Protein 1FTZ (pdb70)

Nearest PDB structures (foldseek):
  1ftz-assembly1_A  TM=7.707E-01  e=7.424E-08  Drosophila melanogaster
  1hom-assembly1_A  TM=7.430E-01  e=4.915E-06  Drosophila melanogaster
  2r5z-assembly1_A  TM=7.622E-01  e=9.369E-06  Drosophila melanogaster
  4qtr-assembly1_A  TM=8.493E-01  e=1.857E-03  Drosophila melanogaster
  2l7m-assembly1_P  TM=6.833E-01  e=9.937E-03  Homo sapiens

Structure (mmCIF, N/CA/C/O backbone):
data_1FTZ
#
_entry.id   1FTZ
#
_cell.length_a   1.000
_cell.length_b   1.000
_cell.length_c   1.000
_cell.angle_alpha   90.00
_cell.angle_beta   90.00
_cell.angle_gamma   90.00
#
_symmetry.space_group_name_H-M   'P 1'
#
loop_
_atom_site.group_PDB
_atom_site.id
_atom_site.type_symbol
_atom_site.label_atom_id
_atom_site.label_alt_id
_atom_site.label_comp_id
_atom_site.label_asym_id
_atom_site.label_entity_id
_atom_site.label_seq_id
_atom_site.pdbx_PDB_ins_code
_atom_site.Cartn_x
_atom_site.Cartn_y
_atom_site.Cartn_z
_atom_site.occupancy
_atom_site.B_iso_or_equiv
_atom_site.auth_seq_id
_atom_site.auth_comp_id
_atom_site.auth_asym_id
_atom_site.auth_atom_id
_atom_site.pdbx_PDB_model_num
ATOM 1 N N . MET A 1 1 ? -1.533 24.709 -7.191 1.00 27.82 -1 MET A N 1
ATOM 2 C CA . MET A 1 1 ? -1.218 24.446 -8.603 1.00 27.16 -1 MET A CA 1
ATOM 3 C C . MET A 1 1 ? -1.801 23.083 -8.949 1.00 26.09 -1 MET A C 1
ATOM 4 O O . MET A 1 1 ? -2.573 22.570 -8.139 1.00 26.16 -1 MET A O 1
ATOM 18 N N . ASP A 1 2 ? -1.442 22.512 -10.100 1.00 25.25 0 ASP A N 1
ATOM 19 C CA . ASP A 1 2 ? -1.794 21.138 -10.428 1.00 24.22 0 ASP A CA 1
ATOM 20 C C . ASP A 1 2 ? -1.105 20.179 -9.445 1.00 23.23 0 ASP A C 1
ATOM 21 O O . ASP A 1 2 ? -0.151 20.558 -8.764 1.00 23.36 0 ASP A O 1
ATOM 30 N N . SER A 1 3 ? -1.589 18.942 -9.363 1.00 22.44 1 SER A N 1
ATOM 31 C CA . SER A 1 3 ? -0.996 17.861 -8.592 1.00 21.55 1 SER A CA 1
ATOM 32 C C . SER A 1 3 ? -1.560 16.544 -9.119 1.00 20.78 1 SER A C 1
ATOM 33 O O . SER A 1 3 ? -2.345 16.552 -10.065 1.00 20.85 1 SER A O 1
ATOM 41 N N . LYS A 1 4 ? -1.128 15.423 -8.538 1.00 20.25 2 LYS A N 1
ATOM 42 C CA . LYS A 1 4 ? -1.491 14.051 -8.906 1.00 19.64 2 LYS A CA 1
ATOM 43 C C . LYS A 1 4 ? -0.559 13.015 -8.262 1.00 18.45 2 LYS A C 1
ATOM 44 O O . LYS A 1 4 ? -0.942 11.854 -8.180 1.00 18.22 2 LYS A O 1
ATOM 63 N N . ARG A 1 5 ? 0.645 13.426 -7.834 1.00 17.95 3 ARG A N 1
ATOM 64 C CA . ARG A 1 5 ? 1.619 12.644 -7.090 1.00 17.15 3 ARG A CA 1
ATOM 65 C C . ARG A 1 5 ? 1.663 11.149 -7.450 1.00 15.13 3 ARG A C 1
ATOM 66 O O . ARG A 1 5 ? 1.021 10.335 -6.797 1.00 15.12 3 ARG A O 1
ATOM 87 N N . THR A 1 6 ? 2.492 10.788 -8.431 1.00 13.66 4 THR A N 1
ATOM 88 C CA . THR A 1 6 ? 3.008 9.449 -8.650 1.00 11.75 4 THR A CA 1
ATOM 89 C C . THR A 1 6 ? 1.928 8.369 -8.665 1.00 11.01 4 THR A C 1
ATOM 90 O O . THR A 1 6 ? 1.631 7.728 -7.663 1.00 11.42 4 THR A O 1
ATOM 101 N N . ARG A 1 7 ? 1.443 8.057 -9.864 1.00 10.28 5 ARG A N 1
ATOM 102 C CA . ARG A 1 7 ? 0.501 6.984 -10.088 1.00 10.01 5 ARG A CA 1
ATOM 103 C C . ARG A 1 7 ? 1.214 5.626 -10.017 1.00 8.24 5 ARG A C 1
ATOM 104 O O . ARG A 1 7 ? 0.655 4.636 -9.541 1.00 8.65 5 ARG A O 1
ATOM 125 N N . GLN A 1 8 ? 2.460 5.617 -10.502 1.00 6.78 6 GLN A N 1
ATOM 126 C CA . GLN A 1 8 ? 3.440 4.547 -10.477 1.00 5.17 6 GLN A CA 1
ATOM 127 C C . GLN A 1 8 ? 4.649 5.082 -9.695 1.00 4.26 6 GLN A C 1
ATOM 128 O O . GLN A 1 8 ? 4.648 6.243 -9.286 1.00 5.25 6 GLN A O 1
ATOM 142 N N . THR A 1 9 ? 5.702 4.270 -9.561 1.00 2.92 7 THR A N 1
ATOM 143 C CA . THR A 1 9 ? 6.967 4.589 -8.958 1.00 1.90 7 THR A CA 1
ATOM 144 C C . THR A 1 9 ? 6.932 4.738 -7.431 1.00 1.73 7 THR A C 1
ATOM 145 O O . THR A 1 9 ? 5.892 5.017 -6.835 1.00 2.83 7 THR A O 1
ATOM 156 N N . TYR A 1 10 ? 8.064 4.429 -6.791 1.00 0.93 8 TYR A N 1
ATOM 157 C CA . TYR A 1 10 ? 8.171 4.230 -5.356 1.00 0.79 8 TYR A CA 1
ATOM 158 C C . TYR A 1 10 ? 9.513 4.779 -4.886 1.00 0.80 8 TYR A C 1
ATOM 159 O O . TYR A 1 10 ? 10.421 4.982 -5.690 1.00 1.09 8 TYR A O 1
ATOM 177 N N . THR A 1 11 ? 9.622 5.005 -3.579 1.00 1.03 9 THR A N 1
ATOM 178 C CA . THR A 1 11 ? 10.793 5.520 -2.891 1.00 1.10 9 THR A CA 1
ATOM 179 C C . THR A 1 11 ? 11.016 4.684 -1.635 1.00 0.93 9 THR A C 1
ATOM 180 O O . THR A 1 11 ? 10.142 3.899 -1.262 1.00 0.80 9 THR A O 1
ATOM 191 N N . ARG A 1 12 ? 12.159 4.856 -0.962 1.00 0.97 10 ARG A N 1
ATOM 192 C CA . ARG A 1 12 ? 12.385 4.247 0.342 1.00 0.84 10 ARG A CA 1
ATOM 193 C C . ARG A 1 12 ? 11.252 4.645 1.288 1.00 0.65 10 ARG A C 1
ATOM 194 O O . ARG A 1 12 ? 10.663 3.768 1.923 1.00 0.58 10 ARG A O 1
ATOM 215 N N . TYR A 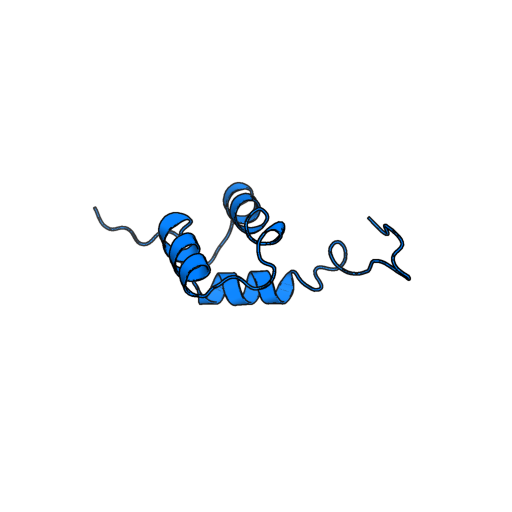1 13 ? 10.952 5.944 1.373 1.00 0.67 11 TYR A N 1
ATOM 216 C CA . TYR A 1 13 ? 9.854 6.466 2.176 1.00 0.62 11 TYR A CA 1
ATOM 217 C C . TYR A 1 13 ? 8.549 5.776 1.779 1.00 0.56 11 TYR A C 1
ATOM 218 O O . TYR A 1 13 ? 7.898 5.158 2.622 1.00 0.53 11 TYR A O 1
ATOM 236 N N . GLN A 1 14 ? 8.188 5.857 0.495 1.00 0.59 12 GLN A N 1
ATOM 237 C CA . GLN A 1 14 ? 6.924 5.327 0.007 1.00 0.59 12 GLN A CA 1
ATOM 238 C C . GLN A 1 14 ? 6.791 3.857 0.412 1.00 0.49 12 GLN A C 1
ATOM 239 O O . GLN A 1 14 ? 5.819 3.449 1.045 1.00 0.55 12 GLN A O 1
ATOM 253 N N . THR A 1 15 ? 7.813 3.071 0.076 1.00 0.45 13 THR A N 1
ATOM 254 C CA . THR A 1 15 ? 7.890 1.665 0.416 1.00 0.46 13 THR A CA 1
ATOM 255 C C . THR A 1 15 ? 7.806 1.471 1.928 1.00 0.48 13 THR A C 1
ATOM 256 O O . THR A 1 15 ? 7.173 0.516 2.351 1.00 0.50 13 THR A O 1
ATOM 267 N N . LEU A 1 16 ? 8.423 2.323 2.759 1.00 0.49 14 LEU A N 1
ATOM 268 C CA . LEU A 1 16 ? 8.294 2.223 4.204 1.00 0.57 14 LEU A CA 1
ATOM 269 C C . LEU A 1 16 ? 6.822 2.383 4.595 1.00 0.63 14 LEU A C 1
ATOM 270 O O . LEU A 1 16 ? 6.293 1.537 5.317 1.00 0.71 14 LEU A O 1
ATOM 286 N N . GLU A 1 17 ? 6.148 3.427 4.097 1.00 0.62 15 GLU A N 1
ATOM 287 C CA . GLU A 1 17 ? 4.752 3.655 4.440 1.00 0.69 15 GLU A CA 1
ATOM 288 C C . GLU A 1 17 ? 3.908 2.438 4.038 1.00 0.71 15 GLU A C 1
ATOM 289 O O . GLU A 1 17 ? 3.112 1.922 4.822 1.00 0.80 15 GLU A O 1
ATOM 301 N N . LEU A 1 18 ? 4.148 1.930 2.829 1.00 0.66 16 LEU A N 1
ATOM 302 C CA . LEU A 1 18 ? 3.532 0.710 2.333 1.00 0.63 16 LEU A CA 1
ATOM 303 C C . LEU A 1 18 ? 3.811 -0.478 3.267 1.00 0.74 16 LEU A C 1
ATOM 304 O O . LEU A 1 18 ? 2.889 -1.201 3.637 1.00 0.90 16 LEU A O 1
ATOM 320 N N . GLU A 1 19 ? 5.063 -0.683 3.679 1.00 0.69 17 GLU A N 1
ATOM 321 C CA . GLU A 1 19 ? 5.472 -1.756 4.576 1.00 0.76 17 GLU A CA 1
ATOM 322 C C . GLU A 1 19 ? 4.718 -1.688 5.912 1.00 0.80 17 GLU A C 1
ATOM 323 O O . GLU A 1 19 ? 4.143 -2.688 6.348 1.00 0.85 17 GLU A O 1
ATOM 335 N N . LYS A 1 20 ? 4.669 -0.506 6.541 1.00 0.80 18 LYS A N 1
ATOM 336 C CA . LYS A 1 20 ? 3.962 -0.364 7.812 1.00 0.81 18 LYS A CA 1
ATOM 337 C C . LYS A 1 20 ? 2.434 -0.428 7.671 1.00 1.06 18 LYS A C 1
ATOM 338 O O . LYS A 1 20 ? 1.741 -0.478 8.682 1.00 1.70 18 LYS A O 1
ATOM 357 N N . GLU A 1 21 ? 1.895 -0.445 6.449 1.00 0.75 19 GLU A N 1
ATOM 358 C CA . GLU A 1 21 ? 0.516 -0.863 6.227 1.00 0.79 19 GLU A CA 1
ATOM 359 C C . GLU A 1 21 ? 0.472 -2.371 6.040 1.00 0.66 19 GLU A C 1
ATOM 360 O O . GLU A 1 21 ? -0.400 -3.066 6.546 1.00 0.64 19 GLU A O 1
ATOM 372 N N . PHE A 1 22 ? 1.453 -2.896 5.325 1.00 0.69 20 PHE A N 1
ATOM 373 C CA . PHE A 1 22 ? 1.461 -4.298 4.932 1.00 0.72 20 PHE A CA 1
ATOM 374 C C . PHE A 1 22 ? 1.524 -5.195 6.164 1.00 0.59 20 PHE A C 1
ATOM 375 O O . PHE A 1 22 ? 0.768 -6.161 6.256 1.00 0.76 20 PHE A O 1
ATOM 392 N N . HIS A 1 23 ? 2.381 -4.870 7.138 1.00 0.55 21 HIS A N 1
ATOM 393 C CA . HIS A 1 23 ? 2.394 -5.635 8.383 1.00 0.85 21 HIS A CA 1
ATOM 394 C C . HIS A 1 23 ? 1.090 -5.461 9.184 1.00 0.88 21 HIS A C 1
ATOM 395 O O . HIS A 1 23 ? 0.814 -6.264 10.071 1.00 1.14 21 HIS A O 1
ATOM 409 N N . PHE A 1 24 ? 0.297 -4.424 8.882 1.00 0.77 22 PHE A N 1
ATOM 410 C CA . PHE A 1 24 ? -0.996 -4.172 9.498 1.00 0.98 22 PHE A CA 1
ATOM 411 C C . PHE A 1 24 ? -2.015 -5.107 8.841 1.00 0.86 22 PHE A C 1
ATOM 412 O O . PHE A 1 24 ? -2.725 -5.849 9.514 1.00 1.23 22 PHE A O 1
ATOM 429 N N . ASN A 1 25 ? -2.094 -5.040 7.509 1.00 0.57 23 ASN A N 1
ATOM 430 C CA . ASN A 1 25 ? -3.133 -5.642 6.693 1.00 0.82 23 ASN A CA 1
ATOM 431 C C . ASN A 1 25 ? -2.520 -6.139 5.381 1.00 0.78 23 ASN A C 1
ATOM 432 O O . ASN A 1 25 ? -2.534 -5.434 4.374 1.00 1.22 23 ASN A O 1
ATOM 443 N N . ARG A 1 26 ? -2.021 -7.379 5.361 1.00 0.85 24 ARG A N 1
ATOM 444 C CA . ARG A 1 26 ? -1.400 -7.982 4.172 1.00 0.97 24 ARG A CA 1
ATOM 445 C C . ARG A 1 26 ? -2.356 -7.958 2.966 1.00 0.76 24 ARG A C 1
ATOM 446 O O . ARG A 1 26 ? -1.919 -8.018 1.811 1.00 0.98 24 ARG A O 1
ATOM 467 N N . TYR A 1 27 ? -3.662 -7.899 3.237 1.00 0.74 25 TYR A N 1
ATOM 468 C CA . TYR A 1 27 ? -4.714 -7.483 2.327 1.00 0.86 25 TYR A CA 1
ATOM 469 C C . TYR A 1 27 ? -5.388 -6.276 2.984 1.00 0.81 25 TYR A C 1
ATOM 470 O O . TYR A 1 27 ? -6.047 -6.448 4.005 1.00 0.91 25 TYR A O 1
ATOM 488 N N . ILE A 1 28 ? -5.207 -5.070 2.435 1.00 0.82 26 ILE A N 1
ATOM 489 C CA . ILE A 1 28 ? -5.812 -3.867 3.005 1.00 0.79 26 ILE A CA 1
ATOM 490 C C . ILE A 1 28 ? -7.306 -3.862 2.708 1.00 0.77 26 ILE A C 1
ATOM 491 O O . ILE A 1 28 ? -7.769 -4.456 1.735 1.00 0.94 26 ILE A O 1
ATOM 507 N N . THR A 1 29 ? -8.045 -3.134 3.540 1.00 0.76 27 THR A N 1
ATOM 508 C CA . THR A 1 29 ? -9.433 -2.811 3.255 1.00 0.76 27 THR A CA 1
ATOM 509 C C . THR A 1 29 ? -9.437 -1.881 2.049 1.00 0.68 27 THR A C 1
ATOM 510 O O . THR A 1 29 ? -8.498 -1.101 1.891 1.00 0.66 27 THR A O 1
ATOM 521 N N . ARG A 1 30 ? -10.452 -1.932 1.179 1.00 0.71 28 ARG A N 1
ATOM 522 C CA . ARG A 1 30 ? -10.432 -1.026 0.039 1.00 0.72 28 ARG A CA 1
ATOM 523 C C . ARG A 1 30 ? -10.442 0.427 0.518 1.00 0.67 28 ARG A C 1
ATOM 524 O O . ARG A 1 30 ? -9.736 1.252 -0.051 1.00 0.64 28 ARG A O 1
ATOM 545 N N . ARG A 1 31 ? -11.199 0.733 1.577 1.00 0.72 29 ARG A N 1
ATOM 546 C CA . ARG A 1 31 ? -11.176 2.051 2.197 1.00 0.79 29 ARG A CA 1
ATOM 547 C C . ARG A 1 31 ? -9.739 2.455 2.534 1.00 0.75 29 ARG A C 1
ATOM 548 O O . ARG A 1 31 ? -9.287 3.511 2.098 1.00 0.77 29 ARG A O 1
ATOM 569 N N . ARG A 1 32 ? -9.017 1.631 3.299 1.00 0.76 30 ARG A N 1
ATOM 570 C CA . ARG A 1 32 ? -7.666 1.996 3.705 1.00 0.75 30 ARG A CA 1
ATOM 571 C C . ARG A 1 32 ? -6.758 2.085 2.481 1.00 0.65 30 ARG A C 1
ATOM 572 O O . ARG A 1 32 ? -5.931 2.985 2.382 1.00 0.62 30 ARG A O 1
ATOM 593 N N . ARG A 1 33 ? -6.889 1.148 1.544 1.00 0.66 31 ARG A N 1
ATOM 594 C CA . ARG A 1 33 ? -6.047 1.141 0.364 1.00 0.57 31 ARG A CA 1
ATOM 595 C C . ARG A 1 33 ? -6.286 2.418 -0.453 1.00 0.47 31 ARG A C 1
ATOM 596 O O . ARG A 1 33 ? -5.332 2.997 -0.952 1.00 0.43 31 ARG A O 1
ATOM 617 N N . ILE A 1 34 ? -7.541 2.863 -0.592 1.00 0.50 32 ILE A N 1
ATOM 618 C CA . ILE A 1 34 ? -7.873 4.141 -1.225 1.00 0.50 32 ILE A CA 1
ATOM 619 C C . ILE A 1 34 ? -7.251 5.289 -0.430 1.00 0.46 32 ILE A C 1
ATOM 620 O O . ILE A 1 34 ? -6.604 6.155 -1.011 1.00 0.43 32 ILE A O 1
ATOM 636 N N . ASP A 1 35 ? -7.442 5.297 0.889 1.00 0.51 33 ASP A N 1
ATOM 637 C CA . ASP A 1 35 ? -6.927 6.329 1.780 1.00 0.55 33 ASP A CA 1
ATOM 638 C C . ASP A 1 35 ? -5.422 6.475 1.559 1.00 0.47 33 ASP A C 1
ATOM 639 O O . ASP A 1 35 ? -4.950 7.512 1.100 1.00 0.45 33 ASP A O 1
ATOM 648 N N . ILE A 1 36 ? -4.667 5.417 1.851 1.00 0.48 34 ILE A N 1
ATOM 649 C CA . ILE A 1 36 ? -3.247 5.349 1.587 1.00 0.52 34 ILE A CA 1
ATOM 650 C C . ILE A 1 36 ? -2.963 5.774 0.142 1.00 0.43 34 ILE A C 1
ATOM 651 O O . ILE A 1 36 ? -2.194 6.699 -0.095 1.00 0.53 34 ILE A O 1
ATOM 667 N N . ALA A 1 37 ? -3.625 5.163 -0.841 1.00 0.34 35 ALA A N 1
ATOM 668 C CA . ALA A 1 37 ? -3.402 5.493 -2.238 1.00 0.44 35 ALA A CA 1
ATOM 669 C C . ALA A 1 37 ? -3.612 6.977 -2.521 1.00 0.57 35 ALA A C 1
ATOM 670 O O . ALA A 1 37 ? -2.999 7.499 -3.447 1.00 0.98 35 ALA A O 1
ATOM 677 N N . ASN A 1 38 ? -4.453 7.649 -1.733 1.00 0.39 36 ASN A N 1
ATOM 678 C CA . ASN A 1 38 ? -4.700 9.077 -1.848 1.00 0.49 36 ASN A CA 1
ATOM 679 C C . ASN A 1 38 ? -3.582 9.860 -1.151 1.00 0.50 36 ASN A C 1
ATOM 680 O O . ASN A 1 38 ? -2.850 10.607 -1.797 1.00 0.62 36 ASN A O 1
ATOM 691 N N . ALA A 1 39 ? -3.428 9.680 0.164 1.00 0.46 37 ALA A N 1
ATOM 692 C CA . ALA A 1 39 ? -2.539 10.484 1.000 1.00 0.53 37 ALA A CA 1
ATOM 693 C C . ALA A 1 39 ? -1.064 10.160 0.744 1.00 0.51 37 ALA A C 1
ATOM 694 O O . ALA A 1 39 ? -0.226 11.050 0.585 1.00 0.61 37 ALA A O 1
ATOM 701 N N . LEU A 1 40 ? -0.746 8.868 0.684 1.00 0.52 38 LEU A N 1
ATOM 702 C CA . LEU A 1 40 ? 0.586 8.372 0.367 1.00 0.49 38 LEU A CA 1
ATOM 703 C C . LEU A 1 40 ? 0.891 8.808 -1.067 1.00 0.65 38 LEU A C 1
ATOM 704 O O . LEU A 1 40 ? 1.981 9.301 -1.357 1.00 1.18 38 LEU A O 1
ATOM 720 N N . SER A 1 41 ? -0.121 8.648 -1.929 1.00 0.63 39 SER A N 1
ATOM 721 C CA . SER A 1 41 ? -0.132 8.946 -3.351 1.00 0.84 39 SER A CA 1
ATOM 722 C C . SER A 1 41 ? 0.654 7.905 -4.149 1.00 0.61 39 SER A C 1
ATOM 723 O O . SER A 1 41 ? 1.744 8.172 -4.653 1.00 0.76 39 SER A O 1
ATOM 731 N N . LEU A 1 42 ? 0.058 6.718 -4.268 1.00 0.57 40 LEU A N 1
ATOM 732 C CA . LEU A 1 42 ? 0.453 5.669 -5.195 1.00 0.58 40 LEU A CA 1
ATOM 733 C C . LEU A 1 42 ? -0.804 4.868 -5.481 1.00 0.84 40 LEU A C 1
ATOM 734 O O . LEU A 1 42 ? -1.627 4.679 -4.594 1.00 1.89 40 LEU A O 1
ATOM 750 N N . SER A 1 43 ? -1.001 4.470 -6.732 1.00 0.83 41 SER A N 1
ATOM 751 C CA . SER A 1 43 ? -2.351 4.114 -7.169 1.00 0.81 41 SER A CA 1
ATOM 752 C C . SER A 1 43 ? -2.875 2.821 -6.538 1.00 0.68 41 SER A C 1
ATOM 753 O O . SER A 1 43 ? -2.112 1.915 -6.201 1.00 0.59 41 SER A O 1
ATOM 761 N N . GLU A 1 44 ? -4.207 2.716 -6.458 1.00 0.78 42 GLU A N 1
ATOM 762 C CA . GLU A 1 44 ? -4.921 1.512 -6.037 1.00 0.84 42 GLU A CA 1
ATOM 763 C C . GLU A 1 44 ? -4.395 0.278 -6.783 1.00 0.80 42 GLU A C 1
ATOM 764 O O . GLU A 1 44 ? -4.236 -0.797 -6.191 1.00 0.82 42 GLU A O 1
ATOM 776 N N . ARG A 1 45 ? -4.196 0.431 -8.096 1.00 0.84 43 ARG A N 1
ATOM 777 C CA . ARG A 1 45 ? -3.627 -0.582 -8.975 1.00 0.87 43 ARG A CA 1
ATOM 778 C C . ARG A 1 45 ? -2.255 -0.977 -8.441 1.00 0.65 43 ARG A C 1
ATOM 779 O O . ARG A 1 45 ? -1.914 -2.157 -8.345 1.00 0.66 43 ARG A O 1
ATOM 800 N N . GLN A 1 46 ? -1.422 0.026 -8.163 1.00 0.56 44 GLN A N 1
ATOM 801 C CA . GLN A 1 46 ? -0.048 -0.191 -7.793 1.00 0.50 44 GLN A CA 1
ATOM 802 C C . GLN A 1 46 ? -0.035 -0.986 -6.496 1.00 0.40 44 GLN A C 1
ATOM 803 O O . GLN A 1 46 ? 0.558 -2.057 -6.433 1.00 0.49 44 GLN A O 1
ATOM 817 N N . ILE A 1 47 ? -0.735 -0.477 -5.481 1.00 0.41 45 ILE A N 1
ATOM 818 C CA . ILE A 1 47 ? -0.739 -1.081 -4.163 1.00 0.41 45 ILE A CA 1
ATOM 819 C C . ILE A 1 47 ? -1.303 -2.493 -4.227 1.00 0.47 45 ILE A C 1
ATOM 820 O O . ILE A 1 47 ? -0.750 -3.377 -3.577 1.00 0.55 45 ILE A O 1
ATOM 836 N N . LYS A 1 48 ? -2.351 -2.744 -5.027 1.00 0.51 46 LYS A N 1
ATOM 837 C CA . LYS A 1 48 ? -2.759 -4.126 -5.238 1.00 0.56 46 LYS A CA 1
ATOM 838 C C . LYS A 1 48 ? -1.544 -4.957 -5.661 1.00 0.49 46 LYS A C 1
ATOM 839 O O . LYS A 1 48 ? -1.207 -5.913 -4.974 1.00 0.53 46 LYS A O 1
ATOM 858 N N . ILE A 1 49 ? -0.882 -4.600 -6.763 1.00 0.44 47 ILE A N 1
ATOM 859 C CA . ILE A 1 49 ? 0.240 -5.377 -7.286 1.00 0.44 47 ILE A CA 1
ATOM 860 C C . ILE A 1 49 ? 1.391 -5.494 -6.270 1.00 0.44 47 ILE A C 1
ATOM 861 O O . ILE A 1 49 ? 1.955 -6.581 -6.129 1.00 0.55 47 ILE A O 1
ATOM 877 N N . TRP A 1 50 ? 1.745 -4.409 -5.569 1.00 0.39 48 TRP A N 1
ATOM 878 C CA . TRP A 1 50 ? 2.792 -4.389 -4.547 1.00 0.40 48 TRP A CA 1
ATOM 879 C C . TRP A 1 50 ? 2.430 -5.401 -3.451 1.00 0.47 48 TRP A C 1
ATOM 880 O O . TRP A 1 50 ? 3.230 -6.277 -3.133 1.00 0.57 48 TRP A O 1
ATOM 901 N N . PHE A 1 51 ? 1.215 -5.323 -2.894 1.00 0.47 49 PHE A N 1
ATOM 902 C CA . PHE A 1 51 ? 0.769 -6.214 -1.820 1.00 0.57 49 PHE A CA 1
ATOM 903 C C . PHE A 1 51 ? 0.663 -7.653 -2.323 1.00 0.75 49 PHE A C 1
ATOM 904 O O . PHE A 1 51 ? 1.007 -8.583 -1.597 1.00 0.95 49 PHE A O 1
ATOM 921 N N . GLN A 1 52 ? 0.178 -7.837 -3.553 1.00 0.72 50 GLN A N 1
ATOM 922 C CA . GLN A 1 52 ? 0.064 -9.136 -4.201 1.00 0.92 50 GLN A CA 1
ATOM 923 C C . GLN A 1 52 ? 1.449 -9.774 -4.343 1.00 0.99 50 GLN A C 1
ATOM 924 O O . GLN A 1 52 ? 1.613 -10.962 -4.082 1.00 1.19 50 GLN A O 1
ATOM 938 N N . ASN A 1 53 ? 2.441 -8.978 -4.754 1.00 0.88 51 ASN A N 1
ATOM 939 C CA . ASN A 1 53 ? 3.823 -9.386 -4.890 1.00 1.00 51 ASN A CA 1
ATOM 940 C C . ASN A 1 53 ? 4.352 -9.794 -3.520 1.00 1.07 51 ASN A C 1
ATOM 941 O O . ASN A 1 53 ? 4.950 -10.856 -3.357 1.00 1.23 51 ASN A O 1
ATOM 952 N N . ARG A 1 54 ? 4.179 -8.879 -2.562 1.00 0.94 52 ARG A N 1
ATOM 953 C CA . ARG A 1 54 ? 4.846 -8.884 -1.273 1.00 0.88 52 ARG A CA 1
ATOM 954 C C . ARG A 1 54 ? 4.789 -10.251 -0.603 1.00 0.81 52 ARG A C 1
ATOM 955 O O . ARG A 1 54 ? 5.806 -10.727 -0.101 1.00 0.92 52 ARG A O 1
ATOM 976 N N . ARG A 1 55 ? 3.595 -10.854 -0.638 1.00 0.82 53 ARG A N 1
ATOM 977 C CA . ARG A 1 55 ? 3.319 -12.226 -0.213 1.00 0.95 53 ARG A CA 1
ATOM 978 C C . ARG A 1 55 ? 4.522 -13.155 -0.399 1.00 1.13 53 ARG A C 1
ATOM 979 O O . ARG A 1 55 ? 4.863 -13.903 0.511 1.00 1.36 53 ARG A O 1
ATOM 1000 N N . MET A 1 56 ? 5.111 -13.129 -1.598 1.00 1.63 54 MET A N 1
ATOM 1001 C CA . MET A 1 56 ? 6.149 -14.042 -2.025 1.00 2.18 54 MET A CA 1
ATOM 1002 C C . MET A 1 56 ? 7.390 -13.244 -2.419 1.00 2.05 54 MET A C 1
ATOM 1003 O O . MET A 1 56 ? 8.107 -13.620 -3.348 1.00 2.59 54 MET A O 1
ATOM 1017 N N . LYS A 1 57 ? 7.723 -12.153 -1.709 1.00 1.66 55 LYS A N 1
ATOM 1018 C CA . LYS A 1 57 ? 8.920 -11.397 -2.067 1.00 1.86 55 LYS A CA 1
ATOM 1019 C C . LYS A 1 57 ? 10.197 -12.000 -1.477 1.00 2.34 55 LYS A C 1
ATOM 1020 O O . LYS A 1 57 ? 11.046 -11.293 -0.940 1.00 2.97 55 LYS A O 1
ATOM 1039 N N . SER A 1 58 ? 10.295 -13.317 -1.626 1.00 2.96 56 SER A N 1
ATOM 1040 C CA . SER A 1 58 ? 11.456 -14.189 -1.560 1.00 3.67 56 SER A CA 1
ATOM 1041 C C . SER A 1 58 ? 12.502 -13.737 -0.555 1.00 3.46 56 SER A C 1
ATOM 1042 O O . SER A 1 58 ? 13.698 -13.727 -0.834 1.00 4.22 56 SER A O 1
ATOM 1050 N N . LYS A 1 59 ? 11.985 -13.407 0.624 1.00 2.90 57 LYS A N 1
ATOM 1051 C CA . LYS A 1 59 ? 12.687 -13.089 1.845 1.00 3.22 57 LYS A CA 1
ATOM 1052 C C . LYS A 1 59 ? 11.601 -12.909 2.899 1.00 3.26 57 LYS A C 1
ATOM 1053 O O . LYS A 1 59 ? 11.594 -13.607 3.907 1.00 3.77 57 LYS A O 1
ATOM 1072 N N . LYS A 1 60 ? 10.589 -12.078 2.604 1.00 3.18 58 LYS A N 1
ATOM 1073 C CA . LYS A 1 60 ? 9.392 -12.010 3.444 1.00 3.86 58 LYS A CA 1
ATOM 1074 C C . LYS A 1 60 ? 8.406 -13.100 3.005 1.00 4.15 58 LYS A C 1
ATOM 1075 O O . LYS A 1 60 ? 7.226 -12.821 2.814 1.00 4.73 58 LYS A O 1
ATOM 1094 N N . ASP A 1 61 ? 8.920 -14.318 2.796 1.00 4.27 59 ASP A N 1
ATOM 1095 C CA . ASP A 1 61 ? 8.258 -15.377 2.051 1.00 5.14 59 ASP A CA 1
ATOM 1096 C C . ASP A 1 61 ? 8.601 -16.736 2.677 1.00 5.92 59 ASP A C 1
ATOM 1097 O O . ASP A 1 61 ? 7.799 -17.341 3.390 1.00 7.00 59 ASP A O 1
ATOM 1106 N N . ARG A 1 62 ? 9.824 -17.211 2.435 1.00 5.62 60 ARG A N 1
ATOM 1107 C CA . ARG A 1 62 ? 10.168 -18.620 2.577 1.00 6.54 60 ARG A CA 1
ATOM 1108 C C . ARG A 1 62 ? 10.594 -18.942 4.002 1.00 6.99 60 ARG A C 1
ATOM 1109 O O . ARG A 1 62 ? 11.736 -19.309 4.259 1.00 7.10 60 ARG A O 1
ATOM 1130 N N . THR A 1 63 ? 9.653 -18.853 4.942 1.00 7.90 61 THR A N 1
ATOM 1131 C CA . THR A 1 63 ? 9.879 -19.356 6.290 1.00 8.90 61 THR A CA 1
ATOM 1132 C C . THR A 1 63 ? 9.876 -20.896 6.257 1.00 9.81 61 THR A C 1
ATOM 1133 O O . THR A 1 63 ? 8.904 -21.557 6.622 1.00 10.73 61 THR A O 1
ATOM 1144 N N . LEU A 1 64 ? 10.977 -21.460 5.750 1.00 9.99 62 LEU A N 1
ATOM 1145 C CA . LEU A 1 64 ? 11.200 -22.884 5.536 1.00 11.21 62 LEU A CA 1
ATOM 1146 C C . LEU A 1 64 ? 10.882 -23.662 6.815 1.00 12.56 62 LEU A C 1
ATOM 1147 O O . LEU A 1 64 ? 11.618 -23.550 7.792 1.00 12.88 62 LEU A O 1
ATOM 1163 N N . ASP A 1 65 ? 9.774 -24.410 6.820 1.00 13.62 63 ASP A N 1
ATOM 1164 C CA . ASP A 1 65 ? 9.263 -25.153 7.965 1.00 15.19 63 ASP A CA 1
ATOM 1165 C C . ASP A 1 65 ? 9.239 -24.240 9.195 1.00 15.65 63 ASP A C 1
ATOM 1166 O O . ASP A 1 65 ? 9.716 -24.552 10.284 1.00 16.43 63 ASP A O 1
ATOM 1175 N N . SER A 1 66 ? 8.724 -23.035 8.953 1.00 15.45 64 SER A N 1
ATOM 1176 C CA . SER A 1 66 ? 8.585 -21.945 9.877 1.00 16.06 64 SER A CA 1
ATOM 1177 C C . SER A 1 66 ? 9.896 -21.469 10.517 1.00 16.51 64 SER A C 1
ATOM 1178 O O . SER A 1 66 ? 9.853 -20.759 11.521 1.00 17.20 64 SER A O 1
ATOM 1186 N N . SER A 1 67 ? 11.060 -21.805 9.948 1.00 16.42 65 SER A N 1
ATOM 1187 C CA . SER A 1 67 ? 12.327 -21.282 10.439 1.00 17.06 65 SER A CA 1
ATOM 1188 C C . SER A 1 67 ? 12.509 -19.835 9.956 1.00 17.04 65 SER A C 1
ATOM 1189 O O . SER A 1 67 ? 11.995 -19.462 8.895 1.00 17.06 65 SER A O 1
ATOM 1197 N N . PRO A 1 68 ? 13.222 -18.989 10.713 1.00 17.33 66 PRO A N 1
ATOM 1198 C CA . PRO A 1 68 ? 13.523 -17.637 10.288 1.00 17.65 66 PRO A CA 1
ATOM 1199 C C . PRO A 1 68 ? 14.646 -17.671 9.246 1.00 17.68 66 PRO A C 1
ATOM 1200 O O . PRO A 1 68 ? 15.798 -17.399 9.571 1.00 18.09 66 PRO A O 1
ATOM 1211 N N . GLU A 1 69 ? 14.311 -17.975 7.985 1.00 17.59 67 GLU A N 1
ATOM 1212 C CA . GLU A 1 69 ? 15.270 -17.936 6.877 1.00 17.99 67 GLU A CA 1
ATOM 1213 C C . GLU A 1 69 ? 15.940 -16.552 6.760 1.00 18.59 67 GLU A C 1
ATOM 1214 O O . GLU A 1 69 ? 17.081 -16.451 6.310 1.00 18.97 67 GLU A O 1
ATOM 1226 N N . HIS A 1 70 ? 15.238 -15.512 7.229 1.00 18.94 68 HIS A N 1
ATOM 1227 C CA . HIS A 1 70 ? 15.688 -14.135 7.357 1.00 19.68 68 HIS A CA 1
ATOM 1228 C C . HIS A 1 70 ? 16.415 -13.646 6.098 1.00 19.64 68 HIS A C 1
ATOM 1229 O O . HIS A 1 70 ? 15.777 -13.595 5.048 1.00 19.85 68 HIS A O 1
ATOM 1243 N N . MET A 1 1 ? 22.039 -7.464 -16.559 1.00 28.11 -1 MET A N 2
ATOM 1244 C CA . MET A 1 1 ? 21.439 -8.465 -15.661 1.00 28.00 -1 MET A CA 2
ATOM 1245 C C . MET A 1 1 ? 20.595 -7.718 -14.633 1.00 26.37 -1 MET A C 2
ATOM 1246 O O . MET A 1 1 ? 19.373 -7.713 -14.729 1.00 25.73 -1 MET A O 2
ATOM 1260 N N . ASP A 1 2 ? 21.261 -6.997 -13.730 1.00 25.85 0 ASP A N 2
ATOM 1261 C CA . ASP A 1 2 ? 20.613 -5.994 -12.904 1.00 24.37 0 ASP A CA 2
ATOM 1262 C C . ASP A 1 2 ? 20.128 -4.837 -13.789 1.00 22.70 0 ASP A C 2
ATOM 1263 O O . ASP A 1 2 ? 20.572 -4.660 -14.929 1.00 22.61 0 ASP A O 2
ATOM 1272 N N . SER A 1 3 ? 19.219 -4.058 -13.216 1.00 21.58 1 SER A N 2
ATOM 1273 C CA . SER A 1 3 ? 18.766 -2.742 -13.618 1.00 20.07 1 SER A CA 2
ATOM 1274 C C . SER A 1 3 ? 19.944 -1.759 -13.661 1.00 20.14 1 SER A C 2
ATOM 1275 O O . SER A 1 3 ? 20.075 -0.867 -12.821 1.00 20.00 1 SER A O 2
ATOM 1283 N N . LYS A 1 4 ? 20.807 -1.932 -14.666 1.00 20.62 2 LYS A N 2
ATOM 1284 C CA . LYS A 1 4 ? 21.917 -1.048 -14.999 1.00 21.01 2 LYS A CA 2
ATOM 1285 C C . LYS A 1 4 ? 21.404 0.335 -15.431 1.00 19.84 2 LYS A C 2
ATOM 1286 O O . LYS A 1 4 ? 21.453 0.668 -16.614 1.00 19.79 2 LYS A O 2
ATOM 1305 N N . ARG A 1 5 ? 20.925 1.121 -14.459 1.00 19.18 3 ARG A N 2
ATOM 1306 C CA . ARG A 1 5 ? 20.117 2.327 -14.592 1.00 18.04 3 ARG A CA 2
ATOM 1307 C C . ARG A 1 5 ? 18.640 1.903 -14.630 1.00 16.17 3 ARG A C 2
ATOM 1308 O O . ARG A 1 5 ? 18.338 0.718 -14.766 1.00 16.19 3 ARG A O 2
ATOM 1329 N N . THR A 1 6 ? 17.728 2.867 -14.471 1.00 14.78 4 THR A N 2
ATOM 1330 C CA . THR A 1 6 ? 16.291 2.704 -14.418 1.00 12.96 4 THR A CA 2
ATOM 1331 C C . THR A 1 6 ? 15.866 1.658 -13.383 1.00 12.08 4 THR A C 2
ATOM 1332 O O . THR A 1 6 ? 15.758 0.472 -13.682 1.00 12.01 4 THR A O 2
ATOM 1343 N N . ARG A 1 7 ? 15.568 2.131 -12.171 1.00 11.67 5 ARG A N 2
ATOM 1344 C CA . ARG A 1 7 ? 14.927 1.350 -11.128 1.00 10.97 5 ARG A CA 2
ATOM 1345 C C . ARG A 1 7 ? 13.416 1.560 -11.245 1.00 9.00 5 ARG A C 2
ATOM 1346 O O . ARG A 1 7 ? 12.969 2.487 -11.922 1.00 8.25 5 ARG A O 2
ATOM 1367 N N . GLN A 1 8 ? 12.630 0.699 -10.593 1.00 8.50 6 GLN A N 2
ATOM 1368 C CA . GLN A 1 8 ? 11.186 0.875 -10.524 1.00 6.85 6 GLN A CA 2
ATOM 1369 C C . GLN A 1 8 ? 10.867 2.135 -9.708 1.00 5.15 6 GLN A C 2
ATOM 1370 O O . GLN A 1 8 ? 11.718 2.665 -8.994 1.00 5.65 6 GLN A O 2
ATOM 1384 N N . THR A 1 9 ? 9.629 2.604 -9.827 1.00 3.57 7 THR A N 2
ATOM 1385 C CA . THR A 1 9 ? 9.118 3.776 -9.145 1.00 1.93 7 THR A CA 2
ATOM 1386 C C . THR A 1 9 ? 8.878 3.482 -7.651 1.00 1.88 7 THR A C 2
ATOM 1387 O O . THR A 1 9 ? 9.105 2.367 -7.184 1.00 3.43 7 THR A O 2
ATOM 1398 N N . TYR A 1 10 ? 8.422 4.511 -6.925 1.00 0.93 8 TYR A N 2
ATOM 1399 C CA . TYR A 1 10 ? 8.112 4.612 -5.521 1.00 0.86 8 TYR A CA 2
ATOM 1400 C C . TYR A 1 10 ? 9.330 4.950 -4.669 1.00 0.79 8 TYR A C 2
ATOM 1401 O O . TYR A 1 10 ? 10.456 4.574 -4.987 1.00 1.19 8 TYR A O 2
ATOM 1419 N N . THR A 1 11 ? 9.096 5.716 -3.603 1.00 0.89 9 THR A N 2
ATOM 1420 C CA . THR A 1 11 ? 10.159 6.253 -2.766 1.00 0.90 9 THR A CA 2
ATOM 1421 C C . THR A 1 11 ? 10.516 5.265 -1.648 1.00 0.77 9 THR A C 2
ATOM 1422 O O . THR A 1 11 ? 9.762 4.331 -1.357 1.00 0.68 9 THR A O 2
ATOM 1433 N N . ARG A 1 12 ? 11.670 5.470 -1.002 1.00 0.77 10 ARG A N 2
ATOM 1434 C CA . ARG A 1 12 ? 12.068 4.664 0.146 1.00 0.67 10 ARG A CA 2
ATOM 1435 C C . ARG A 1 12 ? 11.046 4.878 1.268 1.00 0.57 10 ARG A C 2
ATOM 1436 O O . ARG A 1 12 ? 10.530 3.911 1.823 1.00 0.52 10 ARG A O 2
ATOM 1457 N N . TYR A 1 13 ? 10.724 6.145 1.564 1.00 0.62 11 TYR A N 2
ATOM 1458 C CA . TYR A 1 13 ? 9.635 6.517 2.464 1.00 0.60 11 TYR A CA 2
ATOM 1459 C C . TYR A 1 13 ? 8.373 5.734 2.106 1.00 0.57 11 TYR A C 2
ATOM 1460 O O . TYR A 1 13 ? 7.824 5.030 2.952 1.00 0.56 11 TYR A O 2
ATOM 1478 N N . GLN A 1 14 ? 7.958 5.812 0.839 1.00 0.58 12 GLN A N 2
ATOM 1479 C CA . GLN A 1 14 ? 6.757 5.173 0.358 1.00 0.58 12 GLN A CA 2
ATOM 1480 C C . GLN A 1 14 ? 6.772 3.689 0.702 1.00 0.52 12 GLN A C 2
ATOM 1481 O O . GLN A 1 14 ? 5.843 3.165 1.313 1.00 0.49 12 GLN A O 2
ATOM 1495 N N . THR A 1 15 ? 7.855 3.024 0.309 1.00 0.54 13 THR A N 2
ATOM 1496 C CA . THR A 1 15 ? 8.045 1.609 0.546 1.00 0.48 13 THR A CA 2
ATOM 1497 C C . THR A 1 15 ? 7.982 1.316 2.043 1.00 0.45 13 THR A C 2
ATOM 1498 O O . THR A 1 15 ? 7.302 0.372 2.417 1.00 0.45 13 THR A O 2
ATOM 1509 N N . LEU A 1 16 ? 8.645 2.102 2.903 1.00 0.46 14 LEU A N 2
ATOM 1510 C CA . LEU A 1 16 ? 8.589 1.926 4.346 1.00 0.47 14 LEU A CA 2
ATOM 1511 C C . LEU A 1 16 ? 7.135 1.972 4.819 1.00 0.47 14 LEU A C 2
ATOM 1512 O O . LEU A 1 16 ? 6.675 1.072 5.527 1.00 0.48 14 LEU A O 2
ATOM 1528 N N . GLU A 1 17 ? 6.410 3.010 4.399 1.00 0.48 15 GLU A N 2
ATOM 1529 C CA . GLU A 1 17 ? 5.020 3.220 4.762 1.00 0.51 15 GLU A CA 2
ATOM 1530 C C . GLU A 1 17 ? 4.205 1.980 4.391 1.00 0.51 15 GLU A C 2
ATOM 1531 O O . GLU A 1 17 ? 3.542 1.370 5.229 1.00 0.59 15 GLU A O 2
ATOM 1543 N N . LEU A 1 18 ? 4.338 1.567 3.134 1.00 0.48 16 LEU A N 2
ATOM 1544 C CA . LEU A 1 18 ? 3.720 0.382 2.562 1.00 0.46 16 LEU A CA 2
ATOM 1545 C C . LEU A 1 18 ? 4.122 -0.907 3.292 1.00 0.41 16 LEU A C 2
ATOM 1546 O O . LEU A 1 18 ? 3.295 -1.799 3.477 1.00 0.41 16 LEU A O 2
ATOM 1562 N N . GLU A 1 19 ? 5.381 -1.019 3.717 1.00 0.43 17 GLU A N 2
ATOM 1563 C CA . GLU A 1 19 ? 5.949 -2.213 4.302 1.00 0.44 17 GLU A CA 2
ATOM 1564 C C . GLU A 1 19 ? 5.258 -2.378 5.664 1.00 0.50 17 GLU A C 2
ATOM 1565 O O . GLU A 1 19 ? 4.701 -3.432 5.977 1.00 0.58 17 GLU A O 2
ATOM 1577 N N . LYS A 1 20 ? 5.241 -1.292 6.444 1.00 0.56 18 LYS A N 2
ATOM 1578 C CA . LYS A 1 20 ? 4.505 -1.211 7.697 1.00 0.65 18 LYS A CA 2
ATOM 1579 C C . LYS A 1 20 ? 3.029 -1.561 7.461 1.00 0.70 18 LYS A C 2
ATOM 1580 O O . LYS A 1 20 ? 2.453 -2.378 8.178 1.00 1.06 18 LYS A O 2
ATOM 1599 N N . GLU A 1 21 ? 2.413 -0.953 6.445 1.00 0.57 19 GLU A N 2
ATOM 1600 C CA . GLU A 1 21 ? 1.020 -1.199 6.104 1.00 0.58 19 GLU A CA 2
ATOM 1601 C C . GLU A 1 21 ? 0.811 -2.706 5.855 1.00 0.44 19 GLU A C 2
ATOM 1602 O O . GLU A 1 21 ? -0.164 -3.287 6.312 1.00 0.49 19 GLU A O 2
ATOM 1614 N N . PHE A 1 22 ? 1.758 -3.393 5.203 1.00 0.39 20 PHE A N 2
ATOM 1615 C CA . PHE A 1 22 ? 1.615 -4.833 4.993 1.00 0.41 20 PHE A CA 2
ATOM 1616 C C . PHE A 1 22 ? 1.609 -5.575 6.329 1.00 0.47 20 PHE A C 2
ATOM 1617 O O . PHE A 1 22 ? 0.836 -6.513 6.518 1.00 0.59 20 PHE A O 2
ATOM 1634 N N . HIS A 1 23 ? 2.456 -5.153 7.273 1.00 0.57 21 HIS A N 2
ATOM 1635 C CA . HIS A 1 23 ? 2.398 -5.685 8.629 1.00 0.78 21 HIS A CA 2
ATOM 1636 C C . HIS A 1 23 ? 1.018 -5.418 9.253 1.00 0.82 21 HIS A C 2
ATOM 1637 O O . HIS A 1 23 ? 0.534 -6.233 10.036 1.00 1.03 21 HIS A O 2
ATOM 1651 N N . PHE A 1 24 ? 0.386 -4.294 8.904 1.00 0.72 22 PHE A N 2
ATOM 1652 C CA . PHE A 1 24 ? -0.985 -3.983 9.298 1.00 0.83 22 PHE A CA 2
ATOM 1653 C C . PHE A 1 24 ? -1.964 -4.993 8.684 1.00 0.83 22 PHE A C 2
ATOM 1654 O O . PHE A 1 24 ? -2.822 -5.533 9.379 1.00 1.04 22 PHE A O 2
ATOM 1671 N N . ASN A 1 25 ? -1.883 -5.180 7.363 1.00 0.69 23 ASN A N 2
ATOM 1672 C CA . ASN A 1 25 ? -2.918 -5.795 6.544 1.00 0.85 23 ASN A CA 2
ATOM 1673 C C . ASN A 1 25 ? -2.270 -6.637 5.445 1.00 0.72 23 ASN A C 2
ATOM 1674 O O . ASN A 1 25 ? -1.572 -6.097 4.596 1.00 1.09 23 ASN A O 2
ATOM 1685 N N . ARG A 1 26 ? -2.553 -7.942 5.372 1.00 0.62 24 ARG A N 2
ATOM 1686 C CA . ARG A 1 26 ? -2.078 -8.752 4.248 1.00 0.78 24 ARG A CA 2
ATOM 1687 C C . ARG A 1 26 ? -2.692 -8.282 2.920 1.00 0.68 24 ARG A C 2
ATOM 1688 O O . ARG A 1 26 ? -2.085 -8.433 1.859 1.00 0.95 24 ARG A O 2
ATOM 1709 N N . TYR A 1 27 ? -3.900 -7.718 2.984 1.00 0.63 25 TYR A N 2
ATOM 1710 C CA . TYR A 1 27 ? -4.546 -6.980 1.913 1.00 0.88 25 TYR A CA 2
ATOM 1711 C C . TYR A 1 27 ? -5.307 -5.838 2.575 1.00 0.85 25 TYR A C 2
ATOM 1712 O O . TYR A 1 27 ? -6.121 -6.095 3.459 1.00 0.87 25 TYR A O 2
ATOM 1730 N N . ILE A 1 28 ? -5.041 -4.591 2.182 1.00 0.90 26 ILE A N 2
ATOM 1731 C CA . ILE A 1 28 ? -5.717 -3.452 2.794 1.00 0.86 26 ILE A CA 2
ATOM 1732 C C . ILE A 1 28 ? -7.190 -3.442 2.413 1.00 0.76 26 ILE A C 2
ATOM 1733 O O . ILE A 1 28 ? -7.571 -3.888 1.326 1.00 0.79 26 ILE A O 2
ATOM 1749 N N . THR A 1 29 ? -7.998 -2.869 3.300 1.00 0.76 27 THR A N 2
ATOM 1750 C CA . THR A 1 29 ? -9.412 -2.625 3.039 1.00 0.72 27 THR A CA 2
ATOM 1751 C C . THR A 1 29 ? -9.497 -1.659 1.870 1.00 0.59 27 THR A C 2
ATOM 1752 O O . THR A 1 29 ? -8.640 -0.791 1.767 1.00 0.51 27 THR A O 2
ATOM 1763 N N . ARG A 1 30 ? -10.485 -1.778 0.978 1.00 0.64 28 ARG A N 2
ATOM 1764 C CA . ARG A 1 30 ? -10.549 -0.856 -0.150 1.00 0.61 28 ARG A CA 2
ATOM 1765 C C . ARG A 1 30 ? -10.554 0.596 0.338 1.00 0.57 28 ARG A C 2
ATOM 1766 O O . ARG A 1 30 ? -9.858 1.424 -0.239 1.00 0.55 28 ARG A O 2
ATOM 1787 N N . ARG A 1 31 ? -11.294 0.915 1.405 1.00 0.62 29 ARG A N 2
ATOM 1788 C CA . ARG A 1 31 ? -11.331 2.291 1.886 1.00 0.66 29 ARG A CA 2
ATOM 1789 C C . ARG A 1 31 ? -9.946 2.745 2.358 1.00 0.58 29 ARG A C 2
ATOM 1790 O O . ARG A 1 31 ? -9.467 3.793 1.927 1.00 0.63 29 ARG A O 2
ATOM 1811 N N . ARG A 1 32 ? -9.287 1.959 3.219 1.00 0.54 30 ARG A N 2
ATOM 1812 C CA . ARG A 1 32 ? -7.938 2.297 3.658 1.00 0.55 30 ARG A CA 2
ATOM 1813 C C . ARG A 1 32 ? -7.015 2.419 2.443 1.00 0.45 30 ARG A C 2
ATOM 1814 O O . ARG A 1 32 ? -6.173 3.304 2.369 1.00 0.49 30 ARG A O 2
ATOM 1835 N N . ARG A 1 33 ? -7.148 1.504 1.489 1.00 0.40 31 ARG A N 2
ATOM 1836 C CA . ARG A 1 33 ? -6.290 1.455 0.325 1.00 0.36 31 ARG A CA 2
ATOM 1837 C C . ARG A 1 33 ? -6.501 2.705 -0.536 1.00 0.32 31 ARG A C 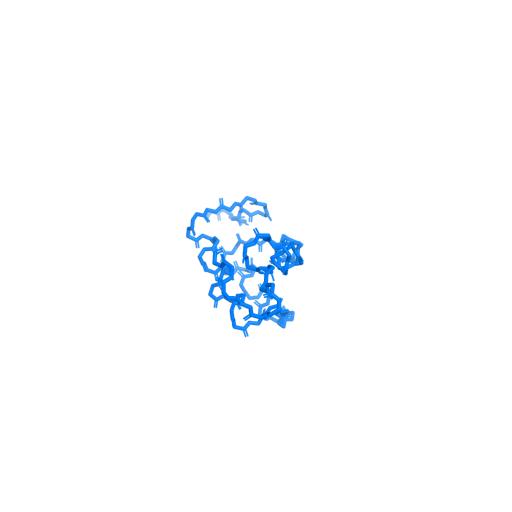2
ATOM 1838 O O . ARG A 1 33 ? -5.531 3.258 -1.037 1.00 0.34 31 ARG A O 2
ATOM 1859 N N . ILE A 1 34 ? -7.747 3.170 -0.693 1.00 0.34 32 ILE A N 2
ATOM 1860 C CA . ILE A 1 34 ? -8.053 4.450 -1.341 1.00 0.38 32 ILE A CA 2
ATOM 1861 C C . ILE A 1 34 ? -7.375 5.593 -0.580 1.00 0.37 32 ILE A C 2
ATOM 1862 O O . ILE A 1 34 ? -6.691 6.413 -1.187 1.00 0.40 32 ILE A O 2
ATOM 1878 N N . ASP A 1 35 ? -7.549 5.629 0.744 1.00 0.41 33 ASP A N 2
ATOM 1879 C CA . ASP A 1 35 ? -6.989 6.657 1.618 1.00 0.49 33 ASP A CA 2
ATOM 1880 C C . ASP A 1 35 ? -5.485 6.735 1.361 1.00 0.48 33 ASP A C 2
ATOM 1881 O O . ASP A 1 35 ? -4.951 7.747 0.910 1.00 0.51 33 ASP A O 2
ATOM 1890 N N . ILE A 1 36 ? -4.807 5.636 1.652 1.00 0.47 34 ILE A N 2
ATOM 1891 C CA . ILE A 1 36 ? -3.383 5.501 1.517 1.00 0.50 34 ILE A CA 2
ATOM 1892 C C . ILE A 1 36 ? -2.954 5.808 0.085 1.00 0.46 34 ILE A C 2
ATOM 1893 O O . ILE A 1 36 ? -2.081 6.639 -0.116 1.00 0.57 34 ILE A O 2
ATOM 1909 N N . ALA A 1 37 ? -3.579 5.210 -0.930 1.00 0.40 35 ALA A N 2
ATOM 1910 C CA . ALA A 1 37 ? -3.278 5.537 -2.316 1.00 0.46 35 ALA A CA 2
ATOM 1911 C C . ALA A 1 37 ? -3.285 7.054 -2.497 1.00 0.45 35 ALA A C 2
ATOM 1912 O O . ALA A 1 37 ? -2.332 7.623 -3.029 1.00 0.49 35 ALA A O 2
ATOM 1919 N N . ASN A 1 38 ? -4.329 7.704 -1.979 1.00 0.46 36 ASN A N 2
ATOM 1920 C CA . ASN A 1 38 ? -4.515 9.138 -2.150 1.00 0.53 36 ASN A CA 2
ATOM 1921 C C . ASN A 1 38 ? -3.380 9.917 -1.475 1.00 0.58 36 ASN A C 2
ATOM 1922 O O . ASN A 1 38 ? -2.662 10.670 -2.126 1.00 0.72 36 ASN A O 2
ATOM 1933 N N . ALA A 1 39 ? -3.200 9.723 -0.166 1.00 0.55 37 ALA A N 2
ATOM 1934 C CA . ALA A 1 39 ? -2.243 10.486 0.630 1.00 0.62 37 ALA A CA 2
ATOM 1935 C C . ALA A 1 39 ? -0.793 10.073 0.341 1.00 0.56 37 ALA A C 2
ATOM 1936 O O . ALA A 1 39 ? 0.064 10.895 0.018 1.00 0.83 37 ALA A O 2
ATOM 1943 N N . LEU A 1 40 ? -0.528 8.773 0.455 1.00 0.43 38 LEU A N 2
ATOM 1944 C CA . LEU A 1 40 ? 0.782 8.139 0.324 1.00 0.41 38 LEU A CA 2
ATOM 1945 C C . LEU A 1 40 ? 1.286 8.330 -1.111 1.00 0.49 38 LEU A C 2
ATOM 1946 O O . LEU A 1 40 ? 2.486 8.285 -1.371 1.00 0.69 38 LEU A O 2
ATOM 1962 N N . SER A 1 41 ? 0.347 8.557 -2.038 1.00 0.55 39 SER A N 2
ATOM 1963 C CA . SER A 1 41 ? 0.569 8.997 -3.401 1.00 0.61 39 SER A CA 2
ATOM 1964 C C . SER A 1 41 ? 0.966 7.821 -4.292 1.00 0.60 39 SER A C 2
ATOM 1965 O O . SER A 1 41 ? 2.015 7.824 -4.934 1.00 0.74 39 SER A O 2
ATOM 1973 N N . LEU A 1 42 ? 0.090 6.817 -4.332 1.00 0.54 40 LEU A N 2
ATOM 1974 C CA . LEU A 1 42 ? 0.176 5.633 -5.181 1.00 0.55 40 LEU A CA 2
ATOM 1975 C C . LEU A 1 42 ? -1.243 5.330 -5.698 1.00 0.56 40 LEU A C 2
ATOM 1976 O O . LEU A 1 42 ? -2.148 6.101 -5.395 1.00 0.92 40 LEU A O 2
ATOM 1992 N N . SER A 1 43 ? -1.487 4.260 -6.473 1.00 0.63 41 SER A N 2
ATOM 1993 C CA . SER A 1 43 ? -2.854 3.919 -6.887 1.00 0.63 41 SER A CA 2
ATOM 1994 C C . SER A 1 43 ? -3.337 2.638 -6.220 1.00 0.58 41 SER A C 2
ATOM 1995 O O . SER A 1 43 ? -2.536 1.797 -5.824 1.00 0.59 41 SER A O 2
ATOM 2003 N N . GLU A 1 44 ? -4.662 2.481 -6.160 1.00 0.67 42 GLU A N 2
ATOM 2004 C CA . GLU A 1 44 ? -5.326 1.280 -5.656 1.00 0.76 42 GLU A CA 2
ATOM 2005 C C . GLU A 1 44 ? -4.772 0.071 -6.423 1.00 0.73 42 GLU A C 2
ATOM 2006 O O . GLU A 1 44 ? -4.247 -0.872 -5.837 1.00 0.71 42 GLU A O 2
ATOM 2018 N N . ARG A 1 45 ? -4.806 0.169 -7.757 1.00 0.77 43 ARG A N 2
ATOM 2019 C CA . ARG A 1 45 ? -4.229 -0.796 -8.683 1.00 0.79 43 ARG A CA 2
ATOM 2020 C C . ARG A 1 45 ? -2.788 -1.146 -8.303 1.00 0.69 43 ARG A C 2
ATOM 2021 O O . ARG A 1 45 ? -2.488 -2.312 -8.038 1.00 0.75 43 ARG A O 2
ATOM 2042 N N . GLN A 1 46 ? -1.887 -0.156 -8.312 1.00 0.59 44 GLN A N 2
ATOM 2043 C CA . GLN A 1 46 ? -0.478 -0.411 -8.071 1.00 0.59 44 GLN A CA 2
ATOM 2044 C C . GLN A 1 46 ? -0.305 -1.070 -6.703 1.00 0.54 44 GLN A C 2
ATOM 2045 O O . GLN A 1 46 ? 0.360 -2.097 -6.594 1.00 0.64 44 GLN A O 2
ATOM 2059 N N . ILE A 1 47 ? -0.951 -0.516 -5.674 1.00 0.49 45 ILE A N 2
ATOM 2060 C CA . ILE A 1 47 ? -0.929 -1.089 -4.341 1.00 0.49 45 ILE A CA 2
ATOM 2061 C C . ILE A 1 47 ? -1.379 -2.549 -4.395 1.00 0.52 45 ILE A C 2
ATOM 2062 O O . ILE A 1 47 ? -0.715 -3.400 -3.818 1.00 0.54 45 ILE A O 2
ATOM 2078 N N . LYS A 1 48 ? -2.470 -2.877 -5.091 1.00 0.56 46 LYS A N 2
ATOM 2079 C CA . LYS A 1 48 ? -2.918 -4.259 -5.203 1.00 0.60 46 LYS A CA 2
ATOM 2080 C C . LYS A 1 48 ? -1.749 -5.140 -5.677 1.00 0.55 46 LYS A C 2
ATOM 2081 O O . LYS A 1 48 ? -1.414 -6.136 -5.033 1.00 0.56 46 LYS A O 2
ATOM 2100 N N . ILE A 1 49 ? -1.114 -4.764 -6.794 1.00 0.54 47 ILE A N 2
ATOM 2101 C CA . ILE A 1 49 ? 0.047 -5.484 -7.325 1.00 0.54 47 ILE A CA 2
ATOM 2102 C C . ILE A 1 49 ? 1.181 -5.551 -6.285 1.00 0.55 47 ILE A C 2
ATOM 2103 O O . ILE A 1 49 ? 1.826 -6.593 -6.135 1.00 0.59 47 ILE A O 2
ATOM 2119 N N . TRP A 1 50 ? 1.439 -4.453 -5.571 1.00 0.56 48 TRP A N 2
ATOM 2120 C CA . TRP A 1 50 ? 2.471 -4.399 -4.545 1.00 0.59 48 TRP A CA 2
ATOM 2121 C C . TRP A 1 50 ? 2.163 -5.412 -3.430 1.00 0.65 48 TRP A C 2
ATOM 2122 O O . TRP A 1 50 ? 3.033 -6.194 -3.064 1.00 0.70 48 TRP A O 2
ATOM 2143 N N . PHE A 1 51 ? 0.933 -5.445 -2.904 1.00 0.67 49 PHE A N 2
ATOM 2144 C CA . PHE A 1 51 ? 0.528 -6.370 -1.838 1.00 0.72 49 PHE A CA 2
ATOM 2145 C C . PHE A 1 51 ? 0.512 -7.814 -2.349 1.00 0.85 49 PHE A C 2
ATOM 2146 O O . PHE A 1 51 ? 0.711 -8.761 -1.580 1.00 1.19 49 PHE A O 2
ATOM 2163 N N . GLN A 1 52 ? 0.267 -8.001 -3.647 1.00 0.63 50 GLN A N 2
ATOM 2164 C CA . GLN A 1 52 ? 0.475 -9.287 -4.292 1.00 0.63 50 GLN A CA 2
ATOM 2165 C C . GLN A 1 52 ? 1.951 -9.686 -4.221 1.00 0.68 50 GLN A C 2
ATOM 2166 O O . GLN A 1 52 ? 2.269 -10.834 -3.925 1.00 0.77 50 GLN A O 2
ATOM 2180 N N . ASN A 1 53 ? 2.847 -8.738 -4.498 1.00 0.69 51 ASN A N 2
ATOM 2181 C CA . ASN A 1 53 ? 4.267 -8.980 -4.661 1.00 0.73 51 ASN A CA 2
ATOM 2182 C C . ASN A 1 53 ? 4.917 -9.233 -3.296 1.00 0.72 51 ASN A C 2
ATOM 2183 O O . ASN A 1 53 ? 5.731 -10.141 -3.148 1.00 0.82 51 ASN A O 2
ATOM 2194 N N . ARG A 1 54 ? 4.573 -8.392 -2.317 1.00 0.69 52 ARG A N 2
ATOM 2195 C CA . ARG A 1 54 ? 5.138 -8.330 -0.974 1.00 0.75 52 ARG A CA 2
ATOM 2196 C C . ARG A 1 54 ? 5.190 -9.716 -0.338 1.00 0.68 52 ARG A C 2
ATOM 2197 O O . ARG A 1 54 ? 6.273 -10.155 0.036 1.00 0.88 52 ARG A O 2
ATOM 2218 N N . ARG A 1 55 ? 4.028 -10.367 -0.187 1.00 0.77 53 ARG A N 2
ATOM 2219 C CA . ARG A 1 55 ? 3.854 -11.749 0.258 1.00 0.85 53 ARG A CA 2
ATOM 2220 C C . ARG A 1 55 ? 4.904 -12.275 1.246 1.00 2.07 53 ARG A C 2
ATOM 2221 O O . ARG A 1 55 ? 5.324 -13.425 1.150 1.00 1.71 53 ARG A O 2
ATOM 2242 N N . MET A 1 56 ? 5.269 -11.446 2.231 1.00 4.16 54 MET A N 2
ATOM 2243 C CA . MET A 1 56 ? 6.377 -11.692 3.158 1.00 5.74 54 MET A CA 2
ATOM 2244 C C . MET A 1 56 ? 7.544 -12.406 2.479 1.00 5.36 54 MET A C 2
ATOM 2245 O O . MET A 1 56 ? 8.012 -13.455 2.918 1.00 6.76 54 MET A O 2
ATOM 2259 N N . LYS A 1 57 ? 8.054 -11.776 1.418 1.00 3.73 55 LYS A N 2
ATOM 2260 C CA . LYS A 1 57 ? 9.026 -12.338 0.495 1.00 3.44 55 LYS A CA 2
ATOM 2261 C C . LYS A 1 57 ? 10.443 -12.449 1.097 1.00 3.91 55 LYS A C 2
ATOM 2262 O O . LYS A 1 57 ? 11.420 -12.438 0.355 1.00 3.54 55 LYS A O 2
ATOM 2281 N N . SER A 1 58 ? 10.558 -12.568 2.431 1.00 5.11 56 SER A N 2
ATOM 2282 C CA . SER A 1 58 ? 11.782 -12.755 3.206 1.00 5.96 56 SER A CA 2
ATOM 2283 C C . SER A 1 58 ? 12.989 -12.042 2.606 1.00 5.00 56 SER A C 2
ATOM 2284 O O . SER A 1 58 ? 14.072 -12.601 2.461 1.00 5.23 56 SER A O 2
ATOM 2292 N N . LYS A 1 59 ? 12.762 -10.762 2.324 1.00 4.78 57 LYS A N 2
ATOM 2293 C CA . LYS A 1 59 ? 13.734 -9.824 1.772 1.00 5.31 57 LYS A CA 2
ATOM 2294 C C . LYS A 1 59 ? 13.144 -8.424 1.892 1.00 6.50 57 LYS A C 2
ATOM 2295 O O . LYS A 1 59 ? 13.857 -7.460 2.146 1.00 8.12 57 LYS A O 2
ATOM 2314 N N . LYS A 1 60 ? 11.823 -8.341 1.716 1.00 5.98 58 LYS A N 2
ATOM 2315 C CA . LYS A 1 60 ? 11.008 -7.246 2.205 1.00 7.28 58 LYS A CA 2
ATOM 2316 C C . LYS A 1 60 ? 10.114 -7.862 3.286 1.00 7.51 58 LYS A C 2
ATOM 2317 O O . LYS A 1 60 ? 8.899 -7.923 3.122 1.00 7.60 58 LYS A O 2
ATOM 2336 N N . ASP A 1 61 ? 10.741 -8.407 4.337 1.00 7.96 59 ASP A N 2
ATOM 2337 C CA . ASP A 1 61 ? 10.122 -8.992 5.525 1.00 8.97 59 ASP A CA 2
ATOM 2338 C C . ASP A 1 61 ? 11.268 -9.371 6.465 1.00 9.91 59 ASP A C 2
ATOM 2339 O O . ASP A 1 61 ? 11.295 -9.009 7.638 1.00 11.26 59 ASP A O 2
ATOM 2348 N N . ARG A 1 62 ? 12.226 -10.123 5.912 1.00 9.26 60 ARG A N 2
ATOM 2349 C CA . ARG A 1 62 ? 13.578 -10.201 6.451 1.00 10.31 60 ARG A CA 2
ATOM 2350 C C . ARG A 1 62 ? 14.270 -8.957 5.864 1.00 10.99 60 ARG A C 2
ATOM 2351 O O . ARG A 1 62 ? 13.696 -8.292 5.000 1.00 10.88 60 ARG A O 2
ATOM 2372 N N . THR A 1 63 ? 15.508 -8.686 6.283 1.00 12.08 61 THR A N 2
ATOM 2373 C CA . THR A 1 63 ? 16.362 -7.634 5.751 1.00 13.21 61 THR A CA 2
ATOM 2374 C C . THR A 1 63 ? 15.673 -6.263 5.773 1.00 14.43 61 THR A C 2
ATOM 2375 O O . THR A 1 63 ? 15.430 -5.656 4.732 1.00 14.73 61 THR A O 2
ATOM 2386 N N . LEU A 1 64 ? 15.402 -5.749 6.975 1.00 15.52 62 LEU A N 2
ATOM 2387 C CA . LEU A 1 64 ? 15.137 -4.327 7.139 1.00 17.17 62 LEU A CA 2
ATOM 2388 C C . LEU A 1 64 ? 16.453 -3.574 6.911 1.00 18.18 62 LEU A C 2
ATOM 2389 O O . LEU A 1 64 ? 17.519 -4.111 7.215 1.00 18.19 62 LEU A O 2
ATOM 2405 N N . ASP A 1 65 ? 16.390 -2.361 6.360 1.00 19.19 63 ASP A N 2
ATOM 2406 C CA . ASP A 1 65 ? 17.491 -1.436 6.246 1.00 20.48 63 ASP A CA 2
ATOM 2407 C C . ASP A 1 65 ? 17.537 -0.618 7.542 1.00 21.61 63 ASP A C 2
ATOM 2408 O O . ASP A 1 65 ? 17.424 -1.187 8.626 1.00 21.60 63 ASP A O 2
ATOM 2417 N N . SER A 1 66 ? 17.689 0.703 7.445 1.00 22.76 64 SER A N 2
ATOM 2418 C CA . SER A 1 66 ? 17.444 1.629 8.544 1.00 23.97 64 SER A CA 2
ATOM 2419 C C . SER A 1 66 ? 16.432 2.629 8.002 1.00 24.87 64 SER A C 2
ATOM 2420 O O . SER A 1 66 ? 16.704 3.271 6.981 1.00 25.23 64 SER A O 2
ATOM 2428 N N . SER A 1 67 ? 15.230 2.684 8.583 1.00 25.33 65 SER A N 2
ATOM 2429 C CA . SER A 1 67 ? 14.069 3.238 7.905 1.00 26.07 65 SER A CA 2
ATOM 2430 C C . SER A 1 67 ? 12.931 3.713 8.826 1.00 26.97 65 SER A C 2
ATOM 2431 O O . SER A 1 67 ? 12.673 4.919 8.875 1.00 28.40 65 SER A O 2
ATOM 2439 N N . PRO A 1 68 ? 12.200 2.820 9.508 1.00 26.34 66 PRO A N 2
ATOM 2440 C CA . PRO A 1 68 ? 11.065 3.149 10.359 1.00 27.25 66 PRO A CA 2
ATOM 2441 C C . PRO A 1 68 ? 11.527 3.851 11.642 1.00 28.41 66 PRO A C 2
ATOM 2442 O O . PRO A 1 68 ? 11.381 3.301 12.729 1.00 28.41 66 PRO A O 2
ATOM 2453 N N . GLU A 1 69 ? 12.006 5.091 11.497 1.00 29.58 67 GLU A N 2
ATOM 2454 C CA . GLU A 1 69 ? 12.775 5.849 12.462 1.00 30.79 67 GLU A CA 2
ATOM 2455 C C . GLU A 1 69 ? 13.892 4.983 13.062 1.00 30.39 67 GLU A C 2
ATOM 2456 O O . GLU A 1 69 ? 13.695 4.246 14.028 1.00 30.34 67 GLU A O 2
ATOM 2468 N N . HIS A 1 70 ? 15.072 5.092 12.444 1.00 30.29 68 HIS A N 2
ATOM 2469 C CA . HIS A 1 70 ? 16.165 4.162 12.490 1.00 29.83 68 HIS A CA 2
ATOM 2470 C C . HIS A 1 70 ? 15.776 2.802 11.894 1.00 28.59 68 HIS A C 2
ATOM 2471 O O . HIS A 1 70 ? 16.697 2.017 11.682 1.00 28.16 68 HIS A O 2
ATOM 2485 N N . MET A 1 1 ? 2.592 -11.890 -23.060 1.00 26.46 -1 MET A N 3
ATOM 2486 C CA . MET A 1 1 ? 2.034 -10.817 -23.901 1.00 25.76 -1 MET A CA 3
ATOM 2487 C C . MET A 1 1 ? 0.745 -10.365 -23.225 1.00 24.70 -1 MET A C 3
ATOM 2488 O O . MET A 1 1 ? -0.305 -10.964 -23.433 1.00 25.38 -1 MET A O 3
ATOM 2502 N N . ASP A 1 2 ? 0.872 -9.372 -22.345 1.00 23.24 0 ASP A N 3
ATOM 2503 C CA . ASP A 1 2 ? -0.099 -9.109 -21.293 1.00 22.37 0 ASP A CA 3
ATOM 2504 C C . ASP A 1 2 ? 0.184 -7.740 -20.666 1.00 20.69 0 ASP A C 3
ATOM 2505 O O . ASP A 1 2 ? 0.026 -7.552 -19.461 1.00 20.13 0 ASP A O 3
ATOM 2514 N N . SER A 1 3 ? 0.640 -6.794 -21.488 1.00 20.08 1 SER A N 3
ATOM 2515 C CA . SER A 1 3 ? 1.226 -5.528 -21.093 1.00 18.66 1 SER A CA 3
ATOM 2516 C C . SER A 1 3 ? 0.394 -4.747 -20.067 1.00 17.73 1 SER A C 3
ATOM 2517 O O . SER A 1 3 ? -0.635 -4.162 -20.408 1.00 17.84 1 SER A O 3
ATOM 2525 N N . LYS A 1 4 ? 0.883 -4.668 -18.824 1.00 17.09 2 LYS A N 3
ATOM 2526 C CA . LYS A 1 4 ? 0.388 -3.726 -17.827 1.00 16.38 2 LYS A CA 3
ATOM 2527 C C . LYS A 1 4 ? 0.776 -2.311 -18.275 1.00 15.19 2 LYS A C 3
ATOM 2528 O O . LYS A 1 4 ? 1.735 -1.725 -17.776 1.00 14.52 2 LYS A O 3
ATOM 2547 N N . ARG A 1 5 ? 0.037 -1.774 -19.249 1.00 15.23 3 ARG A N 3
ATOM 2548 C CA . ARG A 1 5 ? 0.266 -0.465 -19.849 1.00 14.53 3 ARG A CA 3
ATOM 2549 C C . ARG A 1 5 ? -0.131 0.676 -18.899 1.00 13.34 3 ARG A C 3
ATOM 2550 O O . ARG A 1 5 ? -0.987 1.499 -19.223 1.00 13.74 3 ARG A O 3
ATOM 2571 N N . THR A 1 6 ? 0.510 0.733 -17.732 1.00 12.12 4 THR A N 3
ATOM 2572 C CA . THR A 1 6 ? 0.248 1.683 -16.666 1.00 11.08 4 THR A CA 3
ATOM 2573 C C . THR A 1 6 ? 1.547 1.829 -15.875 1.00 9.60 4 THR A C 3
ATOM 2574 O O . THR A 1 6 ? 1.815 1.027 -14.981 1.00 9.33 4 THR A O 3
ATOM 2585 N N . ARG A 1 7 ? 2.356 2.831 -16.221 1.00 9.05 5 ARG A N 3
ATOM 2586 C CA . ARG A 1 7 ? 3.630 3.099 -15.572 1.00 7.97 5 ARG A CA 3
ATOM 2587 C C . ARG A 1 7 ? 3.402 4.130 -14.468 1.00 6.84 5 ARG A C 3
ATOM 2588 O O . ARG A 1 7 ? 2.828 5.185 -14.728 1.00 7.29 5 ARG A O 3
ATOM 2609 N N . GLN A 1 8 ? 3.848 3.829 -13.248 1.00 5.89 6 GLN A N 3
ATOM 2610 C CA . GLN A 1 8 ? 3.796 4.713 -12.099 1.00 5.08 6 GLN A CA 3
ATOM 2611 C C . GLN A 1 8 ? 5.015 4.342 -11.240 1.00 4.00 6 GLN A C 3
ATOM 2612 O O . GLN A 1 8 ? 5.551 3.243 -11.391 1.00 4.43 6 GLN A O 3
ATOM 2626 N N . THR A 1 9 ? 5.498 5.261 -10.405 1.00 3.25 7 THR A N 3
ATOM 2627 C CA . THR A 1 9 ? 6.728 5.118 -9.639 1.00 2.23 7 THR A CA 3
ATOM 2628 C C . THR A 1 9 ? 6.422 4.738 -8.184 1.00 2.13 7 THR A C 3
ATOM 2629 O O . THR A 1 9 ? 5.266 4.538 -7.811 1.00 3.16 7 THR A O 3
ATOM 2640 N N . TYR A 1 10 ? 7.473 4.622 -7.367 1.00 1.36 8 TYR A N 3
ATOM 2641 C CA . TYR A 1 10 ? 7.427 4.403 -5.933 1.00 1.18 8 TYR A CA 3
ATOM 2642 C C . TYR A 1 10 ? 8.493 5.317 -5.330 1.00 1.33 8 TYR A C 3
ATOM 2643 O O . TYR A 1 10 ? 9.260 5.933 -6.071 1.00 1.94 8 TYR A O 3
ATOM 2661 N N . THR A 1 11 ? 8.575 5.364 -4.001 1.00 1.12 9 THR A N 3
ATOM 2662 C CA . THR A 1 11 ? 9.625 6.047 -3.261 1.00 1.15 9 THR A CA 3
ATOM 2663 C C . THR A 1 11 ? 10.084 5.154 -2.114 1.00 0.99 9 THR A C 3
ATOM 2664 O O . THR A 1 11 ? 9.385 4.201 -1.756 1.00 0.87 9 THR A O 3
ATOM 2675 N N . ARG A 1 12 ? 11.255 5.458 -1.545 1.00 1.03 10 ARG A N 3
ATOM 2676 C CA . ARG A 1 12 ? 11.761 4.768 -0.370 1.00 0.91 10 ARG A CA 3
ATOM 2677 C C . ARG A 1 12 ? 10.729 4.882 0.748 1.00 0.73 10 ARG A C 3
ATOM 2678 O O . ARG A 1 12 ? 10.291 3.867 1.282 1.00 0.67 10 ARG A O 3
ATOM 2699 N N . TYR A 1 13 ? 10.332 6.116 1.081 1.00 0.71 11 TYR A N 3
ATOM 2700 C CA . TYR A 1 13 ? 9.289 6.379 2.063 1.00 0.60 11 TYR A CA 3
ATOM 2701 C C . TYR A 1 13 ? 8.055 5.538 1.755 1.00 0.53 11 TYR A C 3
ATOM 2702 O O . TYR A 1 13 ? 7.591 4.795 2.617 1.00 0.48 11 TYR A O 3
ATOM 2720 N N . GLN A 1 14 ? 7.524 5.660 0.536 1.00 0.62 12 GLN A N 3
ATOM 2721 C CA . GLN A 1 14 ? 6.286 5.017 0.171 1.00 0.65 12 GLN A CA 3
ATOM 2722 C C . GLN A 1 14 ? 6.393 3.509 0.394 1.00 0.54 12 GLN A C 3
ATOM 2723 O O . GLN A 1 14 ? 5.574 2.937 1.109 1.00 0.49 12 GLN A O 3
ATOM 2737 N N . THR A 1 15 ? 7.432 2.882 -0.160 1.00 0.59 13 THR A N 3
ATOM 2738 C CA . THR A 1 15 ? 7.745 1.480 0.083 1.00 0.52 13 THR A CA 3
ATOM 2739 C C . THR A 1 15 ? 7.792 1.163 1.583 1.00 0.46 13 THR A C 3
ATOM 2740 O O . THR A 1 15 ? 7.165 0.199 2.014 1.00 0.45 13 THR A O 3
ATOM 2751 N N . LEU A 1 16 ? 8.527 1.944 2.385 1.00 0.46 14 LEU A N 3
ATOM 2752 C CA . LEU A 1 16 ? 8.672 1.695 3.811 1.00 0.53 14 LEU A CA 3
ATOM 2753 C C . LEU A 1 16 ? 7.290 1.701 4.467 1.00 0.52 14 LEU A C 3
ATOM 2754 O O . LEU A 1 16 ? 6.926 0.769 5.188 1.00 0.61 14 LEU A O 3
ATOM 2770 N N . GLU A 1 17 ? 6.492 2.734 4.196 1.00 0.49 15 GLU A N 3
ATOM 2771 C CA . GLU A 1 17 ? 5.209 2.867 4.843 1.00 0.69 15 GLU A CA 3
ATOM 2772 C C . GLU A 1 17 ? 4.268 1.758 4.373 1.00 0.54 15 GLU A C 3
ATOM 2773 O O . GLU A 1 17 ? 3.473 1.241 5.157 1.00 0.54 15 GLU A O 3
ATOM 2785 N N . LEU A 1 18 ? 4.370 1.368 3.104 1.00 0.46 16 LEU A N 3
ATOM 2786 C CA . LEU A 1 18 ? 3.656 0.224 2.562 1.00 0.45 16 LEU A CA 3
ATOM 2787 C C . LEU A 1 18 ? 4.076 -1.078 3.240 1.00 0.39 16 LEU A C 3
ATOM 2788 O O . LEU A 1 18 ? 3.227 -1.924 3.507 1.00 0.42 16 LEU A O 3
ATOM 2804 N N . GLU A 1 19 ? 5.355 -1.224 3.581 1.00 0.39 17 GLU A N 3
ATOM 2805 C CA . GLU A 1 19 ? 5.838 -2.326 4.392 1.00 0.43 17 GLU A CA 3
ATOM 2806 C C . GLU A 1 19 ? 5.137 -2.325 5.755 1.00 0.45 17 GLU A C 3
ATOM 2807 O O . GLU A 1 19 ? 4.546 -3.326 6.163 1.00 0.50 17 GLU A O 3
ATOM 2819 N N . LYS A 1 20 ? 5.127 -1.169 6.428 1.00 0.47 18 LYS A N 3
ATOM 2820 C CA . LYS A 1 20 ? 4.371 -1.013 7.667 1.00 0.52 18 LYS A CA 3
ATOM 2821 C C . LYS A 1 20 ? 2.912 -1.416 7.438 1.00 0.58 18 LYS A C 3
ATOM 2822 O O . LYS A 1 20 ? 2.324 -2.124 8.253 1.00 0.91 18 LYS A O 3
ATOM 2841 N N . GLU A 1 21 ? 2.320 -0.962 6.330 1.00 0.51 19 GLU A N 3
ATOM 2842 C CA . GLU A 1 21 ? 0.946 -1.298 6.004 1.00 0.52 19 GLU A CA 3
ATOM 2843 C C . GLU A 1 21 ? 0.779 -2.810 5.833 1.00 0.44 19 GLU A C 3
ATOM 2844 O O . GLU A 1 21 ? -0.177 -3.383 6.335 1.00 0.51 19 GLU A O 3
ATOM 2856 N N . PHE A 1 22 ? 1.738 -3.489 5.207 1.00 0.40 20 PHE A N 3
ATOM 2857 C CA . PHE A 1 22 ? 1.606 -4.918 4.953 1.00 0.43 20 PHE A CA 3
ATOM 2858 C C . PHE A 1 22 ? 1.541 -5.673 6.278 1.00 0.52 20 PHE A C 3
ATOM 2859 O O . PHE A 1 22 ? 0.749 -6.600 6.438 1.00 0.65 20 PHE A O 3
ATOM 2876 N N . HIS A 1 23 ? 2.337 -5.229 7.252 1.00 0.59 21 HIS A N 3
ATOM 2877 C CA . HIS A 1 23 ? 2.272 -5.757 8.605 1.00 0.80 21 HIS A CA 3
ATOM 2878 C C . HIS A 1 23 ? 0.951 -5.400 9.313 1.00 0.78 21 HIS A C 3
ATOM 2879 O O . HIS A 1 23 ? 0.608 -6.053 10.296 1.00 0.92 21 HIS A O 3
ATOM 2893 N N . PHE A 1 24 ? 0.194 -4.407 8.829 1.00 0.74 22 PHE A N 3
ATOM 2894 C CA . PHE A 1 24 ? -1.149 -4.106 9.300 1.00 0.88 22 PHE A CA 3
ATOM 2895 C C . PHE A 1 24 ? -2.130 -5.080 8.632 1.00 0.85 22 PHE A C 3
ATOM 2896 O O . PHE A 1 24 ? -2.934 -5.722 9.302 1.00 1.15 22 PHE A O 3
ATOM 2913 N N . ASN A 1 25 ? -2.101 -5.134 7.295 1.00 0.66 23 ASN A N 3
ATOM 2914 C CA . ASN A 1 25 ? -3.125 -5.734 6.457 1.00 0.91 23 ASN A CA 3
ATOM 2915 C C . ASN A 1 25 ? -2.479 -6.516 5.313 1.00 0.74 23 ASN A C 3
ATOM 2916 O O . ASN A 1 25 ? -1.832 -5.941 4.442 1.00 1.03 23 ASN A O 3
ATOM 2927 N N . ARG A 1 26 ? -2.731 -7.827 5.247 1.00 0.65 24 ARG A N 3
ATOM 2928 C CA . ARG A 1 26 ? -2.332 -8.646 4.105 1.00 0.81 24 ARG A CA 3
ATOM 2929 C C . ARG A 1 26 ? -2.995 -8.139 2.812 1.00 0.67 24 ARG A C 3
ATOM 2930 O O . ARG A 1 26 ? -2.400 -8.211 1.732 1.00 0.89 24 ARG A O 3
ATOM 2951 N N . TYR A 1 27 ? -4.228 -7.633 2.935 1.00 0.66 25 TYR A N 3
ATOM 2952 C CA . TYR A 1 27 ? -4.971 -6.872 1.939 1.00 0.82 25 TYR A CA 3
ATOM 2953 C C . TYR A 1 27 ? -5.748 -5.801 2.713 1.00 0.70 25 TYR A C 3
ATOM 2954 O O . TYR A 1 27 ? -6.549 -6.151 3.575 1.00 0.72 25 TYR A O 3
ATOM 2972 N N . ILE A 1 28 ? -5.504 -4.515 2.439 1.00 0.72 26 ILE A N 3
ATOM 2973 C CA . ILE A 1 28 ? -6.221 -3.425 3.107 1.00 0.66 26 ILE A CA 3
ATOM 2974 C C . ILE A 1 28 ? -7.709 -3.421 2.756 1.00 0.63 26 ILE A C 3
ATOM 2975 O O . ILE A 1 28 ? -8.126 -3.968 1.730 1.00 0.75 26 ILE A O 3
ATOM 2991 N N . THR A 1 29 ? -8.494 -2.711 3.569 1.00 0.64 27 THR A N 3
ATOM 2992 C CA . THR A 1 29 ? -9.863 -2.370 3.212 1.00 0.65 27 THR A CA 3
ATOM 2993 C C . THR A 1 29 ? -9.805 -1.476 1.980 1.00 0.50 27 THR A C 3
ATOM 2994 O O . THR A 1 29 ? -8.855 -0.713 1.830 1.00 0.43 27 THR A O 3
ATOM 3005 N N . ARG A 1 30 ? -10.784 -1.552 1.080 1.00 0.55 28 ARG A N 3
ATOM 3006 C CA . ARG A 1 30 ? -10.759 -0.704 -0.103 1.00 0.53 28 ARG A CA 3
ATOM 3007 C C . ARG A 1 30 ? -10.735 0.775 0.294 1.00 0.52 28 ARG A C 3
ATOM 3008 O O . ARG A 1 30 ? -9.973 1.547 -0.278 1.00 0.52 28 ARG A O 3
ATOM 3029 N N . ARG A 1 31 ? -11.556 1.171 1.273 1.00 0.59 29 ARG A N 3
ATOM 3030 C CA . ARG A 1 31 ? -11.586 2.553 1.737 1.00 0.70 29 ARG A CA 3
ATOM 3031 C C . ARG A 1 31 ? -10.195 2.972 2.210 1.00 0.62 29 ARG A C 3
ATOM 3032 O O . ARG A 1 31 ? -9.691 4.014 1.776 1.00 0.67 29 ARG A O 3
ATOM 3053 N N . ARG A 1 32 ? -9.579 2.180 3.094 1.00 0.59 30 ARG A N 3
ATOM 3054 C CA . ARG A 1 32 ? -8.258 2.523 3.598 1.00 0.59 30 ARG A CA 3
ATOM 3055 C C . ARG A 1 32 ? -7.274 2.551 2.434 1.00 0.47 30 ARG A C 3
ATOM 3056 O O . ARG A 1 32 ? -6.428 3.429 2.362 1.00 0.54 30 ARG A O 3
ATOM 3077 N N . ARG A 1 33 ? -7.370 1.595 1.514 1.00 0.37 31 ARG A N 3
ATOM 3078 C CA . ARG A 1 33 ? -6.429 1.506 0.419 1.00 0.33 31 ARG A CA 3
ATOM 3079 C C . ARG A 1 33 ? -6.526 2.726 -0.493 1.00 0.31 31 ARG A C 3
ATOM 3080 O O . ARG A 1 33 ? -5.501 3.275 -0.875 1.00 0.31 31 ARG A O 3
ATOM 3101 N N . ILE A 1 34 ? -7.737 3.166 -0.839 1.00 0.38 32 ILE A N 3
ATOM 3102 C CA . ILE A 1 34 ? -7.904 4.392 -1.617 1.00 0.48 32 ILE A CA 3
ATOM 3103 C C . ILE A 1 34 ? -7.342 5.582 -0.837 1.00 0.48 32 ILE A C 3
ATOM 3104 O O . ILE A 1 34 ? -6.622 6.403 -1.397 1.00 0.50 32 ILE A O 3
ATOM 3120 N N . ASP A 1 35 ? -7.672 5.678 0.454 1.00 0.53 33 ASP A N 3
ATOM 3121 C CA . ASP A 1 35 ? -7.187 6.742 1.329 1.00 0.63 33 ASP A CA 3
ATOM 3122 C C . ASP A 1 35 ? -5.656 6.799 1.261 1.00 0.53 33 ASP A C 3
ATOM 3123 O O . ASP A 1 35 ? -5.065 7.781 0.817 1.00 0.56 33 ASP A O 3
ATOM 3132 N N . ILE A 1 36 ? -5.021 5.719 1.698 1.00 0.46 34 ILE A N 3
ATOM 3133 C CA . ILE A 1 36 ? -3.588 5.554 1.728 1.00 0.42 34 ILE A CA 3
ATOM 3134 C C . ILE A 1 36 ? -2.999 5.825 0.345 1.00 0.35 34 ILE A C 3
ATOM 3135 O O . ILE A 1 36 ? -2.130 6.671 0.213 1.00 0.42 34 ILE A O 3
ATOM 3151 N N . ALA A 1 37 ? -3.497 5.173 -0.705 1.00 0.32 35 ALA A N 3
ATOM 3152 C CA . ALA A 1 37 ? -3.093 5.452 -2.076 1.00 0.39 35 ALA A CA 3
ATOM 3153 C C . ALA A 1 37 ? -3.070 6.959 -2.313 1.00 0.44 35 ALA A C 3
ATOM 3154 O O . ALA A 1 37 ? -2.066 7.497 -2.779 1.00 0.59 35 ALA A O 3
ATOM 3161 N N . ASN A 1 38 ? -4.156 7.635 -1.930 1.00 0.45 36 ASN A N 3
ATOM 3162 C CA . ASN A 1 38 ? -4.322 9.056 -2.196 1.00 0.58 36 ASN A CA 3
ATOM 3163 C C . ASN A 1 38 ? -3.268 9.884 -1.457 1.00 0.58 36 ASN A C 3
ATOM 3164 O O . ASN A 1 38 ? -2.534 10.652 -2.074 1.00 0.69 36 ASN A O 3
ATOM 3175 N N . ALA A 1 39 ? -3.192 9.724 -0.134 1.00 0.53 37 ALA A N 3
ATOM 3176 C CA . ALA A 1 39 ? -2.333 10.534 0.724 1.00 0.58 37 ALA A CA 3
ATOM 3177 C C . ALA A 1 39 ? -0.857 10.141 0.587 1.00 0.46 37 ALA A C 3
ATOM 3178 O O . ALA A 1 39 ? 0.018 10.986 0.418 1.00 0.58 37 ALA A O 3
ATOM 3185 N N . LEU A 1 40 ? -0.592 8.840 0.686 1.00 0.49 38 LEU A N 3
ATOM 3186 C CA . LEU A 1 40 ? 0.726 8.216 0.644 1.00 0.57 38 LEU A CA 3
ATOM 3187 C C . LEU A 1 40 ? 1.304 8.373 -0.771 1.00 0.63 38 LEU A C 3
ATOM 3188 O O . LEU A 1 40 ? 2.514 8.498 -0.940 1.00 0.88 38 LEU A O 3
ATOM 3204 N N . SER A 1 41 ? 0.427 8.419 -1.783 1.00 0.69 39 SER A N 3
ATOM 3205 C CA . SER A 1 41 ? 0.695 8.890 -3.138 1.00 0.75 39 SER A CA 3
ATOM 3206 C C . SER A 1 41 ? 1.156 7.751 -4.058 1.00 0.73 39 SER A C 3
ATOM 3207 O O . SER A 1 41 ? 2.133 7.870 -4.797 1.00 0.79 39 SER A O 3
ATOM 3215 N N . LEU A 1 42 ? 0.426 6.634 -4.028 1.00 0.74 40 LEU A N 3
ATOM 3216 C CA . LEU A 1 42 ? 0.571 5.518 -4.965 1.00 0.71 40 LEU A CA 3
ATOM 3217 C C . LEU A 1 42 ? -0.828 5.218 -5.528 1.00 0.66 40 LEU A C 3
ATOM 3218 O O . LEU A 1 42 ? -1.759 5.925 -5.153 1.00 0.98 40 LEU A O 3
ATOM 3234 N N . SER A 1 43 ? -1.037 4.207 -6.392 1.00 0.70 41 SER A N 3
ATOM 3235 C CA . SER A 1 43 ? -2.409 3.883 -6.802 1.00 0.67 41 SER A CA 3
ATOM 3236 C C . SER A 1 43 ? -2.932 2.681 -6.030 1.00 0.60 41 SER A C 3
ATOM 3237 O O . SER A 1 43 ? -2.160 1.847 -5.568 1.00 0.65 41 SER A O 3
ATOM 3245 N N . GLU A 1 44 ? -4.258 2.578 -5.939 1.00 0.70 42 GLU A N 3
ATOM 3246 C CA . GLU A 1 44 ? -4.952 1.451 -5.320 1.00 0.81 42 GLU A CA 3
ATOM 3247 C C . GLU A 1 44 ? -4.458 0.146 -5.962 1.00 0.83 42 GLU A C 3
ATOM 3248 O O . GLU A 1 44 ? -4.044 -0.798 -5.283 1.00 0.93 42 GLU A O 3
ATOM 3260 N N . ARG A 1 45 ? -4.432 0.138 -7.296 1.00 0.80 43 ARG A N 3
ATOM 3261 C CA . ARG A 1 45 ? -3.937 -0.934 -8.108 1.00 0.86 43 ARG A CA 3
ATOM 3262 C C . ARG A 1 45 ? -2.464 -1.212 -7.803 1.00 0.73 43 ARG A C 3
ATOM 3263 O O . ARG A 1 45 ? -2.093 -2.347 -7.505 1.00 0.82 43 ARG A O 3
ATOM 3284 N N . GLN A 1 46 ? -1.608 -0.189 -7.880 1.00 0.58 44 GLN A N 3
ATOM 3285 C CA . GLN A 1 46 ? -0.188 -0.398 -7.698 1.00 0.50 44 GLN A CA 3
ATOM 3286 C C . GLN A 1 46 ? 0.100 -0.940 -6.296 1.00 0.49 44 GLN A C 3
ATOM 3287 O O . GLN A 1 46 ? 0.929 -1.831 -6.147 1.00 0.55 44 GLN A O 3
ATOM 3301 N N . ILE A 1 47 ? -0.610 -0.450 -5.277 1.00 0.50 45 ILE A N 3
ATOM 3302 C CA . ILE A 1 47 ? -0.543 -0.983 -3.924 1.00 0.53 45 ILE A CA 3
ATOM 3303 C C . ILE A 1 47 ? -0.907 -2.471 -3.934 1.00 0.56 45 ILE A C 3
ATOM 3304 O O . ILE A 1 47 ? -0.172 -3.292 -3.385 1.00 0.57 45 ILE A O 3
ATOM 3320 N N . LYS A 1 48 ? -2.037 -2.833 -4.550 1.00 0.62 46 LYS A N 3
ATOM 3321 C CA . LYS A 1 48 ? -2.448 -4.227 -4.657 1.00 0.67 46 LYS A CA 3
ATOM 3322 C C . LYS A 1 48 ? -1.315 -5.093 -5.228 1.00 0.58 46 LYS A C 3
ATOM 3323 O O . LYS A 1 48 ? -0.991 -6.129 -4.642 1.00 0.58 46 LYS A O 3
ATOM 3342 N N . ILE A 1 49 ? -0.698 -4.672 -6.338 1.00 0.54 47 ILE A N 3
ATOM 3343 C CA . ILE A 1 49 ? 0.438 -5.388 -6.923 1.00 0.52 47 ILE A CA 3
ATOM 3344 C C . ILE A 1 49 ? 1.644 -5.393 -5.968 1.00 0.51 47 ILE A C 3
ATOM 3345 O O . ILE A 1 49 ? 2.294 -6.427 -5.816 1.00 0.60 47 ILE A O 3
ATOM 3361 N N . TRP A 1 50 ? 1.967 -4.259 -5.338 1.00 0.46 48 TRP A N 3
ATOM 3362 C CA . TRP A 1 50 ? 3.099 -4.138 -4.424 1.00 0.47 48 TRP A CA 3
ATOM 3363 C C . TRP A 1 50 ? 2.967 -5.177 -3.307 1.00 0.56 48 TRP A C 3
ATOM 3364 O O . TRP A 1 50 ? 3.896 -5.939 -3.033 1.00 0.62 48 TRP A O 3
ATOM 3385 N N . PHE A 1 51 ? 1.790 -5.238 -2.677 1.00 0.60 49 PHE A N 3
ATOM 3386 C CA . PHE A 1 51 ? 1.531 -6.253 -1.673 1.00 0.68 49 PHE A CA 3
ATOM 3387 C C . PHE A 1 51 ? 1.627 -7.631 -2.300 1.00 0.72 49 PHE A C 3
ATOM 3388 O O . PHE A 1 51 ? 2.241 -8.522 -1.725 1.00 0.90 49 PHE A O 3
ATOM 3405 N N . GLN A 1 52 ? 0.987 -7.830 -3.454 1.00 0.62 50 GLN A N 3
ATOM 3406 C CA . GLN A 1 52 ? 1.000 -9.122 -4.115 1.00 0.65 50 GLN A CA 3
ATOM 3407 C C . GLN A 1 52 ? 2.429 -9.629 -4.324 1.00 0.65 50 GLN A C 3
ATOM 3408 O O . GLN A 1 52 ? 2.696 -10.809 -4.115 1.00 0.75 50 GLN A O 3
ATOM 3422 N N . ASN A 1 53 ? 3.347 -8.723 -4.665 1.00 0.65 51 ASN A N 3
ATOM 3423 C CA . ASN A 1 53 ? 4.769 -8.980 -4.669 1.00 0.73 51 ASN A CA 3
ATOM 3424 C C . ASN A 1 53 ? 5.211 -9.384 -3.260 1.00 0.69 51 ASN A C 3
ATOM 3425 O O . ASN A 1 53 ? 5.626 -10.516 -3.042 1.00 0.84 51 ASN A O 3
ATOM 3436 N N . ARG A 1 54 ? 5.128 -8.461 -2.296 1.00 0.69 52 ARG A N 3
ATOM 3437 C CA . ARG A 1 54 ? 5.656 -8.640 -0.943 1.00 0.70 52 ARG A CA 3
ATOM 3438 C C . ARG A 1 54 ? 5.193 -9.948 -0.275 1.00 0.68 52 ARG A C 3
ATOM 3439 O O . ARG A 1 54 ? 5.955 -10.582 0.467 1.00 0.93 52 ARG A O 3
ATOM 3460 N N . ARG A 1 55 ? 3.951 -10.367 -0.533 1.00 0.60 53 ARG A N 3
ATOM 3461 C CA . ARG A 1 55 ? 3.423 -11.646 -0.090 1.00 0.75 53 ARG A CA 3
ATOM 3462 C C . ARG A 1 55 ? 4.368 -12.790 -0.462 1.00 1.07 53 ARG A C 3
ATOM 3463 O O . ARG A 1 55 ? 4.671 -13.597 0.418 1.00 1.30 53 ARG A O 3
ATOM 3484 N N . MET A 1 56 ? 4.858 -12.837 -1.707 1.00 1.61 54 MET A N 3
ATOM 3485 C CA . MET A 1 56 ? 5.740 -13.875 -2.237 1.00 2.19 54 MET A CA 3
ATOM 3486 C C . MET A 1 56 ? 6.693 -13.265 -3.270 1.00 2.30 54 MET A C 3
ATOM 3487 O O . MET A 1 56 ? 6.403 -13.331 -4.461 1.00 3.04 54 MET A O 3
ATOM 3501 N N . LYS A 1 57 ? 7.794 -12.632 -2.818 1.00 2.00 55 LYS A N 3
ATOM 3502 C CA . LYS A 1 57 ? 8.608 -11.812 -3.714 1.00 2.33 55 LYS A CA 3
ATOM 3503 C C . LYS A 1 57 ? 9.762 -12.550 -4.395 1.00 3.32 55 LYS A C 3
ATOM 3504 O O . LYS A 1 57 ? 9.518 -13.327 -5.307 1.00 4.33 55 LYS A O 3
ATOM 3523 N N . SER A 1 58 ? 11.011 -12.316 -3.978 1.00 3.97 56 SER A N 3
ATOM 3524 C CA . SER A 1 58 ? 12.134 -13.149 -4.387 1.00 4.93 56 SER A CA 3
ATOM 3525 C C . SER A 1 58 ? 12.939 -13.491 -3.149 1.00 4.57 56 SER A C 3
ATOM 3526 O O . SER A 1 58 ? 14.095 -13.120 -2.968 1.00 5.16 56 SER A O 3
ATOM 3534 N N . LYS A 1 59 ? 12.231 -14.193 -2.272 1.00 3.97 57 LYS A N 3
ATOM 3535 C CA . LYS A 1 59 ? 12.779 -14.970 -1.184 1.00 4.26 57 LYS A CA 3
ATOM 3536 C C . LYS A 1 59 ? 11.793 -16.095 -0.889 1.00 4.86 57 LYS A C 3
ATOM 3537 O O . LYS A 1 59 ? 12.215 -17.209 -0.592 1.00 5.84 57 LYS A O 3
ATOM 3556 N N . LYS A 1 60 ? 10.482 -15.828 -1.007 1.00 4.64 58 LYS A N 3
ATOM 3557 C CA . LYS A 1 60 ? 9.464 -16.842 -0.876 1.00 5.76 58 LYS A CA 3
ATOM 3558 C C . LYS A 1 60 ? 9.073 -17.294 -2.289 1.00 6.67 58 LYS A C 3
ATOM 3559 O O . LYS A 1 60 ? 7.927 -17.156 -2.706 1.00 7.14 58 LYS A O 3
ATOM 3578 N N . ASP A 1 61 ? 10.085 -17.749 -3.034 1.00 7.20 59 ASP A N 3
ATOM 3579 C CA . ASP A 1 61 ? 10.075 -17.814 -4.487 1.00 8.27 59 ASP A CA 3
ATOM 3580 C C . ASP A 1 61 ? 11.065 -18.885 -4.956 1.00 9.24 59 ASP A C 3
ATOM 3581 O O . ASP A 1 61 ? 10.640 -19.963 -5.358 1.00 10.55 59 ASP A O 3
ATOM 3590 N N . ARG A 1 62 ? 12.371 -18.620 -4.828 1.00 8.74 60 ARG A N 3
ATOM 3591 C CA . ARG A 1 62 ? 13.442 -19.445 -5.383 1.00 9.71 60 ARG A CA 3
ATOM 3592 C C . ARG A 1 62 ? 13.375 -19.386 -6.915 1.00 11.28 60 ARG A C 3
ATOM 3593 O O . ARG A 1 62 ? 13.360 -20.413 -7.590 1.00 12.31 60 ARG A O 3
ATOM 3614 N N . THR A 1 63 ? 13.387 -18.158 -7.437 1.00 11.91 61 THR A N 3
ATOM 3615 C CA . THR A 1 63 ? 13.130 -17.796 -8.822 1.00 13.69 61 THR A CA 3
ATOM 3616 C C . THR A 1 63 ? 11.818 -18.371 -9.374 1.00 14.69 61 THR A C 3
ATOM 3617 O O . THR A 1 63 ? 11.025 -18.995 -8.670 1.00 14.58 61 THR A O 3
ATOM 3628 N N . LEU A 1 64 ? 11.582 -18.111 -10.659 1.00 16.00 62 LEU A N 3
ATOM 3629 C CA . LEU A 1 64 ? 10.327 -18.420 -11.320 1.00 17.39 62 LEU A CA 3
ATOM 3630 C C . LEU A 1 64 ? 10.138 -19.935 -11.431 1.00 18.27 62 LEU A C 3
ATOM 3631 O O . LEU A 1 64 ? 11.065 -20.653 -11.804 1.00 18.77 62 LEU A O 3
ATOM 3647 N N . ASP A 1 65 ? 8.930 -20.401 -11.112 1.00 18.70 63 ASP A N 3
ATOM 3648 C CA . ASP A 1 65 ? 8.450 -21.749 -11.294 1.00 19.94 63 ASP A CA 3
ATOM 3649 C C . ASP A 1 65 ? 7.910 -21.864 -12.724 1.00 21.54 63 ASP A C 3
ATOM 3650 O O . ASP A 1 65 ? 8.556 -21.438 -13.682 1.00 22.18 63 ASP A O 3
ATOM 3659 N N . SER A 1 66 ? 6.731 -22.451 -12.906 1.00 22.39 64 SER A N 3
ATOM 3660 C CA . SER A 1 66 ? 5.937 -22.267 -14.105 1.00 23.86 64 SER A CA 3
ATOM 3661 C C . SER A 1 66 ? 4.469 -22.171 -13.693 1.00 24.57 64 SER A C 3
ATOM 3662 O O . SER A 1 66 ? 3.606 -22.790 -14.313 1.00 25.68 64 SER A O 3
ATOM 3670 N N . SER A 1 67 ? 4.204 -21.382 -12.647 1.00 24.12 65 SER A N 3
ATOM 3671 C CA . SER A 1 67 ? 3.015 -21.435 -11.800 1.00 24.68 65 SER A CA 3
ATOM 3672 C C . SER A 1 67 ? 3.183 -22.576 -10.787 1.00 24.54 65 SER A C 3
ATOM 3673 O O . SER A 1 67 ? 3.801 -23.591 -11.122 1.00 24.97 65 SER A O 3
ATOM 3681 N N . PRO A 1 68 ? 2.624 -22.452 -9.574 1.00 24.17 66 PRO A N 3
ATOM 3682 C CA . PRO A 1 68 ? 2.589 -23.546 -8.622 1.00 24.42 66 PRO A CA 3
ATOM 3683 C C . PRO A 1 68 ? 1.541 -24.573 -9.065 1.00 25.74 66 PRO A C 3
ATOM 3684 O O . PRO A 1 68 ? 0.807 -24.352 -10.028 1.00 26.65 66 PRO A O 3
ATOM 3695 N N . GLU A 1 69 ? 1.473 -25.702 -8.354 1.00 25.99 67 GLU A N 3
ATOM 3696 C CA . GLU A 1 69 ? 0.530 -26.774 -8.656 1.00 27.36 67 GLU A CA 3
ATOM 3697 C C . GLU A 1 69 ? -0.910 -26.362 -8.319 1.00 28.30 67 GLU A C 3
ATOM 3698 O O . GLU A 1 69 ? -1.858 -26.807 -8.966 1.00 29.15 67 GLU A O 3
ATOM 3710 N N . HIS A 1 70 ? -1.054 -25.439 -7.371 1.00 28.25 68 HIS A N 3
ATOM 3711 C CA . HIS A 1 70 ? -2.298 -24.846 -6.926 1.00 29.14 68 HIS A CA 3
ATOM 3712 C C . HIS A 1 70 ? -1.904 -23.567 -6.180 1.00 28.47 68 HIS A C 3
ATOM 3713 O O . HIS A 1 70 ? -2.721 -22.649 -6.104 1.00 28.99 68 HIS A O 3
ATOM 3727 N N . MET A 1 1 ? -3.938 0.282 -23.939 1.00 22.21 -1 MET A N 4
ATOM 3728 C CA . MET A 1 1 ? -4.458 1.354 -23.071 1.00 21.56 -1 MET A CA 4
ATOM 3729 C C . MET A 1 1 ? -3.259 2.027 -22.410 1.00 20.04 -1 MET A C 4
ATOM 3730 O O . MET A 1 1 ? -2.170 1.459 -22.471 1.00 19.73 -1 MET A O 4
ATOM 3744 N N . ASP A 1 2 ? -3.441 3.213 -21.827 1.00 19.35 0 ASP A N 4
ATOM 3745 C CA . ASP A 1 2 ? -2.349 3.957 -21.215 1.00 18.09 0 ASP A CA 4
ATOM 3746 C C . ASP A 1 2 ? -1.871 3.252 -19.939 1.00 16.98 0 ASP A C 4
ATOM 3747 O O . ASP A 1 2 ? -2.631 2.528 -19.295 1.00 17.13 0 ASP A O 4
ATOM 3756 N N . SER A 1 3 ? -0.627 3.505 -19.538 1.00 16.12 1 SER A N 4
ATOM 3757 C CA . SER A 1 3 ? -0.071 3.019 -18.287 1.00 15.24 1 SER A CA 4
ATOM 3758 C C . SER A 1 3 ? -0.477 4.005 -17.191 1.00 14.85 1 SER A C 4
ATOM 3759 O O . SER A 1 3 ? 0.384 4.629 -16.580 1.00 14.35 1 SER A O 4
ATOM 3767 N N . LYS A 1 4 ? -1.789 4.158 -16.980 1.00 15.50 2 LYS A N 4
ATOM 3768 C CA . LYS A 1 4 ? -2.438 5.086 -16.051 1.00 15.81 2 LYS A CA 4
ATOM 3769 C C . LYS A 1 4 ? -1.863 6.515 -16.056 1.00 15.18 2 LYS A C 4
ATOM 3770 O O . LYS A 1 4 ? -1.895 7.182 -15.026 1.00 15.51 2 LYS A O 4
ATOM 3789 N N . ARG A 1 5 ? -1.333 7.001 -17.181 1.00 14.63 3 ARG A N 4
ATOM 3790 C CA . ARG A 1 5 ? -0.546 8.225 -17.223 1.00 14.20 3 ARG A CA 4
ATOM 3791 C C . ARG A 1 5 ? 0.625 8.147 -16.235 1.00 12.55 3 ARG A C 4
ATOM 3792 O O . ARG A 1 5 ? 0.824 9.026 -15.400 1.00 12.59 3 ARG A O 4
ATOM 3813 N N . THR A 1 6 ? 1.414 7.083 -16.390 1.00 11.36 4 THR A N 4
ATOM 3814 C CA . THR A 1 6 ? 2.570 6.669 -15.645 1.00 9.79 4 THR A CA 4
ATOM 3815 C C . THR A 1 6 ? 2.210 5.932 -14.349 1.00 8.99 4 THR A C 4
ATOM 3816 O O . THR A 1 6 ? 1.801 6.529 -13.355 1.00 9.35 4 THR A O 4
ATOM 3827 N N . ARG A 1 7 ? 2.374 4.604 -14.349 1.00 8.46 5 ARG A N 4
ATOM 3828 C CA . ARG A 1 7 ? 2.496 3.818 -13.138 1.00 7.87 5 ARG A CA 4
ATOM 3829 C C . ARG A 1 7 ? 3.634 4.373 -12.275 1.00 6.24 5 ARG A C 4
ATOM 3830 O O . ARG A 1 7 ? 4.669 4.775 -12.810 1.00 5.76 5 ARG A O 4
ATOM 3851 N N . GLN A 1 8 ? 3.469 4.392 -10.953 1.00 5.87 6 GLN A N 4
ATOM 3852 C CA . GLN A 1 8 ? 4.437 4.975 -10.053 1.00 4.75 6 GLN A CA 4
ATOM 3853 C C . GLN A 1 8 ? 5.608 4.010 -9.880 1.00 3.53 6 GLN A C 4
ATOM 3854 O O . GLN A 1 8 ? 5.402 2.797 -9.842 1.00 4.40 6 GLN A O 4
ATOM 3868 N N . THR A 1 9 ? 6.817 4.549 -9.737 1.00 2.37 7 THR A N 4
ATOM 3869 C CA . THR A 1 9 ? 7.932 3.843 -9.137 1.00 1.63 7 THR A CA 4
ATOM 3870 C C . THR A 1 9 ? 7.895 4.172 -7.649 1.00 1.34 7 THR A C 4
ATOM 3871 O O . THR A 1 9 ? 7.793 5.346 -7.297 1.00 2.44 7 THR A O 4
ATOM 3882 N N . TYR A 1 10 ? 8.009 3.163 -6.790 1.00 1.49 8 TYR A N 4
ATOM 3883 C CA . TYR A 1 10 ? 7.942 3.367 -5.352 1.00 1.23 8 TYR A CA 4
ATOM 3884 C C . TYR A 1 10 ? 9.234 4.021 -4.871 1.00 1.21 8 TYR A C 4
ATOM 3885 O O . TYR A 1 10 ? 10.314 3.702 -5.365 1.00 1.66 8 TYR A O 4
ATOM 3903 N N . THR A 1 11 ? 9.120 4.905 -3.883 1.00 1.02 9 THR A N 4
ATOM 3904 C CA . THR A 1 11 ? 10.268 5.468 -3.186 1.00 1.04 9 THR A CA 4
ATOM 3905 C C . THR A 1 11 ? 10.672 4.557 -2.023 1.00 0.94 9 THR A C 4
ATOM 3906 O O . THR A 1 11 ? 9.931 3.643 -1.651 1.00 0.88 9 THR A O 4
ATOM 3917 N N . ARG A 1 12 ? 11.843 4.808 -1.430 1.00 0.96 10 ARG A N 4
ATOM 3918 C CA . ARG A 1 12 ? 12.265 4.141 -0.205 1.00 0.88 10 ARG A CA 4
ATOM 3919 C C . ARG A 1 12 ? 11.243 4.416 0.898 1.00 0.75 10 ARG A C 4
ATOM 3920 O O . ARG A 1 12 ? 10.777 3.472 1.543 1.00 0.69 10 ARG A O 4
ATOM 3941 N N . TYR A 1 13 ? 10.911 5.694 1.109 1.00 0.78 11 TYR A N 4
ATOM 3942 C CA . TYR A 1 13 ? 9.870 6.113 2.038 1.00 0.72 11 TYR A CA 4
ATOM 3943 C C . TYR A 1 13 ? 8.600 5.317 1.746 1.00 0.65 11 TYR A C 4
ATOM 3944 O O . TYR A 1 13 ? 8.093 4.612 2.619 1.00 0.69 11 TYR A O 4
ATOM 3962 N N . GLN A 1 14 ? 8.119 5.401 0.504 1.00 0.62 12 GLN A N 4
ATOM 3963 C CA . GLN A 1 14 ? 6.878 4.784 0.102 1.00 0.58 12 GLN A CA 4
ATOM 3964 C C . GLN A 1 14 ? 6.890 3.303 0.452 1.00 0.52 12 GLN A C 4
ATOM 3965 O O . GLN A 1 14 ? 6.024 2.834 1.174 1.00 0.51 12 GLN A O 4
ATOM 3979 N N . THR A 1 15 ? 7.898 2.573 -0.019 1.00 0.54 13 THR A N 4
ATOM 3980 C CA . THR A 1 15 ? 8.057 1.156 0.264 1.00 0.53 13 THR A CA 4
ATOM 3981 C C . THR A 1 15 ? 8.056 0.896 1.774 1.00 0.51 13 THR A C 4
ATOM 3982 O O . THR A 1 15 ? 7.463 -0.085 2.214 1.00 0.54 13 THR A O 4
ATOM 3993 N N . LEU A 1 16 ? 8.714 1.741 2.582 1.00 0.51 14 LEU A N 4
ATOM 3994 C CA . LEU A 1 16 ? 8.665 1.609 4.028 1.00 0.50 14 LEU A CA 4
ATOM 3995 C C . LEU A 1 16 ? 7.207 1.711 4.494 1.00 0.48 14 LEU A C 4
ATOM 3996 O O . LEU A 1 16 ? 6.728 0.823 5.204 1.00 0.50 14 LEU A O 4
ATOM 4012 N N . GLU A 1 17 ? 6.481 2.749 4.061 1.00 0.47 15 GLU A N 4
ATOM 4013 C CA . GLU A 1 17 ? 5.097 2.903 4.476 1.00 0.51 15 GLU A CA 4
ATOM 4014 C C . GLU A 1 17 ? 4.256 1.708 4.018 1.00 0.47 15 GLU A C 4
ATOM 4015 O O . GLU A 1 17 ? 3.457 1.189 4.786 1.00 0.49 15 GLU A O 4
ATOM 4027 N N . LEU A 1 18 ? 4.478 1.220 2.799 1.00 0.46 16 LEU A N 4
ATOM 4028 C CA . LEU A 1 18 ? 3.807 0.047 2.263 1.00 0.42 16 LEU A CA 4
ATOM 4029 C C . LEU A 1 18 ? 4.122 -1.217 3.076 1.00 0.43 16 LEU A C 4
ATOM 4030 O O . LEU A 1 18 ? 3.251 -2.057 3.299 1.00 0.46 16 LEU A O 4
ATOM 4046 N N . GLU A 1 19 ? 5.351 -1.367 3.564 1.00 0.45 17 GLU A N 4
ATOM 4047 C CA . GLU A 1 19 ? 5.690 -2.436 4.489 1.00 0.51 17 GLU A CA 4
ATOM 4048 C C . GLU A 1 19 ? 4.849 -2.294 5.773 1.00 0.51 17 GLU A C 4
ATOM 4049 O O . GLU A 1 19 ? 4.120 -3.211 6.164 1.00 0.64 17 GLU A O 4
ATOM 4061 N N . LYS A 1 20 ? 4.848 -1.102 6.383 1.00 0.47 18 LYS A N 4
ATOM 4062 C CA . LYS A 1 20 ? 3.960 -0.814 7.513 1.00 0.56 18 LYS A CA 4
ATOM 4063 C C . LYS A 1 20 ? 2.494 -1.102 7.146 1.00 0.61 18 LYS A C 4
ATOM 4064 O O . LYS A 1 20 ? 1.721 -1.545 7.997 1.00 0.94 18 LYS A O 4
ATOM 4083 N N . GLU A 1 21 ? 2.098 -0.846 5.904 1.00 0.58 19 GLU A N 4
ATOM 4084 C CA . GLU A 1 21 ? 0.770 -1.104 5.377 1.00 0.66 19 GLU A CA 4
ATOM 4085 C C . GLU A 1 21 ? 0.477 -2.602 5.371 1.00 0.57 19 GLU A C 4
ATOM 4086 O O . GLU A 1 21 ? -0.611 -3.017 5.756 1.00 0.69 19 GLU A O 4
ATOM 4098 N N . PHE A 1 22 ? 1.478 -3.414 5.022 1.00 0.48 20 PHE A N 4
ATOM 4099 C CA . PHE A 1 22 ? 1.358 -4.872 5.012 1.00 0.51 20 PHE A CA 4
ATOM 4100 C C . PHE A 1 22 ? 1.100 -5.299 6.457 1.00 0.66 20 PHE A C 4
ATOM 4101 O O . PHE A 1 22 ? 0.164 -6.045 6.738 1.00 0.97 20 PHE A O 4
ATOM 4118 N N . HIS A 1 23 ? 1.901 -4.773 7.386 1.00 0.59 21 HIS A N 4
ATOM 4119 C CA . HIS A 1 23 ? 1.679 -4.963 8.813 1.00 0.83 21 HIS A CA 4
ATOM 4120 C C . HIS A 1 23 ? 0.289 -4.447 9.235 1.00 0.94 21 HIS A C 4
ATOM 4121 O O . HIS A 1 23 ? -0.314 -5.010 10.144 1.00 1.16 21 HIS A O 4
ATOM 4135 N N . PHE A 1 24 ? -0.219 -3.377 8.612 1.00 0.88 22 PHE A N 4
ATOM 4136 C CA . PHE A 1 24 ? -1.547 -2.832 8.899 1.00 1.07 22 PHE A CA 4
ATOM 4137 C C . PHE A 1 24 ? -2.614 -3.868 8.529 1.00 1.12 22 PHE A C 4
ATOM 4138 O O . PHE A 1 24 ? -3.433 -4.242 9.363 1.00 1.28 22 PHE A O 4
ATOM 4155 N N . ASN A 1 25 ? -2.611 -4.318 7.271 1.00 1.05 23 ASN A N 4
ATOM 4156 C CA . ASN A 1 25 ? -3.450 -5.396 6.769 1.00 1.00 23 ASN A CA 4
ATOM 4157 C C . ASN A 1 25 ? -2.713 -6.031 5.599 1.00 0.81 23 ASN A C 4
ATOM 4158 O O . ASN A 1 25 ? -2.216 -5.317 4.731 1.00 1.02 23 ASN A O 4
ATOM 4169 N N . ARG A 1 26 ? -2.693 -7.365 5.528 1.00 0.68 24 ARG A N 4
ATOM 4170 C CA . ARG A 1 26 ? -2.037 -8.070 4.435 1.00 0.70 24 ARG A CA 4
ATOM 4171 C C . ARG A 1 26 ? -2.576 -7.621 3.069 1.00 0.74 24 ARG A C 4
ATOM 4172 O O . ARG A 1 26 ? -1.835 -7.630 2.089 1.00 1.13 24 ARG A O 4
ATOM 4193 N N . TYR A 1 27 ? -3.844 -7.227 2.977 1.00 0.75 25 TYR A N 4
ATOM 4194 C CA . TYR A 1 27 ? -4.355 -6.463 1.849 1.00 1.18 25 TYR A CA 4
ATOM 4195 C C . TYR A 1 27 ? -5.396 -5.498 2.415 1.00 1.00 25 TYR A C 4
ATOM 4196 O O . TYR A 1 27 ? -6.381 -5.961 2.985 1.00 1.08 25 TYR A O 4
ATOM 4214 N N . ILE A 1 28 ? -5.190 -4.179 2.306 1.00 0.96 26 ILE A N 4
ATOM 4215 C CA . ILE A 1 28 ? -6.154 -3.245 2.875 1.00 0.76 26 ILE A CA 4
ATOM 4216 C C . ILE A 1 28 ? -7.540 -3.291 2.236 1.00 0.74 26 ILE A C 4
ATOM 4217 O O . ILE A 1 28 ? -7.701 -3.527 1.032 1.00 0.94 26 ILE A O 4
ATOM 4233 N N . THR A 1 29 ? -8.525 -2.971 3.079 1.00 0.71 27 THR A N 4
ATOM 4234 C CA . THR A 1 29 ? -9.892 -2.692 2.676 1.00 0.74 27 THR A CA 4
ATOM 4235 C C . THR A 1 29 ? -9.895 -1.565 1.665 1.00 0.58 27 THR A C 4
ATOM 4236 O O . THR A 1 29 ? -9.096 -0.635 1.771 1.00 0.51 27 THR A O 4
ATOM 4247 N N . ARG A 1 30 ? -10.791 -1.634 0.683 1.00 0.66 28 ARG A N 4
ATOM 4248 C CA . ARG A 1 30 ? -10.717 -0.708 -0.425 1.00 0.65 28 ARG A CA 4
ATOM 4249 C C . ARG A 1 30 ? -10.833 0.736 0.056 1.00 0.64 28 ARG A C 4
ATOM 4250 O O . ARG A 1 30 ? -10.116 1.594 -0.447 1.00 0.61 28 ARG A O 4
ATOM 4271 N N . ARG A 1 31 ? -11.687 1.007 1.050 1.00 0.71 29 ARG A N 4
ATOM 4272 C CA . ARG A 1 31 ? -11.826 2.376 1.536 1.00 0.84 29 ARG A CA 4
ATOM 4273 C C . ARG A 1 31 ? -10.486 2.866 2.079 1.00 0.75 29 ARG A C 4
ATOM 4274 O O . ARG A 1 31 ? -10.039 3.967 1.753 1.00 0.76 29 ARG A O 4
ATOM 4295 N N . ARG A 1 32 ? -9.839 2.048 2.916 1.00 0.72 30 ARG A N 4
ATOM 4296 C CA . ARG A 1 32 ? -8.593 2.467 3.534 1.00 0.73 30 ARG A CA 4
ATOM 4297 C C . ARG A 1 32 ? -7.496 2.548 2.477 1.00 0.55 30 ARG A C 4
ATOM 4298 O O . ARG A 1 32 ? -6.553 3.323 2.590 1.00 0.52 30 ARG A O 4
ATOM 4319 N N . ARG A 1 33 ? -7.585 1.694 1.465 1.00 0.50 31 ARG A N 4
ATOM 4320 C CA . ARG A 1 33 ? -6.551 1.607 0.463 1.00 0.39 31 ARG A CA 4
ATOM 4321 C C . ARG A 1 33 ? -6.644 2.769 -0.523 1.00 0.34 31 ARG A C 4
ATOM 4322 O O . ARG A 1 33 ? -5.616 3.310 -0.911 1.00 0.33 31 ARG A O 4
ATOM 4343 N N . ILE A 1 34 ? -7.857 3.207 -0.875 1.00 0.40 32 ILE A N 4
ATOM 4344 C CA . ILE A 1 34 ? -8.063 4.494 -1.546 1.00 0.44 32 ILE A CA 4
ATOM 4345 C C . ILE A 1 34 ? -7.445 5.609 -0.695 1.00 0.42 32 ILE A C 4
ATOM 4346 O O . ILE A 1 34 ? -6.663 6.415 -1.188 1.00 0.39 32 ILE A O 4
ATOM 4362 N N . ASP A 1 35 ? -7.809 5.646 0.587 1.00 0.49 33 ASP A N 4
ATOM 4363 C CA . ASP A 1 35 ? -7.403 6.660 1.555 1.00 0.56 33 ASP A CA 4
ATOM 4364 C C . ASP A 1 35 ? -5.875 6.778 1.575 1.00 0.49 33 ASP A C 4
ATOM 4365 O O . ASP A 1 35 ? -5.311 7.812 1.218 1.00 0.50 33 ASP A O 4
ATOM 4374 N N . ILE A 1 36 ? -5.195 5.705 1.967 1.00 0.49 34 ILE A N 4
ATOM 4375 C CA . ILE A 1 36 ? -3.758 5.627 1.975 1.00 0.55 34 ILE A CA 4
ATOM 4376 C C . ILE A 1 36 ? -3.203 5.922 0.588 1.00 0.45 34 ILE A C 4
ATOM 4377 O O . ILE A 1 36 ? -2.314 6.751 0.471 1.00 0.47 34 ILE A O 4
ATOM 4393 N N . ALA A 1 37 ? -3.723 5.310 -0.479 1.00 0.40 35 ALA A N 4
ATOM 4394 C CA . ALA A 1 37 ? -3.253 5.621 -1.820 1.00 0.43 35 ALA A CA 4
ATOM 4395 C C . ALA A 1 37 ? -3.293 7.126 -2.069 1.00 0.43 35 ALA A C 4
ATOM 4396 O O . ALA A 1 37 ? -2.383 7.664 -2.696 1.00 0.50 35 ALA A O 4
ATOM 4403 N N . ASN A 1 38 ? -4.326 7.802 -1.559 1.00 0.41 36 ASN A N 4
ATOM 4404 C CA . ASN A 1 38 ? -4.479 9.235 -1.756 1.00 0.47 36 ASN A CA 4
ATOM 4405 C C . ASN A 1 38 ? -3.337 9.991 -1.074 1.00 0.48 36 ASN A C 4
ATOM 4406 O O . ASN A 1 38 ? -2.671 10.811 -1.697 1.00 0.62 36 ASN A O 4
ATOM 4417 N N . ALA A 1 39 ? -3.102 9.697 0.208 1.00 0.44 37 ALA A N 4
ATOM 4418 C CA . ALA A 1 39 ? -2.107 10.387 1.027 1.00 0.49 37 ALA A CA 4
ATOM 4419 C C . ALA A 1 39 ? -0.673 9.974 0.661 1.00 0.46 37 ALA A C 4
ATOM 4420 O O . ALA A 1 39 ? 0.177 10.790 0.311 1.00 0.64 37 ALA A O 4
ATOM 4427 N N . LEU A 1 40 ? -0.430 8.669 0.736 1.00 0.53 38 LEU A N 4
ATOM 4428 C CA . LEU A 1 40 ? 0.830 7.963 0.521 1.00 0.54 38 LEU A CA 4
ATOM 4429 C C . LEU A 1 40 ? 1.264 8.141 -0.937 1.00 0.62 38 LEU A C 4
ATOM 4430 O O . LEU A 1 40 ? 2.436 7.995 -1.277 1.00 0.81 38 LEU A O 4
ATOM 4446 N N . SER A 1 41 ? 0.298 8.481 -1.796 1.00 0.63 39 SER A N 4
ATOM 4447 C CA . SER A 1 41 ? 0.485 8.963 -3.146 1.00 0.67 39 SER A CA 4
ATOM 4448 C C . SER A 1 41 ? 0.817 7.805 -4.085 1.00 0.63 39 SER A C 4
ATOM 4449 O O . SER A 1 41 ? 1.879 7.757 -4.705 1.00 0.80 39 SER A O 4
ATOM 4457 N N . LEU A 1 42 ? -0.121 6.862 -4.181 1.00 0.57 40 LEU A N 4
ATOM 4458 C CA . LEU A 1 42 ? -0.039 5.681 -5.026 1.00 0.62 40 LEU A CA 4
ATOM 4459 C C . LEU A 1 42 ? -1.438 5.398 -5.590 1.00 0.64 40 LEU A C 4
ATOM 4460 O O . LEU A 1 42 ? -2.198 6.337 -5.812 1.00 1.07 40 LEU A O 4
ATOM 4476 N N . SER A 1 43 ? -1.816 4.137 -5.836 1.00 0.92 41 SER A N 4
ATOM 4477 C CA . SER A 1 43 ? -3.164 3.802 -6.272 1.00 0.96 41 SER A CA 4
ATOM 4478 C C . SER A 1 43 ? -3.587 2.453 -5.694 1.00 0.95 41 SER A C 4
ATOM 4479 O O . SER A 1 43 ? -2.754 1.575 -5.491 1.00 0.89 41 SER A O 4
ATOM 4487 N N . GLU A 1 44 ? -4.887 2.316 -5.430 1.00 1.10 42 GLU A N 4
ATOM 4488 C CA . GLU A 1 44 ? -5.527 1.192 -4.753 1.00 1.28 42 GLU A CA 4
ATOM 4489 C C . GLU A 1 44 ? -5.094 -0.163 -5.329 1.00 1.47 42 GLU A C 4
ATOM 4490 O O . GLU A 1 44 ? -4.751 -1.094 -4.593 1.00 1.61 42 GLU A O 4
ATOM 4502 N N . ARG A 1 45 ? -5.108 -0.261 -6.659 1.00 1.53 43 ARG A N 4
ATOM 4503 C CA . ARG A 1 45 ? -4.678 -1.444 -7.387 1.00 1.75 43 ARG A CA 4
ATOM 4504 C C . ARG A 1 45 ? -3.156 -1.588 -7.312 1.00 1.41 43 ARG A C 4
ATOM 4505 O O . ARG A 1 45 ? -2.648 -2.677 -7.053 1.00 1.39 43 ARG A O 4
ATOM 4526 N N . GLN A 1 46 ? -2.412 -0.499 -7.523 1.00 1.22 44 GLN A N 4
ATOM 4527 C CA . GLN A 1 46 ? -0.958 -0.546 -7.491 1.00 1.02 44 GLN A CA 4
ATOM 4528 C C . GLN A 1 46 ? -0.458 -1.050 -6.133 1.00 0.74 44 GLN A C 4
ATOM 4529 O O . GLN A 1 46 ? 0.466 -1.856 -6.083 1.00 0.64 44 GLN A O 4
ATOM 4543 N N . ILE A 1 47 ? -1.090 -0.618 -5.041 1.00 0.75 45 ILE A N 4
ATOM 4544 C CA . ILE A 1 47 ? -0.826 -1.143 -3.709 1.00 0.65 45 ILE A CA 4
ATOM 4545 C C . ILE A 1 47 ? -1.019 -2.664 -3.699 1.00 0.70 45 ILE A C 4
ATOM 4546 O O . ILE A 1 47 ? -0.153 -3.387 -3.207 1.00 0.68 45 ILE A O 4
ATOM 4562 N N . LYS A 1 48 ? -2.124 -3.171 -4.267 1.00 0.86 46 LYS A N 4
ATOM 4563 C CA . LYS A 1 48 ? -2.309 -4.614 -4.387 1.00 0.96 46 LYS A CA 4
ATOM 4564 C C . LYS A 1 48 ? -1.104 -5.239 -5.095 1.00 0.75 46 LYS A C 4
ATOM 4565 O O . LYS A 1 48 ? -0.570 -6.234 -4.609 1.00 0.80 46 LYS A O 4
ATOM 4584 N N . ILE A 1 49 ? -0.674 -4.681 -6.231 1.00 0.62 47 ILE A N 4
ATOM 4585 C CA . ILE A 1 49 ? 0.469 -5.233 -6.951 1.00 0.54 47 ILE A CA 4
ATOM 4586 C C . ILE A 1 49 ? 1.731 -5.192 -6.079 1.00 0.58 47 ILE A C 4
ATOM 4587 O O . ILE A 1 49 ? 2.428 -6.199 -6.006 1.00 0.73 47 ILE A O 4
ATOM 4603 N N . TRP A 1 50 ? 2.042 -4.072 -5.416 1.00 0.54 48 TRP A N 4
ATOM 4604 C CA . TRP A 1 50 ? 3.214 -3.985 -4.541 1.00 0.59 48 TRP A CA 4
ATOM 4605 C C . TRP A 1 50 ? 3.168 -5.109 -3.505 1.00 0.70 48 TRP A C 4
ATOM 4606 O O . TRP A 1 50 ? 4.133 -5.846 -3.309 1.00 0.82 48 TRP A O 4
ATOM 4627 N N . PHE A 1 51 ? 2.021 -5.234 -2.837 1.00 0.73 49 PHE A N 4
ATOM 4628 C CA . PHE A 1 51 ? 1.782 -6.264 -1.845 1.00 0.85 49 PHE A CA 4
ATOM 4629 C C . PHE A 1 51 ? 2.050 -7.646 -2.434 1.00 1.05 49 PHE A C 4
ATOM 4630 O O . PHE A 1 51 ? 2.741 -8.465 -1.820 1.00 1.31 49 PHE A O 4
ATOM 4647 N N . GLN A 1 52 ? 1.458 -7.902 -3.601 1.00 0.94 50 GLN A N 4
ATOM 4648 C CA . GLN A 1 52 ? 1.603 -9.137 -4.352 1.00 1.05 50 GLN A CA 4
ATOM 4649 C C . GLN A 1 52 ? 3.086 -9.423 -4.616 1.00 1.17 50 GLN A C 4
ATOM 4650 O O . GLN A 1 52 ? 3.553 -10.533 -4.384 1.00 1.38 50 GLN A O 4
ATOM 4664 N N . ASN A 1 53 ? 3.826 -8.396 -5.038 1.00 1.09 51 ASN A N 4
ATOM 4665 C CA . ASN A 1 53 ? 5.274 -8.413 -5.187 1.00 1.24 51 ASN A CA 4
ATOM 4666 C C . ASN A 1 53 ? 5.929 -8.897 -3.895 1.00 1.23 51 ASN A C 4
ATOM 4667 O O . ASN A 1 53 ? 6.618 -9.912 -3.872 1.00 1.34 51 ASN A O 4
ATOM 4678 N N . ARG A 1 54 ? 5.705 -8.154 -2.808 1.00 1.15 52 ARG A N 4
ATOM 4679 C CA . ARG A 1 54 ? 6.372 -8.356 -1.532 1.00 1.20 52 ARG A CA 4
ATOM 4680 C C . ARG A 1 54 ? 6.163 -9.788 -1.029 1.00 1.29 52 ARG A C 4
ATOM 4681 O O . ARG A 1 54 ? 7.124 -10.451 -0.637 1.00 1.54 52 ARG A O 4
ATOM 4702 N N . ARG A 1 55 ? 4.921 -10.285 -1.067 1.00 1.22 53 ARG A N 4
ATOM 4703 C CA . ARG A 1 55 ? 4.632 -11.649 -0.619 1.00 1.38 53 ARG A CA 4
ATOM 4704 C C . ARG A 1 55 ? 5.032 -12.725 -1.635 1.00 1.77 53 ARG A C 4
ATOM 4705 O O . ARG A 1 55 ? 4.672 -13.880 -1.433 1.00 2.22 53 ARG A O 4
ATOM 4726 N N . MET A 1 56 ? 5.752 -12.376 -2.708 1.00 2.25 54 MET A N 4
ATOM 4727 C CA . MET A 1 56 ? 6.243 -13.310 -3.701 1.00 2.99 54 MET A CA 4
ATOM 4728 C C . MET A 1 56 ? 7.624 -12.840 -4.183 1.00 2.88 54 MET A C 4
ATOM 4729 O O . MET A 1 56 ? 7.997 -13.055 -5.332 1.00 3.42 54 MET A O 4
ATOM 4743 N N . LYS A 1 57 ? 8.410 -12.180 -3.321 1.00 2.40 55 LYS A N 4
ATOM 4744 C CA . LYS A 1 57 ? 9.555 -11.397 -3.794 1.00 2.52 55 LYS A CA 4
ATOM 4745 C C . LYS A 1 57 ? 10.818 -12.235 -4.008 1.00 3.17 55 LYS A C 4
ATOM 4746 O O . LYS A 1 57 ? 11.906 -11.866 -3.553 1.00 3.12 55 LYS A O 4
ATOM 4765 N N . SER A 1 58 ? 10.668 -13.377 -4.666 1.00 4.36 56 SER A N 4
ATOM 4766 C CA . SER A 1 58 ? 11.722 -14.365 -4.858 1.00 5.23 56 SER A CA 4
ATOM 4767 C C . SER A 1 58 ? 12.323 -14.761 -3.507 1.00 4.84 56 SER A C 4
ATOM 4768 O O . SER A 1 58 ? 13.532 -14.956 -3.399 1.00 5.44 56 SER A O 4
ATOM 4776 N N . LYS A 1 59 ? 11.468 -14.853 -2.485 1.00 4.17 57 LYS A N 4
ATOM 4777 C CA . LYS A 1 59 ? 11.853 -15.134 -1.107 1.00 4.12 57 LYS A CA 4
ATOM 4778 C C . LYS A 1 59 ? 10.709 -15.837 -0.388 1.00 4.37 57 LYS A C 4
ATOM 4779 O O . LYS A 1 59 ? 10.921 -16.725 0.438 1.00 4.96 57 LYS A O 4
ATOM 4798 N N . LYS A 1 60 ? 9.468 -15.430 -0.660 1.00 4.24 58 LYS A N 4
ATOM 4799 C CA . LYS A 1 60 ? 8.295 -16.209 -0.389 1.00 5.24 58 LYS A CA 4
ATOM 4800 C C . LYS A 1 60 ? 7.795 -16.805 -1.704 1.00 6.19 58 LYS A C 4
ATOM 4801 O O . LYS A 1 60 ? 6.632 -16.676 -2.070 1.00 6.72 58 LYS A O 4
ATOM 4820 N N . ASP A 1 61 ? 8.739 -17.426 -2.412 1.00 6.70 59 ASP A N 4
ATOM 4821 C CA . ASP A 1 61 ? 8.627 -17.852 -3.791 1.00 7.85 59 ASP A CA 4
ATOM 4822 C C . ASP A 1 61 ? 9.852 -18.728 -4.080 1.00 8.57 59 ASP A C 4
ATOM 4823 O O . ASP A 1 61 ? 9.832 -19.927 -3.808 1.00 9.48 59 ASP A O 4
ATOM 4832 N N . ARG A 1 62 ? 10.950 -18.122 -4.533 1.00 8.30 60 ARG A N 4
ATOM 4833 C CA . ARG A 1 62 ? 12.226 -18.790 -4.734 1.00 8.96 60 ARG A CA 4
ATOM 4834 C C . ARG A 1 62 ? 13.062 -18.747 -3.459 1.00 8.47 60 ARG A C 4
ATOM 4835 O O . ARG A 1 62 ? 12.734 -18.067 -2.488 1.00 7.83 60 ARG A O 4
ATOM 4856 N N . THR A 1 63 ? 14.155 -19.511 -3.483 1.00 9.22 61 THR A N 4
ATOM 4857 C CA . THR A 1 63 ? 15.089 -19.679 -2.396 1.00 9.36 61 THR A CA 4
ATOM 4858 C C . THR A 1 63 ? 16.352 -20.345 -2.949 1.00 10.65 61 THR A C 4
ATOM 4859 O O . THR A 1 63 ? 16.286 -20.997 -3.998 1.00 11.76 61 THR A O 4
ATOM 4870 N N . LEU A 1 64 ? 17.472 -20.183 -2.240 1.00 10.91 62 LEU A N 4
ATOM 4871 C CA . LEU A 1 64 ? 18.646 -21.045 -2.318 1.00 12.30 62 LEU A CA 4
ATOM 4872 C C . LEU A 1 64 ? 19.163 -21.414 -0.909 1.00 12.53 62 LEU A C 4
ATOM 4873 O O . LEU A 1 64 ? 20.109 -22.184 -0.790 1.00 13.18 62 LEU A O 4
ATOM 4889 N N . ASP A 1 65 ? 18.467 -20.974 0.147 1.00 12.33 63 ASP A N 4
ATOM 4890 C CA . ASP A 1 65 ? 18.694 -21.275 1.556 1.00 12.88 63 ASP A CA 4
ATOM 4891 C C . ASP A 1 65 ? 17.583 -20.629 2.393 1.00 12.79 63 ASP A C 4
ATOM 4892 O O . ASP A 1 65 ? 17.759 -19.569 2.991 1.00 13.05 63 ASP A O 4
ATOM 4901 N N . SER A 1 66 ? 16.388 -21.229 2.368 1.00 12.83 64 SER A N 4
ATOM 4902 C CA . SER A 1 66 ? 15.187 -20.703 3.019 1.00 13.15 64 SER A CA 4
ATOM 4903 C C . SER A 1 66 ? 14.930 -19.213 2.703 1.00 13.52 64 SER A C 4
ATOM 4904 O O . SER A 1 66 ? 14.313 -18.514 3.508 1.00 13.67 64 SER A O 4
ATOM 4912 N N . SER A 1 67 ? 15.391 -18.745 1.539 1.00 14.09 65 SER A N 4
ATOM 4913 C CA . SER A 1 67 ? 15.600 -17.366 1.107 1.00 14.90 65 SER A CA 4
ATOM 4914 C C . SER A 1 67 ? 16.653 -17.425 -0.007 1.00 15.82 65 SER A C 4
ATOM 4915 O O . SER A 1 67 ? 17.373 -18.420 -0.085 1.00 16.46 65 SER A O 4
ATOM 4923 N N . PRO A 1 68 ? 16.749 -16.409 -0.877 1.00 16.20 66 PRO A N 4
ATOM 4924 C CA . PRO A 1 68 ? 17.920 -16.170 -1.704 1.00 17.36 66 PRO A CA 4
ATOM 4925 C C . PRO A 1 68 ? 18.952 -15.448 -0.817 1.00 17.93 66 PRO A C 4
ATOM 4926 O O . PRO A 1 68 ? 18.914 -15.598 0.404 1.00 17.86 66 PRO A O 4
ATOM 4937 N N . GLU A 1 69 ? 19.823 -14.622 -1.406 1.00 18.78 67 GLU A N 4
ATOM 4938 C CA . GLU A 1 69 ? 20.519 -13.582 -0.680 1.00 19.66 67 GLU A CA 4
ATOM 4939 C C . GLU A 1 69 ? 19.544 -12.403 -0.642 1.00 20.13 67 GLU A C 4
ATOM 4940 O O . GLU A 1 69 ? 18.870 -12.128 -1.636 1.00 20.43 67 GLU A O 4
ATOM 4952 N N . HIS A 1 70 ? 19.478 -11.763 0.519 1.00 20.36 68 HIS A N 4
ATOM 4953 C CA . HIS A 1 70 ? 18.418 -10.906 1.040 1.00 20.76 68 HIS A CA 4
ATOM 4954 C C . HIS A 1 70 ? 17.331 -11.785 1.659 1.00 20.23 68 HIS A C 4
ATOM 4955 O O . HIS A 1 70 ? 16.938 -11.519 2.799 1.00 20.45 68 HIS A O 4
ATOM 4969 N N . MET A 1 1 ? 28.335 14.342 -6.193 1.00 32.03 -1 MET A N 5
ATOM 4970 C CA . MET A 1 1 ? 27.603 13.139 -6.621 1.00 31.00 -1 MET A CA 5
ATOM 4971 C C . MET A 1 1 ? 27.179 13.395 -8.061 1.00 29.96 -1 MET A C 5
ATOM 4972 O O . MET A 1 1 ? 27.037 14.566 -8.408 1.00 30.29 -1 MET A O 5
ATOM 4986 N N . ASP A 1 2 ? 27.019 12.346 -8.866 1.00 28.92 0 ASP A N 5
ATOM 4987 C CA . ASP A 1 2 ? 26.597 12.415 -10.254 1.00 27.94 0 ASP A CA 5
ATOM 4988 C C . ASP A 1 2 ? 25.771 11.161 -10.544 1.00 26.26 0 ASP A C 5
ATOM 4989 O O . ASP A 1 2 ? 25.846 10.191 -9.786 1.00 26.04 0 ASP A O 5
ATOM 4998 N N . SER A 1 3 ? 25.029 11.167 -11.655 1.00 25.25 1 SER A N 5
ATOM 4999 C CA . SER A 1 3 ? 24.397 9.989 -12.218 1.00 23.83 1 SER A CA 5
ATOM 5000 C C . SER A 1 3 ? 23.381 9.391 -11.235 1.00 22.86 1 SER A C 5
ATOM 5001 O O . SER A 1 3 ? 22.895 10.066 -10.329 1.00 22.84 1 SER A O 5
ATOM 5009 N N . LYS A 1 4 ? 23.043 8.115 -11.445 1.00 22.22 2 LYS A N 5
ATOM 5010 C CA . LYS A 1 4 ? 22.182 7.322 -10.575 1.00 21.54 2 LYS A CA 5
ATOM 5011 C C . LYS A 1 4 ? 20.828 8.012 -10.348 1.00 20.20 2 LYS A C 5
ATOM 5012 O O . LYS A 1 4 ? 20.224 7.902 -9.281 1.00 19.98 2 LYS A O 5
ATOM 5031 N N . ARG A 1 5 ? 20.340 8.719 -11.373 1.00 19.52 3 ARG A N 5
ATOM 5032 C CA . ARG A 1 5 ? 19.141 9.532 -11.279 1.00 18.52 3 ARG A CA 5
ATOM 5033 C C . ARG A 1 5 ? 17.905 8.634 -11.321 1.00 16.50 3 ARG A C 5
ATOM 5034 O O . ARG A 1 5 ? 17.235 8.550 -12.347 1.00 15.77 3 ARG A O 5
ATOM 5055 N N . THR A 1 6 ? 17.601 7.995 -10.188 1.00 15.79 4 THR A N 5
ATOM 5056 C CA . THR A 1 6 ? 16.336 7.361 -9.878 1.00 13.96 4 THR A CA 5
ATOM 5057 C C . THR A 1 6 ? 15.869 6.381 -10.960 1.00 12.44 4 THR A C 5
ATOM 5058 O O . THR A 1 6 ? 15.171 6.774 -11.891 1.00 11.71 4 THR A O 5
ATOM 5069 N N . ARG A 1 7 ? 16.195 5.094 -10.783 1.00 12.31 5 ARG A N 5
ATOM 5070 C CA . ARG A 1 7 ? 15.784 4.001 -11.665 1.00 11.37 5 ARG A CA 5
ATOM 5071 C C . ARG A 1 7 ? 14.296 4.084 -12.029 1.00 9.41 5 ARG A C 5
ATOM 5072 O O . ARG A 1 7 ? 13.899 3.700 -13.127 1.00 8.94 5 ARG A O 5
ATOM 5093 N N . GLN A 1 8 ? 13.463 4.504 -11.074 1.00 8.60 6 GLN A N 5
ATOM 5094 C CA . GLN A 1 8 ? 12.022 4.511 -11.202 1.00 6.83 6 GLN A CA 5
ATOM 5095 C C . GLN A 1 8 ? 11.454 5.444 -10.136 1.00 5.39 6 GLN A C 5
ATOM 5096 O O . GLN A 1 8 ? 12.203 6.106 -9.417 1.00 6.17 6 GLN A O 5
ATOM 5110 N N . THR A 1 9 ? 10.128 5.452 -10.037 1.00 3.70 7 THR A N 5
ATOM 5111 C CA . THR A 1 9 ? 9.339 6.133 -9.039 1.00 2.54 7 THR A CA 5
ATOM 5112 C C . THR A 1 9 ? 9.451 5.395 -7.696 1.00 2.31 7 THR A C 5
ATOM 5113 O O . THR A 1 9 ? 10.237 4.458 -7.550 1.00 3.61 7 THR A O 5
ATOM 5124 N N . TYR A 1 10 ? 8.663 5.855 -6.720 1.00 1.88 8 TYR A N 5
ATOM 5125 C CA . TYR A 1 10 ? 8.610 5.514 -5.329 1.00 1.58 8 TYR A CA 5
ATOM 5126 C C . TYR A 1 10 ? 9.688 6.278 -4.556 1.00 1.65 8 TYR A C 5
ATOM 5127 O O . TYR A 1 10 ? 10.490 7.008 -5.134 1.00 2.36 8 TYR A O 5
ATOM 5145 N N . THR A 1 11 ? 9.682 6.119 -3.234 1.00 1.27 9 THR A N 5
ATOM 5146 C CA . THR A 1 11 ? 10.586 6.762 -2.298 1.00 1.34 9 THR A CA 5
ATOM 5147 C C . THR A 1 11 ? 10.813 5.814 -1.125 1.00 1.25 9 THR A C 5
ATOM 5148 O O . THR A 1 11 ? 10.054 4.855 -0.949 1.00 1.11 9 THR A O 5
ATOM 5159 N N . ARG A 1 12 ? 11.834 6.098 -0.309 1.00 1.38 10 ARG A N 5
ATOM 5160 C CA . ARG A 1 12 ? 12.048 5.379 0.936 1.00 1.36 10 ARG A CA 5
ATOM 5161 C C . ARG A 1 12 ? 10.785 5.478 1.792 1.00 1.16 10 ARG A C 5
ATOM 5162 O O . ARG A 1 12 ? 10.269 4.453 2.225 1.00 1.03 10 ARG A O 5
ATOM 5183 N N . TYR A 1 13 ? 10.275 6.700 1.998 1.00 1.17 11 TYR A N 5
ATOM 5184 C CA . TYR A 1 13 ? 9.023 6.934 2.711 1.00 1.06 11 TYR A CA 5
ATOM 5185 C C . TYR A 1 13 ? 7.915 6.059 2.135 1.00 0.83 11 TYR A C 5
ATOM 5186 O O . TYR A 1 13 ? 7.257 5.332 2.878 1.00 0.79 11 TYR A O 5
ATOM 5204 N N . GLN A 1 14 ? 7.693 6.145 0.821 1.00 0.75 12 GLN A N 5
ATOM 5205 C CA . GLN A 1 14 ? 6.578 5.475 0.203 1.00 0.67 12 GLN A CA 5
ATOM 5206 C C . GLN A 1 14 ? 6.659 3.977 0.489 1.00 0.59 12 GLN A C 5
ATOM 5207 O O . GLN A 1 14 ? 5.706 3.373 0.985 1.00 0.52 12 GLN A O 5
ATOM 5221 N N . THR A 1 15 ? 7.824 3.396 0.193 1.00 0.69 13 THR A N 5
ATOM 5222 C CA . THR A 1 15 ? 8.108 2.007 0.504 1.00 0.70 13 THR A CA 5
ATOM 5223 C C . THR A 1 15 ? 7.818 1.725 1.980 1.00 0.67 13 THR A C 5
ATOM 5224 O O . THR A 1 15 ? 7.135 0.752 2.281 1.00 0.66 13 THR A O 5
ATOM 5235 N N . LEU A 1 16 ? 8.305 2.568 2.900 1.00 0.75 14 LEU A N 5
ATOM 5236 C CA . LEU A 1 16 ? 8.084 2.397 4.322 1.00 0.83 14 LEU A CA 5
ATOM 5237 C C . LEU A 1 16 ? 6.593 2.347 4.632 1.00 0.75 14 LEU A C 5
ATOM 5238 O O . LEU A 1 16 ? 6.174 1.442 5.351 1.00 0.74 14 LEU A O 5
ATOM 5254 N N . GLU A 1 17 ? 5.774 3.265 4.103 1.00 0.76 15 GLU A N 5
ATOM 5255 C CA . GLU A 1 17 ? 4.359 3.216 4.408 1.00 0.75 15 GLU A CA 5
ATOM 5256 C C . GLU A 1 17 ? 3.755 1.926 3.858 1.00 0.62 15 GLU A C 5
ATOM 5257 O O . GLU A 1 17 ? 3.029 1.239 4.567 1.00 0.69 15 GLU A O 5
ATOM 5269 N N . LEU A 1 18 ? 4.095 1.558 2.623 1.00 0.54 16 LEU A N 5
ATOM 5270 C CA . LEU A 1 18 ? 3.639 0.302 2.041 1.00 0.48 16 LEU A CA 5
ATOM 5271 C C . LEU A 1 18 ? 3.994 -0.902 2.927 1.00 0.45 16 LEU A C 5
ATOM 5272 O O . LEU A 1 18 ? 3.153 -1.762 3.193 1.00 0.47 16 LEU A O 5
ATOM 5288 N N . GLU A 1 19 ? 5.233 -0.956 3.412 1.00 0.46 17 GLU A N 5
ATOM 5289 C CA . GLU A 1 19 ? 5.711 -2.008 4.292 1.00 0.50 17 GLU A CA 5
ATOM 5290 C C . GLU A 1 19 ? 4.953 -1.986 5.633 1.00 0.51 17 GLU A C 5
ATOM 5291 O O . GLU A 1 19 ? 4.465 -3.013 6.098 1.00 0.53 17 GLU A O 5
ATOM 5303 N N . LYS A 1 20 ? 4.785 -0.806 6.237 1.00 0.57 18 LYS A N 5
ATOM 5304 C CA . LYS A 1 20 ? 3.996 -0.633 7.454 1.00 0.62 18 LYS A CA 5
ATOM 5305 C C . LYS A 1 20 ? 2.595 -1.211 7.235 1.00 0.55 18 LYS A C 5
ATOM 5306 O O . LYS A 1 20 ? 2.100 -1.991 8.041 1.00 0.83 18 LYS A O 5
ATOM 5325 N N . GLU A 1 21 ? 1.960 -0.825 6.135 1.00 0.54 19 GLU A N 5
ATOM 5326 C CA . GLU A 1 21 ? 0.645 -1.284 5.739 1.00 0.53 19 GLU A CA 5
ATOM 5327 C C . GLU A 1 21 ? 0.626 -2.808 5.583 1.00 0.43 19 GLU A C 5
ATOM 5328 O O . GLU A 1 21 ? -0.309 -3.480 6.011 1.00 0.49 19 GLU A O 5
ATOM 5340 N N . PHE A 1 22 ? 1.701 -3.370 5.038 1.00 0.42 20 PHE A N 5
ATOM 5341 C CA . PHE A 1 22 ? 1.839 -4.819 4.951 1.00 0.46 20 PHE A CA 5
ATOM 5342 C C . PHE A 1 22 ? 1.899 -5.447 6.348 1.00 0.55 20 PHE A C 5
ATOM 5343 O O . PHE A 1 22 ? 1.262 -6.464 6.610 1.00 0.70 20 PHE A O 5
ATOM 5360 N N . HIS A 1 23 ? 2.656 -4.834 7.262 1.00 0.62 21 HIS A N 5
ATOM 5361 C CA . HIS A 1 23 ? 2.676 -5.249 8.659 1.00 0.81 21 HIS A CA 5
ATOM 5362 C C . HIS A 1 23 ? 1.286 -5.080 9.290 1.00 0.81 21 HIS A C 5
ATOM 5363 O O . HIS A 1 23 ? 0.913 -5.857 10.168 1.00 1.00 21 HIS A O 5
ATOM 5377 N N . PHE A 1 24 ? 0.520 -4.080 8.844 1.00 0.69 22 PHE A N 5
ATOM 5378 C CA . PHE A 1 24 ? -0.843 -3.839 9.299 1.00 0.80 22 PHE A CA 5
ATOM 5379 C C . PHE A 1 24 ? -1.713 -5.032 8.896 1.00 0.93 22 PHE A C 5
ATOM 5380 O O . PHE A 1 24 ? -2.491 -5.537 9.702 1.00 1.12 22 PHE A O 5
ATOM 5397 N N . ASN A 1 25 ? -1.613 -5.466 7.636 1.00 0.92 23 ASN A N 5
ATOM 5398 C CA . ASN A 1 25 ? -2.496 -6.481 7.080 1.00 1.02 23 ASN A CA 5
ATOM 5399 C C . ASN A 1 25 ? -1.934 -7.023 5.766 1.00 0.99 23 ASN A C 5
ATOM 5400 O O . ASN A 1 25 ? -1.208 -6.334 5.062 1.00 1.33 23 ASN A O 5
ATOM 5411 N N . ARG A 1 26 ? -2.293 -8.263 5.414 1.00 0.83 24 ARG A N 5
ATOM 5412 C CA . ARG A 1 26 ? -1.894 -8.875 4.148 1.00 0.87 24 ARG A CA 5
ATOM 5413 C C . ARG A 1 26 ? -2.817 -8.439 2.997 1.00 0.74 24 ARG A C 5
ATOM 5414 O O . ARG A 1 26 ? -2.443 -8.565 1.827 1.00 0.96 24 ARG A O 5
ATOM 5435 N N . TYR A 1 27 ? -4.016 -7.943 3.320 1.00 0.67 25 TYR A N 5
ATOM 5436 C CA . TYR A 1 27 ? -4.969 -7.332 2.403 1.00 0.79 25 TYR A CA 5
ATOM 5437 C C . TYR A 1 27 ? -5.536 -6.102 3.118 1.00 0.74 25 TYR A C 5
ATOM 5438 O O . TYR A 1 27 ? -6.059 -6.249 4.221 1.00 0.98 25 TYR A O 5
ATOM 5456 N N . ILE A 1 28 ? -5.458 -4.915 2.509 1.00 0.71 26 ILE A N 5
ATOM 5457 C CA . ILE A 1 28 ? -6.005 -3.700 3.116 1.00 0.67 26 ILE A CA 5
ATOM 5458 C C . ILE A 1 28 ? -7.506 -3.632 2.873 1.00 0.67 26 ILE A C 5
ATOM 5459 O O . ILE A 1 28 ? -8.013 -4.149 1.871 1.00 0.83 26 ILE A O 5
ATOM 5475 N N . THR A 1 29 ? -8.192 -2.914 3.760 1.00 0.72 27 THR A N 5
ATOM 5476 C CA . THR A 1 29 ? -9.592 -2.559 3.565 1.00 0.79 27 THR A CA 5
ATOM 5477 C C . THR A 1 29 ? -9.640 -1.596 2.390 1.00 0.68 27 THR A C 5
ATOM 5478 O O . THR A 1 29 ? -8.689 -0.841 2.217 1.00 0.58 27 THR A O 5
ATOM 5489 N N . ARG A 1 30 ? -10.687 -1.593 1.560 1.00 0.75 28 ARG A N 5
ATOM 5490 C CA . ARG A 1 30 ? -10.669 -0.659 0.439 1.00 0.73 28 ARG A CA 5
ATOM 5491 C C . ARG A 1 30 ? -10.658 0.790 0.937 1.00 0.70 28 ARG A C 5
ATOM 5492 O O . ARG A 1 30 ? -9.985 1.632 0.348 1.00 0.64 28 ARG A O 5
ATOM 5513 N N . ARG A 1 31 ? -11.363 1.061 2.041 1.00 0.80 29 ARG A N 5
ATOM 5514 C CA . ARG A 1 31 ? -11.358 2.360 2.697 1.00 0.89 29 ARG A CA 5
ATOM 5515 C C . ARG A 1 31 ? -9.908 2.795 2.934 1.00 0.74 29 ARG A C 5
ATOM 5516 O O . ARG A 1 31 ? -9.500 3.864 2.482 1.00 0.69 29 ARG A O 5
ATOM 5537 N N . ARG A 1 32 ? -9.122 1.957 3.624 1.00 0.72 30 ARG A N 5
ATOM 5538 C CA . ARG A 1 32 ? -7.722 2.278 3.856 1.00 0.67 30 ARG A CA 5
ATOM 5539 C C . ARG A 1 32 ? -6.951 2.292 2.537 1.00 0.46 30 ARG A C 5
ATOM 5540 O O . ARG A 1 32 ? -6.076 3.115 2.356 1.00 0.52 30 ARG A O 5
ATOM 5561 N N . ARG A 1 33 ? -7.217 1.377 1.612 1.00 0.38 31 ARG A N 5
ATOM 5562 C CA . ARG A 1 33 ? -6.400 1.240 0.416 1.00 0.36 31 ARG A CA 5
ATOM 5563 C C . ARG A 1 33 ? -6.496 2.502 -0.448 1.00 0.34 31 ARG A C 5
ATOM 5564 O O . ARG A 1 33 ? -5.482 3.006 -0.922 1.00 0.36 31 ARG A O 5
ATOM 5585 N N . ILE A 1 34 ? -7.706 3.035 -0.638 1.00 0.36 32 ILE A N 5
ATOM 5586 C CA . ILE A 1 34 ? -7.883 4.305 -1.339 1.00 0.41 32 ILE A CA 5
ATOM 5587 C C . ILE A 1 34 ? -7.184 5.426 -0.564 1.00 0.42 32 ILE A C 5
ATOM 5588 O O . ILE A 1 34 ? -6.440 6.213 -1.140 1.00 0.46 32 ILE A O 5
ATOM 5604 N N . ASP A 1 35 ? -7.408 5.475 0.749 1.00 0.45 33 ASP A N 5
ATOM 5605 C CA . ASP A 1 35 ? -6.866 6.468 1.670 1.00 0.53 33 ASP A CA 5
ATOM 5606 C C . ASP A 1 35 ? -5.344 6.519 1.521 1.00 0.49 33 ASP A C 5
ATOM 5607 O O . ASP A 1 35 ? -4.786 7.548 1.143 1.00 0.51 33 ASP A O 5
ATOM 5616 N N . ILE A 1 36 ? -4.688 5.405 1.829 1.00 0.47 34 ILE A N 5
ATOM 5617 C CA . ILE A 1 36 ? -3.278 5.163 1.664 1.00 0.53 34 ILE A CA 5
ATOM 5618 C C . ILE A 1 36 ? -2.898 5.590 0.262 1.00 0.45 34 ILE A C 5
ATOM 5619 O O . ILE A 1 36 ? -2.200 6.581 0.145 1.00 0.43 34 ILE A O 5
ATOM 5635 N N . ALA A 1 37 ? -3.406 4.941 -0.791 1.00 0.46 35 ALA A N 5
ATOM 5636 C CA . ALA A 1 37 ? -3.024 5.235 -2.167 1.00 0.53 35 ALA A CA 5
ATOM 5637 C C . ALA A 1 37 ? -3.012 6.743 -2.422 1.00 0.57 35 ALA A C 5
ATOM 5638 O O . ALA A 1 37 ? -2.056 7.299 -2.973 1.00 0.66 35 ALA A O 5
ATOM 5645 N N . ASN A 1 38 ? -4.079 7.396 -1.953 1.00 0.57 36 ASN A N 5
ATOM 5646 C CA . ASN A 1 38 ? -4.285 8.822 -2.153 1.00 0.64 36 ASN A CA 5
ATOM 5647 C C . ASN A 1 38 ? -3.197 9.617 -1.432 1.00 0.64 36 ASN A C 5
ATOM 5648 O O . ASN A 1 38 ? -2.510 10.435 -2.037 1.00 0.70 36 ASN A O 5
ATOM 5659 N N . ALA A 1 39 ? -3.005 9.346 -0.140 1.00 0.65 37 ALA A N 5
ATOM 5660 C CA . ALA A 1 39 ? -2.009 10.031 0.670 1.00 0.73 37 ALA A CA 5
ATOM 5661 C C . ALA A 1 39 ? -0.581 9.712 0.215 1.00 0.77 37 ALA A C 5
ATOM 5662 O O . ALA A 1 39 ? 0.313 10.546 0.339 1.00 0.75 37 ALA A O 5
ATOM 5669 N N . LEU A 1 40 ? -0.354 8.489 -0.270 1.00 0.95 38 LEU A N 5
ATOM 5670 C CA . LEU A 1 40 ? 0.977 7.919 -0.407 1.00 0.87 38 LEU A CA 5
ATOM 5671 C C . LEU A 1 40 ? 1.563 8.473 -1.712 1.00 0.82 38 LEU A C 5
ATOM 5672 O O . LEU A 1 40 ? 2.778 8.555 -1.879 1.00 0.91 38 LEU A O 5
ATOM 5688 N N . SER A 1 41 ? 0.670 8.805 -2.654 1.00 0.91 39 SER A N 5
ATOM 5689 C CA . SER A 1 41 ? 0.955 9.257 -4.003 1.00 0.99 39 SER A CA 5
ATOM 5690 C C . SER A 1 41 ? 1.279 8.047 -4.875 1.00 0.93 39 SER A C 5
ATOM 5691 O O . SER A 1 41 ? 2.254 8.044 -5.626 1.00 1.03 39 SER A O 5
ATOM 5699 N N . LEU A 1 42 ? 0.479 6.983 -4.751 1.00 0.83 40 LEU A N 5
ATOM 5700 C CA . LEU A 1 42 ? 0.737 5.741 -5.461 1.00 0.80 40 LEU A CA 5
ATOM 5701 C C . LEU A 1 42 ? -0.574 4.987 -5.583 1.00 0.89 40 LEU A C 5
ATOM 5702 O O . LEU A 1 42 ? -1.414 5.051 -4.696 1.00 1.65 40 LEU A O 5
ATOM 5718 N N . SER A 1 43 ? -0.788 4.347 -6.725 1.00 0.94 41 SER A N 5
ATOM 5719 C CA . SER A 1 43 ? -2.141 3.983 -7.133 1.00 0.90 41 SER A CA 5
ATOM 5720 C C . SER A 1 43 ? -2.680 2.763 -6.396 1.00 0.71 41 SER A C 5
ATOM 5721 O O . SER A 1 43 ? -1.931 1.881 -5.982 1.00 0.61 41 SER A O 5
ATOM 5729 N N . GLU A 1 44 ? -4.011 2.675 -6.315 1.00 0.80 42 GLU A N 5
ATOM 5730 C CA . GLU A 1 44 ? -4.665 1.483 -5.792 1.00 0.80 42 GLU A CA 5
ATOM 5731 C C . GLU A 1 44 ? -4.263 0.275 -6.647 1.00 0.77 42 GLU A C 5
ATOM 5732 O O . GLU A 1 44 ? -3.989 -0.797 -6.119 1.00 0.78 42 GLU A O 5
ATOM 5744 N N . ARG A 1 45 ? -4.186 0.465 -7.969 1.00 0.81 43 ARG A N 5
ATOM 5745 C CA . ARG A 1 45 ? -3.656 -0.518 -8.907 1.00 0.86 43 ARG A CA 5
ATOM 5746 C C . ARG A 1 45 ? -2.270 -0.992 -8.448 1.00 0.64 43 ARG A C 5
ATOM 5747 O O . ARG A 1 45 ? -2.058 -2.185 -8.222 1.00 0.60 43 ARG A O 5
ATOM 5768 N N . GLN A 1 46 ? -1.325 -0.057 -8.311 1.00 0.60 44 GLN A N 5
ATOM 5769 C CA . GLN A 1 46 ? 0.034 -0.364 -7.903 1.00 0.52 44 GLN A CA 5
ATOM 5770 C C . GLN A 1 46 ? 0.040 -1.144 -6.591 1.00 0.44 44 GLN A C 5
ATOM 5771 O O . GLN A 1 46 ? 0.714 -2.167 -6.491 1.00 0.50 44 GLN A O 5
ATOM 5785 N N . ILE A 1 47 ? -0.686 -0.650 -5.588 1.00 0.44 45 ILE A N 5
ATOM 5786 C CA . ILE A 1 47 ? -0.778 -1.267 -4.275 1.00 0.45 45 ILE A CA 5
ATOM 5787 C C . ILE A 1 47 ? -1.336 -2.687 -4.378 1.00 0.50 45 ILE A C 5
ATOM 5788 O O . ILE A 1 47 ? -0.777 -3.617 -3.794 1.00 0.61 45 ILE A O 5
ATOM 5804 N N . LYS A 1 48 ? -2.436 -2.854 -5.114 1.00 0.54 46 LYS A N 5
ATOM 5805 C CA . LYS A 1 48 ? -3.082 -4.137 -5.325 1.00 0.75 46 LYS A CA 5
ATOM 5806 C C . LYS A 1 48 ? -2.042 -5.155 -5.789 1.00 0.78 46 LYS A C 5
ATOM 5807 O O . LYS A 1 48 ? -1.937 -6.227 -5.193 1.00 0.99 46 LYS A O 5
ATOM 5826 N N . ILE A 1 49 ? -1.253 -4.823 -6.818 1.00 0.64 47 ILE A N 5
ATOM 5827 C CA . ILE A 1 49 ? -0.157 -5.700 -7.214 1.00 0.73 47 ILE A CA 5
ATOM 5828 C C . ILE A 1 49 ? 0.846 -5.815 -6.067 1.00 0.87 47 ILE A C 5
ATOM 5829 O O . ILE A 1 49 ? 1.158 -6.933 -5.682 1.00 1.18 47 ILE A O 5
ATOM 5845 N N . TRP A 1 50 ? 1.383 -4.708 -5.539 1.00 0.69 48 TRP A N 5
ATOM 5846 C CA . TRP A 1 50 ? 2.475 -4.743 -4.567 1.00 0.73 48 TRP A CA 5
ATOM 5847 C C . TRP A 1 50 ? 2.174 -5.750 -3.457 1.00 0.76 48 TRP A C 5
ATOM 5848 O O . TRP A 1 50 ? 3.013 -6.603 -3.188 1.00 0.85 48 TRP A O 5
ATOM 5869 N N . PHE A 1 51 ? 0.978 -5.690 -2.860 1.00 0.71 49 PHE A N 5
ATOM 5870 C CA . PHE A 1 51 ? 0.555 -6.609 -1.802 1.00 0.75 49 PHE A CA 5
ATOM 5871 C C . PHE A 1 51 ? 0.449 -8.052 -2.304 1.00 0.95 49 PHE A C 5
ATOM 5872 O O . PHE A 1 51 ? 0.777 -8.991 -1.573 1.00 1.18 49 PHE A O 5
ATOM 5889 N N . GLN A 1 52 ? -0.070 -8.228 -3.522 1.00 0.93 50 GLN A N 5
ATOM 5890 C CA . GLN A 1 52 ? -0.224 -9.522 -4.173 1.00 1.17 50 GLN A CA 5
ATOM 5891 C C . GLN A 1 52 ? 1.136 -10.190 -4.392 1.00 1.33 50 GLN A C 5
ATOM 5892 O O . GLN A 1 52 ? 1.297 -11.387 -4.182 1.00 1.55 50 GLN A O 5
ATOM 5906 N N . ASN A 1 53 ? 2.103 -9.382 -4.816 1.00 1.27 51 ASN A N 5
ATOM 5907 C CA . ASN A 1 53 ? 3.493 -9.727 -5.064 1.00 1.39 51 ASN A CA 5
ATOM 5908 C C . ASN A 1 53 ? 4.180 -10.068 -3.743 1.00 1.32 51 ASN A C 5
ATOM 5909 O O . ASN A 1 53 ? 4.674 -11.175 -3.539 1.00 1.58 51 ASN A O 5
ATOM 5920 N N . ARG A 1 54 ? 4.190 -9.084 -2.848 1.00 1.05 52 ARG A N 5
ATOM 5921 C CA . ARG A 1 54 ? 4.980 -9.033 -1.628 1.00 0.93 52 ARG A CA 5
ATOM 5922 C C . ARG A 1 54 ? 4.897 -10.345 -0.861 1.00 0.85 52 ARG A C 5
ATOM 5923 O O . ARG A 1 54 ? 5.918 -10.952 -0.540 1.00 1.15 52 ARG A O 5
ATOM 5944 N N . ARG A 1 55 ? 3.663 -10.762 -0.574 1.00 0.74 53 ARG A N 5
ATOM 5945 C CA . ARG A 1 55 ? 3.360 -11.930 0.237 1.00 0.88 53 ARG A CA 5
ATOM 5946 C C . ARG A 1 55 ? 4.021 -13.219 -0.261 1.00 1.26 53 ARG A C 5
ATOM 5947 O O . ARG A 1 55 ? 4.070 -14.183 0.498 1.00 1.56 53 ARG A O 5
ATOM 5968 N N . MET A 1 56 ? 4.471 -13.261 -1.521 1.00 1.76 54 MET A N 5
ATOM 5969 C CA . MET A 1 56 ? 5.050 -14.450 -2.124 1.00 2.47 54 MET A CA 5
ATOM 5970 C C . MET A 1 56 ? 6.239 -14.091 -3.019 1.00 2.51 54 MET A C 5
ATOM 5971 O O . MET A 1 56 ? 6.503 -14.779 -4.003 1.00 3.08 54 MET A O 5
ATOM 5985 N N . LYS A 1 57 ? 6.983 -13.026 -2.696 1.00 2.16 55 LYS A N 5
ATOM 5986 C CA . LYS A 1 57 ? 8.030 -12.513 -3.582 1.00 2.48 55 LYS A CA 5
ATOM 5987 C C . LYS A 1 57 ? 9.341 -13.317 -3.485 1.00 2.90 55 LYS A C 5
ATOM 5988 O O . LYS A 1 57 ? 10.419 -12.734 -3.380 1.00 2.73 55 LYS A O 5
ATOM 6007 N N . SER A 1 58 ? 9.241 -14.647 -3.504 1.00 4.00 56 SER A N 5
ATOM 6008 C CA . SER A 1 58 ? 10.323 -15.630 -3.586 1.00 4.80 56 SER A CA 5
ATOM 6009 C C . SER A 1 58 ? 11.608 -15.217 -2.873 1.00 4.50 56 SER A C 5
ATOM 6010 O O . SER A 1 58 ? 12.718 -15.350 -3.393 1.00 5.42 56 SER A O 5
ATOM 6018 N N . LYS A 1 59 ? 11.442 -14.730 -1.649 1.00 3.57 57 LYS A N 5
ATOM 6019 C CA . LYS A 1 59 ? 12.489 -14.232 -0.777 1.00 3.72 57 LYS A CA 5
ATOM 6020 C C . LYS A 1 59 ? 11.793 -13.899 0.534 1.00 3.33 57 LYS A C 5
ATOM 6021 O O . LYS A 1 59 ? 12.112 -14.475 1.569 1.00 3.75 57 LYS A O 5
ATOM 6040 N N . LYS A 1 60 ? 10.716 -13.109 0.447 1.00 2.99 58 LYS A N 5
ATOM 6041 C CA . LYS A 1 60 ? 9.706 -13.039 1.500 1.00 3.41 58 LYS A CA 5
ATOM 6042 C C . LYS A 1 60 ? 8.755 -14.236 1.323 1.00 3.87 58 LYS A C 5
ATOM 6043 O O . LYS A 1 60 ? 7.538 -14.081 1.287 1.00 4.42 58 LYS A O 5
ATOM 6062 N N . ASP A 1 61 ? 9.345 -15.424 1.177 1.00 4.21 59 ASP A N 5
ATOM 6063 C CA . ASP A 1 61 ? 8.718 -16.700 0.904 1.00 5.27 59 ASP A CA 5
ATOM 6064 C C . ASP A 1 61 ? 9.788 -17.744 1.244 1.00 5.81 59 ASP A C 5
ATOM 6065 O O . ASP A 1 61 ? 9.988 -18.014 2.430 1.00 6.46 59 ASP A O 5
ATOM 6074 N N . ARG A 1 62 ? 10.548 -18.226 0.251 1.00 5.81 60 ARG A N 5
ATOM 6075 C CA . ARG A 1 62 ? 11.588 -19.236 0.392 1.00 6.49 60 ARG A CA 5
ATOM 6076 C C . ARG A 1 62 ? 10.955 -20.527 0.935 1.00 7.34 60 ARG A C 5
ATOM 6077 O O . ARG A 1 62 ? 10.676 -20.641 2.122 1.00 7.62 60 ARG A O 5
ATOM 6098 N N . THR A 1 63 ? 10.673 -21.487 0.050 1.00 8.37 61 THR A N 5
ATOM 6099 C CA . THR A 1 63 ? 9.885 -22.679 0.360 1.00 9.73 61 THR A CA 5
ATOM 6100 C C . THR A 1 63 ? 10.600 -23.612 1.358 1.00 10.37 61 THR A C 5
ATOM 6101 O O . THR A 1 63 ? 11.195 -24.623 0.996 1.00 11.23 61 THR A O 5
ATOM 6112 N N . LEU A 1 64 ? 10.546 -23.243 2.640 1.00 10.45 62 LEU A N 5
ATOM 6113 C CA . LEU A 1 64 ? 11.121 -23.933 3.781 1.00 11.47 62 LEU A CA 5
ATOM 6114 C C . LEU A 1 64 ? 10.444 -23.367 5.032 1.00 12.08 62 LEU A C 5
ATOM 6115 O O . LEU A 1 64 ? 9.928 -22.246 4.990 1.00 12.02 62 LEU A O 5
ATOM 6131 N N . ASP A 1 65 ? 10.476 -24.074 6.161 1.00 13.07 63 ASP A N 5
ATOM 6132 C CA . ASP A 1 65 ? 10.017 -23.598 7.441 1.00 14.03 63 ASP A CA 5
ATOM 6133 C C . ASP A 1 65 ? 10.616 -24.591 8.415 1.00 15.16 63 ASP A C 5
ATOM 6134 O O . ASP A 1 65 ? 10.463 -25.801 8.254 1.00 16.10 63 ASP A O 5
ATOM 6143 N N . SER A 1 66 ? 11.425 -24.091 9.331 1.00 15.34 64 SER A N 5
ATOM 6144 C CA . SER A 1 66 ? 12.395 -24.895 10.026 1.00 16.47 64 SER A CA 5
ATOM 6145 C C . SER A 1 66 ? 13.235 -25.765 9.078 1.00 17.13 64 SER A C 5
ATOM 6146 O O . SER A 1 66 ? 13.770 -25.258 8.092 1.00 16.86 64 SER A O 5
ATOM 6154 N N . SER A 1 67 ? 13.408 -27.046 9.413 1.00 18.22 65 SER A N 5
ATOM 6155 C CA . SER A 1 67 ? 14.272 -27.988 8.702 1.00 19.18 65 SER A CA 5
ATOM 6156 C C . SER A 1 67 ? 13.964 -29.486 8.866 1.00 20.62 65 SER A C 5
ATOM 6157 O O . SER A 1 67 ? 13.992 -30.211 7.873 1.00 21.06 65 SER A O 5
ATOM 6165 N N . PRO A 1 68 ? 13.774 -30.002 10.089 1.00 21.57 66 PRO A N 5
ATOM 6166 C CA . PRO A 1 68 ? 13.816 -31.428 10.354 1.00 23.14 66 PRO A CA 5
ATOM 6167 C C . PRO A 1 68 ? 12.482 -32.075 9.976 1.00 23.80 66 PRO A C 5
ATOM 6168 O O . PRO A 1 68 ? 11.682 -32.423 10.842 1.00 24.57 66 PRO A O 5
ATOM 6179 N N . GLU A 1 69 ? 12.268 -32.251 8.669 1.00 23.71 67 GLU A N 5
ATOM 6180 C CA . GLU A 1 69 ? 11.091 -32.910 8.108 1.00 24.56 67 GLU A CA 5
ATOM 6181 C C . GLU A 1 69 ? 10.936 -34.345 8.646 1.00 26.23 67 GLU A C 5
ATOM 6182 O O . GLU A 1 69 ? 9.823 -34.861 8.724 1.00 26.93 67 GLU A O 5
ATOM 6194 N N . HIS A 1 70 ? 12.065 -34.948 9.041 1.00 26.99 68 HIS A N 5
ATOM 6195 C CA . HIS A 1 70 ? 12.250 -36.310 9.528 1.00 28.64 68 HIS A CA 5
ATOM 6196 C C . HIS A 1 70 ? 12.585 -37.213 8.332 1.00 29.14 68 HIS A C 5
ATOM 6197 O O . HIS A 1 70 ? 12.389 -38.426 8.420 1.00 30.40 68 HIS A O 5
ATOM 6211 N N . MET A 1 1 ? -9.512 -3.773 -17.085 1.00 24.83 -1 MET A N 6
ATOM 6212 C CA . MET A 1 1 ? -8.934 -2.538 -17.640 1.00 23.78 -1 MET A CA 6
ATOM 6213 C C . MET A 1 1 ? -7.417 -2.697 -17.707 1.00 22.35 -1 MET A C 6
ATOM 6214 O O . MET A 1 1 ? -6.903 -3.689 -17.191 1.00 22.32 -1 MET A O 6
ATOM 6228 N N . ASP A 1 2 ? -6.726 -1.754 -18.347 1.00 21.39 0 ASP A N 6
ATOM 6229 C CA . ASP A 1 2 ? -5.282 -1.792 -18.509 1.00 20.12 0 ASP A CA 6
ATOM 6230 C C . ASP A 1 2 ? -4.593 -1.768 -17.140 1.00 19.05 0 ASP A C 6
ATOM 6231 O O . ASP A 1 2 ? -4.772 -0.827 -16.370 1.00 18.63 0 ASP A O 6
ATOM 6240 N N . SER A 1 3 ? -3.785 -2.791 -16.839 1.00 18.83 1 SER A N 6
ATOM 6241 C CA . SER A 1 3 ? -3.006 -2.856 -15.608 1.00 18.04 1 SER A CA 6
ATOM 6242 C C . SER A 1 3 ? -1.798 -1.911 -15.606 1.00 16.63 1 SER A C 6
ATOM 6243 O O . SER A 1 3 ? -0.998 -1.945 -14.664 1.00 16.15 1 SER A O 6
ATOM 6251 N N . LYS A 1 4 ? -1.634 -1.063 -16.625 1.00 16.25 2 LYS A N 6
ATOM 6252 C CA . LYS A 1 4 ? -0.821 0.134 -16.508 1.00 15.33 2 LYS A CA 6
ATOM 6253 C C . LYS A 1 4 ? -1.354 0.927 -15.312 1.00 14.85 2 LYS A C 6
ATOM 6254 O O . LYS A 1 4 ? -0.673 0.989 -14.292 1.00 14.56 2 LYS A O 6
ATOM 6273 N N . ARG A 1 5 ? -2.563 1.492 -15.456 1.00 15.10 3 ARG A N 6
ATOM 6274 C CA . ARG A 1 5 ? -3.347 2.165 -14.420 1.00 15.14 3 ARG A CA 6
ATOM 6275 C C . ARG A 1 5 ? -2.455 2.886 -13.416 1.00 13.61 3 ARG A C 6
ATOM 6276 O O . ARG A 1 5 ? -2.300 2.427 -12.286 1.00 13.59 3 ARG A O 6
ATOM 6297 N N . THR A 1 6 ? -1.877 4.001 -13.871 1.00 12.61 4 THR A N 6
ATOM 6298 C CA . THR A 1 6 ? -0.921 4.824 -13.169 1.00 11.22 4 THR A CA 6
ATOM 6299 C C . THR A 1 6 ? 0.162 3.984 -12.482 1.00 9.92 4 THR A C 6
ATOM 6300 O O . THR A 1 6 ? 0.033 3.625 -11.314 1.00 10.16 4 THR A O 6
ATOM 6311 N N . ARG A 1 7 ? 1.288 3.771 -13.171 1.00 8.91 5 ARG A N 6
ATOM 6312 C CA . ARG A 1 7 ? 2.443 3.075 -12.617 1.00 7.89 5 ARG A CA 6
ATOM 6313 C C . ARG A 1 7 ? 3.518 4.099 -12.268 1.00 6.28 5 ARG A C 6
ATOM 6314 O O . ARG A 1 7 ? 4.539 4.220 -12.938 1.00 5.78 5 ARG A O 6
ATOM 6335 N N . GLN A 1 8 ? 3.237 4.846 -11.205 1.00 6.05 6 GLN A N 6
ATOM 6336 C CA . GLN A 1 8 ? 4.150 5.782 -10.574 1.00 5.07 6 GLN A CA 6
ATOM 6337 C C . GLN A 1 8 ? 5.348 5.026 -9.969 1.00 3.78 6 GLN A C 6
ATOM 6338 O O . GLN A 1 8 ? 5.450 3.799 -10.059 1.00 4.18 6 GLN A O 6
ATOM 6352 N N . THR A 1 9 ? 6.256 5.776 -9.350 1.00 3.03 7 THR A N 6
ATOM 6353 C CA . THR A 1 9 ? 7.482 5.306 -8.744 1.00 1.84 7 THR A CA 6
ATOM 6354 C C . THR A 1 9 ? 7.217 4.573 -7.428 1.00 1.54 7 THR A C 6
ATOM 6355 O O . THR A 1 9 ? 6.108 4.585 -6.901 1.00 2.62 7 THR A O 6
ATOM 6366 N N . TYR A 1 10 ? 8.283 3.976 -6.889 1.00 0.96 8 TYR A N 6
ATOM 6367 C CA . TYR A 1 10 ? 8.400 3.590 -5.499 1.00 1.08 8 TYR A CA 6
ATOM 6368 C C . TYR A 1 10 ? 9.663 4.292 -5.014 1.00 1.08 8 TYR A C 6
ATOM 6369 O O . TYR A 1 10 ? 10.612 4.444 -5.782 1.00 1.28 8 TYR A O 6
ATOM 6387 N N . THR A 1 11 ? 9.669 4.715 -3.757 1.00 1.20 9 THR A N 6
ATOM 6388 C CA . THR A 1 11 ? 10.824 5.224 -3.038 1.00 1.29 9 THR A CA 6
ATOM 6389 C C . THR A 1 11 ? 10.956 4.417 -1.755 1.00 1.05 9 THR A C 6
ATOM 6390 O O . THR A 1 11 ? 10.038 3.663 -1.426 1.00 0.87 9 THR A O 6
ATOM 6401 N N . ARG A 1 12 ? 12.065 4.559 -1.021 1.00 1.12 10 ARG A N 6
ATOM 6402 C CA . ARG A 1 12 ? 12.166 3.907 0.276 1.00 0.99 10 ARG A CA 6
ATOM 6403 C C . ARG A 1 12 ? 11.022 4.414 1.154 1.00 0.68 10 ARG A C 6
ATOM 6404 O O . ARG A 1 12 ? 10.304 3.595 1.719 1.00 0.59 10 ARG A O 6
ATOM 6425 N N . TYR A 1 13 ? 10.816 5.735 1.232 1.00 0.70 11 TYR A N 6
ATOM 6426 C CA . TYR A 1 13 ? 9.703 6.311 1.980 1.00 0.61 11 TYR A CA 6
ATOM 6427 C C . TYR A 1 13 ? 8.388 5.647 1.573 1.00 0.54 11 TYR A C 6
ATOM 6428 O O . TYR A 1 13 ? 7.695 5.072 2.414 1.00 0.51 11 TYR A O 6
ATOM 6446 N N . GLN A 1 14 ? 8.068 5.703 0.277 1.00 0.58 12 GLN A N 6
ATOM 6447 C CA . GLN A 1 14 ? 6.812 5.173 -0.239 1.00 0.58 12 GLN A CA 6
ATOM 6448 C C . GLN A 1 14 ? 6.670 3.710 0.197 1.00 0.47 12 GLN A C 6
ATOM 6449 O O . GLN A 1 14 ? 5.738 3.335 0.907 1.00 0.50 12 GLN A O 6
ATOM 6463 N N . THR A 1 15 ? 7.651 2.891 -0.179 1.00 0.48 13 THR A N 6
ATOM 6464 C CA . THR A 1 15 ? 7.745 1.498 0.216 1.00 0.48 13 THR A CA 6
ATOM 6465 C C . THR A 1 15 ? 7.666 1.309 1.738 1.00 0.47 13 THR A C 6
ATOM 6466 O O . THR A 1 15 ? 7.144 0.286 2.152 1.00 0.42 13 THR A O 6
ATOM 6477 N N . LEU A 1 16 ? 8.184 2.216 2.584 1.00 0.56 14 LEU A N 6
ATOM 6478 C CA . LEU A 1 16 ? 8.107 2.133 4.041 1.00 0.62 14 LEU A CA 6
ATOM 6479 C C . LEU A 1 16 ? 6.644 2.297 4.463 1.00 0.68 14 LEU A C 6
ATOM 6480 O O . LEU A 1 16 ? 6.111 1.506 5.245 1.00 0.80 14 LEU A O 6
ATOM 6496 N N . GLU A 1 17 ? 5.982 3.314 3.914 1.00 0.66 15 GLU A N 6
ATOM 6497 C CA . GLU A 1 17 ? 4.596 3.583 4.239 1.00 0.75 15 GLU A CA 6
ATOM 6498 C C . GLU A 1 17 ? 3.722 2.383 3.819 1.00 0.81 15 GLU A C 6
ATOM 6499 O O . GLU A 1 17 ? 2.852 1.927 4.563 1.00 0.99 15 GLU A O 6
ATOM 6511 N N . LEU A 1 18 ? 4.028 1.802 2.656 1.00 0.66 16 LEU A N 6
ATOM 6512 C CA . LEU A 1 18 ? 3.423 0.564 2.176 1.00 0.61 16 LEU A CA 6
ATOM 6513 C C . LEU A 1 18 ? 3.713 -0.618 3.131 1.00 0.68 16 LEU A C 6
ATOM 6514 O O . LEU A 1 18 ? 2.791 -1.324 3.544 1.00 0.85 16 LEU A O 6
ATOM 6530 N N . GLU A 1 19 ? 4.981 -0.819 3.514 1.00 0.64 17 GLU A N 6
ATOM 6531 C CA . GLU A 1 19 ? 5.467 -1.774 4.504 1.00 0.74 17 GLU A CA 6
ATOM 6532 C C . GLU A 1 19 ? 4.583 -1.781 5.761 1.00 0.80 17 GLU A C 6
ATOM 6533 O O . GLU A 1 19 ? 4.061 -2.832 6.137 1.00 0.79 17 GLU A O 6
ATOM 6545 N N . LYS A 1 20 ? 4.425 -0.632 6.430 1.00 0.86 18 LYS A N 6
ATOM 6546 C CA . LYS A 1 20 ? 3.677 -0.609 7.686 1.00 0.81 18 LYS A CA 6
ATOM 6547 C C . LYS A 1 20 ? 2.220 -1.038 7.475 1.00 0.79 18 LYS A C 6
ATOM 6548 O O . LYS A 1 20 ? 1.700 -1.856 8.231 1.00 0.93 18 LYS A O 6
ATOM 6567 N N . GLU A 1 21 ? 1.563 -0.527 6.430 1.00 0.91 19 GLU A N 6
ATOM 6568 C CA . GLU A 1 21 ? 0.190 -0.904 6.116 1.00 0.93 19 GLU A CA 6
ATOM 6569 C C . GLU A 1 21 ? 0.101 -2.407 5.858 1.00 0.79 19 GLU A C 6
ATOM 6570 O O . GLU A 1 21 ? -0.843 -3.074 6.270 1.00 0.72 19 GLU A O 6
ATOM 6582 N N . PHE A 1 22 ? 1.123 -2.959 5.206 1.00 0.83 20 PHE A N 6
ATOM 6583 C CA . PHE A 1 22 ? 1.168 -4.399 4.968 1.00 0.79 20 PHE A CA 6
ATOM 6584 C C . PHE A 1 22 ? 1.242 -5.155 6.290 1.00 0.65 20 PHE A C 6
ATOM 6585 O O . PHE A 1 22 ? 0.500 -6.115 6.492 1.00 0.76 20 PHE A O 6
ATOM 6602 N N . HIS A 1 23 ? 2.113 -4.711 7.200 1.00 0.56 21 HIS A N 6
ATOM 6603 C CA . HIS A 1 23 ? 2.144 -5.258 8.550 1.00 0.65 21 HIS A CA 6
ATOM 6604 C C . HIS A 1 23 ? 0.774 -5.097 9.228 1.00 0.64 21 HIS A C 6
ATOM 6605 O O . HIS A 1 23 ? 0.370 -5.963 10.002 1.00 0.86 21 HIS A O 6
ATOM 6619 N N . PHE A 1 24 ? 0.064 -4.003 8.936 1.00 0.55 22 PHE A N 6
ATOM 6620 C CA . PHE A 1 24 ? -1.270 -3.743 9.463 1.00 0.71 22 PHE A CA 6
ATOM 6621 C C . PHE A 1 24 ? -2.255 -4.800 8.961 1.00 0.70 22 PHE A C 6
ATOM 6622 O O . PHE A 1 24 ? -3.021 -5.364 9.743 1.00 0.92 22 PHE A O 6
ATOM 6639 N N . ASN A 1 25 ? -2.293 -5.032 7.645 1.00 0.58 23 ASN A N 6
ATOM 6640 C CA . ASN A 1 25 ? -3.163 -6.014 7.011 1.00 0.69 23 ASN A CA 6
ATOM 6641 C C . ASN A 1 25 ? -2.739 -6.240 5.556 1.00 0.73 23 ASN A C 6
ATOM 6642 O O . ASN A 1 25 ? -2.922 -5.382 4.696 1.00 1.36 23 ASN A O 6
ATOM 6653 N N . ARG A 1 26 ? -2.204 -7.437 5.274 1.00 0.74 24 ARG A N 6
ATOM 6654 C CA . ARG A 1 26 ? -1.613 -7.817 3.987 1.00 0.97 24 ARG A CA 6
ATOM 6655 C C . ARG A 1 26 ? -2.657 -7.854 2.856 1.00 0.66 24 ARG A C 6
ATOM 6656 O O . ARG A 1 26 ? -2.307 -8.010 1.681 1.00 0.91 24 ARG A O 6
ATOM 6677 N N . TYR A 1 27 ? -3.941 -7.761 3.208 1.00 0.59 25 TYR A N 6
ATOM 6678 C CA . TYR A 1 27 ? -5.060 -7.504 2.324 1.00 0.86 25 TYR A CA 6
ATOM 6679 C C . TYR A 1 27 ? -5.775 -6.286 2.908 1.00 0.74 25 TYR A C 6
ATOM 6680 O O . TYR A 1 27 ? -6.565 -6.433 3.837 1.00 0.74 25 TYR A O 6
ATOM 6698 N N . ILE A 1 28 ? -5.473 -5.085 2.408 1.00 0.77 26 ILE A N 6
ATOM 6699 C CA . ILE A 1 28 ? -5.986 -3.873 3.042 1.00 0.72 26 ILE A CA 6
ATOM 6700 C C . ILE A 1 28 ? -7.488 -3.760 2.847 1.00 0.71 26 ILE A C 6
ATOM 6701 O O . ILE A 1 28 ? -8.025 -4.188 1.822 1.00 0.82 26 ILE A O 6
ATOM 6717 N N . THR A 1 29 ? -8.143 -3.112 3.803 1.00 0.78 27 THR A N 6
ATOM 6718 C CA . THR A 1 29 ? -9.549 -2.745 3.660 1.00 0.88 27 THR A CA 6
ATOM 6719 C C . THR A 1 29 ? -9.666 -1.794 2.477 1.00 0.76 27 THR A C 6
ATOM 6720 O O . THR A 1 29 ? -8.728 -1.052 2.206 1.00 0.62 27 THR A O 6
ATOM 6731 N N . ARG A 1 30 ? -10.790 -1.798 1.757 1.00 0.92 28 ARG A N 6
ATOM 6732 C CA . ARG A 1 30 ? -10.963 -0.884 0.638 1.00 0.93 28 ARG A CA 6
ATOM 6733 C C . ARG A 1 30 ? -10.726 0.557 1.098 1.00 0.84 28 ARG A C 6
ATOM 6734 O O . ARG A 1 30 ? -9.957 1.277 0.462 1.00 0.78 28 ARG A O 6
ATOM 6755 N N . ARG A 1 31 ? -11.362 0.963 2.206 1.00 0.94 29 ARG A N 6
ATOM 6756 C CA . ARG A 1 31 ? -11.160 2.300 2.755 1.00 1.01 29 ARG A CA 6
ATOM 6757 C C . ARG A 1 31 ? -9.666 2.538 2.935 1.00 0.89 29 ARG A C 6
ATOM 6758 O O . ARG A 1 31 ? -9.123 3.483 2.372 1.00 0.92 29 ARG A O 6
ATOM 6779 N N . ARG A 1 32 ? -9.018 1.673 3.717 1.00 0.87 30 ARG A N 6
ATOM 6780 C CA . ARG A 1 32 ? -7.619 1.827 4.069 1.00 0.93 30 ARG A CA 6
ATOM 6781 C C . ARG A 1 32 ? -6.757 1.891 2.802 1.00 0.79 30 ARG A C 6
ATOM 6782 O O . ARG A 1 32 ? -5.798 2.651 2.743 1.00 0.88 30 ARG A O 6
ATOM 6803 N N . ARG A 1 33 ? -7.107 1.122 1.770 1.00 0.58 31 ARG A N 6
ATOM 6804 C CA . ARG A 1 33 ? -6.343 1.055 0.537 1.00 0.49 31 ARG A CA 6
ATOM 6805 C C . ARG A 1 33 ? -6.494 2.346 -0.283 1.00 0.46 31 ARG A C 6
ATOM 6806 O O . ARG A 1 33 ? -5.485 2.902 -0.706 1.00 0.45 31 ARG A O 6
ATOM 6827 N N . ILE A 1 34 ? -7.722 2.835 -0.527 1.00 0.47 32 ILE A N 6
ATOM 6828 C CA . ILE A 1 34 ? -7.900 4.112 -1.236 1.00 0.50 32 ILE A CA 6
ATOM 6829 C C . ILE A 1 34 ? -7.243 5.230 -0.428 1.00 0.49 32 ILE A C 6
ATOM 6830 O O . ILE A 1 34 ? -6.562 6.086 -0.987 1.00 0.47 32 ILE A O 6
ATOM 6846 N N . ASP A 1 35 ? -7.425 5.192 0.892 1.00 0.57 33 ASP A N 6
ATOM 6847 C CA . ASP A 1 35 ? -6.862 6.141 1.836 1.00 0.68 33 ASP A CA 6
ATOM 6848 C C . ASP A 1 35 ? -5.361 6.195 1.593 1.00 0.65 33 ASP A C 6
ATOM 6849 O O . ASP A 1 35 ? -4.838 7.238 1.211 1.00 0.63 33 ASP A O 6
ATOM 6858 N N . ILE A 1 36 ? -4.670 5.077 1.801 1.00 0.66 34 ILE A N 6
ATOM 6859 C CA . ILE A 1 36 ? -3.243 5.012 1.632 1.00 0.64 34 ILE A CA 6
ATOM 6860 C C . ILE A 1 36 ? -2.847 5.446 0.223 1.00 0.56 34 ILE A C 6
ATOM 6861 O O . ILE A 1 36 ? -2.023 6.340 0.072 1.00 0.61 34 ILE A O 6
ATOM 6877 N N . ALA A 1 37 ? -3.458 4.861 -0.812 1.00 0.49 35 ALA A N 6
ATOM 6878 C CA . ALA A 1 37 ? -3.190 5.229 -2.195 1.00 0.49 35 ALA A CA 6
ATOM 6879 C C . ALA A 1 37 ? -3.255 6.745 -2.363 1.00 0.48 35 ALA A C 6
ATOM 6880 O O . ALA A 1 37 ? -2.438 7.322 -3.079 1.00 0.58 35 ALA A O 6
ATOM 6887 N N . ASN A 1 38 ? -4.208 7.382 -1.679 1.00 0.47 36 ASN A N 6
ATOM 6888 C CA . ASN A 1 38 ? -4.367 8.824 -1.733 1.00 0.54 36 ASN A CA 6
ATOM 6889 C C . ASN A 1 38 ? -3.240 9.510 -0.952 1.00 0.61 36 ASN A C 6
ATOM 6890 O O . ASN A 1 38 ? -2.363 10.139 -1.540 1.00 0.81 36 ASN A O 6
ATOM 6901 N N . ALA A 1 39 ? -3.239 9.366 0.374 1.00 0.52 37 ALA A N 6
ATOM 6902 C CA . ALA A 1 39 ? -2.380 10.122 1.279 1.00 0.57 37 ALA A CA 6
ATOM 6903 C C . ALA A 1 39 ? -0.891 9.875 1.020 1.00 0.55 37 ALA A C 6
ATOM 6904 O O . ALA A 1 39 ? -0.072 10.781 1.146 1.00 0.72 37 ALA A O 6
ATOM 6911 N N . LEU A 1 40 ? -0.543 8.639 0.665 1.00 0.47 38 LEU A N 6
ATOM 6912 C CA . LEU A 1 40 ? 0.813 8.184 0.411 1.00 0.44 38 LEU A CA 6
ATOM 6913 C C . LEU A 1 40 ? 1.258 8.630 -0.982 1.00 0.52 38 LEU A C 6
ATOM 6914 O O . LEU A 1 40 ? 2.441 8.572 -1.307 1.00 0.70 38 LEU A O 6
ATOM 6930 N N . SER A 1 41 ? 0.306 9.049 -1.823 1.00 0.60 39 SER A N 6
ATOM 6931 C CA . SER A 1 41 ? 0.524 9.352 -3.218 1.00 0.62 39 SER A CA 6
ATOM 6932 C C . SER A 1 41 ? 1.045 8.113 -3.945 1.00 0.69 39 SER A C 6
ATOM 6933 O O . SER A 1 41 ? 2.217 8.049 -4.314 1.00 1.03 39 SER A O 6
ATOM 6941 N N . LEU A 1 42 ? 0.166 7.142 -4.183 1.00 0.56 40 LEU A N 6
ATOM 6942 C CA . LEU A 1 42 ? 0.410 6.034 -5.095 1.00 0.60 40 LEU A CA 6
ATOM 6943 C C . LEU A 1 42 ? -0.904 5.794 -5.855 1.00 0.77 40 LEU A C 6
ATOM 6944 O O . LEU A 1 42 ? -1.648 6.750 -6.061 1.00 1.41 40 LEU A O 6
ATOM 6960 N N . SER A 1 43 ? -1.233 4.568 -6.284 1.00 0.64 41 SER A N 6
ATOM 6961 C CA . SER A 1 43 ? -2.543 4.296 -6.865 1.00 0.70 41 SER A CA 6
ATOM 6962 C C . SER A 1 43 ? -2.914 2.825 -6.684 1.00 0.75 41 SER A C 6
ATOM 6963 O O . SER A 1 43 ? -2.069 2.005 -6.336 1.00 0.70 41 SER A O 6
ATOM 6971 N N . GLU A 1 44 ? -4.188 2.499 -6.884 1.00 0.99 42 GLU A N 6
ATOM 6972 C CA . GLU A 1 44 ? -4.820 1.296 -6.372 1.00 1.00 42 GLU A CA 6
ATOM 6973 C C . GLU A 1 44 ? -4.311 0.032 -7.055 1.00 0.91 42 GLU A C 6
ATOM 6974 O O . GLU A 1 44 ? -4.012 -0.949 -6.380 1.00 0.87 42 GLU A O 6
ATOM 6986 N N . ARG A 1 45 ? -4.222 0.026 -8.389 1.00 0.92 43 ARG A N 6
ATOM 6987 C CA . ARG A 1 45 ? -3.664 -1.119 -9.105 1.00 0.86 43 ARG A CA 6
ATOM 6988 C C . ARG A 1 45 ? -2.201 -1.300 -8.700 1.00 0.73 43 ARG A C 6
ATOM 6989 O O . ARG A 1 45 ? -1.743 -2.424 -8.499 1.00 0.75 43 ARG A O 6
ATOM 7010 N N . GLN A 1 46 ? -1.481 -0.185 -8.568 1.00 0.65 44 GLN A N 6
ATOM 7011 C CA . GLN A 1 46 ? -0.084 -0.165 -8.180 1.00 0.58 44 GLN A CA 6
ATOM 7012 C C . GLN A 1 46 ? 0.067 -0.820 -6.802 1.00 0.52 44 GLN A C 6
ATOM 7013 O O . GLN A 1 46 ? 0.861 -1.741 -6.628 1.00 0.52 44 GLN A O 6
ATOM 7027 N N . ILE A 1 47 ? -0.741 -0.383 -5.834 1.00 0.54 45 ILE A N 6
ATOM 7028 C CA . ILE A 1 47 ? -0.802 -0.972 -4.506 1.00 0.54 45 ILE A CA 6
ATOM 7029 C C . ILE A 1 47 ? -1.196 -2.439 -4.590 1.00 0.56 45 ILE A C 6
ATOM 7030 O O . ILE A 1 47 ? -0.582 -3.262 -3.919 1.00 0.53 45 ILE A O 6
ATOM 7046 N N . LYS A 1 48 ? -2.209 -2.789 -5.388 1.00 0.64 46 LYS A N 6
ATOM 7047 C CA . LYS A 1 48 ? -2.610 -4.177 -5.538 1.00 0.67 46 LYS A CA 6
ATOM 7048 C C . LYS A 1 48 ? -1.368 -4.998 -5.916 1.00 0.56 46 LYS A C 6
ATOM 7049 O O . LYS A 1 48 ? -1.066 -5.989 -5.258 1.00 0.56 46 LYS A O 6
ATOM 7068 N N . ILE A 1 49 ? -0.634 -4.562 -6.946 1.00 0.52 47 ILE A N 6
ATOM 7069 C CA . ILE A 1 49 ? 0.591 -5.215 -7.401 1.00 0.54 47 ILE A CA 6
ATOM 7070 C C . ILE A 1 49 ? 1.651 -5.246 -6.291 1.00 0.51 47 ILE A C 6
ATOM 7071 O O . ILE A 1 49 ? 2.272 -6.291 -6.091 1.00 0.62 47 ILE A O 6
ATOM 7087 N N . TRP A 1 50 ? 1.885 -4.130 -5.588 1.00 0.44 48 TRP A N 6
ATOM 7088 C CA . TRP A 1 50 ? 2.872 -4.075 -4.511 1.00 0.44 48 TRP A CA 6
ATOM 7089 C C . TRP A 1 50 ? 2.507 -5.108 -3.440 1.00 0.49 48 TRP A C 6
ATOM 7090 O O . TRP A 1 50 ? 3.341 -5.925 -3.083 1.00 0.54 48 TRP A O 6
ATOM 7111 N N . PHE A 1 51 ? 1.264 -5.117 -2.949 1.00 0.52 49 PHE A N 6
ATOM 7112 C CA . PHE A 1 51 ? 0.786 -6.038 -1.914 1.00 0.62 49 PHE A CA 6
ATOM 7113 C C . PHE A 1 51 ? 0.768 -7.482 -2.405 1.00 0.72 49 PHE A C 6
ATOM 7114 O O . PHE A 1 51 ? 0.979 -8.404 -1.614 1.00 0.99 49 PHE A O 6
ATOM 7131 N N . GLN A 1 52 ? 0.485 -7.684 -3.690 1.00 0.61 50 GLN A N 6
ATOM 7132 C CA . GLN A 1 52 ? 0.582 -8.978 -4.339 1.00 0.67 50 GLN A CA 6
ATOM 7133 C C . GLN A 1 52 ? 2.030 -9.476 -4.279 1.00 0.69 50 GLN A C 6
ATOM 7134 O O . GLN A 1 52 ? 2.281 -10.613 -3.889 1.00 0.81 50 GLN A O 6
ATOM 7148 N N . ASN A 1 53 ? 2.979 -8.607 -4.636 1.00 0.64 51 ASN A N 6
ATOM 7149 C CA . ASN A 1 53 ? 4.393 -8.914 -4.748 1.00 0.68 51 ASN A CA 6
ATOM 7150 C C . ASN A 1 53 ? 4.959 -9.147 -3.346 1.00 0.72 51 ASN A C 6
ATOM 7151 O O . ASN A 1 53 ? 5.735 -10.068 -3.109 1.00 0.86 51 ASN A O 6
ATOM 7162 N N . ARG A 1 54 ? 4.573 -8.262 -2.426 1.00 0.70 52 ARG A N 6
ATOM 7163 C CA . ARG A 1 54 ? 5.081 -8.086 -1.076 1.00 0.87 52 ARG A CA 6
ATOM 7164 C C . ARG A 1 54 ? 5.151 -9.397 -0.307 1.00 0.85 52 ARG A C 6
ATOM 7165 O O . ARG A 1 54 ? 6.081 -9.639 0.464 1.00 1.21 52 ARG A O 6
ATOM 7186 N N . ARG A 1 55 ? 4.133 -10.225 -0.507 1.00 0.67 53 ARG A N 6
ATOM 7187 C CA . ARG A 1 55 ? 4.043 -11.562 0.067 1.00 0.88 53 ARG A CA 6
ATOM 7188 C C . ARG A 1 55 ? 5.326 -12.381 -0.165 1.00 1.42 53 ARG A C 6
ATOM 7189 O O . ARG A 1 55 ? 5.674 -13.210 0.672 1.00 1.75 53 ARG A O 6
ATOM 7210 N N . MET A 1 56 ? 6.049 -12.123 -1.263 1.00 1.94 54 MET A N 6
ATOM 7211 C CA . MET A 1 56 ? 7.395 -12.623 -1.509 1.00 2.77 54 MET A CA 6
ATOM 7212 C C . MET A 1 56 ? 8.367 -11.459 -1.779 1.00 3.00 54 MET A C 6
ATOM 7213 O O . MET A 1 56 ? 9.165 -11.499 -2.711 1.00 3.72 54 MET A O 6
ATOM 7227 N N . LYS A 1 57 ? 8.342 -10.443 -0.911 1.00 2.75 55 LYS A N 6
ATOM 7228 C CA . LYS A 1 57 ? 9.443 -9.501 -0.738 1.00 3.41 55 LYS A CA 6
ATOM 7229 C C . LYS A 1 57 ? 9.912 -9.698 0.707 1.00 4.54 55 LYS A C 6
ATOM 7230 O O . LYS A 1 57 ? 10.431 -10.765 1.040 1.00 4.43 55 LYS A O 6
ATOM 7249 N N . SER A 1 58 ? 9.610 -8.754 1.605 1.00 6.14 56 SER A N 6
ATOM 7250 C CA . SER A 1 58 ? 10.008 -8.802 3.005 1.00 7.58 56 SER A CA 6
ATOM 7251 C C . SER A 1 58 ? 8.987 -9.633 3.780 1.00 7.30 56 SER A C 6
ATOM 7252 O O . SER A 1 58 ? 8.274 -9.147 4.663 1.00 8.97 56 SER A O 6
ATOM 7260 N N . LYS A 1 59 ? 8.894 -10.889 3.354 1.00 5.57 57 LYS A N 6
ATOM 7261 C CA . LYS A 1 59 ? 8.310 -11.994 4.073 1.00 5.63 57 LYS A CA 6
ATOM 7262 C C . LYS A 1 59 ? 8.891 -13.326 3.574 1.00 4.06 57 LYS A C 6
ATOM 7263 O O . LYS A 1 59 ? 8.864 -14.309 4.315 1.00 4.63 57 LYS A O 6
ATOM 7282 N N . LYS A 1 60 ? 9.488 -13.373 2.373 1.00 2.89 58 LYS A N 6
ATOM 7283 C CA . LYS A 1 60 ? 10.386 -14.458 1.991 1.00 3.66 58 LYS A CA 6
ATOM 7284 C C . LYS A 1 60 ? 11.811 -14.076 2.426 1.00 4.77 58 LYS A C 6
ATOM 7285 O O . LYS A 1 60 ? 12.759 -14.204 1.658 1.00 6.31 58 LYS A O 6
ATOM 7304 N N . ASP A 1 61 ? 11.938 -13.576 3.660 1.00 5.12 59 ASP A N 6
ATOM 7305 C CA . ASP A 1 61 ? 13.145 -13.041 4.266 1.00 7.03 59 ASP A CA 6
ATOM 7306 C C . ASP A 1 61 ? 13.654 -14.020 5.324 1.00 7.57 59 ASP A C 6
ATOM 7307 O O . ASP A 1 61 ? 14.736 -14.584 5.181 1.00 8.36 59 ASP A O 6
ATOM 7316 N N . ARG A 1 62 ? 12.864 -14.240 6.376 1.00 7.69 60 ARG A N 6
ATOM 7317 C CA . ARG A 1 62 ? 13.121 -15.242 7.401 1.00 8.58 60 ARG A CA 6
ATOM 7318 C C . ARG A 1 62 ? 11.793 -15.870 7.823 1.00 8.60 60 ARG A C 6
ATOM 7319 O O . ARG A 1 62 ? 10.740 -15.240 7.714 1.00 8.70 60 ARG A O 6
ATOM 7340 N N . THR A 1 63 ? 11.832 -17.114 8.295 1.00 9.10 61 THR A N 6
ATOM 7341 C CA . THR A 1 63 ? 10.655 -17.881 8.660 1.00 9.80 61 THR A CA 6
ATOM 7342 C C . THR A 1 63 ? 9.922 -17.217 9.830 1.00 11.14 61 THR A C 6
ATOM 7343 O O . THR A 1 63 ? 10.507 -16.422 10.566 1.00 11.55 61 THR A O 6
ATOM 7354 N N . LEU A 1 64 ? 8.639 -17.553 10.006 1.00 12.19 62 LEU A N 6
ATOM 7355 C CA . LEU A 1 64 ? 7.931 -17.261 11.245 1.00 13.88 62 LEU A CA 6
ATOM 7356 C C . LEU A 1 64 ? 8.740 -17.837 12.412 1.00 14.74 62 LEU A C 6
ATOM 7357 O O . LEU A 1 64 ? 9.376 -18.881 12.259 1.00 14.71 62 LEU A O 6
ATOM 7373 N N . ASP A 1 65 ? 8.748 -17.133 13.544 1.00 15.71 63 ASP A N 6
ATOM 7374 C CA . ASP A 1 65 ? 9.597 -17.410 14.689 1.00 16.76 63 ASP A CA 6
ATOM 7375 C C . ASP A 1 65 ? 8.879 -16.857 15.921 1.00 18.21 63 ASP A C 6
ATOM 7376 O O . ASP A 1 65 ? 7.849 -16.197 15.767 1.00 18.67 63 ASP A O 6
ATOM 7385 N N . SER A 1 66 ? 9.403 -17.098 17.122 1.00 19.13 64 SER A N 6
ATOM 7386 C CA . SER A 1 66 ? 8.876 -16.534 18.358 1.00 20.65 64 SER A CA 6
ATOM 7387 C C . SER A 1 66 ? 9.944 -16.610 19.453 1.00 21.80 64 SER A C 6
ATOM 7388 O O . SER A 1 66 ? 11.124 -16.786 19.165 1.00 21.65 64 SER A O 6
ATOM 7396 N N . SER A 1 67 ? 9.507 -16.445 20.703 1.00 23.12 65 SER A N 6
ATOM 7397 C CA . SER A 1 67 ? 10.249 -16.320 21.954 1.00 24.54 65 SER A CA 6
ATOM 7398 C C . SER A 1 67 ? 9.744 -15.069 22.678 1.00 25.61 65 SER A C 6
ATOM 7399 O O . SER A 1 67 ? 8.959 -15.193 23.617 1.00 26.81 65 SER A O 6
ATOM 7407 N N . PRO A 1 68 ? 10.080 -13.862 22.207 1.00 25.35 66 PRO A N 6
ATOM 7408 C CA . PRO A 1 68 ? 9.414 -12.633 22.599 1.00 26.35 66 PRO A CA 6
ATOM 7409 C C . PRO A 1 68 ? 8.024 -12.593 21.947 1.00 26.40 66 PRO A C 6
ATOM 7410 O O . PRO A 1 68 ? 7.749 -11.740 21.105 1.00 26.12 66 PRO A O 6
ATOM 7421 N N . GLU A 1 69 ? 7.150 -13.537 22.315 1.00 26.94 67 GLU A N 6
ATOM 7422 C CA . GLU A 1 69 ? 5.773 -13.558 21.836 1.00 27.32 67 GLU A CA 6
ATOM 7423 C C . GLU A 1 69 ? 5.003 -12.366 22.421 1.00 28.35 67 GLU A C 6
ATOM 7424 O O . GLU A 1 69 ? 4.051 -11.867 21.823 1.00 28.51 67 GLU A O 6
ATOM 7436 N N . HIS A 1 70 ? 5.465 -11.886 23.576 1.00 29.14 68 HIS A N 6
ATOM 7437 C CA . HIS A 1 70 ? 5.223 -10.570 24.124 1.00 30.06 68 HIS A CA 6
ATOM 7438 C C . HIS A 1 70 ? 6.560 -10.180 24.769 1.00 30.18 68 HIS A C 6
ATOM 7439 O O . HIS A 1 70 ? 6.798 -8.990 24.975 1.00 30.56 68 HIS A O 6
ATOM 7453 N N . MET A 1 1 ? -9.188 16.854 -14.200 1.00 25.11 -1 MET A N 7
ATOM 7454 C CA . MET A 1 1 ? -9.931 15.883 -13.375 1.00 25.07 -1 MET A CA 7
ATOM 7455 C C . MET A 1 1 ? -8.953 14.771 -13.005 1.00 23.76 -1 MET A C 7
ATOM 7456 O O . MET A 1 1 ? -8.426 14.777 -11.895 1.00 23.51 -1 MET A O 7
ATOM 7470 N N . ASP A 1 2 ? -8.686 13.879 -13.972 1.00 23.09 0 ASP A N 7
ATOM 7471 C CA . ASP A 1 2 ? -7.511 13.017 -14.046 1.00 21.82 0 ASP A CA 7
ATOM 7472 C C . ASP A 1 2 ? -7.026 12.476 -12.696 1.00 21.10 0 ASP A C 7
ATOM 7473 O O . ASP A 1 2 ? -5.829 12.380 -12.436 1.00 20.29 0 ASP A O 7
ATOM 7482 N N . SER A 1 3 ? -7.963 12.047 -11.849 1.00 21.58 1 SER A N 7
ATOM 7483 C CA . SER A 1 3 ? -7.699 11.677 -10.469 1.00 21.39 1 SER A CA 7
ATOM 7484 C C . SER A 1 3 ? -7.192 10.234 -10.387 1.00 20.52 1 SER A C 7
ATOM 7485 O O . SER A 1 3 ? -7.752 9.417 -9.661 1.00 20.83 1 SER A O 7
ATOM 7493 N N . LYS A 1 4 ? -6.170 9.909 -11.184 1.00 19.65 2 LYS A N 7
ATOM 7494 C CA . LYS A 1 4 ? -5.780 8.535 -11.469 1.00 19.00 2 LYS A CA 7
ATOM 7495 C C . LYS A 1 4 ? -4.417 8.497 -12.171 1.00 17.49 2 LYS A C 7
ATOM 7496 O O . LYS A 1 4 ? -4.251 7.812 -13.178 1.00 17.23 2 LYS A O 7
ATOM 7515 N N . ARG A 1 5 ? -3.438 9.234 -11.640 1.00 16.76 3 ARG A N 7
ATOM 7516 C CA . ARG A 1 5 ? -2.065 9.210 -12.112 1.00 15.45 3 ARG A CA 7
ATOM 7517 C C . ARG A 1 5 ? -1.118 9.327 -10.916 1.00 14.24 3 ARG A C 7
ATOM 7518 O O . ARG A 1 5 ? -1.264 10.229 -10.094 1.00 14.77 3 ARG A O 7
ATOM 7539 N N . THR A 1 6 ? -0.163 8.400 -10.827 1.00 12.85 4 THR A N 7
ATOM 7540 C CA . THR A 1 6 ? 0.819 8.265 -9.770 1.00 11.69 4 THR A CA 7
ATOM 7541 C C . THR A 1 6 ? 1.989 7.556 -10.443 1.00 9.99 4 THR A C 7
ATOM 7542 O O . THR A 1 6 ? 1.849 6.391 -10.816 1.00 9.58 4 THR A O 7
ATOM 7553 N N . ARG A 1 7 ? 3.070 8.291 -10.698 1.00 9.40 5 ARG A N 7
ATOM 7554 C CA . ARG A 1 7 ? 4.182 7.894 -11.528 1.00 8.28 5 ARG A CA 7
ATOM 7555 C C . ARG A 1 7 ? 4.718 6.517 -11.113 1.00 6.40 5 ARG A C 7
ATOM 7556 O O . ARG A 1 7 ? 4.669 6.150 -9.939 1.00 6.44 5 ARG A O 7
ATOM 7577 N N . GLN A 1 8 ? 5.257 5.771 -12.080 1.00 5.48 6 GLN A N 7
ATOM 7578 C CA . GLN A 1 8 ? 5.877 4.483 -11.813 1.00 4.13 6 GLN A CA 7
ATOM 7579 C C . GLN A 1 8 ? 7.123 4.676 -10.940 1.00 3.18 6 GLN A C 7
ATOM 7580 O O . GLN A 1 8 ? 7.666 5.776 -10.869 1.00 3.99 6 GLN A O 7
ATOM 7594 N N . THR A 1 9 ? 7.575 3.593 -10.302 1.00 2.40 7 THR A N 7
ATOM 7595 C CA . THR A 1 9 ? 8.584 3.549 -9.270 1.00 1.83 7 THR A CA 7
ATOM 7596 C C . THR A 1 9 ? 8.162 4.292 -7.994 1.00 1.39 7 THR A C 7
ATOM 7597 O O . THR A 1 9 ? 7.552 5.362 -8.043 1.00 2.52 7 THR A O 7
ATOM 7608 N N . TYR A 1 10 ? 8.411 3.666 -6.842 1.00 1.12 8 TYR A N 7
ATOM 7609 C CA . TYR A 1 10 ? 7.799 4.024 -5.569 1.00 0.90 8 TYR A CA 7
ATOM 7610 C C . TYR A 1 10 ? 8.901 4.477 -4.618 1.00 1.04 8 TYR A C 7
ATOM 7611 O O . TYR A 1 10 ? 10.006 3.936 -4.654 1.00 1.69 8 TYR A O 7
ATOM 7629 N N . THR A 1 11 ? 8.620 5.481 -3.792 1.00 1.06 9 THR A N 7
ATOM 7630 C CA . THR A 1 11 ? 9.619 6.017 -2.880 1.00 1.11 9 THR A CA 7
ATOM 7631 C C . THR A 1 11 ? 9.986 5.024 -1.775 1.00 1.00 9 THR A C 7
ATOM 7632 O O . THR A 1 11 ? 9.255 4.069 -1.489 1.00 0.92 9 THR A O 7
ATOM 7643 N N . ARG A 1 12 ? 11.118 5.287 -1.115 1.00 1.01 10 ARG A N 7
ATOM 7644 C CA . ARG A 1 12 ? 11.504 4.598 0.103 1.00 0.92 10 ARG A CA 7
ATOM 7645 C C . ARG A 1 12 ? 10.376 4.715 1.128 1.00 0.87 10 ARG A C 7
ATOM 7646 O O . ARG A 1 12 ? 9.996 3.702 1.721 1.00 0.75 10 ARG A O 7
ATOM 7667 N N . TYR A 1 13 ? 9.843 5.925 1.336 1.00 1.01 11 TYR A N 7
ATOM 7668 C CA . TYR A 1 13 ? 8.755 6.116 2.282 1.00 1.01 11 TYR A CA 7
ATOM 7669 C C . TYR A 1 13 ? 7.522 5.348 1.826 1.00 0.96 11 TYR A C 7
ATOM 7670 O O . TYR A 1 13 ? 6.931 4.646 2.635 1.00 0.96 11 TYR A O 7
ATOM 7688 N N . GLN A 1 14 ? 7.156 5.430 0.544 1.00 0.95 12 GLN A N 7
ATOM 7689 C CA . GLN A 1 14 ? 6.008 4.708 0.013 1.00 0.93 12 GLN A CA 7
ATOM 7690 C C . GLN A 1 14 ? 6.152 3.222 0.348 1.00 0.81 12 GLN A C 7
ATOM 7691 O O . GLN A 1 14 ? 5.256 2.619 0.932 1.00 0.85 12 GLN A O 7
ATOM 7705 N N . THR A 1 15 ? 7.308 2.646 0.030 1.00 0.72 13 THR A N 7
ATOM 7706 C CA . THR A 1 15 ? 7.611 1.254 0.319 1.00 0.63 13 THR A CA 7
ATOM 7707 C C . THR A 1 15 ? 7.546 0.962 1.827 1.00 0.62 13 THR A C 7
ATOM 7708 O O . THR A 1 15 ? 7.005 -0.067 2.219 1.00 0.61 13 THR A O 7
ATOM 7719 N N . LEU A 1 16 ? 8.110 1.820 2.688 1.00 0.65 14 LEU A N 7
ATOM 7720 C CA . LEU A 1 16 ? 8.079 1.613 4.132 1.00 0.67 14 LEU A CA 7
ATOM 7721 C C . LEU A 1 16 ? 6.632 1.645 4.636 1.00 0.69 14 LEU A C 7
ATOM 7722 O O . LEU A 1 16 ? 6.208 0.733 5.345 1.00 0.70 14 LEU A O 7
ATOM 7738 N N . GLU A 1 17 ? 5.862 2.651 4.216 1.00 0.72 15 GLU A N 7
ATOM 7739 C CA . GLU A 1 17 ? 4.449 2.787 4.526 1.00 0.77 15 GLU A CA 7
ATOM 7740 C C . GLU A 1 17 ? 3.746 1.501 4.115 1.00 0.72 15 GLU A C 7
ATOM 7741 O O . GLU A 1 17 ? 3.033 0.903 4.907 1.00 0.76 15 GLU A O 7
ATOM 7753 N N . LEU A 1 18 ? 4.002 1.035 2.896 1.00 0.68 16 LEU A N 7
ATOM 7754 C CA . LEU A 1 18 ? 3.411 -0.172 2.353 1.00 0.66 16 LEU A CA 7
ATOM 7755 C C . LEU A 1 18 ? 3.793 -1.420 3.165 1.00 0.65 16 LEU A C 7
ATOM 7756 O O . LEU A 1 18 ? 2.939 -2.260 3.449 1.00 0.67 16 LEU A O 7
ATOM 7772 N N . GLU A 1 19 ? 5.052 -1.554 3.586 1.00 0.66 17 GLU A N 7
ATOM 7773 C CA . GLU A 1 19 ? 5.475 -2.665 4.430 1.00 0.72 17 GLU A CA 7
ATOM 7774 C C . GLU A 1 19 ? 4.807 -2.607 5.811 1.00 0.67 17 GLU A C 7
ATOM 7775 O O . GLU A 1 19 ? 4.264 -3.611 6.272 1.00 0.71 17 GLU A O 7
ATOM 7787 N N . LYS A 1 20 ? 4.780 -1.446 6.476 1.00 0.66 18 LYS A N 7
ATOM 7788 C CA . LYS A 1 20 ? 4.061 -1.360 7.746 1.00 0.72 18 LYS A CA 7
ATOM 7789 C C . LYS A 1 20 ? 2.556 -1.586 7.522 1.00 0.71 18 LYS A C 7
ATOM 7790 O O . LYS A 1 20 ? 1.889 -2.180 8.364 1.00 0.97 18 LYS A O 7
ATOM 7809 N N . GLU A 1 21 ? 2.017 -1.179 6.370 1.00 0.62 19 GLU A N 7
ATOM 7810 C CA . GLU A 1 21 ? 0.657 -1.502 5.960 1.00 0.61 19 GLU A CA 7
ATOM 7811 C C . GLU A 1 21 ? 0.472 -3.013 5.871 1.00 0.57 19 GLU A C 7
ATOM 7812 O O . GLU A 1 21 ? -0.549 -3.543 6.293 1.00 0.58 19 GLU A O 7
ATOM 7824 N N . PHE A 1 22 ? 1.501 -3.714 5.397 1.00 0.58 20 PHE A N 7
ATOM 7825 C CA . PHE A 1 22 ? 1.491 -5.169 5.331 1.00 0.60 20 PHE A CA 7
ATOM 7826 C C . PHE A 1 22 ? 1.396 -5.702 6.765 1.00 0.61 20 PHE A C 7
ATOM 7827 O O . PHE A 1 22 ? 0.594 -6.589 7.052 1.00 0.75 20 PHE A O 7
ATOM 7844 N N . HIS A 1 23 ? 2.182 -5.133 7.684 1.00 0.57 21 HIS A N 7
ATOM 7845 C CA . HIS A 1 23 ? 2.054 -5.450 9.103 1.00 0.68 21 HIS A CA 7
ATOM 7846 C C . HIS A 1 23 ? 0.645 -5.115 9.626 1.00 0.69 21 HIS A C 7
ATOM 7847 O O . HIS A 1 23 ? 0.133 -5.826 10.490 1.00 0.82 21 HIS A O 7
ATOM 7861 N N . PHE A 1 24 ? 0.022 -4.048 9.117 1.00 0.62 22 PHE A N 7
ATOM 7862 C CA . PHE A 1 24 ? -1.339 -3.653 9.475 1.00 0.70 22 PHE A CA 7
ATOM 7863 C C . PHE A 1 24 ? -2.324 -4.737 9.035 1.00 0.71 22 PHE A C 7
ATOM 7864 O O . PHE A 1 24 ? -3.238 -5.090 9.775 1.00 0.90 22 PHE A O 7
ATOM 7881 N N . ASN A 1 25 ? -2.157 -5.245 7.811 1.00 0.66 23 ASN A N 7
ATOM 7882 C CA . ASN A 1 25 ? -3.046 -6.212 7.191 1.00 0.74 23 ASN A CA 7
ATOM 7883 C C . ASN A 1 25 ? -2.407 -6.729 5.904 1.00 0.69 23 ASN A C 7
ATOM 7884 O O . ASN A 1 25 ? -1.686 -6.013 5.219 1.00 1.00 23 ASN A O 7
ATOM 7895 N N . ARG A 1 26 ? -2.679 -7.986 5.549 1.00 0.64 24 ARG A N 7
ATOM 7896 C CA . ARG A 1 26 ? -2.104 -8.580 4.350 1.00 0.70 24 ARG A CA 7
ATOM 7897 C C . ARG A 1 26 ? -2.688 -7.941 3.079 1.00 0.60 24 ARG A C 7
ATOM 7898 O O . ARG A 1 26 ? -2.010 -7.884 2.049 1.00 0.95 24 ARG A O 7
ATOM 7919 N N . TYR A 1 27 ? -3.939 -7.476 3.143 1.00 0.59 25 TYR A N 7
ATOM 7920 C CA . TYR A 1 27 ? -4.601 -6.690 2.113 1.00 0.89 25 TYR A CA 7
ATOM 7921 C C . TYR A 1 27 ? -5.523 -5.699 2.828 1.00 0.74 25 TYR A C 7
ATOM 7922 O O . TYR A 1 27 ? -6.111 -6.049 3.851 1.00 0.84 25 TYR A O 7
ATOM 7940 N N . ILE A 1 28 ? -5.616 -4.471 2.310 1.00 0.76 26 ILE A N 7
ATOM 7941 C CA . ILE A 1 28 ? -6.202 -3.343 3.032 1.00 0.69 26 ILE A CA 7
ATOM 7942 C C . ILE A 1 28 ? -7.711 -3.240 2.834 1.00 0.69 26 ILE A C 7
ATOM 7943 O O . ILE A 1 28 ? -8.269 -3.737 1.851 1.00 0.85 26 ILE A O 7
ATOM 7959 N N . THR A 1 29 ? -8.349 -2.492 3.735 1.00 0.79 27 THR A N 7
ATOM 7960 C CA . THR A 1 29 ? -9.713 -2.029 3.539 1.00 0.94 27 THR A CA 7
ATOM 7961 C C . THR A 1 29 ? -9.694 -1.066 2.359 1.00 0.84 27 THR A C 7
ATOM 7962 O O . THR A 1 29 ? -8.699 -0.368 2.164 1.00 0.69 27 THR A O 7
ATOM 7973 N N . ARG A 1 30 ? -10.751 -1.015 1.544 1.00 0.97 28 ARG A N 7
ATOM 7974 C CA . ARG A 1 30 ? -10.716 -0.096 0.417 1.00 0.94 28 ARG A CA 7
ATOM 7975 C C . ARG A 1 30 ? -10.648 1.353 0.901 1.00 0.92 28 ARG A C 7
ATOM 7976 O O . ARG A 1 30 ? -9.950 2.158 0.299 1.00 0.86 28 ARG A O 7
ATOM 7997 N N . ARG A 1 31 ? -11.320 1.684 2.008 1.00 1.03 29 ARG A N 7
ATOM 7998 C CA . ARG A 1 31 ? -11.201 3.005 2.614 1.00 1.10 29 ARG A CA 7
ATOM 7999 C C . ARG A 1 31 ? -9.732 3.331 2.900 1.00 0.98 29 ARG A C 7
ATOM 8000 O O . ARG A 1 31 ? -9.255 4.397 2.498 1.00 0.98 29 ARG A O 7
ATOM 8021 N N . ARG A 1 32 ? -9.013 2.443 3.593 1.00 0.92 30 ARG A N 7
ATOM 8022 C CA . ARG A 1 32 ? -7.618 2.720 3.911 1.00 0.89 30 ARG A CA 7
ATOM 8023 C C . ARG A 1 32 ? -6.814 2.786 2.616 1.00 0.71 30 ARG A C 7
ATOM 8024 O O . ARG A 1 32 ? -6.011 3.692 2.437 1.00 0.74 30 ARG A O 7
ATOM 8045 N N . ARG A 1 33 ? -7.022 1.833 1.707 1.00 0.61 31 ARG A N 7
ATOM 8046 C CA . ARG A 1 33 ? -6.265 1.773 0.468 1.00 0.51 31 ARG A CA 7
ATOM 8047 C C . ARG A 1 33 ? -6.455 3.060 -0.348 1.00 0.53 31 ARG A C 7
ATOM 8048 O O . ARG A 1 33 ? -5.487 3.576 -0.899 1.00 0.50 31 ARG A O 7
ATOM 8069 N N . ILE A 1 34 ? -7.682 3.593 -0.404 1.00 0.64 32 ILE A N 7
ATOM 8070 C CA . ILE A 1 34 ? -7.967 4.888 -1.020 1.00 0.69 32 ILE A CA 7
ATOM 8071 C C . ILE A 1 34 ? -7.253 6.006 -0.262 1.00 0.67 32 ILE A C 7
ATOM 8072 O O . ILE A 1 34 ? -6.654 6.867 -0.891 1.00 0.66 32 ILE A O 7
ATOM 8088 N N . ASP A 1 35 ? -7.332 6.020 1.073 1.00 0.75 33 ASP A N 7
ATOM 8089 C CA . ASP A 1 35 ? -6.676 7.032 1.905 1.00 0.84 33 ASP A CA 7
ATOM 8090 C C . ASP A 1 35 ? -5.192 7.079 1.535 1.00 0.74 33 ASP A C 7
ATOM 8091 O O . ASP A 1 35 ? -4.686 8.078 1.030 1.00 0.72 33 ASP A O 7
ATOM 8100 N N . ILE A 1 36 ? -4.516 5.963 1.768 1.00 0.73 34 ILE A N 7
ATOM 8101 C CA . ILE A 1 36 ? -3.164 5.680 1.323 1.00 0.76 34 ILE A CA 7
ATOM 8102 C C . ILE A 1 36 ? -2.950 6.192 -0.097 1.00 0.73 34 ILE A C 7
ATOM 8103 O O . ILE A 1 36 ? -2.205 7.139 -0.293 1.00 0.82 34 ILE A O 7
ATOM 8119 N N . ALA A 1 37 ? -3.599 5.610 -1.098 1.00 0.69 35 ALA A N 7
ATOM 8120 C CA . ALA A 1 37 ? -3.480 6.057 -2.477 1.00 0.84 35 ALA A CA 7
ATOM 8121 C C . ALA A 1 37 ? -3.566 7.583 -2.587 1.00 0.82 35 ALA A C 7
ATOM 8122 O O . ALA A 1 37 ? -2.778 8.203 -3.297 1.00 0.99 35 ALA A O 7
ATOM 8129 N N . ASN A 1 38 ? -4.493 8.191 -1.847 1.00 0.69 36 ASN A N 7
ATOM 8130 C CA . ASN A 1 38 ? -4.746 9.620 -1.925 1.00 0.75 36 ASN A CA 7
ATOM 8131 C C . ASN A 1 38 ? -3.587 10.431 -1.343 1.00 0.82 36 ASN A C 7
ATOM 8132 O O . ASN A 1 38 ? -3.168 11.411 -1.951 1.00 1.19 36 ASN A O 7
ATOM 8143 N N . ALA A 1 39 ? -3.074 10.042 -0.170 1.00 0.71 37 ALA A N 7
ATOM 8144 C CA . ALA A 1 39 ? -2.072 10.828 0.546 1.00 0.86 37 ALA A CA 7
ATOM 8145 C C . ALA A 1 39 ? -0.662 10.379 0.155 1.00 0.82 37 ALA A C 7
ATOM 8146 O O . ALA A 1 39 ? 0.202 11.160 -0.239 1.00 1.11 37 ALA A O 7
ATOM 8153 N N . LEU A 1 40 ? -0.462 9.070 0.245 1.00 0.60 38 LEU A N 7
ATOM 8154 C CA . LEU A 1 40 ? 0.763 8.328 -0.004 1.00 0.51 38 LEU A CA 7
ATOM 8155 C C . LEU A 1 40 ? 1.091 8.353 -1.496 1.00 0.58 38 LEU A C 7
ATOM 8156 O O . LEU A 1 40 ? 2.201 8.021 -1.908 1.00 0.89 38 LEU A O 7
ATOM 8172 N N . SER A 1 41 ? 0.111 8.752 -2.309 1.00 0.58 39 SER A N 7
ATOM 8173 C CA . SER A 1 41 ? 0.289 9.126 -3.693 1.00 0.65 39 SER A CA 7
ATOM 8174 C C . SER A 1 41 ? 0.700 7.928 -4.552 1.00 0.64 39 SER A C 7
ATOM 8175 O O . SER A 1 41 ? 1.492 8.066 -5.484 1.00 0.91 39 SER A O 7
ATOM 8183 N N . LEU A 1 42 ? 0.135 6.756 -4.246 1.00 0.56 40 LEU A N 7
ATOM 8184 C CA . LEU A 1 42 ? 0.122 5.602 -5.139 1.00 0.57 40 LEU A CA 7
ATOM 8185 C C . LEU A 1 42 ? -1.340 5.262 -5.483 1.00 0.62 40 LEU A C 7
ATOM 8186 O O . LEU A 1 42 ? -2.211 6.106 -5.302 1.00 0.94 40 LEU A O 7
ATOM 8202 N N . SER A 1 43 ? -1.641 4.073 -6.014 1.00 0.77 41 SER A N 7
ATOM 8203 C CA . SER A 1 43 ? -2.963 3.743 -6.533 1.00 0.75 41 SER A CA 7
ATOM 8204 C C . SER A 1 43 ? -3.308 2.278 -6.252 1.00 0.67 41 SER A C 7
ATOM 8205 O O . SER A 1 43 ? -2.410 1.440 -6.202 1.00 0.68 41 SER A O 7
ATOM 8213 N N . GLU A 1 44 ? -4.599 1.966 -6.058 1.00 0.79 42 GLU A N 7
ATOM 8214 C CA . GLU A 1 44 ? -5.055 0.652 -5.602 1.00 0.84 42 GLU A CA 7
ATOM 8215 C C . GLU A 1 44 ? -4.427 -0.500 -6.391 1.00 0.79 42 GLU A C 7
ATOM 8216 O O . GLU A 1 44 ? -3.929 -1.451 -5.795 1.00 0.80 42 GLU A O 7
ATOM 8228 N N . ARG A 1 45 ? -4.452 -0.431 -7.725 1.00 0.82 43 ARG A N 7
ATOM 8229 C CA . ARG A 1 45 ? -3.844 -1.413 -8.595 1.00 0.82 43 ARG A CA 7
ATOM 8230 C C . ARG A 1 45 ? -2.353 -1.567 -8.282 1.00 0.65 43 ARG A C 7
ATOM 8231 O O . ARG A 1 45 ? -1.842 -2.677 -8.148 1.00 0.66 43 ARG A O 7
ATOM 8252 N N . GLN A 1 46 ? -1.660 -0.434 -8.174 1.00 0.56 44 GLN A N 7
ATOM 8253 C CA . GLN A 1 46 ? -0.231 -0.370 -7.946 1.00 0.47 44 GLN A CA 7
ATOM 8254 C C . GLN A 1 46 ? 0.080 -1.089 -6.638 1.00 0.44 44 GLN A C 7
ATOM 8255 O O . GLN A 1 46 ? 0.970 -1.929 -6.562 1.00 0.50 44 GLN A O 7
ATOM 8269 N N . ILE A 1 47 ? -0.682 -0.737 -5.606 1.00 0.48 45 ILE A N 7
ATOM 8270 C CA . ILE A 1 47 ? -0.553 -1.261 -4.262 1.00 0.47 45 ILE A CA 7
ATOM 8271 C C . ILE A 1 47 ? -0.856 -2.757 -4.244 1.00 0.51 45 ILE A C 7
ATOM 8272 O O . ILE A 1 47 ? -0.105 -3.532 -3.657 1.00 0.53 45 ILE A O 7
ATOM 8288 N N . LYS A 1 48 ? -1.949 -3.175 -4.886 1.00 0.57 46 LYS A N 7
ATOM 8289 C CA . LYS A 1 48 ? -2.295 -4.579 -5.028 1.00 0.64 46 LYS A CA 7
ATOM 8290 C C . LYS A 1 48 ? -1.086 -5.335 -5.593 1.00 0.59 46 LYS A C 7
ATOM 8291 O O . LYS A 1 48 ? -0.642 -6.329 -5.013 1.00 0.68 46 LYS A O 7
ATOM 8310 N N . ILE A 1 49 ? -0.551 -4.848 -6.718 1.00 0.48 47 ILE A N 7
ATOM 8311 C CA . ILE A 1 49 ? 0.600 -5.450 -7.377 1.00 0.50 47 ILE A CA 7
ATOM 8312 C C . ILE A 1 49 ? 1.814 -5.444 -6.443 1.00 0.59 47 ILE A C 7
ATOM 8313 O O . ILE A 1 49 ? 2.479 -6.466 -6.317 1.00 0.75 47 ILE A O 7
ATOM 8329 N N . TRP A 1 50 ? 2.118 -4.326 -5.778 1.00 0.53 48 TRP A N 7
ATOM 8330 C CA . TRP A 1 50 ? 3.234 -4.246 -4.842 1.00 0.58 48 TRP A CA 7
ATOM 8331 C C . TRP A 1 50 ? 3.091 -5.330 -3.770 1.00 0.67 48 TRP A C 7
ATOM 8332 O O . TRP A 1 50 ? 4.028 -6.083 -3.519 1.00 0.75 48 TRP A O 7
ATOM 8353 N N . PHE A 1 51 ? 1.917 -5.423 -3.141 1.00 0.67 49 PHE A N 7
ATOM 8354 C CA . PHE A 1 51 ? 1.654 -6.409 -2.103 1.00 0.77 49 PHE A CA 7
ATOM 8355 C C . PHE A 1 51 ? 1.911 -7.805 -2.652 1.00 0.96 49 PHE A C 7
ATOM 8356 O O . PHE A 1 51 ? 2.604 -8.591 -2.005 1.00 1.22 49 PHE A O 7
ATOM 8373 N N . GLN A 1 52 ? 1.357 -8.094 -3.835 1.00 0.88 50 GLN A N 7
ATOM 8374 C CA . GLN A 1 52 ? 1.600 -9.338 -4.553 1.00 1.08 50 GLN A CA 7
ATOM 8375 C C . GLN A 1 52 ? 3.112 -9.597 -4.639 1.00 1.16 50 GLN A C 7
ATOM 8376 O O . GLN A 1 52 ? 3.594 -10.631 -4.183 1.00 1.35 50 GLN A O 7
ATOM 8390 N N . ASN A 1 53 ? 3.850 -8.621 -5.172 1.00 1.07 51 ASN A N 7
ATOM 8391 C CA . ASN A 1 53 ? 5.302 -8.626 -5.313 1.00 1.20 51 ASN A CA 7
ATOM 8392 C C . ASN A 1 53 ? 5.986 -9.008 -4.002 1.00 1.26 51 ASN A C 7
ATOM 8393 O O . ASN A 1 53 ? 6.944 -9.775 -3.965 1.00 1.65 51 ASN A O 7
ATOM 8404 N N . ARG A 1 54 ? 5.512 -8.386 -2.925 1.00 0.97 52 ARG A N 7
ATOM 8405 C CA . ARG A 1 54 ? 6.094 -8.438 -1.599 1.00 0.99 52 ARG A CA 7
ATOM 8406 C C . ARG A 1 54 ? 5.808 -9.786 -0.929 1.00 0.98 52 ARG A C 7
ATOM 8407 O O . ARG A 1 54 ? 6.644 -10.241 -0.146 1.00 1.05 52 ARG A O 7
ATOM 8428 N N . ARG A 1 55 ? 4.641 -10.403 -1.195 1.00 1.05 53 ARG A N 7
ATOM 8429 C CA . ARG A 1 55 ? 4.206 -11.662 -0.575 1.00 1.06 53 ARG A CA 7
ATOM 8430 C C . ARG A 1 55 ? 5.379 -12.600 -0.311 1.00 1.41 53 ARG A C 7
ATOM 8431 O O . ARG A 1 55 ? 5.663 -12.932 0.838 1.00 1.88 53 ARG A O 7
ATOM 8452 N N . MET A 1 56 ? 6.056 -12.991 -1.390 1.00 1.89 54 MET A N 7
ATOM 8453 C CA . MET A 1 56 ? 7.281 -13.761 -1.350 1.00 2.54 54 MET A CA 7
ATOM 8454 C C . MET A 1 56 ? 8.369 -12.951 -2.041 1.00 2.43 54 MET A C 7
ATOM 8455 O O . MET A 1 56 ? 8.865 -13.319 -3.102 1.00 2.90 54 MET A O 7
ATOM 8469 N N . LYS A 1 57 ? 8.762 -11.836 -1.417 1.00 2.07 55 LYS A N 7
ATOM 8470 C CA . LYS A 1 57 ? 9.953 -11.118 -1.841 1.00 2.30 55 LYS A CA 7
ATOM 8471 C C . LYS A 1 57 ? 11.206 -11.998 -1.686 1.00 2.63 55 LYS A C 7
ATOM 8472 O O . LYS A 1 57 ? 12.232 -11.729 -2.304 1.00 2.95 55 LYS A O 7
ATOM 8491 N N . SER A 1 58 ? 11.139 -13.032 -0.844 1.00 3.25 56 SER A N 7
ATOM 8492 C CA . SER A 1 58 ? 12.250 -13.922 -0.545 1.00 3.90 56 SER A CA 7
ATOM 8493 C C . SER A 1 58 ? 13.456 -13.175 0.001 1.00 3.88 56 SER A C 7
ATOM 8494 O O . SER A 1 58 ? 14.609 -13.513 -0.252 1.00 4.56 56 SER A O 7
ATOM 8502 N N . LYS A 1 59 ? 13.131 -12.204 0.856 1.00 3.73 57 LYS A N 7
ATOM 8503 C CA . LYS A 1 59 ? 14.033 -11.644 1.839 1.00 4.35 57 LYS A CA 7
ATOM 8504 C C . LYS A 1 59 ? 13.202 -11.069 2.983 1.00 4.71 57 LYS A C 7
ATOM 8505 O O . LYS A 1 59 ? 13.483 -11.359 4.144 1.00 5.27 57 LYS A O 7
ATOM 8524 N N . LYS A 1 60 ? 12.097 -10.379 2.682 1.00 4.65 58 LYS A N 7
ATOM 8525 C CA . LYS A 1 60 ? 11.057 -10.109 3.679 1.00 5.28 58 LYS A CA 7
ATOM 8526 C C . LYS A 1 60 ? 10.183 -11.380 3.779 1.00 5.17 58 LYS A C 7
ATOM 8527 O O . LYS A 1 60 ? 8.955 -11.324 3.674 1.00 5.49 58 LYS A O 7
ATOM 8546 N N . ASP A 1 61 ? 10.858 -12.527 3.925 1.00 5.19 59 ASP A N 7
ATOM 8547 C CA . ASP A 1 61 ? 10.422 -13.883 3.634 1.00 5.59 59 ASP A CA 7
ATOM 8548 C C . ASP A 1 61 ? 11.681 -14.748 3.877 1.00 6.11 59 ASP A C 7
ATOM 8549 O O . ASP A 1 61 ? 12.275 -14.650 4.954 1.00 7.28 59 ASP A O 7
ATOM 8558 N N . ARG A 1 62 ? 12.154 -15.514 2.889 1.00 5.52 60 ARG A N 7
ATOM 8559 C CA . ARG A 1 62 ? 13.257 -16.452 3.003 1.00 6.15 60 ARG A CA 7
ATOM 8560 C C . ARG A 1 62 ? 14.472 -15.820 3.681 1.00 6.70 60 ARG A C 7
ATOM 8561 O O . ARG A 1 62 ? 14.935 -14.747 3.286 1.00 6.90 60 ARG A O 7
ATOM 8582 N N . THR A 1 63 ? 14.964 -16.478 4.731 1.00 7.51 61 THR A N 7
ATOM 8583 C CA . THR A 1 63 ? 16.080 -16.040 5.544 1.00 8.56 61 THR A CA 7
ATOM 8584 C C . THR A 1 63 ? 16.829 -17.296 5.979 1.00 9.26 61 THR A C 7
ATOM 8585 O O . THR A 1 63 ? 16.197 -18.309 6.270 1.00 9.28 61 THR A O 7
ATOM 8596 N N . LEU A 1 64 ? 18.158 -17.227 5.984 1.00 10.32 62 LEU A N 7
ATOM 8597 C CA . LEU A 1 64 ? 19.077 -18.275 6.387 1.00 11.48 62 LEU A CA 7
ATOM 8598 C C . LEU A 1 64 ? 20.427 -17.572 6.568 1.00 12.51 62 LEU A C 7
ATOM 8599 O O . LEU A 1 64 ? 20.467 -16.341 6.498 1.00 12.58 62 LEU A O 7
ATOM 8615 N N . ASP A 1 65 ? 21.512 -18.328 6.743 1.00 13.65 63 ASP A N 7
ATOM 8616 C CA . ASP A 1 65 ? 22.872 -17.830 6.641 1.00 14.86 63 ASP A CA 7
ATOM 8617 C C . ASP A 1 65 ? 23.485 -18.453 5.387 1.00 15.54 63 ASP A C 7
ATOM 8618 O O . ASP A 1 65 ? 22.931 -19.409 4.842 1.00 15.69 63 ASP A O 7
ATOM 8627 N N . SER A 1 66 ? 24.626 -17.925 4.943 1.00 16.26 64 SER A N 7
ATOM 8628 C CA . SER A 1 66 ? 25.531 -18.653 4.076 1.00 17.43 64 SER A CA 7
ATOM 8629 C C . SER A 1 66 ? 26.941 -18.092 4.284 1.00 18.76 64 SER A C 7
ATOM 8630 O O . SER A 1 66 ? 27.498 -17.464 3.383 1.00 19.17 64 SER A O 7
ATOM 8638 N N . SER A 1 67 ? 27.512 -18.250 5.485 1.00 19.63 65 SER A N 7
ATOM 8639 C CA . SER A 1 67 ? 28.865 -17.791 5.788 1.00 21.08 65 SER A CA 7
ATOM 8640 C C . SER A 1 67 ? 29.599 -18.725 6.768 1.00 22.26 65 SER A C 7
ATOM 8641 O O . SER A 1 67 ? 30.333 -19.596 6.300 1.00 23.10 65 SER A O 7
ATOM 8649 N N . PRO A 1 68 ? 29.467 -18.575 8.095 1.00 22.58 66 PRO A N 7
ATOM 8650 C CA . PRO A 1 68 ? 30.162 -19.395 9.080 1.00 23.92 66 PRO A CA 7
ATOM 8651 C C . PRO A 1 68 ? 29.607 -20.825 9.122 1.00 24.16 66 PRO A C 7
ATOM 8652 O O . PRO A 1 68 ? 28.959 -21.230 10.089 1.00 24.29 66 PRO A O 7
ATOM 8663 N N . GLU A 1 69 ? 29.905 -21.612 8.084 1.00 24.47 67 GLU A N 7
ATOM 8664 C CA . GLU A 1 69 ? 29.787 -23.062 8.124 1.00 25.24 67 GLU A CA 7
ATOM 8665 C C . GLU A 1 69 ? 30.921 -23.562 9.031 1.00 26.86 67 GLU A C 7
ATOM 8666 O O . GLU A 1 69 ? 31.941 -24.066 8.560 1.00 27.98 67 GLU A O 7
ATOM 8678 N N . HIS A 1 70 ? 30.745 -23.340 10.337 1.00 27.07 68 HIS A N 7
ATOM 8679 C CA . HIS A 1 70 ? 31.768 -23.340 11.345 1.00 28.48 68 HIS A CA 7
ATOM 8680 C C . HIS A 1 70 ? 32.900 -22.371 10.979 1.00 28.77 68 HIS A C 7
ATOM 8681 O O . HIS A 1 70 ? 34.023 -22.589 11.432 1.00 30.01 68 HIS A O 7
ATOM 8695 N N . MET A 1 1 ? 15.761 4.494 -7.627 1.00 21.80 -1 MET A N 8
ATOM 8696 C CA . MET A 1 1 ? 16.850 5.381 -8.103 1.00 22.04 -1 MET A CA 8
ATOM 8697 C C . MET A 1 1 ? 17.505 4.768 -9.347 1.00 21.43 -1 MET A C 8
ATOM 8698 O O . MET A 1 1 ? 18.706 4.516 -9.418 1.00 22.30 -1 MET A O 8
ATOM 8712 N N . ASP A 1 2 ? 16.661 4.506 -10.341 1.00 20.11 0 ASP A N 8
ATOM 8713 C CA . ASP A 1 2 ? 16.911 3.557 -11.401 1.00 19.47 0 ASP A CA 8
ATOM 8714 C C . ASP A 1 2 ? 17.652 4.217 -12.560 1.00 18.89 0 ASP A C 8
ATOM 8715 O O . ASP A 1 2 ? 17.164 4.343 -13.692 1.00 18.18 0 ASP A O 8
ATOM 8724 N N . SER A 1 3 ? 18.885 4.619 -12.264 1.00 19.51 1 SER A N 8
ATOM 8725 C CA . SER A 1 3 ? 19.871 5.014 -13.254 1.00 19.47 1 SER A CA 8
ATOM 8726 C C . SER A 1 3 ? 20.511 3.746 -13.821 1.00 19.60 1 SER A C 8
ATOM 8727 O O . SER A 1 3 ? 21.712 3.540 -13.665 1.00 20.53 1 SER A O 8
ATOM 8735 N N . LYS A 1 4 ? 19.696 2.890 -14.447 1.00 18.88 2 LYS A N 8
ATOM 8736 C CA . LYS A 1 4 ? 20.136 1.594 -14.952 1.00 19.16 2 LYS A CA 8
ATOM 8737 C C . LYS A 1 4 ? 19.474 1.297 -16.301 1.00 18.23 2 LYS A C 8
ATOM 8738 O O . LYS A 1 4 ? 20.158 1.077 -17.294 1.00 18.80 2 LYS A O 8
ATOM 8757 N N . ARG A 1 5 ? 18.139 1.295 -16.317 1.00 17.06 3 ARG A N 8
ATOM 8758 C CA . ARG A 1 5 ? 17.237 0.817 -17.354 1.00 16.27 3 ARG A CA 8
ATOM 8759 C C . ARG A 1 5 ? 15.887 0.711 -16.641 1.00 14.51 3 ARG A C 8
ATOM 8760 O O . ARG A 1 5 ? 15.882 0.405 -15.450 1.00 14.50 3 ARG A O 8
ATOM 8781 N N . THR A 1 6 ? 14.784 0.990 -17.344 1.00 13.29 4 THR A N 8
ATOM 8782 C CA . THR A 1 6 ? 13.408 0.744 -16.942 1.00 11.72 4 THR A CA 8
ATOM 8783 C C . THR A 1 6 ? 13.156 1.148 -15.490 1.00 10.46 4 THR A C 8
ATOM 8784 O O . THR A 1 6 ? 13.313 0.349 -14.567 1.00 10.35 4 THR A O 8
ATOM 8795 N N . ARG A 1 7 ? 12.697 2.382 -15.312 1.00 9.82 5 ARG A N 8
ATOM 8796 C CA . ARG A 1 7 ? 12.607 3.019 -14.025 1.00 9.04 5 ARG A CA 8
ATOM 8797 C C . ARG A 1 7 ? 11.202 2.843 -13.461 1.00 7.25 5 ARG A C 8
ATOM 8798 O O . ARG A 1 7 ? 10.286 3.576 -13.825 1.00 6.51 5 ARG A O 8
ATOM 8819 N N . GLN A 1 8 ? 11.046 1.847 -12.587 1.00 7.01 6 GLN A N 8
ATOM 8820 C CA . GLN A 1 8 ? 9.816 1.624 -11.844 1.00 5.67 6 GLN A CA 8
ATOM 8821 C C . GLN A 1 8 ? 9.593 2.784 -10.859 1.00 4.09 6 GLN A C 8
ATOM 8822 O O . GLN A 1 8 ? 10.513 3.539 -10.545 1.00 4.55 6 GLN A O 8
ATOM 8836 N N . THR A 1 9 ? 8.360 2.916 -10.377 1.00 2.84 7 THR A N 8
ATOM 8837 C CA . THR A 1 9 ? 7.933 3.828 -9.337 1.00 1.66 7 THR A CA 8
ATOM 8838 C C . THR A 1 9 ? 8.416 3.332 -7.965 1.00 1.80 7 THR A C 8
ATOM 8839 O O . THR A 1 9 ? 9.184 2.376 -7.867 1.00 3.50 7 THR A O 8
ATOM 8850 N N . TYR A 1 10 ? 7.966 4.027 -6.915 1.00 0.99 8 TYR A N 8
ATOM 8851 C CA . TYR A 1 10 ? 8.199 3.852 -5.511 1.00 0.89 8 TYR A CA 8
ATOM 8852 C C . TYR A 1 10 ? 9.457 4.595 -5.060 1.00 0.88 8 TYR A C 8
ATOM 8853 O O . TYR A 1 10 ? 10.277 5.023 -5.870 1.00 1.16 8 TYR A O 8
ATOM 8871 N N . THR A 1 11 ? 9.588 4.758 -3.746 1.00 1.14 9 THR A N 8
ATOM 8872 C CA . THR A 1 11 ? 10.708 5.395 -3.079 1.00 1.14 9 THR A CA 8
ATOM 8873 C C . THR A 1 11 ? 11.035 4.596 -1.823 1.00 0.97 9 THR A C 8
ATOM 8874 O O . THR A 1 11 ? 10.266 3.713 -1.432 1.00 0.91 9 THR A O 8
ATOM 8885 N N . ARG A 1 12 ? 12.161 4.921 -1.178 1.00 0.93 10 ARG A N 8
ATOM 8886 C CA . ARG A 1 12 ? 12.496 4.392 0.135 1.00 0.80 10 ARG A CA 8
ATOM 8887 C C . ARG A 1 12 ? 11.335 4.677 1.086 1.00 0.65 10 ARG A C 8
ATOM 8888 O O . ARG A 1 12 ? 10.781 3.747 1.669 1.00 0.57 10 ARG A O 8
ATOM 8909 N N . TYR A 1 13 ? 10.960 5.956 1.210 1.00 0.69 11 TYR A N 8
ATOM 8910 C CA . TYR A 1 13 ? 9.826 6.375 2.019 1.00 0.64 11 TYR A CA 8
ATOM 8911 C C . TYR A 1 13 ? 8.590 5.562 1.646 1.00 0.59 11 TYR A C 8
ATOM 8912 O O . TYR A 1 13 ? 7.991 4.938 2.517 1.00 0.55 11 TYR A O 8
ATOM 8930 N N . GLN A 1 14 ? 8.216 5.565 0.363 1.00 0.63 12 GLN A N 8
ATOM 8931 C CA . GLN A 1 14 ? 6.999 4.914 -0.089 1.00 0.60 12 GLN A CA 8
ATOM 8932 C C . GLN A 1 14 ? 6.970 3.453 0.358 1.00 0.48 12 GLN A C 8
ATOM 8933 O O . GLN A 1 14 ? 6.016 3.005 0.991 1.00 0.43 12 GLN A O 8
ATOM 8947 N N . THR A 1 15 ? 8.040 2.720 0.050 1.00 0.51 13 THR A N 8
ATOM 8948 C CA . THR A 1 15 ? 8.170 1.330 0.444 1.00 0.48 13 THR A CA 8
ATOM 8949 C C . THR A 1 15 ? 8.095 1.190 1.966 1.00 0.43 13 THR A C 8
ATOM 8950 O O . THR A 1 15 ? 7.418 0.286 2.439 1.00 0.46 13 THR A O 8
ATOM 8961 N N . LEU A 1 16 ? 8.760 2.052 2.748 1.00 0.42 14 LEU A N 8
ATOM 8962 C CA . LEU A 1 16 ? 8.710 1.979 4.201 1.00 0.44 14 LEU A CA 8
ATOM 8963 C C . LEU A 1 16 ? 7.256 2.147 4.668 1.00 0.47 14 LEU A C 8
ATOM 8964 O O . LEU A 1 16 ? 6.767 1.342 5.464 1.00 0.54 14 LEU A O 8
ATOM 8980 N N . GLU A 1 17 ? 6.551 3.143 4.116 1.00 0.46 15 GLU A N 8
ATOM 8981 C CA . GLU A 1 17 ? 5.150 3.404 4.414 1.00 0.53 15 GLU A CA 8
ATOM 8982 C C . GLU A 1 17 ? 4.365 2.112 4.177 1.00 0.50 15 GLU A C 8
ATOM 8983 O O . GLU A 1 17 ? 3.729 1.595 5.095 1.00 0.64 15 GLU A O 8
ATOM 8995 N N . LEU A 1 18 ? 4.504 1.566 2.971 1.00 0.43 16 LEU A N 8
ATOM 8996 C CA . LEU A 1 18 ? 3.850 0.354 2.505 1.00 0.43 16 LEU A CA 8
ATOM 8997 C C . LEU A 1 18 ? 4.223 -0.878 3.344 1.00 0.46 16 LEU A C 8
ATOM 8998 O O . LEU A 1 18 ? 3.402 -1.774 3.549 1.00 0.46 16 LEU A O 8
ATOM 9014 N N . GLU A 1 19 ? 5.453 -0.947 3.853 1.00 0.53 17 GLU A N 8
ATOM 9015 C CA . GLU A 1 19 ? 5.918 -2.071 4.631 1.00 0.52 17 GLU A CA 8
ATOM 9016 C C . GLU A 1 19 ? 5.185 -2.048 5.979 1.00 0.54 17 GLU A C 8
ATOM 9017 O O . GLU A 1 19 ? 4.539 -3.034 6.347 1.00 0.56 17 GLU A O 8
ATOM 9029 N N . LYS A 1 20 ? 5.195 -0.906 6.687 1.00 0.59 18 LYS A N 8
ATOM 9030 C CA . LYS A 1 20 ? 4.464 -0.737 7.953 1.00 0.67 18 LYS A CA 8
ATOM 9031 C C . LYS A 1 20 ? 2.957 -0.513 7.703 1.00 0.97 18 LYS A C 8
ATOM 9032 O O . LYS A 1 20 ? 2.340 0.444 8.167 1.00 2.41 18 LYS A O 8
ATOM 9051 N N . GLU A 1 21 ? 2.390 -1.414 6.910 1.00 1.04 19 GLU A N 8
ATOM 9052 C CA . GLU A 1 21 ? 1.056 -1.440 6.340 1.00 0.78 19 GLU A CA 8
ATOM 9053 C C . GLU A 1 21 ? 0.763 -2.918 6.041 1.00 0.57 19 GLU A C 8
ATOM 9054 O O . GLU A 1 21 ? -0.295 -3.465 6.344 1.00 0.52 19 GLU A O 8
ATOM 9066 N N . PHE A 1 22 ? 1.790 -3.632 5.569 1.00 0.60 20 PHE A N 8
ATOM 9067 C CA . PHE A 1 22 ? 1.702 -5.058 5.341 1.00 0.53 20 PHE A CA 8
ATOM 9068 C C . PHE A 1 22 ? 1.455 -5.772 6.673 1.00 0.58 20 PHE A C 8
ATOM 9069 O O . PHE A 1 22 ? 0.724 -6.759 6.722 1.00 0.68 20 PHE A O 8
ATOM 9086 N N . HIS A 1 23 ? 1.998 -5.265 7.780 1.00 0.73 21 HIS A N 8
ATOM 9087 C CA . HIS A 1 23 ? 1.620 -5.772 9.094 1.00 0.98 21 HIS A CA 8
ATOM 9088 C C . HIS A 1 23 ? 0.148 -5.454 9.415 1.00 1.02 21 HIS A C 8
ATOM 9089 O O . HIS A 1 23 ? -0.496 -6.218 10.133 1.00 1.26 21 HIS A O 8
ATOM 9103 N N . PHE A 1 24 ? -0.376 -4.339 8.898 1.00 0.86 22 PHE A N 8
ATOM 9104 C CA . PHE A 1 24 ? -1.719 -3.837 9.159 1.00 0.89 22 PHE A CA 8
ATOM 9105 C C . PHE A 1 24 ? -2.759 -4.811 8.606 1.00 0.93 22 PHE A C 8
ATOM 9106 O O . PHE A 1 24 ? -3.590 -5.322 9.354 1.00 1.11 22 PHE A O 8
ATOM 9123 N N . ASN A 1 25 ? -2.753 -5.041 7.288 1.00 0.89 23 ASN A N 8
ATOM 9124 C CA . ASN A 1 25 ? -3.664 -5.957 6.609 1.00 1.02 23 ASN A CA 8
ATOM 9125 C C . ASN A 1 25 ? -3.282 -6.035 5.131 1.00 1.28 23 ASN A C 8
ATOM 9126 O O . ASN A 1 25 ? -3.476 -5.076 4.394 1.00 1.96 23 ASN A O 8
ATOM 9137 N N . ARG A 1 26 ? -2.705 -7.170 4.705 1.00 1.14 24 ARG A N 8
ATOM 9138 C CA . ARG A 1 26 ? -2.069 -7.288 3.394 1.00 1.55 24 ARG A CA 8
ATOM 9139 C C . ARG A 1 26 ? -3.064 -6.970 2.274 1.00 1.48 24 ARG A C 8
ATOM 9140 O O . ARG A 1 26 ? -2.831 -6.099 1.440 1.00 2.37 24 ARG A O 8
ATOM 9161 N N . TYR A 1 27 ? -4.185 -7.687 2.240 1.00 1.16 25 TYR A N 8
ATOM 9162 C CA . TYR A 1 27 ? -5.297 -7.278 1.402 1.00 1.21 25 TYR A CA 8
ATOM 9163 C C . TYR A 1 27 ? -6.000 -6.142 2.135 1.00 1.06 25 TYR A C 8
ATOM 9164 O O . TYR A 1 27 ? -6.894 -6.387 2.943 1.00 1.14 25 TYR A O 8
ATOM 9182 N N . ILE A 1 28 ? -5.578 -4.906 1.864 1.00 0.95 26 ILE A N 8
ATOM 9183 C CA . ILE A 1 28 ? -6.055 -3.768 2.640 1.00 0.81 26 ILE A CA 8
ATOM 9184 C C . ILE A 1 28 ? -7.550 -3.583 2.464 1.00 0.63 26 ILE A C 8
ATOM 9185 O O . ILE A 1 28 ? -8.106 -3.886 1.403 1.00 0.71 26 ILE A O 8
ATOM 9201 N N . THR A 1 29 ? -8.175 -3.032 3.503 1.00 0.67 27 THR A N 8
ATOM 9202 C CA . THR A 1 29 ? -9.583 -2.657 3.442 1.00 0.74 27 THR A CA 8
ATOM 9203 C C . THR A 1 29 ? -9.745 -1.684 2.287 1.00 0.61 27 THR A C 8
ATOM 9204 O O . THR A 1 29 ? -8.838 -0.895 2.043 1.00 0.47 27 THR A O 8
ATOM 9215 N N . ARG A 1 30 ? -10.859 -1.719 1.553 1.00 0.76 28 ARG A N 8
ATOM 9216 C CA . ARG A 1 30 ? -10.995 -0.816 0.421 1.00 0.78 28 ARG A CA 8
ATOM 9217 C C . ARG A 1 30 ? -10.832 0.635 0.880 1.00 0.68 28 ARG A C 8
ATOM 9218 O O . ARG A 1 30 ? -10.131 1.407 0.231 1.00 0.61 28 ARG A O 8
ATOM 9239 N N . ARG A 1 31 ? -11.457 1.001 2.005 1.00 0.78 29 ARG A N 8
ATOM 9240 C CA . ARG A 1 31 ? -11.366 2.369 2.492 1.00 0.77 29 ARG A CA 8
ATOM 9241 C C . ARG A 1 31 ? -9.913 2.721 2.804 1.00 0.68 29 ARG A C 8
ATOM 9242 O O . ARG A 1 31 ? -9.435 3.769 2.376 1.00 0.68 29 ARG A O 8
ATOM 9263 N N . ARG A 1 32 ? -9.202 1.847 3.529 1.00 0.65 30 ARG A N 8
ATOM 9264 C CA . ARG A 1 32 ? -7.802 2.105 3.835 1.00 0.65 30 ARG A CA 8
ATOM 9265 C C . ARG A 1 32 ? -7.008 2.214 2.536 1.00 0.45 30 ARG A C 8
ATOM 9266 O O . ARG A 1 32 ? -6.153 3.076 2.394 1.00 0.48 30 ARG A O 8
ATOM 9287 N N . ARG A 1 33 ? -7.260 1.315 1.589 1.00 0.38 31 ARG A N 8
ATOM 9288 C CA . ARG A 1 33 ? -6.499 1.259 0.360 1.00 0.36 31 ARG A CA 8
ATOM 9289 C C . ARG A 1 33 ? -6.714 2.557 -0.435 1.00 0.34 31 ARG A C 8
ATOM 9290 O O . ARG A 1 33 ? -5.749 3.105 -0.954 1.00 0.37 31 ARG A O 8
ATOM 9311 N N . ILE A 1 34 ? -7.951 3.071 -0.505 1.00 0.42 32 ILE A N 8
ATOM 9312 C CA . ILE A 1 34 ? -8.241 4.382 -1.100 1.00 0.51 32 ILE A CA 8
ATOM 9313 C C . ILE A 1 34 ? -7.495 5.484 -0.343 1.00 0.43 32 ILE A C 8
ATOM 9314 O O . ILE A 1 34 ? -6.826 6.315 -0.954 1.00 0.43 32 ILE A O 8
ATOM 9330 N N . ASP A 1 35 ? -7.608 5.482 0.988 1.00 0.45 33 ASP A N 8
ATOM 9331 C CA . ASP A 1 35 ? -6.997 6.473 1.868 1.00 0.51 33 ASP A CA 8
ATOM 9332 C C . ASP A 1 35 ? -5.509 6.541 1.545 1.00 0.42 33 ASP A C 8
ATOM 9333 O O . ASP A 1 35 ? -4.995 7.564 1.104 1.00 0.43 33 ASP A O 8
ATOM 9342 N N . ILE A 1 36 ? -4.821 5.431 1.762 1.00 0.42 34 ILE A N 8
ATOM 9343 C CA . ILE A 1 36 ? -3.416 5.280 1.489 1.00 0.51 34 ILE A CA 8
ATOM 9344 C C . ILE A 1 36 ? -3.102 5.662 0.046 1.00 0.49 34 ILE A C 8
ATOM 9345 O O . ILE A 1 36 ? -2.261 6.518 -0.177 1.00 0.61 34 ILE A O 8
ATOM 9361 N N . ALA A 1 37 ? -3.786 5.080 -0.939 1.00 0.45 35 ALA A N 8
ATOM 9362 C CA . ALA A 1 37 ? -3.579 5.421 -2.339 1.00 0.59 35 ALA A CA 8
ATOM 9363 C C . ALA A 1 37 ? -3.556 6.940 -2.513 1.00 0.53 35 ALA A C 8
ATOM 9364 O O . ALA A 1 37 ? -2.679 7.492 -3.180 1.00 0.63 35 ALA A O 8
ATOM 9371 N N . ASN A 1 38 ? -4.493 7.614 -1.842 1.00 0.43 36 ASN A N 8
ATOM 9372 C CA . ASN A 1 38 ? -4.598 9.063 -1.892 1.00 0.45 36 ASN A CA 8
ATOM 9373 C C . ASN A 1 38 ? -3.401 9.711 -1.180 1.00 0.47 36 ASN A C 8
ATOM 9374 O O . ASN A 1 38 ? -2.525 10.291 -1.820 1.00 0.67 36 ASN A O 8
ATOM 9385 N N . ALA A 1 39 ? -3.333 9.587 0.147 1.00 0.42 37 ALA A N 8
ATOM 9386 C CA . ALA A 1 39 ? -2.379 10.301 0.989 1.00 0.46 37 ALA A CA 8
ATOM 9387 C C . ALA A 1 39 ? -0.922 9.955 0.663 1.00 0.43 37 ALA A C 8
ATOM 9388 O O . ALA A 1 39 ? -0.039 10.804 0.746 1.00 0.52 37 ALA A O 8
ATOM 9395 N N . LEU A 1 40 ? -0.677 8.694 0.313 1.00 0.46 38 LEU A N 8
ATOM 9396 C CA . LEU A 1 40 ? 0.627 8.123 0.005 1.00 0.48 38 LEU A CA 8
ATOM 9397 C C . LEU A 1 40 ? 0.987 8.392 -1.465 1.00 0.58 38 LEU A C 8
ATOM 9398 O O . LEU A 1 40 ? 2.103 8.104 -1.894 1.00 0.86 38 LEU A O 8
ATOM 9414 N N . SER A 1 41 ? 0.042 8.918 -2.256 1.00 0.59 39 SER A N 8
ATOM 9415 C CA . SER A 1 41 ? 0.177 9.163 -3.683 1.00 0.67 39 SER A CA 8
ATOM 9416 C C . SER A 1 41 ? 0.652 7.931 -4.460 1.00 0.62 39 SER A C 8
ATOM 9417 O O . SER A 1 41 ? 1.709 7.953 -5.089 1.00 0.70 39 SER A O 8
ATOM 9425 N N . LEU A 1 42 ? -0.157 6.871 -4.471 1.00 0.62 40 LEU A N 8
ATOM 9426 C CA . LEU A 1 42 ? 0.023 5.748 -5.387 1.00 0.62 40 LEU A CA 8
ATOM 9427 C C . LEU A 1 42 ? -1.348 5.187 -5.741 1.00 0.63 40 LEU A C 8
ATOM 9428 O O . LEU A 1 42 ? -2.296 5.411 -5.002 1.00 1.21 40 LEU A O 8
ATOM 9444 N N . SER A 1 43 ? -1.497 4.486 -6.865 1.00 0.85 41 SER A N 8
ATOM 9445 C CA . SER A 1 43 ? -2.825 4.018 -7.260 1.00 0.79 41 SER A CA 8
ATOM 9446 C C . SER A 1 43 ? -3.158 2.715 -6.532 1.00 0.61 41 SER A C 8
ATOM 9447 O O . SER A 1 43 ? -2.268 1.918 -6.252 1.00 0.60 41 SER A O 8
ATOM 9455 N N . GLU A 1 44 ? -4.434 2.486 -6.228 1.00 0.62 42 GLU A N 8
ATOM 9456 C CA . GLU A 1 44 ? -4.917 1.340 -5.461 1.00 0.71 42 GLU A CA 8
ATOM 9457 C C . GLU A 1 44 ? -4.579 0.033 -6.175 1.00 0.71 42 GLU A C 8
ATOM 9458 O O . GLU A 1 44 ? -4.221 -0.953 -5.537 1.00 0.77 42 GLU A O 8
ATOM 9470 N N . ARG A 1 45 ? -4.711 0.019 -7.502 1.00 0.77 43 ARG A N 8
ATOM 9471 C CA . ARG A 1 45 ? -4.326 -1.112 -8.337 1.00 0.90 43 ARG A CA 8
ATOM 9472 C C . ARG A 1 45 ? -2.826 -1.390 -8.177 1.00 0.73 43 ARG A C 8
ATOM 9473 O O . ARG A 1 45 ? -2.405 -2.513 -7.903 1.00 0.73 43 ARG A O 8
ATOM 9494 N N . GLN A 1 46 ? -2.012 -0.352 -8.347 1.00 0.70 44 GLN A N 8
ATOM 9495 C CA . GLN A 1 46 ? -0.563 -0.439 -8.272 1.00 0.74 44 GLN A CA 8
ATOM 9496 C C . GLN A 1 46 ? -0.138 -0.924 -6.879 1.00 0.56 44 GLN A C 8
ATOM 9497 O O . GLN A 1 46 ? 0.709 -1.805 -6.736 1.00 0.55 44 GLN A O 8
ATOM 9511 N N . ILE A 1 47 ? -0.785 -0.380 -5.852 1.00 0.56 45 ILE A N 8
ATOM 9512 C CA . ILE A 1 47 ? -0.703 -0.835 -4.478 1.00 0.57 45 ILE A CA 8
ATOM 9513 C C . ILE A 1 47 ? -1.069 -2.316 -4.384 1.00 0.50 45 ILE A C 8
ATOM 9514 O O . ILE A 1 47 ? -0.303 -3.090 -3.818 1.00 0.55 45 ILE A O 8
ATOM 9530 N N . LYS A 1 48 ? -2.215 -2.736 -4.928 1.00 0.48 46 LYS A N 8
ATOM 9531 C CA . LYS A 1 48 ? -2.622 -4.134 -4.890 1.00 0.55 46 LYS A CA 8
ATOM 9532 C C . LYS A 1 48 ? -1.464 -5.001 -5.404 1.00 0.50 46 LYS A C 8
ATOM 9533 O O . LYS A 1 48 ? -1.089 -5.979 -4.758 1.00 0.55 46 LYS A O 8
ATOM 9552 N N . ILE A 1 49 ? -0.884 -4.624 -6.549 1.00 0.45 47 ILE A N 8
ATOM 9553 C CA . ILE A 1 49 ? 0.284 -5.291 -7.098 1.00 0.46 47 ILE A CA 8
ATOM 9554 C C . ILE A 1 49 ? 1.436 -5.276 -6.085 1.00 0.49 47 ILE A C 8
ATOM 9555 O O . ILE A 1 49 ? 2.009 -6.334 -5.841 1.00 0.58 47 ILE A O 8
ATOM 9571 N N . TRP A 1 50 ? 1.772 -4.136 -5.469 1.00 0.45 48 TRP A N 8
ATOM 9572 C CA . TRP A 1 50 ? 2.829 -4.098 -4.450 1.00 0.45 48 TRP A CA 8
ATOM 9573 C C . TRP A 1 50 ? 2.558 -5.123 -3.339 1.00 0.49 48 TRP A C 8
ATOM 9574 O O . TRP A 1 50 ? 3.445 -5.884 -2.969 1.00 0.56 48 TRP A O 8
ATOM 9595 N N . PHE A 1 51 ? 1.338 -5.156 -2.797 1.00 0.50 49 PHE A N 8
ATOM 9596 C CA . PHE A 1 51 ? 0.966 -6.073 -1.717 1.00 0.56 49 PHE A CA 8
ATOM 9597 C C . PHE A 1 51 ? 0.885 -7.518 -2.201 1.00 0.68 49 PHE A C 8
ATOM 9598 O O . PHE A 1 51 ? 0.939 -8.439 -1.384 1.00 1.07 49 PHE A O 8
ATOM 9615 N N . GLN A 1 52 ? 0.761 -7.741 -3.509 1.00 0.56 50 GLN A N 8
ATOM 9616 C CA . GLN A 1 52 ? 1.020 -9.036 -4.117 1.00 0.69 50 GLN A CA 8
ATOM 9617 C C . GLN A 1 52 ? 2.520 -9.334 -4.026 1.00 0.87 50 GLN A C 8
ATOM 9618 O O . GLN A 1 52 ? 2.919 -10.342 -3.446 1.00 1.13 50 GLN A O 8
ATOM 9632 N N . ASN A 1 53 ? 3.336 -8.422 -4.557 1.00 0.79 51 ASN A N 8
ATOM 9633 C CA . ASN A 1 53 ? 4.791 -8.472 -4.590 1.00 0.97 51 ASN A CA 8
ATOM 9634 C C . ASN A 1 53 ? 5.376 -8.837 -3.229 1.00 0.95 51 ASN A C 8
ATOM 9635 O O . ASN A 1 53 ? 6.128 -9.798 -3.110 1.00 1.05 51 ASN A O 8
ATOM 9646 N N . ARG A 1 54 ? 5.012 -8.059 -2.206 1.00 0.85 52 ARG A N 8
ATOM 9647 C CA . ARG A 1 54 ? 5.521 -8.123 -0.844 1.00 0.86 52 ARG A CA 8
ATOM 9648 C C . ARG A 1 54 ? 5.607 -9.569 -0.355 1.00 0.85 52 ARG A C 8
ATOM 9649 O O . ARG A 1 54 ? 6.655 -9.980 0.144 1.00 1.10 52 ARG A O 8
ATOM 9670 N N . ARG A 1 55 ? 4.520 -10.338 -0.493 1.00 0.83 53 ARG A N 8
ATOM 9671 C CA . ARG A 1 55 ? 4.528 -11.743 -0.075 1.00 1.17 53 ARG A CA 8
ATOM 9672 C C . ARG A 1 55 ? 5.729 -12.524 -0.622 1.00 1.67 53 ARG A C 8
ATOM 9673 O O . ARG A 1 55 ? 6.243 -13.396 0.076 1.00 2.08 53 ARG A O 8
ATOM 9694 N N . MET A 1 56 ? 6.141 -12.263 -1.866 1.00 2.03 54 MET A N 8
ATOM 9695 C CA . MET A 1 56 ? 7.141 -13.062 -2.557 1.00 2.65 54 MET A CA 8
ATOM 9696 C C . MET A 1 56 ? 8.163 -12.171 -3.266 1.00 2.69 54 MET A C 8
ATOM 9697 O O . MET A 1 56 ? 8.577 -12.479 -4.382 1.00 3.20 54 MET A O 8
ATOM 9711 N N . LYS A 1 57 ? 8.655 -11.107 -2.619 1.00 2.42 55 LYS A N 8
ATOM 9712 C CA . LYS A 1 57 ? 9.650 -10.224 -3.234 1.00 2.71 55 LYS A CA 8
ATOM 9713 C C . LYS A 1 57 ? 11.062 -10.827 -3.175 1.00 3.21 55 LYS A C 8
ATOM 9714 O O . LYS A 1 57 ? 12.024 -10.158 -2.793 1.00 3.69 55 LYS A O 8
ATOM 9733 N N . SER A 1 58 ? 11.180 -12.100 -3.528 1.00 3.80 56 SER A N 8
ATOM 9734 C CA . SER A 1 58 ? 12.424 -12.826 -3.706 1.00 4.64 56 SER A CA 8
ATOM 9735 C C . SER A 1 58 ? 13.195 -12.923 -2.405 1.00 4.29 56 SER A C 8
ATOM 9736 O O . SER A 1 58 ? 14.058 -12.108 -2.171 1.00 4.97 56 SER A O 8
ATOM 9744 N N . LYS A 1 59 ? 12.887 -13.886 -1.543 1.00 3.75 57 LYS A N 8
ATOM 9745 C CA . LYS A 1 59 ? 13.335 -13.944 -0.160 1.00 3.70 57 LYS A CA 8
ATOM 9746 C C . LYS A 1 59 ? 12.905 -12.698 0.627 1.00 3.87 57 LYS A C 8
ATOM 9747 O O . LYS A 1 59 ? 13.503 -12.330 1.629 1.00 4.65 57 LYS A O 8
ATOM 9766 N N . LYS A 1 60 ? 11.838 -12.050 0.142 1.00 3.76 58 LYS A N 8
ATOM 9767 C CA . LYS A 1 60 ? 11.461 -10.677 0.409 1.00 5.10 58 LYS A CA 8
ATOM 9768 C C . LYS A 1 60 ? 12.684 -9.747 0.410 1.00 6.95 58 LYS A C 8
ATOM 9769 O O . LYS A 1 60 ? 12.719 -8.756 1.134 1.00 8.14 58 LYS A O 8
ATOM 9788 N N . ASP A 1 61 ? 13.674 -10.040 -0.434 1.00 7.64 59 ASP A N 8
ATOM 9789 C CA . ASP A 1 61 ? 15.031 -9.537 -0.270 1.00 9.40 59 ASP A CA 8
ATOM 9790 C C . ASP A 1 61 ? 15.871 -9.917 -1.480 1.00 10.32 59 ASP A C 8
ATOM 9791 O O . ASP A 1 61 ? 16.058 -9.086 -2.368 1.00 12.08 59 ASP A O 8
ATOM 9800 N N . ARG A 1 62 ? 16.314 -11.179 -1.523 1.00 9.36 60 ARG A N 8
ATOM 9801 C CA . ARG A 1 62 ? 17.240 -11.673 -2.531 1.00 10.31 60 ARG A CA 8
ATOM 9802 C C . ARG A 1 62 ? 17.164 -13.202 -2.530 1.00 9.74 60 ARG A C 8
ATOM 9803 O O . ARG A 1 62 ? 17.593 -13.834 -1.564 1.00 9.21 60 ARG A O 8
ATOM 9824 N N . THR A 1 63 ? 16.581 -13.797 -3.575 1.00 10.34 61 THR A N 8
ATOM 9825 C CA . THR A 1 63 ? 16.401 -15.244 -3.668 1.00 10.47 61 THR A CA 8
ATOM 9826 C C . THR A 1 63 ? 17.645 -15.934 -4.240 1.00 11.60 61 THR A C 8
ATOM 9827 O O . THR A 1 63 ? 18.680 -15.302 -4.464 1.00 12.56 61 THR A O 8
ATOM 9838 N N . LEU A 1 64 ? 17.501 -17.235 -4.495 1.00 11.85 62 LEU A N 8
ATOM 9839 C CA . LEU A 1 64 ? 18.401 -18.056 -5.285 1.00 13.32 62 LEU A CA 8
ATOM 9840 C C . LEU A 1 64 ? 17.827 -18.087 -6.702 1.00 14.57 62 LEU A C 8
ATOM 9841 O O . LEU A 1 64 ? 16.787 -18.696 -6.940 1.00 14.65 62 LEU A O 8
ATOM 9857 N N . ASP A 1 65 ? 18.483 -17.385 -7.626 1.00 15.86 63 ASP A N 8
ATOM 9858 C CA . ASP A 1 65 ? 18.131 -17.178 -9.019 1.00 17.39 63 ASP A CA 8
ATOM 9859 C C . ASP A 1 65 ? 18.993 -18.046 -9.947 1.00 18.70 63 ASP A C 8
ATOM 9860 O O . ASP A 1 65 ? 19.009 -17.843 -11.160 1.00 19.89 63 ASP A O 8
ATOM 9869 N N . SER A 1 66 ? 19.678 -19.045 -9.386 1.00 18.66 64 SER A N 8
ATOM 9870 C CA . SER A 1 66 ? 20.612 -19.920 -10.067 1.00 20.01 64 SER A CA 8
ATOM 9871 C C . SER A 1 66 ? 21.762 -19.125 -10.701 1.00 21.12 64 SER A C 8
ATOM 9872 O O . SER A 1 66 ? 22.178 -18.108 -10.154 1.00 20.84 64 SER A O 8
ATOM 9880 N N . SER A 1 67 ? 22.300 -19.603 -11.827 1.00 22.54 65 SER A N 8
ATOM 9881 C CA . SER A 1 67 ? 23.405 -18.983 -12.551 1.00 23.85 65 SER A CA 8
ATOM 9882 C C . SER A 1 67 ? 23.632 -19.774 -13.848 1.00 25.32 65 SER A C 8
ATOM 9883 O O . SER A 1 67 ? 24.490 -20.655 -13.880 1.00 26.06 65 SER A O 8
ATOM 9891 N N . PRO A 1 68 ? 22.841 -19.531 -14.904 1.00 25.90 66 PRO A N 8
ATOM 9892 C CA . PRO A 1 68 ? 23.042 -20.180 -16.189 1.00 27.47 66 PRO A CA 8
ATOM 9893 C C . PRO A 1 68 ? 24.229 -19.540 -16.916 1.00 28.72 66 PRO A C 8
ATOM 9894 O O . PRO A 1 68 ? 24.766 -18.530 -16.463 1.00 28.66 66 PRO A O 8
ATOM 9905 N N . GLU A 1 69 ? 24.615 -20.119 -18.054 1.00 30.00 67 GLU A N 8
ATOM 9906 C CA . GLU A 1 69 ? 25.655 -19.606 -18.934 1.00 31.47 67 GLU A CA 8
ATOM 9907 C C . GLU A 1 69 ? 25.152 -19.797 -20.375 1.00 32.91 67 GLU A C 8
ATOM 9908 O O . GLU A 1 69 ? 23.986 -19.480 -20.624 1.00 32.70 67 GLU A O 8
ATOM 9920 N N . HIS A 1 70 ? 25.966 -20.307 -21.308 1.00 34.41 68 HIS A N 8
ATOM 9921 C CA . HIS A 1 70 ? 25.440 -20.751 -22.601 1.00 35.81 68 HIS A CA 8
ATOM 9922 C C . HIS A 1 70 ? 24.680 -22.075 -22.431 1.00 35.70 68 HIS A C 8
ATOM 9923 O O . HIS A 1 70 ? 23.970 -22.451 -23.363 1.00 36.72 68 HIS A O 8
ATOM 9937 N N . MET A 1 1 ? 15.565 2.212 -23.928 1.00 22.56 -1 MET A N 9
ATOM 9938 C CA . MET A 1 1 ? 14.216 2.495 -24.460 1.00 21.92 -1 MET A CA 9
ATOM 9939 C C . MET A 1 1 ? 13.239 1.466 -23.887 1.00 20.72 -1 MET A C 9
ATOM 9940 O O . MET A 1 1 ? 12.623 0.698 -24.621 1.00 21.14 -1 MET A O 9
ATOM 9954 N N . ASP A 1 2 ? 13.137 1.426 -22.556 1.00 19.45 0 ASP A N 9
ATOM 9955 C CA . ASP A 1 2 ? 12.638 0.249 -21.860 1.00 18.56 0 ASP A CA 9
ATOM 9956 C C . ASP A 1 2 ? 11.499 0.588 -20.902 1.00 16.93 0 ASP A C 9
ATOM 9957 O O . ASP A 1 2 ? 11.373 -0.004 -19.831 1.00 16.46 0 ASP A O 9
ATOM 9966 N N . SER A 1 3 ? 10.609 1.481 -21.329 1.00 16.35 1 SER A N 9
ATOM 9967 C CA . SER A 1 3 ? 9.347 1.741 -20.656 1.00 15.12 1 SER A CA 9
ATOM 9968 C C . SER A 1 3 ? 8.394 0.563 -20.897 1.00 14.89 1 SER A C 9
ATOM 9969 O O . SER A 1 3 ? 7.388 0.709 -21.591 1.00 15.00 1 SER A O 9
ATOM 9977 N N . LYS A 1 4 ? 8.724 -0.620 -20.363 1.00 14.94 2 LYS A N 9
ATOM 9978 C CA . LYS A 1 4 ? 8.002 -1.863 -20.621 1.00 15.16 2 LYS A CA 9
ATOM 9979 C C . LYS A 1 4 ? 6.669 -1.888 -19.857 1.00 14.29 2 LYS A C 9
ATOM 9980 O O . LYS A 1 4 ? 6.429 -2.777 -19.033 1.00 14.40 2 LYS A O 9
ATOM 9999 N N . ARG A 1 5 ? 5.765 -0.966 -20.204 1.00 13.78 3 ARG A N 9
ATOM 10000 C CA . ARG A 1 5 ? 4.560 -0.566 -19.510 1.00 13.13 3 ARG A CA 9
ATOM 10001 C C . ARG A 1 5 ? 4.830 -0.218 -18.038 1.00 11.62 3 ARG A C 9
ATOM 10002 O O . ARG A 1 5 ? 5.980 -0.116 -17.621 1.00 11.38 3 ARG A O 9
ATOM 10023 N N . THR A 1 6 ? 3.759 0.005 -17.269 1.00 10.91 4 THR A N 9
ATOM 10024 C CA . THR A 1 6 ? 3.757 0.447 -15.890 1.00 9.59 4 THR A CA 9
ATOM 10025 C C . THR A 1 6 ? 4.751 1.587 -15.628 1.00 8.24 4 THR A C 9
ATOM 10026 O O . THR A 1 6 ? 5.896 1.367 -15.250 1.00 7.80 4 THR A O 9
ATOM 10037 N N . ARG A 1 7 ? 4.252 2.821 -15.722 1.00 8.07 5 ARG A N 9
ATOM 10038 C CA . ARG A 1 7 ? 5.038 4.029 -15.501 1.00 7.46 5 ARG A CA 9
ATOM 10039 C C . ARG A 1 7 ? 5.218 4.297 -14.007 1.00 5.95 5 ARG A C 9
ATOM 10040 O O . ARG A 1 7 ? 6.249 4.815 -13.590 1.00 5.51 5 ARG A O 9
ATOM 10061 N N . GLN A 1 8 ? 4.162 4.068 -13.219 1.00 5.73 6 GLN A N 9
ATOM 10062 C CA . GLN A 1 8 ? 4.086 4.644 -11.886 1.00 4.86 6 GLN A CA 9
ATOM 10063 C C . GLN A 1 8 ? 5.131 4.056 -10.942 1.00 3.85 6 GLN A C 9
ATOM 10064 O O . GLN A 1 8 ? 5.577 2.919 -11.097 1.00 4.40 6 GLN A O 9
ATOM 10078 N N . THR A 1 9 ? 5.465 4.855 -9.939 1.00 3.12 7 THR A N 9
ATOM 10079 C CA . THR A 1 9 ? 6.635 4.747 -9.106 1.00 2.14 7 THR A CA 9
ATOM 10080 C C . THR A 1 9 ? 6.415 3.956 -7.817 1.00 2.09 7 THR A C 9
ATOM 10081 O O . THR A 1 9 ? 5.293 3.717 -7.364 1.00 3.16 7 THR A O 9
ATOM 10092 N N . TYR A 1 10 ? 7.543 3.609 -7.203 1.00 1.42 8 TYR A N 9
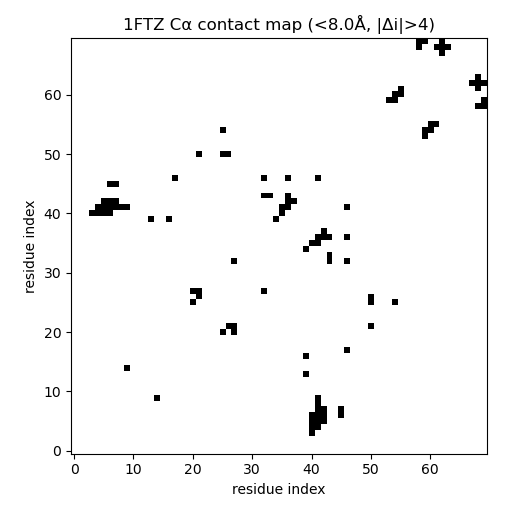ATOM 10093 C CA . TYR A 1 10 ? 7.705 3.245 -5.821 1.00 1.43 8 TYR A CA 9
ATOM 10094 C C . TYR A 1 10 ? 8.946 3.993 -5.349 1.00 1.40 8 TYR A C 9
ATOM 10095 O O . TYR A 1 10 ? 9.739 4.434 -6.181 1.00 1.56 8 TYR A O 9
ATOM 10113 N N . THR A 1 11 ? 9.087 4.172 -4.040 1.00 1.60 9 THR A N 9
ATOM 10114 C CA . THR A 1 11 ? 10.184 4.892 -3.420 1.00 1.53 9 THR A CA 9
ATOM 10115 C C . THR A 1 11 ? 10.550 4.174 -2.125 1.00 1.25 9 THR A C 9
ATOM 10116 O O . THR A 1 11 ? 9.814 3.284 -1.690 1.00 1.16 9 THR A O 9
ATOM 10127 N N . ARG A 1 12 ? 11.674 4.554 -1.509 1.00 1.16 10 ARG A N 9
ATOM 10128 C CA . ARG A 1 12 ? 12.037 4.069 -0.187 1.00 0.92 10 ARG A CA 9
ATOM 10129 C C . ARG A 1 12 ? 10.919 4.429 0.791 1.00 0.76 10 ARG A C 9
ATOM 10130 O O . ARG A 1 12 ? 10.374 3.549 1.451 1.00 0.63 10 ARG A O 9
ATOM 10151 N N . TYR A 1 13 ? 10.571 5.720 0.846 1.00 0.85 11 TYR A N 9
ATOM 10152 C CA . TYR A 1 13 ? 9.474 6.231 1.656 1.00 0.80 11 TYR A CA 9
ATOM 10153 C C . TYR A 1 13 ? 8.212 5.410 1.406 1.00 0.67 11 TYR A C 9
ATOM 10154 O O . TYR A 1 13 ? 7.645 4.865 2.351 1.00 0.54 11 TYR A O 9
ATOM 10172 N N . GLN A 1 14 ? 7.795 5.285 0.142 1.00 0.78 12 GLN A N 9
ATOM 10173 C CA . GLN A 1 14 ? 6.623 4.526 -0.212 1.00 0.78 12 GLN A CA 9
ATOM 10174 C C . GLN A 1 14 ? 6.713 3.113 0.350 1.00 0.63 12 GLN A C 9
ATOM 10175 O O . GLN A 1 14 ? 5.889 2.747 1.176 1.00 0.53 12 GLN A O 9
ATOM 10189 N N . THR A 1 15 ? 7.703 2.327 -0.076 1.00 0.74 13 THR A N 9
ATOM 10190 C CA . THR A 1 15 ? 7.915 0.979 0.417 1.00 0.69 13 THR A CA 9
ATOM 10191 C C . THR A 1 15 ? 7.839 0.931 1.947 1.00 0.52 13 THR A C 9
ATOM 10192 O O . THR A 1 15 ? 7.178 0.045 2.471 1.00 0.55 13 THR A O 9
ATOM 10203 N N . LEU A 1 16 ? 8.456 1.873 2.672 1.00 0.43 14 LEU A N 9
ATOM 10204 C CA . LEU A 1 16 ? 8.363 1.931 4.123 1.00 0.41 14 LEU A CA 9
ATOM 10205 C C . LEU A 1 16 ? 6.895 2.080 4.545 1.00 0.43 14 LEU A C 9
ATOM 10206 O O . LEU A 1 16 ? 6.392 1.270 5.330 1.00 0.51 14 LEU A O 9
ATOM 10222 N N . GLU A 1 17 ? 6.189 3.082 4.008 1.00 0.43 15 GLU A N 9
ATOM 10223 C CA . GLU A 1 17 ? 4.806 3.330 4.383 1.00 0.48 15 GLU A CA 9
ATOM 10224 C C . GLU A 1 17 ? 3.958 2.079 4.142 1.00 0.48 15 GLU A C 9
ATOM 10225 O O . GLU A 1 17 ? 3.143 1.662 4.973 1.00 0.62 15 GLU A O 9
ATOM 10237 N N . LEU A 1 18 ? 4.175 1.499 2.969 1.00 0.44 16 LEU A N 9
ATOM 10238 C CA . LEU A 1 18 ? 3.539 0.309 2.462 1.00 0.44 16 LEU A CA 9
ATOM 10239 C C . LEU A 1 18 ? 3.902 -0.922 3.291 1.00 0.46 16 LEU A C 9
ATOM 10240 O O . LEU A 1 18 ? 3.058 -1.796 3.436 1.00 0.45 16 LEU A O 9
ATOM 10256 N N . GLU A 1 19 ? 5.105 -1.000 3.868 1.00 0.58 17 GLU A N 9
ATOM 10257 C CA . GLU A 1 19 ? 5.522 -2.094 4.724 1.00 0.65 17 GLU A CA 9
ATOM 10258 C C . GLU A 1 19 ? 4.783 -1.975 6.064 1.00 0.68 17 GLU A C 9
ATOM 10259 O O . GLU A 1 19 ? 4.257 -2.961 6.578 1.00 0.76 17 GLU A O 9
ATOM 10271 N N . LYS A 1 20 ? 4.691 -0.759 6.618 1.00 0.66 18 LYS A N 9
ATOM 10272 C CA . LYS A 1 20 ? 3.860 -0.511 7.797 1.00 0.75 18 LYS A CA 9
ATOM 10273 C C . LYS A 1 20 ? 2.433 -0.990 7.517 1.00 0.67 18 LYS A C 9
ATOM 10274 O O . LYS A 1 20 ? 1.838 -1.744 8.286 1.00 0.87 18 LYS A O 9
ATOM 10293 N N . GLU A 1 21 ? 1.887 -0.562 6.386 1.00 0.67 19 GLU A N 9
ATOM 10294 C CA . GLU A 1 21 ? 0.584 -0.979 5.910 1.00 0.59 19 GLU A CA 9
ATOM 10295 C C . GLU A 1 21 ? 0.504 -2.495 5.681 1.00 0.48 19 GLU A C 9
ATOM 10296 O O . GLU A 1 21 ? -0.532 -3.121 5.879 1.00 0.56 19 GLU A O 9
ATOM 10308 N N . PHE A 1 22 ? 1.607 -3.098 5.255 1.00 0.49 20 PHE A N 9
ATOM 10309 C CA . PHE A 1 22 ? 1.686 -4.543 5.073 1.00 0.49 20 PHE A CA 9
ATOM 10310 C C . PHE A 1 22 ? 1.512 -5.249 6.416 1.00 0.48 20 PHE A C 9
ATOM 10311 O O . PHE A 1 22 ? 0.668 -6.138 6.543 1.00 0.67 20 PHE A O 9
ATOM 10328 N N . HIS A 1 23 ? 2.276 -4.821 7.425 1.00 0.45 21 HIS A N 9
ATOM 10329 C CA . HIS A 1 23 ? 2.083 -5.252 8.803 1.00 0.59 21 HIS A CA 9
ATOM 10330 C C . HIS A 1 23 ? 0.637 -4.998 9.245 1.00 0.64 21 HIS A C 9
ATOM 10331 O O . HIS A 1 23 ? 0.067 -5.814 9.966 1.00 0.86 21 HIS A O 9
ATOM 10345 N N . PHE A 1 24 ? 0.041 -3.888 8.799 1.00 0.55 22 PHE A N 9
ATOM 10346 C CA . PHE A 1 24 ? -1.323 -3.524 9.153 1.00 0.66 22 PHE A CA 9
ATOM 10347 C C . PHE A 1 24 ? -2.310 -4.567 8.613 1.00 0.71 22 PHE A C 9
ATOM 10348 O O . PHE A 1 24 ? -3.028 -5.199 9.384 1.00 0.90 22 PHE A O 9
ATOM 10365 N N . ASN A 1 25 ? -2.366 -4.744 7.289 1.00 0.72 23 ASN A N 9
ATOM 10366 C CA . ASN A 1 25 ? -3.290 -5.661 6.628 1.00 0.87 23 ASN A CA 9
ATOM 10367 C C . ASN A 1 25 ? -2.709 -6.080 5.280 1.00 0.90 23 ASN A C 9
ATOM 10368 O O . ASN A 1 25 ? -2.787 -5.325 4.315 1.00 1.42 23 ASN A O 9
ATOM 10379 N N . ARG A 1 26 ? -2.207 -7.316 5.178 1.00 0.83 24 ARG A N 9
ATOM 10380 C CA . ARG A 1 26 ? -1.524 -7.842 3.985 1.00 1.00 24 ARG A CA 9
ATOM 10381 C C . ARG A 1 26 ? -2.466 -7.897 2.766 1.00 0.76 24 ARG A C 9
ATOM 10382 O O . ARG A 1 26 ? -2.025 -8.220 1.658 1.00 0.98 24 ARG A O 9
ATOM 10403 N N . TYR A 1 27 ? -3.759 -7.652 2.971 1.00 0.67 25 TYR A N 9
ATOM 10404 C CA . TYR A 1 27 ? -4.771 -7.393 1.970 1.00 0.85 25 TYR A CA 9
ATOM 10405 C C . TYR A 1 27 ? -5.574 -6.198 2.513 1.00 0.80 25 TYR A C 9
ATOM 10406 O O . TYR A 1 27 ? -6.507 -6.393 3.287 1.00 0.85 25 TYR A O 9
ATOM 10424 N N . ILE A 1 28 ? -5.194 -4.962 2.177 1.00 0.85 26 ILE A N 9
ATOM 10425 C CA . ILE A 1 28 ? -5.833 -3.774 2.766 1.00 0.81 26 ILE A CA 9
ATOM 10426 C C . ILE A 1 28 ? -7.282 -3.674 2.291 1.00 0.78 26 ILE A C 9
ATOM 10427 O O . ILE A 1 28 ? -7.607 -4.033 1.155 1.00 0.84 26 ILE A O 9
ATOM 10443 N N . THR A 1 29 ? -8.128 -3.114 3.149 1.00 0.76 27 THR A N 9
ATOM 10444 C CA . THR A 1 29 ? -9.530 -2.840 2.834 1.00 0.75 27 THR A CA 9
ATOM 10445 C C . THR A 1 29 ? -9.586 -1.823 1.709 1.00 0.63 27 THR A C 9
ATOM 10446 O O . THR A 1 29 ? -8.682 -1.009 1.629 1.00 0.58 27 THR A O 9
ATOM 10457 N N . ARG A 1 30 ? -10.597 -1.823 0.834 1.00 0.63 28 ARG A N 9
ATOM 10458 C CA . ARG A 1 30 ? -10.639 -0.813 -0.223 1.00 0.58 28 ARG A CA 9
ATOM 10459 C C . ARG A 1 30 ? -10.567 0.592 0.380 1.00 0.55 28 ARG A C 9
ATOM 10460 O O . ARG A 1 30 ? -9.802 1.423 -0.097 1.00 0.54 28 ARG A O 9
ATOM 10481 N N . ARG A 1 31 ? -11.363 0.861 1.418 1.00 0.60 29 ARG A N 9
ATOM 10482 C CA . ARG A 1 31 ? -11.383 2.175 2.041 1.00 0.64 29 ARG A CA 9
ATOM 10483 C C . ARG A 1 31 ? -9.976 2.559 2.493 1.00 0.60 29 ARG A C 9
ATOM 10484 O O . ARG A 1 31 ? -9.509 3.649 2.155 1.00 0.62 29 ARG A O 9
ATOM 10505 N N . ARG A 1 32 ? -9.302 1.680 3.243 1.00 0.59 30 ARG A N 9
ATOM 10506 C CA . ARG A 1 32 ? -7.952 1.974 3.700 1.00 0.61 30 ARG A CA 9
ATOM 10507 C C . ARG A 1 32 ? -7.023 2.114 2.498 1.00 0.49 30 ARG A C 9
ATOM 10508 O O . ARG A 1 32 ? -6.263 3.061 2.427 1.00 0.45 30 ARG A O 9
ATOM 10529 N N . ARG A 1 33 ? -7.078 1.196 1.539 1.00 0.51 31 ARG A N 9
ATOM 10530 C CA . ARG A 1 33 ? -6.169 1.156 0.407 1.00 0.48 31 ARG A CA 9
ATOM 10531 C C . ARG A 1 33 ? -6.292 2.447 -0.419 1.00 0.45 31 ARG A C 9
ATOM 10532 O O . ARG A 1 33 ? -5.283 3.026 -0.804 1.00 0.45 31 ARG A O 9
ATOM 10553 N N . ILE A 1 34 ? -7.515 2.926 -0.677 1.00 0.47 32 ILE A N 9
ATOM 10554 C CA . ILE A 1 34 ? -7.738 4.199 -1.362 1.00 0.51 32 ILE A CA 9
ATOM 10555 C C . ILE A 1 34 ? -7.275 5.358 -0.485 1.00 0.41 32 ILE A C 9
ATOM 10556 O O . ILE A 1 34 ? -6.613 6.263 -0.979 1.00 0.39 32 ILE A O 9
ATOM 10572 N N . ASP A 1 35 ? -7.630 5.349 0.802 1.00 0.44 33 ASP A N 9
ATOM 10573 C CA . ASP A 1 35 ? -7.238 6.387 1.753 1.00 0.49 33 ASP A CA 9
ATOM 10574 C C . ASP A 1 35 ? -5.714 6.545 1.719 1.00 0.44 33 ASP A C 9
ATOM 10575 O O . ASP A 1 35 ? -5.191 7.599 1.346 1.00 0.46 33 ASP A O 9
ATOM 10584 N N . ILE A 1 36 ? -5.025 5.477 2.095 1.00 0.44 34 ILE A N 9
ATOM 10585 C CA . ILE A 1 36 ? -3.586 5.339 2.069 1.00 0.50 34 ILE A CA 9
ATOM 10586 C C . ILE A 1 36 ? -3.089 5.806 0.713 1.00 0.49 34 ILE A C 9
ATOM 10587 O O . ILE A 1 36 ? -2.394 6.808 0.664 1.00 0.61 34 ILE A O 9
ATOM 10603 N N . ALA A 1 37 ? -3.503 5.164 -0.383 1.00 0.43 35 ALA A N 9
ATOM 10604 C CA . ALA A 1 37 ? -3.063 5.538 -1.716 1.00 0.52 35 ALA A CA 9
ATOM 10605 C C . ALA A 1 37 ? -3.189 7.041 -1.935 1.00 0.50 35 ALA A C 9
ATOM 10606 O O . ALA A 1 37 ? -2.274 7.658 -2.470 1.00 0.63 35 ALA A O 9
ATOM 10613 N N . ASN A 1 38 ? -4.298 7.636 -1.494 1.00 0.41 36 ASN A N 9
ATOM 10614 C CA . ASN A 1 38 ? -4.510 9.062 -1.668 1.00 0.48 36 ASN A CA 9
ATOM 10615 C C . ASN A 1 38 ? -3.439 9.835 -0.901 1.00 0.51 36 ASN A C 9
ATOM 10616 O O . ASN A 1 38 ? -2.679 10.606 -1.486 1.00 0.63 36 ASN A O 9
ATOM 10627 N N . ALA A 1 39 ? -3.332 9.571 0.403 1.00 0.48 37 ALA A N 9
ATOM 10628 C CA . ALA A 1 39 ? -2.371 10.235 1.275 1.00 0.54 37 ALA A CA 9
ATOM 10629 C C . ALA A 1 39 ? -0.923 10.005 0.828 1.00 0.45 37 ALA A C 9
ATOM 10630 O O . ALA A 1 39 ? -0.072 10.870 1.009 1.00 0.63 37 ALA A O 9
ATOM 10637 N N . LEU A 1 40 ? -0.645 8.837 0.245 1.00 0.49 38 LEU A N 9
ATOM 10638 C CA . LEU A 1 40 ? 0.698 8.379 -0.083 1.00 0.57 38 LEU A CA 9
ATOM 10639 C C . LEU A 1 40 ? 1.062 8.909 -1.482 1.00 0.72 38 LEU A C 9
ATOM 10640 O O . LEU A 1 40 ? 2.171 8.687 -1.963 1.00 0.88 38 LEU A O 9
ATOM 10656 N N . SER A 1 41 ? 0.108 9.567 -2.162 1.00 0.96 39 SER A N 9
ATOM 10657 C CA . SER A 1 41 ? 0.220 10.078 -3.516 1.00 1.10 39 SER A CA 9
ATOM 10658 C C . SER A 1 41 ? 0.446 8.956 -4.537 1.00 1.21 39 SER A C 9
ATOM 10659 O O . SER A 1 41 ? 1.261 9.101 -5.450 1.00 1.44 39 SER A O 9
ATOM 10667 N N . LEU A 1 42 ? -0.293 7.853 -4.393 1.00 1.14 40 LEU A N 9
ATOM 10668 C CA . LEU A 1 42 ? -0.226 6.683 -5.260 1.00 1.16 40 LEU A CA 9
ATOM 10669 C C . LEU A 1 42 ? -1.631 6.190 -5.651 1.00 1.12 40 LEU A C 9
ATOM 10670 O O . LEU A 1 42 ? -2.539 7.004 -5.802 1.00 1.52 40 LEU A O 9
ATOM 10686 N N . SER A 1 43 ? -1.835 4.878 -5.853 1.00 1.05 41 SER A N 9
ATOM 10687 C CA . SER A 1 43 ? -3.106 4.325 -6.312 1.00 0.96 41 SER A CA 9
ATOM 10688 C C . SER A 1 43 ? -3.296 2.878 -5.852 1.00 0.75 41 SER A C 9
ATOM 10689 O O . SER A 1 43 ? -2.330 2.153 -5.596 1.00 0.73 41 SER A O 9
ATOM 10697 N N . GLU A 1 44 ? -4.568 2.465 -5.782 1.00 0.75 42 GLU A N 9
ATOM 10698 C CA . GLU A 1 44 ? -4.976 1.133 -5.350 1.00 0.73 42 GLU A CA 9
ATOM 10699 C C . GLU A 1 44 ? -4.279 0.067 -6.203 1.00 0.71 42 GLU A C 9
ATOM 10700 O O . GLU A 1 44 ? -3.762 -0.908 -5.671 1.00 0.79 42 GLU A O 9
ATOM 10712 N N . ARG A 1 45 ? -4.254 0.259 -7.526 1.00 0.72 43 ARG A N 9
ATOM 10713 C CA . ARG A 1 45 ? -3.611 -0.640 -8.483 1.00 0.79 43 ARG A CA 9
ATOM 10714 C C . ARG A 1 45 ? -2.146 -0.871 -8.110 1.00 0.73 43 ARG A C 9
ATOM 10715 O O . ARG A 1 45 ? -1.688 -2.009 -7.998 1.00 0.75 43 ARG A O 9
ATOM 10736 N N . GLN A 1 46 ? -1.398 0.221 -7.950 1.00 0.72 44 GLN A N 9
ATOM 10737 C CA . GLN A 1 46 ? 0.019 0.179 -7.646 1.00 0.75 44 GLN A CA 9
ATOM 10738 C C . GLN A 1 46 ? 0.249 -0.613 -6.355 1.00 0.64 44 GLN A C 9
ATOM 10739 O O . GLN A 1 46 ? 1.043 -1.557 -6.317 1.00 0.65 44 GLN A O 9
ATOM 10753 N N . ILE A 1 47 ? -0.494 -0.246 -5.309 1.00 0.60 45 ILE A N 9
ATOM 10754 C CA . ILE A 1 47 ? -0.456 -0.950 -4.039 1.00 0.53 45 ILE A CA 9
ATOM 10755 C C . ILE A 1 47 ? -0.802 -2.430 -4.232 1.00 0.52 45 ILE A C 9
ATOM 10756 O O . ILE A 1 47 ? -0.121 -3.290 -3.682 1.00 0.51 45 ILE A O 9
ATOM 10772 N N . LYS A 1 48 ? -1.843 -2.743 -5.009 1.00 0.59 46 LYS A N 9
ATOM 10773 C CA . LYS A 1 48 ? -2.285 -4.111 -5.232 1.00 0.62 46 LYS A CA 9
ATOM 10774 C C . LYS A 1 48 ? -1.107 -4.965 -5.692 1.00 0.57 46 LYS A C 9
ATOM 10775 O O . LYS A 1 48 ? -0.857 -6.013 -5.099 1.00 0.55 46 LYS A O 9
ATOM 10794 N N . ILE A 1 49 ? -0.366 -4.523 -6.716 1.00 0.62 47 ILE A N 9
ATOM 10795 C CA . ILE A 1 49 ? 0.851 -5.225 -7.105 1.00 0.68 47 ILE A CA 9
ATOM 10796 C C . ILE A 1 49 ? 1.816 -5.288 -5.932 1.00 0.62 47 ILE A C 9
ATOM 10797 O O . ILE A 1 49 ? 2.220 -6.391 -5.572 1.00 0.70 47 ILE A O 9
ATOM 10813 N N . TRP A 1 50 ? 2.218 -4.133 -5.378 1.00 0.61 48 TRP A N 9
ATOM 10814 C CA . TRP A 1 50 ? 3.278 -4.080 -4.370 1.00 0.61 48 TRP A CA 9
ATOM 10815 C C . TRP A 1 50 ? 3.014 -5.150 -3.298 1.00 0.60 48 TRP A C 9
ATOM 10816 O O . TRP A 1 50 ? 3.893 -5.952 -2.978 1.00 0.62 48 TRP A O 9
ATOM 10837 N N . PHE A 1 51 ? 1.772 -5.191 -2.807 1.00 0.56 49 PHE A N 9
ATOM 10838 C CA . PHE A 1 51 ? 1.280 -6.158 -1.839 1.00 0.52 49 PHE A CA 9
ATOM 10839 C C . PHE A 1 51 ? 1.316 -7.567 -2.395 1.00 0.57 49 PHE A C 9
ATOM 10840 O O . PHE A 1 51 ? 1.871 -8.448 -1.749 1.00 0.72 49 PHE A O 9
ATOM 10857 N N . GLN A 1 52 ? 0.696 -7.813 -3.551 1.00 0.52 50 GLN A N 9
ATOM 10858 C CA . GLN A 1 52 ? 0.647 -9.151 -4.121 1.00 0.60 50 GLN A CA 9
ATOM 10859 C C . GLN A 1 52 ? 2.048 -9.767 -4.154 1.00 0.66 50 GLN A C 9
ATOM 10860 O O . GLN A 1 52 ? 2.254 -10.902 -3.729 1.00 0.82 50 GLN A O 9
ATOM 10874 N N . ASN A 1 53 ? 2.999 -8.967 -4.628 1.00 0.60 51 ASN A N 9
ATOM 10875 C CA . ASN A 1 53 ? 4.416 -9.246 -4.666 1.00 0.71 51 ASN A CA 9
ATOM 10876 C C . ASN A 1 53 ? 4.944 -9.539 -3.262 1.00 0.72 51 ASN A C 9
ATOM 10877 O O . ASN A 1 53 ? 5.542 -10.584 -3.027 1.00 0.88 51 ASN A O 9
ATOM 10888 N N . ARG A 1 54 ? 4.735 -8.594 -2.347 1.00 0.61 52 ARG A N 9
ATOM 10889 C CA . ARG A 1 54 ? 5.283 -8.578 -0.991 1.00 0.65 52 ARG A CA 9
ATOM 10890 C C . ARG A 1 54 ? 5.201 -9.924 -0.250 1.00 0.69 52 ARG A C 9
ATOM 10891 O O . ARG A 1 54 ? 6.136 -10.268 0.482 1.00 0.92 52 ARG A O 9
ATOM 10912 N N . ARG A 1 55 ? 4.085 -10.653 -0.401 1.00 0.68 53 ARG A N 9
ATOM 10913 C CA . ARG A 1 55 ? 3.891 -11.982 0.212 1.00 0.88 53 ARG A CA 9
ATOM 10914 C C . ARG A 1 55 ? 4.971 -12.993 -0.231 1.00 1.19 53 ARG A C 9
ATOM 10915 O O . ARG A 1 55 ? 5.358 -13.895 0.527 1.00 1.51 53 ARG A O 9
ATOM 10936 N N . MET A 1 56 ? 5.389 -12.882 -1.497 1.00 1.60 54 MET A N 9
ATOM 10937 C CA . MET A 1 56 ? 6.383 -13.711 -2.162 1.00 2.20 54 MET A CA 9
ATOM 10938 C C . MET A 1 56 ? 7.537 -12.802 -2.581 1.00 2.11 54 MET A C 9
ATOM 10939 O O . MET A 1 56 ? 7.887 -12.669 -3.758 1.00 2.75 54 MET A O 9
ATOM 10953 N N . LYS A 1 57 ? 8.125 -12.138 -1.591 1.00 1.72 55 LYS A N 9
ATOM 10954 C CA . LYS A 1 57 ? 9.274 -11.287 -1.777 1.00 1.99 55 LYS A CA 9
ATOM 10955 C C . LYS A 1 57 ? 10.082 -11.305 -0.482 1.00 2.95 55 LYS A C 9
ATOM 10956 O O . LYS A 1 57 ? 10.765 -12.289 -0.223 1.00 3.08 55 LYS A O 9
ATOM 10975 N N . SER A 1 58 ? 9.952 -10.288 0.375 1.00 4.44 56 SER A N 9
ATOM 10976 C CA . SER A 1 58 ? 10.769 -10.132 1.560 1.00 5.81 56 SER A CA 9
ATOM 10977 C C . SER A 1 58 ? 10.197 -10.957 2.714 1.00 5.53 56 SER A C 9
ATOM 10978 O O . SER A 1 58 ? 9.729 -10.424 3.725 1.00 7.12 56 SER A O 9
ATOM 10986 N N . LYS A 1 59 ? 10.130 -12.264 2.474 1.00 3.98 57 LYS A N 9
ATOM 10987 C CA . LYS A 1 59 ? 10.059 -13.320 3.466 1.00 4.08 57 LYS A CA 9
ATOM 10988 C C . LYS A 1 59 ? 10.457 -14.646 2.799 1.00 3.28 57 LYS A C 9
ATOM 10989 O O . LYS A 1 59 ? 11.197 -15.454 3.366 1.00 3.82 57 LYS A O 9
ATOM 11008 N N . LYS A 1 60 ? 10.030 -14.826 1.547 1.00 3.15 58 LYS A N 9
ATOM 11009 C CA . LYS A 1 60 ? 10.602 -15.748 0.590 1.00 4.59 58 LYS A CA 9
ATOM 11010 C C . LYS A 1 60 ? 11.847 -15.137 -0.076 1.00 5.28 58 LYS A C 9
ATOM 11011 O O . LYS A 1 60 ? 12.044 -15.232 -1.284 1.00 6.69 58 LYS A O 9
ATOM 11030 N N . ASP A 1 61 ? 12.678 -14.524 0.771 1.00 5.14 59 ASP A N 9
ATOM 11031 C CA . ASP A 1 61 ? 13.998 -13.964 0.552 1.00 6.73 59 ASP A CA 9
ATOM 11032 C C . ASP A 1 61 ? 15.018 -14.919 1.176 1.00 7.18 59 ASP A C 9
ATOM 11033 O O . ASP A 1 61 ? 16.011 -15.281 0.552 1.00 8.56 59 ASP A O 9
ATOM 11042 N N . ARG A 1 62 ? 14.690 -15.371 2.388 1.00 6.39 60 ARG A N 9
ATOM 11043 C CA . ARG A 1 62 ? 15.257 -16.491 3.122 1.00 6.85 60 ARG A CA 9
ATOM 11044 C C . ARG A 1 62 ? 14.440 -16.635 4.414 1.00 6.83 60 ARG A C 9
ATOM 11045 O O . ARG A 1 62 ? 14.518 -15.790 5.301 1.00 7.21 60 ARG A O 9
ATOM 11066 N N . THR A 1 63 ? 13.572 -17.660 4.492 1.00 7.03 61 THR A N 9
ATOM 11067 C CA . THR A 1 63 ? 12.611 -17.793 5.587 1.00 7.79 61 THR A CA 9
ATOM 11068 C C . THR A 1 63 ? 13.208 -18.468 6.826 1.00 8.85 61 THR A C 9
ATOM 11069 O O . THR A 1 63 ? 14.421 -18.664 6.923 1.00 9.14 61 THR A O 9
ATOM 11080 N N . LEU A 1 64 ? 12.328 -18.857 7.745 1.00 9.93 62 LEU A N 9
ATOM 11081 C CA . LEU A 1 64 ? 12.605 -19.594 8.962 1.00 11.35 62 LEU A CA 9
ATOM 11082 C C . LEU A 1 64 ? 11.475 -20.616 9.125 1.00 12.26 62 LEU A C 9
ATOM 11083 O O . LEU A 1 64 ? 10.424 -20.437 8.515 1.00 12.42 62 LEU A O 9
ATOM 11099 N N . ASP A 1 65 ? 11.708 -21.671 9.915 1.00 13.28 63 ASP A N 9
ATOM 11100 C CA . ASP A 1 65 ? 10.842 -22.815 10.137 1.00 14.57 63 ASP A CA 9
ATOM 11101 C C . ASP A 1 65 ? 10.529 -23.450 8.792 1.00 14.78 63 ASP A C 9
ATOM 11102 O O . ASP A 1 65 ? 9.414 -23.404 8.271 1.00 15.18 63 ASP A O 9
ATOM 11111 N N . SER A 1 66 ? 11.597 -23.990 8.197 1.00 14.81 64 SER A N 9
ATOM 11112 C CA . SER A 1 66 ? 11.527 -24.494 6.848 1.00 15.28 64 SER A CA 9
ATOM 11113 C C . SER A 1 66 ? 10.808 -25.850 6.831 1.00 16.82 64 SER A C 9
ATOM 11114 O O . SER A 1 66 ? 11.444 -26.902 6.744 1.00 17.65 64 SER A O 9
ATOM 11122 N N . SER A 1 67 ? 9.482 -25.824 6.969 1.00 17.47 65 SER A N 9
ATOM 11123 C CA . SER A 1 67 ? 8.586 -26.952 6.754 1.00 19.03 65 SER A CA 9
ATOM 11124 C C . SER A 1 67 ? 7.247 -26.471 6.161 1.00 19.60 65 SER A C 9
ATOM 11125 O O . SER A 1 67 ? 6.992 -26.692 4.976 1.00 19.96 65 SER A O 9
ATOM 11133 N N . PRO A 1 68 ? 6.387 -25.785 6.924 1.00 19.92 66 PRO A N 9
ATOM 11134 C CA . PRO A 1 68 ? 5.156 -25.176 6.428 1.00 20.67 66 PRO A CA 9
ATOM 11135 C C . PRO A 1 68 ? 5.489 -23.891 5.642 1.00 20.20 66 PRO A C 9
ATOM 11136 O O . PRO A 1 68 ? 5.108 -22.789 6.039 1.00 20.22 66 PRO A O 9
ATOM 11147 N N . GLU A 1 69 ? 6.194 -24.027 4.510 1.00 20.06 67 GLU A N 9
ATOM 11148 C CA . GLU A 1 69 ? 6.955 -22.914 3.935 1.00 19.86 67 GLU A CA 9
ATOM 11149 C C . GLU A 1 69 ? 6.128 -21.728 3.381 1.00 20.39 67 GLU A C 9
ATOM 11150 O O . GLU A 1 69 ? 6.617 -20.597 3.402 1.00 20.02 67 GLU A O 9
ATOM 11162 N N . HIS A 1 70 ? 4.881 -21.988 2.961 1.00 21.49 68 HIS A N 9
ATOM 11163 C CA . HIS A 1 70 ? 3.891 -21.037 2.446 1.00 22.34 68 HIS A CA 9
ATOM 11164 C C . HIS A 1 70 ? 4.465 -19.856 1.654 1.00 22.09 68 HIS A C 9
ATOM 11165 O O . HIS A 1 70 ? 4.290 -18.723 2.106 1.00 22.26 68 HIS A O 9
ATOM 11179 N N . MET A 1 1 ? -13.725 7.094 -17.371 1.00 25.83 -1 MET A N 10
ATOM 11180 C CA . MET A 1 1 ? -13.677 7.351 -15.922 1.00 25.53 -1 MET A CA 10
ATOM 11181 C C . MET A 1 1 ? -12.378 6.710 -15.469 1.00 24.12 -1 MET A C 10
ATOM 11182 O O . MET A 1 1 ? -12.255 5.489 -15.548 1.00 23.89 -1 MET A O 10
ATOM 11196 N N . ASP A 1 2 ? -11.397 7.539 -15.109 1.00 23.34 0 ASP A N 10
ATOM 11197 C CA . ASP A 1 2 ? -10.005 7.128 -15.107 1.00 22.01 0 ASP A CA 10
ATOM 11198 C C . ASP A 1 2 ? -9.259 7.726 -13.916 1.00 21.24 0 ASP A C 10
ATOM 11199 O O . ASP A 1 2 ? -9.857 8.253 -12.981 1.00 21.81 0 ASP A O 10
ATOM 11208 N N . SER A 1 3 ? -7.935 7.602 -13.950 1.00 20.15 1 SER A N 10
ATOM 11209 C CA . SER A 1 3 ? -6.992 7.910 -12.895 1.00 19.45 1 SER A CA 10
ATOM 11210 C C . SER A 1 3 ? -5.618 7.819 -13.566 1.00 18.25 1 SER A C 10
ATOM 11211 O O . SER A 1 3 ? -5.532 7.375 -14.715 1.00 18.01 1 SER A O 10
ATOM 11219 N N . LYS A 1 4 ? -4.546 8.229 -12.882 1.00 17.79 2 LYS A N 10
ATOM 11220 C CA . LYS A 1 4 ? -3.205 8.264 -13.454 1.00 16.95 2 LYS A CA 10
ATOM 11221 C C . LYS A 1 4 ? -2.598 6.854 -13.476 1.00 15.73 2 LYS A C 10
ATOM 11222 O O . LYS A 1 4 ? -1.574 6.601 -12.847 1.00 15.33 2 LYS A O 10
ATOM 11241 N N . ARG A 1 5 ? -3.249 5.953 -14.220 1.00 15.48 3 ARG A N 10
ATOM 11242 C CA . ARG A 1 5 ? -2.868 4.577 -14.502 1.00 14.72 3 ARG A CA 10
ATOM 11243 C C . ARG A 1 5 ? -2.158 3.913 -13.305 1.00 13.36 3 ARG A C 10
ATOM 11244 O O . ARG A 1 5 ? -2.829 3.570 -12.329 1.00 13.85 3 ARG A O 10
ATOM 11265 N N . THR A 1 6 ? -0.827 3.778 -13.361 1.00 11.92 4 THR A N 10
ATOM 11266 C CA . THR A 1 6 ? 0.026 3.225 -12.320 1.00 10.62 4 THR A CA 10
ATOM 11267 C C . THR A 1 6 ? 1.412 3.850 -12.503 1.00 9.09 4 THR A C 10
ATOM 11268 O O . THR A 1 6 ? 2.151 3.442 -13.402 1.00 8.59 4 THR A O 10
ATOM 11279 N N . ARG A 1 7 ? 1.753 4.844 -11.683 1.00 8.76 5 ARG A N 10
ATOM 11280 C CA . ARG A 1 7 ? 3.058 5.500 -11.661 1.00 7.78 5 ARG A CA 10
ATOM 11281 C C . ARG A 1 7 ? 4.120 4.535 -11.104 1.00 6.07 5 ARG A C 10
ATOM 11282 O O . ARG A 1 7 ? 4.630 4.754 -9.999 1.00 6.10 5 ARG A O 10
ATOM 11303 N N . GLN A 1 8 ? 4.434 3.467 -11.856 1.00 5.34 6 GLN A N 10
ATOM 11304 C CA . GLN A 1 8 ? 5.309 2.384 -11.398 1.00 4.43 6 GLN A CA 10
ATOM 11305 C C . GLN A 1 8 ? 6.629 2.943 -10.850 1.00 3.38 6 GLN A C 10
ATOM 11306 O O . GLN A 1 8 ? 7.005 4.072 -11.167 1.00 3.73 6 GLN A O 10
ATOM 11320 N N . THR A 1 9 ? 7.332 2.163 -10.025 1.00 3.15 7 THR A N 10
ATOM 11321 C CA . THR A 1 9 ? 8.317 2.552 -9.079 1.00 2.49 7 THR A CA 10
ATOM 11322 C C . THR A 1 9 ? 7.664 3.245 -7.878 1.00 1.79 7 THR A C 10
ATOM 11323 O O . THR A 1 9 ? 6.571 3.797 -7.988 1.00 2.50 7 THR A O 10
ATOM 11334 N N . TYR A 1 10 ? 8.306 3.165 -6.716 1.00 1.48 8 TYR A N 10
ATOM 11335 C CA . TYR A 1 10 ? 7.819 3.685 -5.452 1.00 1.04 8 TYR A CA 10
ATOM 11336 C C . TYR A 1 10 ? 9.005 4.414 -4.834 1.00 1.00 8 TYR A C 10
ATOM 11337 O O . TYR A 1 10 ? 10.148 4.028 -5.081 1.00 1.47 8 TYR A O 10
ATOM 11355 N N . THR A 1 11 ? 8.755 5.437 -4.022 1.00 1.02 9 THR A N 10
ATOM 11356 C CA . THR A 1 11 ? 9.819 5.996 -3.197 1.00 1.02 9 THR A CA 10
ATOM 11357 C C . THR A 1 11 ? 10.263 4.998 -2.119 1.00 0.90 9 THR A C 10
ATOM 11358 O O . THR A 1 11 ? 9.557 4.033 -1.807 1.00 0.82 9 THR A O 10
ATOM 11369 N N . ARG A 1 12 ? 11.436 5.250 -1.528 1.00 0.92 10 ARG A N 10
ATOM 11370 C CA . ARG A 1 12 ? 11.905 4.542 -0.346 1.00 0.83 10 ARG A CA 10
ATOM 11371 C C . ARG A 1 12 ? 10.844 4.650 0.749 1.00 0.71 10 ARG A C 10
ATOM 11372 O O . ARG A 1 12 ? 10.402 3.636 1.291 1.00 0.66 10 ARG A O 10
ATOM 11393 N N . TYR A 1 13 ? 10.436 5.887 1.055 1.00 0.70 11 TYR A N 10
ATOM 11394 C CA . TYR A 1 13 ? 9.409 6.137 2.050 1.00 0.63 11 TYR A CA 10
ATOM 11395 C C . TYR A 1 13 ? 8.142 5.371 1.695 1.00 0.57 11 TYR A C 10
ATOM 11396 O O . TYR A 1 13 ? 7.589 4.695 2.557 1.00 0.53 11 TYR A O 10
ATOM 11414 N N . GLN A 1 14 ? 7.689 5.460 0.440 1.00 0.60 12 GLN A N 10
ATOM 11415 C CA . GLN A 1 14 ? 6.479 4.812 0.004 1.00 0.59 12 GLN A CA 10
ATOM 11416 C C . GLN A 1 14 ? 6.601 3.321 0.297 1.00 0.51 12 GLN A C 10
ATOM 11417 O O . GLN A 1 14 ? 5.783 2.786 1.028 1.00 0.48 12 GLN A O 10
ATOM 11431 N N . THR A 1 15 ? 7.647 2.658 -0.192 1.00 0.55 13 THR A N 10
ATOM 11432 C CA . THR A 1 15 ? 7.888 1.246 0.090 1.00 0.53 13 THR A CA 10
ATOM 11433 C C . THR A 1 15 ? 7.841 0.939 1.596 1.00 0.53 13 THR A C 10
ATOM 11434 O O . THR A 1 15 ? 7.175 -0.010 2.008 1.00 0.53 13 THR A O 10
ATOM 11445 N N . LEU A 1 16 ? 8.543 1.717 2.430 1.00 0.55 14 LEU A N 10
ATOM 11446 C CA . LEU A 1 16 ? 8.539 1.510 3.870 1.00 0.59 14 LEU A CA 10
ATOM 11447 C C . LEU A 1 16 ? 7.102 1.601 4.396 1.00 0.55 14 LEU A C 10
ATOM 11448 O O . LEU A 1 16 ? 6.643 0.725 5.128 1.00 0.56 14 LEU A O 10
ATOM 11464 N N . GLU A 1 17 ? 6.372 2.638 3.989 1.00 0.53 15 GLU A N 10
ATOM 11465 C CA . GLU A 1 17 ? 5.005 2.869 4.414 1.00 0.52 15 GLU A CA 10
ATOM 11466 C C . GLU A 1 17 ? 4.103 1.717 3.958 1.00 0.47 15 GLU A C 10
ATOM 11467 O O . GLU A 1 17 ? 3.292 1.223 4.729 1.00 0.50 15 GLU A O 10
ATOM 11479 N N . LEU A 1 18 ? 4.288 1.238 2.730 1.00 0.45 16 LEU A N 10
ATOM 11480 C CA . LEU A 1 18 ? 3.615 0.069 2.187 1.00 0.45 16 LEU A CA 10
ATOM 11481 C C . LEU A 1 18 ? 3.914 -1.179 3.033 1.00 0.47 16 LEU A C 10
ATOM 11482 O O . LEU A 1 18 ? 3.035 -2.009 3.269 1.00 0.51 16 LEU A O 10
ATOM 11498 N N . GLU A 1 19 ? 5.138 -1.335 3.538 1.00 0.49 17 GLU A N 10
ATOM 11499 C CA . GLU A 1 19 ? 5.446 -2.440 4.426 1.00 0.62 17 GLU A CA 10
ATOM 11500 C C . GLU A 1 19 ? 4.712 -2.215 5.759 1.00 0.58 17 GLU A C 10
ATOM 11501 O O . GLU A 1 19 ? 4.110 -3.130 6.316 1.00 0.69 17 GLU A O 10
ATOM 11513 N N . LYS A 1 20 ? 4.696 -0.977 6.263 1.00 0.55 18 LYS A N 10
ATOM 11514 C CA . LYS A 1 20 ? 3.921 -0.644 7.453 1.00 0.64 18 LYS A CA 10
ATOM 11515 C C . LYS A 1 20 ? 2.422 -0.923 7.238 1.00 0.69 18 LYS A C 10
ATOM 11516 O O . LYS A 1 20 ? 1.750 -1.375 8.160 1.00 0.98 18 LYS A O 10
ATOM 11535 N N . GLU A 1 21 ? 1.900 -0.706 6.028 1.00 0.62 19 GLU A N 10
ATOM 11536 C CA . GLU A 1 21 ? 0.546 -1.057 5.601 1.00 0.62 19 GLU A CA 10
ATOM 11537 C C . GLU A 1 21 ? 0.345 -2.569 5.663 1.00 0.54 19 GLU A C 10
ATOM 11538 O O . GLU A 1 21 ? -0.673 -3.061 6.147 1.00 0.59 19 GLU A O 10
ATOM 11550 N N . PHE A 1 22 ? 1.368 -3.309 5.238 1.00 0.52 20 PHE A N 10
ATOM 11551 C CA . PHE A 1 22 ? 1.343 -4.771 5.280 1.00 0.55 20 PHE A CA 10
ATOM 11552 C C . PHE A 1 22 ? 1.242 -5.186 6.754 1.00 0.68 20 PHE A C 10
ATOM 11553 O O . PHE A 1 22 ? 0.399 -6.009 7.106 1.00 0.95 20 PHE A O 10
ATOM 11570 N N . HIS A 1 23 ? 2.051 -4.576 7.627 1.00 0.63 21 HIS A N 10
ATOM 11571 C CA . HIS A 1 23 ? 1.946 -4.741 9.077 1.00 0.89 21 HIS A CA 10
ATOM 11572 C C . HIS A 1 23 ? 0.556 -4.329 9.593 1.00 0.94 21 HIS A C 10
ATOM 11573 O O . HIS A 1 23 ? 0.005 -4.981 10.475 1.00 1.07 21 HIS A O 10
ATOM 11587 N N . PHE A 1 24 ? -0.011 -3.250 9.042 1.00 0.90 22 PHE A N 10
ATOM 11588 C CA . PHE A 1 24 ? -1.303 -2.701 9.451 1.00 1.07 22 PHE A CA 10
ATOM 11589 C C . PHE A 1 24 ? -2.390 -3.738 9.161 1.00 1.16 22 PHE A C 10
ATOM 11590 O O . PHE A 1 24 ? -3.350 -3.882 9.911 1.00 1.53 22 PHE A O 10
ATOM 11607 N N . ASN A 1 25 ? -2.233 -4.440 8.038 1.00 0.91 23 ASN A N 10
ATOM 11608 C CA . ASN A 1 25 ? -3.170 -5.412 7.506 1.00 1.00 23 ASN A CA 10
ATOM 11609 C C . ASN A 1 25 ? -2.576 -6.008 6.232 1.00 0.93 23 ASN A C 10
ATOM 11610 O O . ASN A 1 25 ? -2.344 -5.287 5.263 1.00 1.11 23 ASN A O 10
ATOM 11621 N N . ARG A 1 26 ? -2.356 -7.327 6.214 1.00 1.03 24 ARG A N 10
ATOM 11622 C CA . ARG A 1 26 ? -1.834 -8.012 5.039 1.00 1.07 24 ARG A CA 10
ATOM 11623 C C . ARG A 1 26 ? -2.733 -7.753 3.825 1.00 1.00 24 ARG A C 10
ATOM 11624 O O . ARG A 1 26 ? -2.218 -7.584 2.717 1.00 1.25 24 ARG A O 10
ATOM 11645 N N . TYR A 1 27 ? -4.054 -7.754 4.024 1.00 1.01 25 TYR A N 10
ATOM 11646 C CA . TYR A 1 27 ? -5.039 -7.396 3.014 1.00 1.13 25 TYR A CA 10
ATOM 11647 C C . TYR A 1 27 ? -5.825 -6.181 3.512 1.00 0.96 25 TYR A C 10
ATOM 11648 O O . TYR A 1 27 ? -6.736 -6.314 4.325 1.00 0.96 25 TYR A O 10
ATOM 11666 N N . ILE A 1 28 ? -5.477 -4.997 3.007 1.00 0.91 26 ILE A N 10
ATOM 11667 C CA . ILE A 1 28 ? -6.187 -3.758 3.307 1.00 0.69 26 ILE A CA 10
ATOM 11668 C C . ILE A 1 28 ? -7.620 -3.829 2.788 1.00 0.71 26 ILE A C 10
ATOM 11669 O O . ILE A 1 28 ? -7.863 -4.298 1.673 1.00 0.82 26 ILE A O 10
ATOM 11685 N N . THR A 1 29 ? -8.542 -3.245 3.552 1.00 0.70 27 THR A N 10
ATOM 11686 C CA . THR A 1 29 ? -9.845 -2.874 3.033 1.00 0.66 27 THR A CA 10
ATOM 11687 C C . THR A 1 29 ? -9.668 -1.932 1.842 1.00 0.62 27 THR A C 10
ATOM 11688 O O . THR A 1 29 ? -8.677 -1.202 1.761 1.00 0.64 27 THR A O 10
ATOM 11699 N N . ARG A 1 30 ? -10.625 -1.921 0.912 1.00 0.64 28 ARG A N 10
ATOM 11700 C CA . ARG A 1 30 ? -10.570 -0.959 -0.173 1.00 0.63 28 ARG A CA 10
ATOM 11701 C C . ARG A 1 30 ? -10.503 0.466 0.385 1.00 0.62 28 ARG A C 10
ATOM 11702 O O . ARG A 1 30 ? -9.734 1.272 -0.125 1.00 0.63 28 ARG A O 10
ATOM 11723 N N . ARG A 1 31 ? -11.271 0.776 1.436 1.00 0.66 29 ARG A N 10
ATOM 11724 C CA . ARG A 1 31 ? -11.233 2.102 2.039 1.00 0.72 29 ARG A CA 10
ATOM 11725 C C . ARG A 1 31 ? -9.820 2.458 2.496 1.00 0.70 29 ARG A C 10
ATOM 11726 O O . ARG A 1 31 ? -9.328 3.530 2.149 1.00 0.74 29 ARG A O 10
ATOM 11747 N N . ARG A 1 32 ? -9.161 1.581 3.263 1.00 0.69 30 ARG A N 10
ATOM 11748 C CA . ARG A 1 32 ? -7.801 1.869 3.707 1.00 0.73 30 ARG A CA 10
ATOM 11749 C C . ARG A 1 32 ? -6.892 2.055 2.492 1.00 0.57 30 ARG A C 10
ATOM 11750 O O . ARG A 1 32 ? -6.035 2.933 2.464 1.00 0.56 30 ARG A O 10
ATOM 11771 N N . ARG A 1 33 ? -7.093 1.227 1.471 1.00 0.50 31 ARG A N 10
ATOM 11772 C CA . ARG A 1 33 ? -6.274 1.280 0.274 1.00 0.41 31 ARG A CA 10
ATOM 11773 C C . ARG A 1 33 ? -6.458 2.608 -0.474 1.00 0.32 31 ARG A C 10
ATOM 11774 O O . ARG A 1 33 ? -5.473 3.205 -0.894 1.00 0.31 31 ARG A O 10
ATOM 11795 N N . ILE A 1 34 ? -7.697 3.093 -0.621 1.00 0.35 32 ILE A N 10
ATOM 11796 C CA . ILE A 1 34 ? -7.981 4.421 -1.173 1.00 0.41 32 ILE A CA 10
ATOM 11797 C C . ILE A 1 34 ? -7.305 5.489 -0.318 1.00 0.42 32 ILE A C 10
ATOM 11798 O O . ILE A 1 34 ? -6.645 6.380 -0.838 1.00 0.44 32 ILE A O 10
ATOM 11814 N N . ASP A 1 35 ? -7.498 5.398 0.994 1.00 0.49 33 ASP A N 10
ATOM 11815 C CA . ASP A 1 35 ? -7.030 6.336 2.004 1.00 0.59 33 ASP A CA 10
ATOM 11816 C C . ASP A 1 35 ? -5.521 6.525 1.838 1.00 0.50 33 ASP A C 10
ATOM 11817 O O . ASP A 1 35 ? -5.040 7.620 1.533 1.00 0.54 33 ASP A O 10
ATOM 11826 N N . ILE A 1 36 ? -4.772 5.445 2.022 1.00 0.44 34 ILE A N 10
ATOM 11827 C CA . ILE A 1 36 ? -3.346 5.400 1.774 1.00 0.43 34 ILE A CA 10
ATOM 11828 C C . ILE A 1 36 ? -3.028 5.863 0.354 1.00 0.35 34 ILE A C 10
ATOM 11829 O O . ILE A 1 36 ? -2.256 6.797 0.195 1.00 0.41 34 ILE A O 10
ATOM 11845 N N . ALA A 1 37 ? -3.605 5.262 -0.686 1.00 0.31 35 ALA A N 10
ATOM 11846 C CA . ALA A 1 37 ? -3.337 5.680 -2.059 1.00 0.41 35 ALA A CA 10
ATOM 11847 C C . ALA A 1 37 ? -3.425 7.204 -2.191 1.00 0.44 35 ALA A C 10
ATOM 11848 O O . ALA A 1 37 ? -2.552 7.837 -2.785 1.00 0.56 35 ALA A O 10
ATOM 11855 N N . ASN A 1 38 ? -4.449 7.790 -1.567 1.00 0.43 36 ASN A N 10
ATOM 11856 C CA . ASN A 1 38 ? -4.713 9.218 -1.632 1.00 0.56 36 ASN A CA 10
ATOM 11857 C C . ASN A 1 38 ? -3.614 10.004 -0.915 1.00 0.58 36 ASN A C 10
ATOM 11858 O O . ASN A 1 38 ? -2.943 10.832 -1.525 1.00 0.73 36 ASN A O 10
ATOM 11869 N N . ALA A 1 39 ? -3.424 9.740 0.379 1.00 0.51 37 ALA A N 10
ATOM 11870 C CA . ALA A 1 39 ? -2.516 10.510 1.223 1.00 0.57 37 ALA A CA 10
ATOM 11871 C C . ALA A 1 39 ? -1.050 10.183 0.908 1.00 0.55 37 ALA A C 10
ATOM 11872 O O . ALA A 1 39 ? -0.219 11.052 0.649 1.00 0.60 37 ALA A O 10
ATOM 11879 N N . LEU A 1 40 ? -0.750 8.889 0.928 1.00 0.67 38 LEU A N 10
ATOM 11880 C CA . LEU A 1 40 ? 0.563 8.286 0.756 1.00 0.69 38 LEU A CA 10
ATOM 11881 C C . LEU A 1 40 ? 1.035 8.487 -0.692 1.00 0.68 38 LEU A C 10
ATOM 11882 O O . LEU A 1 40 ? 2.215 8.332 -1.010 1.00 0.81 38 LEU A O 10
ATOM 11898 N N . SER A 1 41 ? 0.102 8.856 -1.573 1.00 0.70 39 SER A N 10
ATOM 11899 C CA . SER A 1 41 ? 0.358 9.379 -2.898 1.00 0.79 39 SER A CA 10
ATOM 11900 C C . SER A 1 41 ? 0.785 8.278 -3.859 1.00 0.76 39 SER A C 10
ATOM 11901 O O . SER A 1 41 ? 1.804 8.403 -4.544 1.00 0.87 39 SER A O 10
ATOM 11909 N N . LEU A 1 42 ? -0.002 7.206 -3.929 1.00 0.68 40 LEU A N 10
ATOM 11910 C CA . LEU A 1 42 ? 0.222 6.150 -4.899 1.00 0.68 40 LEU A CA 10
ATOM 11911 C C . LEU A 1 42 ? -1.104 5.626 -5.421 1.00 0.64 40 LEU A C 10
ATOM 11912 O O . LEU A 1 42 ? -2.154 6.147 -5.064 1.00 0.99 40 LEU A O 10
ATOM 11928 N N . SER A 1 43 ? -1.063 4.632 -6.310 1.00 0.73 41 SER A N 10
ATOM 11929 C CA . SER A 1 43 ? -2.271 4.153 -6.970 1.00 0.78 41 SER A CA 10
ATOM 11930 C C . SER A 1 43 ? -2.670 2.785 -6.429 1.00 0.73 41 SER A C 10
ATOM 11931 O O . SER A 1 43 ? -1.838 1.897 -6.307 1.00 0.77 41 SER A O 10
ATOM 11939 N N . GLU A 1 44 ? -3.960 2.604 -6.156 1.00 0.79 42 GLU A N 10
ATOM 11940 C CA . GLU A 1 44 ? -4.565 1.356 -5.694 1.00 0.80 42 GLU A CA 10
ATOM 11941 C C . GLU A 1 44 ? -4.055 0.134 -6.473 1.00 0.78 42 GLU A C 10
ATOM 11942 O O . GLU A 1 44 ? -3.663 -0.855 -5.862 1.00 0.84 42 GLU A O 10
ATOM 11954 N N . ARG A 1 45 ? -4.067 0.161 -7.810 1.00 0.73 43 ARG A N 10
ATOM 11955 C CA . ARG A 1 45 ? -3.623 -0.953 -8.620 1.00 0.70 43 ARG A CA 10
ATOM 11956 C C . ARG A 1 45 ? -2.116 -1.193 -8.457 1.00 0.65 43 ARG A C 10
ATOM 11957 O O . ARG A 1 45 ? -1.661 -2.332 -8.372 1.00 0.73 43 ARG A O 10
ATOM 11978 N N . GLN A 1 46 ? -1.335 -0.112 -8.398 1.00 0.61 44 GLN A N 10
ATOM 11979 C CA . GLN A 1 46 ? 0.101 -0.183 -8.184 1.00 0.65 44 GLN A CA 10
ATOM 11980 C C . GLN A 1 46 ? 0.396 -0.843 -6.840 1.00 0.67 44 GLN A C 10
ATOM 11981 O O . GLN A 1 46 ? 1.267 -1.707 -6.711 1.00 0.77 44 GLN A O 10
ATOM 11995 N N . ILE A 1 47 ? -0.350 -0.402 -5.837 1.00 0.67 45 ILE A N 10
ATOM 11996 C CA . ILE A 1 47 ? -0.371 -0.963 -4.511 1.00 0.64 45 ILE A CA 10
ATOM 11997 C C . ILE A 1 47 ? -0.757 -2.443 -4.595 1.00 0.65 45 ILE A C 10
ATOM 11998 O O . ILE A 1 47 ? -0.087 -3.275 -3.997 1.00 0.63 45 ILE A O 10
ATOM 12014 N N . LYS A 1 48 ? -1.809 -2.800 -5.342 1.00 0.72 46 LYS A N 10
ATOM 12015 C CA . LYS A 1 48 ? -2.231 -4.186 -5.497 1.00 0.74 46 LYS A CA 10
ATOM 12016 C C . LYS A 1 48 ? -1.028 -5.014 -5.952 1.00 0.70 46 LYS A C 10
ATOM 12017 O O . LYS A 1 48 ? -0.692 -6.008 -5.314 1.00 0.72 46 LYS A O 10
ATOM 12036 N N . ILE A 1 49 ? -0.376 -4.593 -7.039 1.00 0.69 47 ILE A N 10
ATOM 12037 C CA . ILE A 1 49 ? 0.784 -5.291 -7.585 1.00 0.71 47 ILE A CA 10
ATOM 12038 C C . ILE A 1 49 ? 1.906 -5.371 -6.543 1.00 0.70 47 ILE A C 10
ATOM 12039 O O . ILE A 1 49 ? 2.533 -6.425 -6.405 1.00 0.83 47 ILE A O 10
ATOM 12055 N N . TRP A 1 50 ? 2.157 -4.277 -5.812 1.00 0.57 48 TRP A N 10
ATOM 12056 C CA . TRP A 1 50 ? 3.139 -4.254 -4.735 1.00 0.47 48 TRP A CA 10
ATOM 12057 C C . TRP A 1 50 ? 2.826 -5.348 -3.707 1.00 0.49 48 TRP A C 10
ATOM 12058 O O . TRP A 1 50 ? 3.668 -6.189 -3.405 1.00 0.52 48 TRP A O 10
ATOM 12079 N N . PHE A 1 51 ? 1.604 -5.330 -3.173 1.00 0.50 49 PHE A N 10
ATOM 12080 C CA . PHE A 1 51 ? 1.111 -6.263 -2.171 1.00 0.53 49 PHE A CA 10
ATOM 12081 C C . PHE A 1 51 ? 1.243 -7.699 -2.676 1.00 0.59 49 PHE A C 10
ATOM 12082 O O . PHE A 1 51 ? 1.744 -8.569 -1.957 1.00 0.71 49 PHE A O 10
ATOM 12099 N N . GLN A 1 52 ? 0.775 -7.933 -3.907 1.00 0.57 50 GLN A N 10
ATOM 12100 C CA . GLN A 1 52 ? 0.812 -9.226 -4.569 1.00 0.64 50 GLN A CA 10
ATOM 12101 C C . GLN A 1 52 ? 2.256 -9.727 -4.623 1.00 0.66 50 GLN A C 10
ATOM 12102 O O . GLN A 1 52 ? 2.530 -10.873 -4.281 1.00 0.77 50 GLN A O 10
ATOM 12116 N N . ASN A 1 53 ? 3.183 -8.859 -5.029 1.00 0.62 51 ASN A N 10
ATOM 12117 C CA . ASN A 1 53 ? 4.578 -9.201 -5.158 1.00 0.69 51 ASN A CA 10
ATOM 12118 C C . ASN A 1 53 ? 5.091 -9.563 -3.766 1.00 0.68 51 ASN A C 10
ATOM 12119 O O . ASN A 1 53 ? 5.567 -10.670 -3.528 1.00 0.83 51 ASN A O 10
ATOM 12130 N N . ARG A 1 54 ? 4.986 -8.599 -2.849 1.00 0.63 52 ARG A N 10
ATOM 12131 C CA . ARG A 1 54 ? 5.542 -8.661 -1.512 1.00 0.65 52 ARG A CA 10
ATOM 12132 C C . ARG A 1 54 ? 5.129 -9.959 -0.813 1.00 0.66 52 ARG A C 10
ATOM 12133 O O . ARG A 1 54 ? 5.991 -10.620 -0.233 1.00 0.88 52 ARG A O 10
ATOM 12154 N N . ARG A 1 55 ? 3.836 -10.325 -0.902 1.00 0.66 53 ARG A N 10
ATOM 12155 C CA . ARG A 1 55 ? 3.241 -11.554 -0.399 1.00 0.89 53 ARG A CA 10
ATOM 12156 C C . ARG A 1 55 ? 4.217 -12.717 -0.234 1.00 1.11 53 ARG A C 10
ATOM 12157 O O . ARG A 1 55 ? 4.323 -13.281 0.853 1.00 1.51 53 ARG A O 10
ATOM 12178 N N . MET A 1 56 ? 4.882 -13.082 -1.330 1.00 1.60 54 MET A N 10
ATOM 12179 C CA . MET A 1 56 ? 5.869 -14.150 -1.364 1.00 2.19 54 MET A CA 10
ATOM 12180 C C . MET A 1 56 ? 7.046 -13.713 -2.231 1.00 2.10 54 MET A C 10
ATOM 12181 O O . MET A 1 56 ? 7.542 -14.478 -3.056 1.00 2.68 54 MET A O 10
ATOM 12195 N N . LYS A 1 57 ? 7.502 -12.478 -2.018 1.00 1.70 55 LYS A N 10
ATOM 12196 C CA . LYS A 1 57 ? 8.790 -12.029 -2.513 1.00 1.84 55 LYS A CA 10
ATOM 12197 C C . LYS A 1 57 ? 9.601 -11.670 -1.279 1.00 2.50 55 LYS A C 10
ATOM 12198 O O . LYS A 1 57 ? 9.957 -12.568 -0.522 1.00 3.01 55 LYS A O 10
ATOM 12217 N N . SER A 1 58 ? 9.801 -10.382 -0.986 1.00 3.94 56 SER A N 10
ATOM 12218 C CA . SER A 1 58 ? 10.520 -9.974 0.211 1.00 5.39 56 SER A CA 10
ATOM 12219 C C . SER A 1 58 ? 9.549 -9.958 1.391 1.00 5.73 56 SER A C 10
ATOM 12220 O O . SER A 1 58 ? 9.239 -8.920 1.973 1.00 7.40 56 SER A O 10
ATOM 12228 N N . LYS A 1 59 ? 9.075 -11.161 1.718 1.00 4.55 57 LYS A N 10
ATOM 12229 C CA . LYS A 1 59 ? 8.423 -11.513 2.967 1.00 5.23 57 LYS A CA 10
ATOM 12230 C C . LYS A 1 59 ? 8.697 -12.998 3.240 1.00 4.07 57 LYS A C 10
ATOM 12231 O O . LYS A 1 59 ? 9.187 -13.327 4.315 1.00 4.53 57 LYS A O 10
ATOM 12250 N N . LYS A 1 60 ? 8.512 -13.879 2.247 1.00 3.29 58 LYS A N 10
ATOM 12251 C CA . LYS A 1 60 ? 9.001 -15.263 2.279 1.00 3.89 58 LYS A CA 10
ATOM 12252 C C . LYS A 1 60 ? 10.517 -15.264 1.986 1.00 4.32 58 LYS A C 10
ATOM 12253 O O . LYS A 1 60 ? 10.976 -15.974 1.095 1.00 5.62 58 LYS A O 10
ATOM 12272 N N . ASP A 1 61 ? 11.273 -14.420 2.708 1.00 4.45 59 ASP A N 10
ATOM 12273 C CA . ASP A 1 61 ? 12.624 -13.974 2.368 1.00 5.93 59 ASP A CA 10
ATOM 12274 C C . ASP A 1 61 ? 13.423 -13.582 3.619 1.00 6.90 59 ASP A C 10
ATOM 12275 O O . ASP A 1 61 ? 14.371 -14.257 4.018 1.00 7.87 59 ASP A O 10
ATOM 12284 N N . ARG A 1 62 ? 13.069 -12.436 4.210 1.00 7.23 60 ARG A N 10
ATOM 12285 C CA . ARG A 1 62 ? 13.978 -11.722 5.092 1.00 8.79 60 ARG A CA 10
ATOM 12286 C C . ARG A 1 62 ? 14.279 -12.528 6.357 1.00 8.92 60 ARG A C 10
ATOM 12287 O O . ARG A 1 62 ? 13.389 -12.762 7.170 1.00 8.93 60 ARG A O 10
ATOM 12308 N N . THR A 1 63 ? 15.543 -12.946 6.497 1.00 9.53 61 THR A N 10
ATOM 12309 C CA . THR A 1 63 ? 16.021 -13.876 7.513 1.00 10.01 61 THR A CA 10
ATOM 12310 C C . THR A 1 63 ? 15.087 -15.089 7.647 1.00 9.77 61 THR A C 10
ATOM 12311 O O . THR A 1 63 ? 14.764 -15.544 8.742 1.00 10.27 61 THR A O 10
ATOM 12322 N N . LEU A 1 64 ? 14.668 -15.627 6.498 1.00 9.52 62 LEU A N 10
ATOM 12323 C CA . LEU A 1 64 ? 13.845 -16.812 6.381 1.00 9.94 62 LEU A CA 10
ATOM 12324 C C . LEU A 1 64 ? 14.516 -17.728 5.360 1.00 10.14 62 LEU A C 10
ATOM 12325 O O . LEU A 1 64 ? 15.205 -17.247 4.461 1.00 10.25 62 LEU A O 10
ATOM 12341 N N . ASP A 1 65 ? 14.292 -19.037 5.488 1.00 10.71 63 ASP A N 10
ATOM 12342 C CA . ASP A 1 65 ? 14.464 -19.980 4.397 1.00 11.48 63 ASP A CA 10
ATOM 12343 C C . ASP A 1 65 ? 13.041 -20.310 3.971 1.00 12.12 63 ASP A C 10
ATOM 12344 O O . ASP A 1 65 ? 12.092 -20.024 4.706 1.00 12.60 63 ASP A O 10
ATOM 12353 N N . SER A 1 66 ? 12.883 -20.905 2.799 1.00 12.52 64 SER A N 10
ATOM 12354 C CA . SER A 1 66 ? 11.628 -21.477 2.384 1.00 13.55 64 SER A CA 10
ATOM 12355 C C . SER A 1 66 ? 11.907 -22.391 1.194 1.00 14.70 64 SER A C 10
ATOM 12356 O O . SER A 1 66 ? 11.402 -22.152 0.097 1.00 15.20 64 SER A O 10
ATOM 12364 N N . SER A 1 67 ? 12.682 -23.458 1.421 1.00 15.41 65 SER A N 10
ATOM 12365 C CA . SER A 1 67 ? 12.812 -24.543 0.460 1.00 16.80 65 SER A CA 10
ATOM 12366 C C . SER A 1 67 ? 11.377 -24.994 0.154 1.00 17.78 65 SER A C 10
ATOM 12367 O O . SER A 1 67 ? 10.694 -25.434 1.077 1.00 18.31 65 SER A O 10
ATOM 12375 N N . PRO A 1 68 ? 10.898 -24.821 -1.089 1.00 18.26 66 PRO A N 10
ATOM 12376 C CA . PRO A 1 68 ? 9.478 -24.774 -1.376 1.00 19.26 66 PRO A CA 10
ATOM 12377 C C . PRO A 1 68 ? 8.739 -26.097 -1.187 1.00 20.36 66 PRO A C 10
ATOM 12378 O O . PRO A 1 68 ? 8.678 -26.913 -2.106 1.00 21.19 66 PRO A O 10
ATOM 12389 N N . GLU A 1 69 ? 8.132 -26.283 -0.012 1.00 20.60 67 GLU A N 10
ATOM 12390 C CA . GLU A 1 69 ? 7.051 -27.216 0.189 1.00 21.83 67 GLU A CA 10
ATOM 12391 C C . GLU A 1 69 ? 5.788 -26.635 -0.473 1.00 22.69 67 GLU A C 10
ATOM 12392 O O . GLU A 1 69 ? 4.935 -27.363 -0.981 1.00 23.47 67 GLU A O 10
ATOM 12404 N N . HIS A 1 70 ? 5.768 -25.306 -0.559 1.00 22.70 68 HIS A N 10
ATOM 12405 C CA . HIS A 1 70 ? 5.019 -24.435 -1.425 1.00 23.50 68 HIS A CA 10
ATOM 12406 C C . HIS A 1 70 ? 5.866 -23.163 -1.537 1.00 22.94 68 HIS A C 10
ATOM 12407 O O . HIS A 1 70 ? 6.747 -22.978 -0.695 1.00 22.72 68 HIS A O 10
ATOM 12421 N N . MET A 1 1 ? 2.171 15.561 -9.704 1.00 20.71 -1 MET A N 11
ATOM 12422 C CA . MET A 1 1 ? 2.344 14.943 -11.029 1.00 19.97 -1 MET A CA 11
ATOM 12423 C C . MET A 1 1 ? 2.461 13.439 -10.803 1.00 18.87 -1 MET A C 11
ATOM 12424 O O . MET A 1 1 ? 2.198 13.021 -9.677 1.00 19.04 -1 MET A O 11
ATOM 12438 N N . ASP A 1 2 ? 2.802 12.661 -11.832 1.00 17.96 0 ASP A N 11
ATOM 12439 C CA . ASP A 1 2 ? 2.727 11.208 -11.837 1.00 17.00 0 ASP A CA 11
ATOM 12440 C C . ASP A 1 2 ? 3.543 10.709 -13.034 1.00 15.81 0 ASP A C 11
ATOM 12441 O O . ASP A 1 2 ? 3.902 11.516 -13.896 1.00 15.85 0 ASP A O 11
ATOM 12450 N N . SER A 1 3 ? 3.783 9.400 -13.136 1.00 15.07 1 SER A N 11
ATOM 12451 C CA . SER A 1 3 ? 4.333 8.758 -14.325 1.00 14.19 1 SER A CA 11
ATOM 12452 C C . SER A 1 3 ? 3.305 8.738 -15.468 1.00 14.12 1 SER A C 11
ATOM 12453 O O . SER A 1 3 ? 3.056 7.684 -16.047 1.00 13.87 1 SER A O 11
ATOM 12461 N N . LYS A 1 4 ? 2.715 9.890 -15.806 1.00 14.74 2 LYS A N 11
ATOM 12462 C CA . LYS A 1 4 ? 1.701 10.069 -16.842 1.00 15.25 2 LYS A CA 11
ATOM 12463 C C . LYS A 1 4 ? 0.746 8.871 -16.990 1.00 14.63 2 LYS A C 11
ATOM 12464 O O . LYS A 1 4 ? 0.448 8.443 -18.104 1.00 15.04 2 LYS A O 11
ATOM 12483 N N . ARG A 1 5 ? 0.236 8.353 -15.869 1.00 14.06 3 ARG A N 11
ATOM 12484 C CA . ARG A 1 5 ? -0.694 7.256 -15.783 1.00 13.82 3 ARG A CA 11
ATOM 12485 C C . ARG A 1 5 ? -0.170 5.958 -16.409 1.00 12.42 3 ARG A C 11
ATOM 12486 O O . ARG A 1 5 ? -0.937 5.216 -17.020 1.00 12.82 3 ARG A O 11
ATOM 12507 N N . THR A 1 6 ? 1.112 5.631 -16.210 1.00 11.12 4 THR A N 11
ATOM 12508 C CA . THR A 1 6 ? 1.686 4.359 -16.580 1.00 10.04 4 THR A CA 11
ATOM 12509 C C . THR A 1 6 ? 2.868 4.174 -15.620 1.00 8.65 4 THR A C 11
ATOM 12510 O O . THR A 1 6 ? 3.845 4.915 -15.647 1.00 8.28 4 THR A O 11
ATOM 12521 N N . ARG A 1 7 ? 2.730 3.197 -14.725 1.00 8.34 5 ARG A N 11
ATOM 12522 C CA . ARG A 1 7 ? 3.738 2.739 -13.781 1.00 7.41 5 ARG A CA 11
ATOM 12523 C C . ARG A 1 7 ? 4.246 3.891 -12.903 1.00 5.99 5 ARG A C 11
ATOM 12524 O O . ARG A 1 7 ? 5.315 4.464 -13.121 1.00 5.55 5 ARG A O 11
ATOM 12545 N N . GLN A 1 8 ? 3.479 4.210 -11.858 1.00 5.83 6 GLN A N 11
ATOM 12546 C CA . GLN A 1 8 ? 3.921 5.072 -10.798 1.00 4.95 6 GLN A CA 11
ATOM 12547 C C . GLN A 1 8 ? 5.119 4.445 -10.091 1.00 3.81 6 GLN A C 11
ATOM 12548 O O . GLN A 1 8 ? 5.285 3.224 -10.109 1.00 4.36 6 GLN A O 11
ATOM 12562 N N . THR A 1 9 ? 5.933 5.275 -9.456 1.00 2.96 7 THR A N 11
ATOM 12563 C CA . THR A 1 9 ? 7.201 4.907 -8.866 1.00 1.81 7 THR A CA 11
ATOM 12564 C C . THR A 1 9 ? 7.055 4.278 -7.474 1.00 1.61 7 THR A C 11
ATOM 12565 O O . THR A 1 9 ? 5.958 3.982 -6.998 1.00 2.71 7 THR A O 11
ATOM 12576 N N . TYR A 1 10 ? 8.207 4.046 -6.848 1.00 0.94 8 TYR A N 11
ATOM 12577 C CA . TYR A 1 10 ? 8.413 3.824 -5.434 1.00 0.94 8 TYR A CA 11
ATOM 12578 C C . TYR A 1 10 ? 9.569 4.721 -5.017 1.00 0.85 8 TYR A C 11
ATOM 12579 O O . TYR A 1 10 ? 10.295 5.233 -5.870 1.00 1.18 8 TYR A O 11
ATOM 12597 N N . THR A 1 11 ? 9.733 4.885 -3.709 1.00 1.12 9 THR A N 11
ATOM 12598 C CA . THR A 1 11 ? 10.827 5.565 -3.049 1.00 1.10 9 THR A CA 11
ATOM 12599 C C . THR A 1 11 ? 11.081 4.793 -1.761 1.00 0.91 9 THR A C 11
ATOM 12600 O O . THR A 1 11 ? 10.249 3.967 -1.380 1.00 0.80 9 THR A O 11
ATOM 12611 N N . ARG A 1 12 ? 12.192 5.076 -1.073 1.00 0.89 10 ARG A N 11
ATOM 12612 C CA . ARG A 1 12 ? 12.459 4.483 0.228 1.00 0.77 10 ARG A CA 11
ATOM 12613 C C . ARG A 1 12 ? 11.262 4.757 1.141 1.00 0.61 10 ARG A C 11
ATOM 12614 O O . ARG A 1 12 ? 10.678 3.816 1.671 1.00 0.52 10 ARG A O 11
ATOM 12635 N N . TYR A 1 13 ? 10.875 6.033 1.275 1.00 0.63 11 TYR A N 11
ATOM 12636 C CA . TYR A 1 13 ? 9.672 6.451 1.988 1.00 0.60 11 TYR A CA 11
ATOM 12637 C C . TYR A 1 13 ? 8.473 5.613 1.552 1.00 0.57 11 TYR A C 11
ATOM 12638 O O . TYR A 1 13 ? 7.812 5.003 2.390 1.00 0.53 11 TYR A O 11
ATOM 12656 N N . GLN A 1 14 ? 8.191 5.599 0.248 1.00 0.66 12 GLN A N 11
ATOM 12657 C CA . GLN A 1 14 ? 7.004 4.947 -0.277 1.00 0.67 12 GLN A CA 11
ATOM 12658 C C . GLN A 1 14 ? 6.946 3.487 0.174 1.00 0.52 12 GLN A C 11
ATOM 12659 O O . GLN A 1 14 ? 5.973 3.056 0.794 1.00 0.47 12 GLN A O 11
ATOM 12673 N N . THR A 1 15 ? 8.006 2.731 -0.125 1.00 0.51 13 THR A N 11
ATOM 12674 C CA . THR A 1 15 ? 8.128 1.358 0.322 1.00 0.43 13 THR A CA 11
ATOM 12675 C C . THR A 1 15 ? 7.985 1.256 1.842 1.00 0.36 13 THR A C 11
ATOM 12676 O O . THR A 1 15 ? 7.263 0.380 2.299 1.00 0.41 13 THR A O 11
ATOM 12687 N N . LEU A 1 16 ? 8.631 2.123 2.634 1.00 0.37 14 LEU A N 11
ATOM 12688 C CA . LEU A 1 16 ? 8.519 2.104 4.087 1.00 0.42 14 LEU A CA 11
ATOM 12689 C C . LEU A 1 16 ? 7.051 2.186 4.505 1.00 0.43 14 LEU A C 11
ATOM 12690 O O . LEU A 1 16 ? 6.583 1.354 5.285 1.00 0.49 14 LEU A O 11
ATOM 12706 N N . GLU A 1 17 ? 6.328 3.173 3.973 1.00 0.44 15 GLU A N 11
ATOM 12707 C CA . GLU A 1 17 ? 4.918 3.382 4.264 1.00 0.52 15 GLU A CA 11
ATOM 12708 C C . GLU A 1 17 ? 4.143 2.093 3.948 1.00 0.45 15 GLU A C 11
ATOM 12709 O O . GLU A 1 17 ? 3.491 1.498 4.810 1.00 0.48 15 GLU A O 11
ATOM 12721 N N . LEU A 1 18 ? 4.326 1.592 2.727 1.00 0.42 16 LEU A N 11
ATOM 12722 C CA . LEU A 1 18 ? 3.689 0.367 2.269 1.00 0.39 16 LEU A CA 11
ATOM 12723 C C . LEU A 1 18 ? 4.051 -0.846 3.131 1.00 0.40 16 LEU A C 11
ATOM 12724 O O . LEU A 1 18 ? 3.202 -1.706 3.359 1.00 0.43 16 LEU A O 11
ATOM 12740 N N . GLU A 1 19 ? 5.284 -0.929 3.635 1.00 0.45 17 GLU A N 11
ATOM 12741 C CA . GLU A 1 19 ? 5.712 -2.018 4.486 1.00 0.49 17 GLU A CA 11
ATOM 12742 C C . GLU A 1 19 ? 5.043 -1.895 5.859 1.00 0.55 17 GLU A C 11
ATOM 12743 O O . GLU A 1 19 ? 4.631 -2.898 6.436 1.00 0.66 17 GLU A O 11
ATOM 12755 N N . LYS A 1 20 ? 4.892 -0.676 6.386 1.00 0.58 18 LYS A N 11
ATOM 12756 C CA . LYS A 1 20 ? 4.072 -0.467 7.576 1.00 0.66 18 LYS A CA 11
ATOM 12757 C C . LYS A 1 20 ? 2.645 -0.960 7.325 1.00 0.58 18 LYS A C 11
ATOM 12758 O O . LYS A 1 20 ? 2.105 -1.709 8.136 1.00 0.80 18 LYS A O 11
ATOM 12777 N N . GLU A 1 21 ? 2.036 -0.587 6.198 1.00 0.58 19 GLU A N 11
ATOM 12778 C CA . GLU A 1 21 ? 0.707 -1.093 5.878 1.00 0.50 19 GLU A CA 11
ATOM 12779 C C . GLU A 1 21 ? 0.694 -2.621 5.830 1.00 0.42 19 GLU A C 11
ATOM 12780 O O . GLU A 1 21 ? -0.205 -3.294 6.330 1.00 0.48 19 GLU A O 11
ATOM 12792 N N . PHE A 1 22 ? 1.746 -3.176 5.248 1.00 0.45 20 PHE A N 11
ATOM 12793 C CA . PHE A 1 22 ? 1.872 -4.624 5.166 1.00 0.50 20 PHE A CA 11
ATOM 12794 C C . PHE A 1 22 ? 1.975 -5.237 6.569 1.00 0.64 20 PHE A C 11
ATOM 12795 O O . PHE A 1 22 ? 1.394 -6.284 6.846 1.00 0.82 20 PHE A O 11
ATOM 12812 N N . HIS A 1 23 ? 2.678 -4.561 7.481 1.00 0.70 21 HIS A N 11
ATOM 12813 C CA . HIS A 1 23 ? 2.694 -4.916 8.893 1.00 0.90 21 HIS A CA 11
ATOM 12814 C C . HIS A 1 23 ? 1.303 -4.733 9.522 1.00 0.86 21 HIS A C 11
ATOM 12815 O O . HIS A 1 23 ? 0.978 -5.430 10.483 1.00 1.06 21 HIS A O 11
ATOM 12829 N N . PHE A 1 24 ? 0.475 -3.826 8.990 1.00 0.66 22 PHE A N 11
ATOM 12830 C CA . PHE A 1 24 ? -0.902 -3.651 9.430 1.00 0.74 22 PHE A CA 11
ATOM 12831 C C . PHE A 1 24 ? -1.675 -4.935 9.131 1.00 0.96 22 PHE A C 11
ATOM 12832 O O . PHE A 1 24 ? -2.367 -5.462 9.999 1.00 1.22 22 PHE A O 11
ATOM 12849 N N . ASN A 1 25 ? -1.611 -5.402 7.879 1.00 0.93 23 ASN A N 11
ATOM 12850 C CA . ASN A 1 25 ? -2.440 -6.488 7.389 1.00 1.12 23 ASN A CA 11
ATOM 12851 C C . ASN A 1 25 ? -1.932 -6.963 6.024 1.00 1.00 23 ASN A C 11
ATOM 12852 O O . ASN A 1 25 ? -1.169 -6.270 5.358 1.00 1.39 23 ASN A O 11
ATOM 12863 N N . ARG A 1 26 ? -2.414 -8.131 5.588 1.00 0.71 24 ARG A N 11
ATOM 12864 C CA . ARG A 1 26 ? -2.058 -8.747 4.311 1.00 0.77 24 ARG A CA 11
ATOM 12865 C C . ARG A 1 26 ? -3.094 -8.429 3.216 1.00 0.79 24 ARG A C 11
ATOM 12866 O O . ARG A 1 26 ? -2.990 -8.952 2.108 1.00 1.35 24 ARG A O 11
ATOM 12887 N N . TYR A 1 27 ? -4.106 -7.606 3.521 1.00 0.65 25 TYR A N 11
ATOM 12888 C CA . TYR A 1 27 ? -5.301 -7.393 2.712 1.00 1.02 25 TYR A CA 11
ATOM 12889 C C . TYR A 1 27 ? -6.093 -6.226 3.321 1.00 0.93 25 TYR A C 11
ATOM 12890 O O . TYR A 1 27 ? -6.966 -6.432 4.161 1.00 0.97 25 TYR A O 11
ATOM 12908 N N . ILE A 1 28 ? -5.787 -4.998 2.902 1.00 0.90 26 ILE A N 11
ATOM 12909 C CA . ILE A 1 28 ? -6.361 -3.785 3.487 1.00 0.80 26 ILE A CA 11
ATOM 12910 C C . ILE A 1 28 ? -7.650 -3.451 2.730 1.00 0.61 26 ILE A C 11
ATOM 12911 O O . ILE A 1 28 ? -7.692 -3.649 1.513 1.00 0.75 26 ILE A O 11
ATOM 12927 N N . THR A 1 29 ? -8.704 -2.993 3.422 1.00 0.66 27 THR A N 11
ATOM 12928 C CA . THR A 1 29 ? -10.009 -2.749 2.805 1.00 0.71 27 THR A CA 11
ATOM 12929 C C . THR A 1 29 ? -9.885 -1.787 1.630 1.00 0.62 27 THR A C 11
ATOM 12930 O O . THR A 1 29 ? -9.004 -0.934 1.640 1.00 0.52 27 THR A O 11
ATOM 12941 N N . ARG A 1 30 ? -10.766 -1.888 0.629 1.00 0.73 28 ARG A N 11
ATOM 12942 C CA . ARG A 1 30 ? -10.707 -0.988 -0.515 1.00 0.77 28 ARG A CA 11
ATOM 12943 C C . ARG A 1 30 ? -10.684 0.471 -0.047 1.00 0.76 28 ARG A C 11
ATOM 12944 O O . ARG A 1 30 ? -9.825 1.224 -0.489 1.00 0.74 28 ARG A O 11
ATOM 12965 N N . ARG A 1 31 ? -11.600 0.877 0.841 1.00 0.86 29 ARG A N 11
ATOM 12966 C CA . ARG A 1 31 ? -11.637 2.267 1.297 1.00 0.98 29 ARG A CA 11
ATOM 12967 C C . ARG A 1 31 ? -10.293 2.646 1.915 1.00 0.80 29 ARG A C 11
ATOM 12968 O O . ARG A 1 31 ? -9.745 3.709 1.636 1.00 0.75 29 ARG A O 11
ATOM 12989 N N . ARG A 1 32 ? -9.770 1.765 2.765 1.00 0.78 30 ARG A N 11
ATOM 12990 C CA . ARG A 1 32 ? -8.521 1.985 3.481 1.00 0.72 30 ARG A CA 11
ATOM 12991 C C . ARG A 1 32 ? -7.344 2.038 2.487 1.00 0.52 30 ARG A C 11
ATOM 12992 O O . ARG A 1 32 ? -6.383 2.780 2.681 1.00 0.61 30 ARG A O 11
ATOM 13013 N N . ARG A 1 33 ? -7.427 1.280 1.393 1.00 0.44 31 ARG A N 11
ATOM 13014 C CA . ARG A 1 33 ? -6.418 1.236 0.343 1.00 0.37 31 ARG A CA 11
ATOM 13015 C C . ARG A 1 33 ? -6.521 2.465 -0.575 1.00 0.37 31 ARG A C 11
ATOM 13016 O O . ARG A 1 33 ? -5.499 2.988 -1.006 1.00 0.38 31 ARG A O 11
ATOM 13037 N N . ILE A 1 34 ? -7.729 2.971 -0.849 1.00 0.41 32 ILE A N 11
ATOM 13038 C CA . ILE A 1 34 ? -7.917 4.263 -1.516 1.00 0.45 32 ILE A CA 11
ATOM 13039 C C . ILE A 1 34 ? -7.316 5.361 -0.637 1.00 0.41 32 ILE A C 11
ATOM 13040 O O . ILE A 1 34 ? -6.573 6.211 -1.114 1.00 0.41 32 ILE A O 11
ATOM 13056 N N . ASP A 1 35 ? -7.623 5.314 0.657 1.00 0.47 33 ASP A N 11
ATOM 13057 C CA . ASP A 1 35 ? -7.156 6.234 1.683 1.00 0.54 33 ASP A CA 11
ATOM 13058 C C . ASP A 1 35 ? -5.632 6.300 1.636 1.00 0.52 33 ASP A C 11
ATOM 13059 O O . ASP A 1 35 ? -5.063 7.353 1.347 1.00 0.54 33 ASP A O 11
ATOM 13068 N N . ILE A 1 36 ? -4.962 5.182 1.903 1.00 0.51 34 ILE A N 11
ATOM 13069 C CA . ILE A 1 36 ? -3.535 5.075 1.811 1.00 0.51 34 ILE A CA 11
ATOM 13070 C C . ILE A 1 36 ? -3.038 5.535 0.446 1.00 0.43 34 ILE A C 11
ATOM 13071 O O . ILE A 1 36 ? -2.204 6.426 0.390 1.00 0.50 34 ILE A O 11
ATOM 13087 N N . ALA A 1 37 ? -3.571 5.009 -0.661 1.00 0.34 35 ALA A N 11
ATOM 13088 C CA . ALA A 1 37 ? -3.191 5.470 -1.990 1.00 0.37 35 ALA A CA 11
ATOM 13089 C C . ALA A 1 37 ? -3.236 6.996 -2.063 1.00 0.42 35 ALA A C 11
ATOM 13090 O O . ALA A 1 37 ? -2.332 7.618 -2.622 1.00 0.53 35 ALA A O 11
ATOM 13097 N N . ASN A 1 38 ? -4.265 7.591 -1.455 1.00 0.44 36 ASN A N 11
ATOM 13098 C CA . ASN A 1 38 ? -4.495 9.026 -1.534 1.00 0.55 36 ASN A CA 11
ATOM 13099 C C . ASN A 1 38 ? -3.433 9.788 -0.743 1.00 0.60 36 ASN A C 11
ATOM 13100 O O . ASN A 1 38 ? -2.763 10.664 -1.282 1.00 0.75 36 ASN A O 11
ATOM 13111 N N . ALA A 1 39 ? -3.275 9.446 0.537 1.00 0.58 37 ALA A N 11
ATOM 13112 C CA . ALA A 1 39 ? -2.365 10.140 1.442 1.00 0.66 37 ALA A CA 11
ATOM 13113 C C . ALA A 1 39 ? -0.897 9.864 1.094 1.00 0.61 37 ALA A C 11
ATOM 13114 O O . ALA A 1 39 ? -0.065 10.767 1.088 1.00 0.68 37 ALA A O 11
ATOM 13121 N N . LEU A 1 40 ? -0.586 8.595 0.833 1.00 0.58 38 LEU A N 11
ATOM 13122 C CA . LEU A 1 40 ? 0.748 8.078 0.567 1.00 0.52 38 LEU A CA 11
ATOM 13123 C C . LEU A 1 40 ? 1.240 8.654 -0.760 1.00 0.65 38 LEU A C 11
ATOM 13124 O O . LEU A 1 40 ? 2.395 9.073 -0.866 1.00 1.13 38 LEU A O 11
ATOM 13140 N N . SER A 1 41 ? 0.323 8.684 -1.739 1.00 0.59 39 SER A N 11
ATOM 13141 C CA . SER A 1 41 ? 0.445 9.237 -3.079 1.00 0.65 39 SER A CA 11
ATOM 13142 C C . SER A 1 41 ? 0.827 8.134 -4.071 1.00 0.60 39 SER A C 11
ATOM 13143 O O . SER A 1 41 ? 1.961 8.064 -4.540 1.00 0.82 39 SER A O 11
ATOM 13151 N N . LEU A 1 42 ? -0.131 7.251 -4.373 1.00 0.65 40 LEU A N 11
ATOM 13152 C CA . LEU A 1 42 ? 0.000 6.159 -5.336 1.00 0.71 40 LEU A CA 11
ATOM 13153 C C . LEU A 1 42 ? -1.414 5.743 -5.781 1.00 0.74 40 LEU A C 11
ATOM 13154 O O . LEU A 1 42 ? -2.342 6.522 -5.568 1.00 1.11 40 LEU A O 11
ATOM 13170 N N . SER A 1 43 ? -1.625 4.556 -6.377 1.00 0.69 41 SER A N 11
ATOM 13171 C CA . SER A 1 43 ? -2.968 4.128 -6.786 1.00 0.69 41 SER A CA 11
ATOM 13172 C C . SER A 1 43 ? -3.269 2.687 -6.375 1.00 0.58 41 SER A C 11
ATOM 13173 O O . SER A 1 43 ? -2.364 1.879 -6.181 1.00 0.57 41 SER A O 11
ATOM 13181 N N . GLU A 1 44 ? -4.563 2.366 -6.263 1.00 0.64 42 GLU A N 11
ATOM 13182 C CA . GLU A 1 44 ? -5.065 1.094 -5.749 1.00 0.67 42 GLU A CA 11
ATOM 13183 C C . GLU A 1 44 ? -4.601 -0.089 -6.616 1.00 0.68 42 GLU A C 11
ATOM 13184 O O . GLU A 1 44 ? -4.383 -1.192 -6.117 1.00 0.79 42 GLU A O 11
ATOM 13196 N N . ARG A 1 45 ? -4.447 0.105 -7.929 1.00 0.66 43 ARG A N 11
ATOM 13197 C CA . ARG A 1 45 ? -3.864 -0.911 -8.803 1.00 0.69 43 ARG A CA 11
ATOM 13198 C C . ARG A 1 45 ? -2.402 -1.158 -8.415 1.00 0.57 43 ARG A C 11
ATOM 13199 O O . ARG A 1 45 ? -1.975 -2.295 -8.216 1.00 0.58 43 ARG A O 11
ATOM 13220 N N . GLN A 1 46 ? -1.642 -0.068 -8.329 1.00 0.53 44 GLN A N 11
ATOM 13221 C CA . GLN A 1 46 ? -0.205 -0.070 -8.121 1.00 0.58 44 GLN A CA 11
ATOM 13222 C C . GLN A 1 46 ? 0.114 -0.709 -6.763 1.00 0.56 44 GLN A C 11
ATOM 13223 O O . GLN A 1 46 ? 0.889 -1.661 -6.663 1.00 0.57 44 GLN A O 11
ATOM 13237 N N . ILE A 1 47 ? -0.557 -0.218 -5.722 1.00 0.58 45 ILE A N 11
ATOM 13238 C CA . ILE A 1 47 ? -0.475 -0.750 -4.375 1.00 0.62 45 ILE A CA 11
ATOM 13239 C C . ILE A 1 47 ? -0.891 -2.222 -4.350 1.00 0.59 45 ILE A C 11
ATOM 13240 O O . ILE A 1 47 ? -0.202 -3.045 -3.753 1.00 0.59 45 ILE A O 11
ATOM 13256 N N . LYS A 1 48 ? -2.011 -2.575 -4.987 1.00 0.59 46 LYS A N 11
ATOM 13257 C CA . LYS A 1 48 ? -2.449 -3.962 -5.042 1.00 0.61 46 LYS A CA 11
ATOM 13258 C C . LYS A 1 48 ? -1.364 -4.865 -5.628 1.00 0.52 46 LYS A C 11
ATOM 13259 O O . LYS A 1 48 ? -1.090 -5.914 -5.047 1.00 0.52 46 LYS A O 11
ATOM 13278 N N . ILE A 1 49 ? -0.733 -4.473 -6.743 1.00 0.48 47 ILE A N 11
ATOM 13279 C CA . ILE A 1 49 ? 0.429 -5.205 -7.241 1.00 0.47 47 ILE A CA 11
ATOM 13280 C C . ILE A 1 49 ? 1.474 -5.300 -6.139 1.00 0.46 47 ILE A C 11
ATOM 13281 O O . ILE A 1 49 ? 1.891 -6.408 -5.810 1.00 0.59 47 ILE A O 11
ATOM 13297 N N . TRP A 1 50 ? 1.917 -4.156 -5.600 1.00 0.44 48 TRP A N 11
ATOM 13298 C CA . TRP A 1 50 ? 2.996 -4.142 -4.621 1.00 0.42 48 TRP A CA 11
ATOM 13299 C C . TRP A 1 50 ? 2.710 -5.156 -3.516 1.00 0.45 48 TRP A C 11
ATOM 13300 O O . TRP A 1 50 ? 3.588 -5.957 -3.201 1.00 0.48 48 TRP A O 11
ATOM 13321 N N . PHE A 1 51 ? 1.485 -5.158 -2.980 1.00 0.47 49 PHE A N 11
ATOM 13322 C CA . PHE A 1 51 ? 1.050 -6.129 -1.991 1.00 0.50 49 PHE A CA 11
ATOM 13323 C C . PHE A 1 51 ? 1.156 -7.541 -2.540 1.00 0.58 49 PHE A C 11
ATOM 13324 O O . PHE A 1 51 ? 1.831 -8.363 -1.932 1.00 0.77 49 PHE A O 11
ATOM 13341 N N . GLN A 1 52 ? 0.477 -7.829 -3.654 1.00 0.55 50 GLN A N 11
ATOM 13342 C CA . GLN A 1 52 ? 0.424 -9.156 -4.259 1.00 0.67 50 GLN A CA 11
ATOM 13343 C C . GLN A 1 52 ? 1.829 -9.756 -4.385 1.00 0.73 50 GLN A C 11
ATOM 13344 O O . GLN A 1 52 ? 2.057 -10.920 -4.065 1.00 0.88 50 GLN A O 11
ATOM 13358 N N . ASN A 1 53 ? 2.766 -8.923 -4.827 1.00 0.66 51 ASN A N 11
ATOM 13359 C CA . ASN A 1 53 ? 4.192 -9.200 -4.887 1.00 0.73 51 ASN A CA 11
ATOM 13360 C C . ASN A 1 53 ? 4.736 -9.480 -3.479 1.00 0.74 51 ASN A C 11
ATOM 13361 O O . ASN A 1 53 ? 5.169 -10.586 -3.164 1.00 1.03 51 ASN A O 11
ATOM 13372 N N . ARG A 1 54 ? 4.696 -8.460 -2.629 1.00 0.59 52 ARG A N 11
ATOM 13373 C CA . ARG A 1 54 ? 5.264 -8.418 -1.287 1.00 0.63 52 ARG A CA 11
ATOM 13374 C C . ARG A 1 54 ? 4.848 -9.589 -0.393 1.00 0.79 52 ARG A C 11
ATOM 13375 O O . ARG A 1 54 ? 5.637 -10.052 0.440 1.00 1.06 52 ARG A O 11
ATOM 13396 N N . ARG A 1 55 ? 3.584 -9.992 -0.494 1.00 0.87 53 ARG A N 11
ATOM 13397 C CA . ARG A 1 55 ? 2.953 -10.919 0.430 1.00 1.41 53 ARG A CA 11
ATOM 13398 C C . ARG A 1 55 ? 3.421 -12.360 0.275 1.00 1.73 53 ARG A C 11
ATOM 13399 O O . ARG A 1 55 ? 3.111 -13.188 1.136 1.00 2.30 53 ARG A O 11
ATOM 13420 N N . MET A 1 56 ? 4.105 -12.664 -0.826 1.00 1.89 54 MET A N 11
ATOM 13421 C CA . MET A 1 56 ? 4.579 -13.995 -1.160 1.00 2.61 54 MET A CA 11
ATOM 13422 C C . MET A 1 56 ? 5.777 -13.831 -2.083 1.00 2.56 54 MET A C 11
ATOM 13423 O O . MET A 1 56 ? 5.781 -14.324 -3.208 1.00 3.15 54 MET A O 11
ATOM 13437 N N . LYS A 1 57 ? 6.755 -13.047 -1.604 1.00 2.10 55 LYS A N 11
ATOM 13438 C CA . LYS A 1 57 ? 7.810 -12.545 -2.461 1.00 2.25 55 LYS A CA 11
ATOM 13439 C C . LYS A 1 57 ? 8.988 -13.484 -2.702 1.00 2.77 55 LYS A C 11
ATOM 13440 O O . LYS A 1 57 ? 9.210 -13.934 -3.826 1.00 3.67 55 LYS A O 11
ATOM 13459 N N . SER A 1 58 ? 9.828 -13.652 -1.686 1.00 3.03 56 SER A N 11
ATOM 13460 C CA . SER A 1 58 ? 10.967 -14.559 -1.713 1.00 3.75 56 SER A CA 11
ATOM 13461 C C . SER A 1 58 ? 11.238 -15.003 -0.289 1.00 3.68 56 SER A C 11
ATOM 13462 O O . SER A 1 58 ? 12.384 -15.024 0.157 1.00 4.27 56 SER A O 11
ATOM 13470 N N . LYS A 1 59 ? 10.151 -15.256 0.440 1.00 3.47 57 LYS A N 11
ATOM 13471 C CA . LYS A 1 59 ? 10.181 -15.418 1.876 1.00 3.88 57 LYS A CA 11
ATOM 13472 C C . LYS A 1 59 ? 8.861 -15.972 2.413 1.00 4.40 57 LYS A C 11
ATOM 13473 O O . LYS A 1 59 ? 8.857 -16.538 3.506 1.00 5.04 57 LYS A O 11
ATOM 13492 N N . LYS A 1 60 ? 7.726 -15.799 1.715 1.00 4.48 58 LYS A N 11
ATOM 13493 C CA . LYS A 1 60 ? 6.498 -16.439 2.067 1.00 5.48 58 LYS A CA 11
ATOM 13494 C C . LYS A 1 60 ? 5.970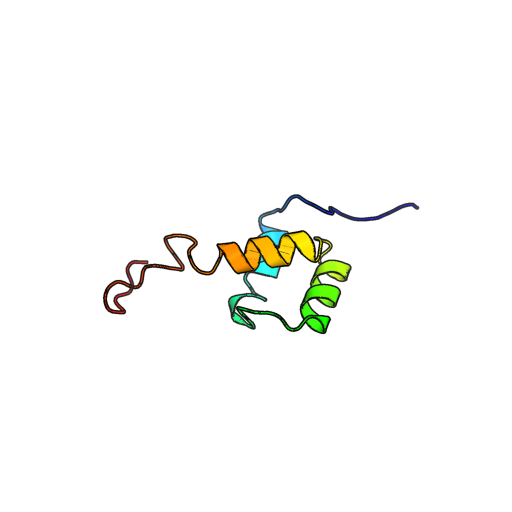 -17.335 0.947 1.00 6.17 58 LYS A C 11
ATOM 13495 O O . LYS A 1 60 ? 4.761 -17.466 0.763 1.00 6.86 58 LYS A O 11
ATOM 13514 N N . ASP A 1 61 ? 6.903 -17.947 0.219 1.00 6.32 59 ASP A N 11
ATOM 13515 C CA . ASP A 1 61 ? 6.655 -18.539 -1.077 1.00 7.27 59 ASP A CA 11
ATOM 13516 C C . ASP A 1 61 ? 7.737 -19.593 -1.343 1.00 7.86 59 ASP A C 11
ATOM 13517 O O . ASP A 1 61 ? 7.440 -20.765 -1.576 1.00 9.16 59 ASP A O 11
ATOM 13526 N N . ARG A 1 62 ? 9.004 -19.191 -1.267 1.00 7.09 60 ARG A N 11
ATOM 13527 C CA . ARG A 1 62 ? 10.190 -20.011 -1.131 1.00 7.54 60 ARG A CA 11
ATOM 13528 C C . ARG A 1 62 ? 10.956 -19.401 0.043 1.00 7.04 60 ARG A C 11
ATOM 13529 O O . ARG A 1 62 ? 10.611 -18.309 0.492 1.00 6.84 60 ARG A O 11
ATOM 13550 N N . THR A 1 63 ? 11.958 -20.115 0.566 1.00 7.40 61 THR A N 11
ATOM 13551 C CA . THR A 1 63 ? 12.723 -19.684 1.729 1.00 7.57 61 THR A CA 11
ATOM 13552 C C . THR A 1 63 ? 11.765 -19.235 2.844 1.00 8.05 61 THR A C 11
ATOM 13553 O O . THR A 1 63 ? 11.868 -18.132 3.372 1.00 8.12 61 THR A O 11
ATOM 13564 N N . LEU A 1 64 ? 10.798 -20.104 3.159 1.00 9.03 62 LEU A N 11
ATOM 13565 C CA . LEU A 1 64 ? 9.761 -19.830 4.140 1.00 10.25 62 LEU A CA 11
ATOM 13566 C C . LEU A 1 64 ? 10.420 -19.567 5.492 1.00 10.88 62 LEU A C 11
ATOM 13567 O O . LEU A 1 64 ? 10.988 -20.487 6.077 1.00 11.36 62 LEU A O 11
ATOM 13583 N N . ASP A 1 65 ? 10.373 -18.322 5.974 1.00 11.24 63 ASP A N 11
ATOM 13584 C CA . ASP A 1 65 ? 11.003 -17.885 7.181 1.00 12.21 63 ASP A CA 11
ATOM 13585 C C . ASP A 1 65 ? 10.146 -16.737 7.660 1.00 13.10 63 ASP A C 11
ATOM 13586 O O . ASP A 1 65 ? 9.649 -15.959 6.836 1.00 13.36 63 ASP A O 11
ATOM 13595 N N . SER A 1 66 ? 10.032 -16.605 8.974 1.00 13.90 64 SER A N 11
ATOM 13596 C CA . SER A 1 66 ? 9.666 -15.369 9.606 1.00 14.95 64 SER A CA 11
ATOM 13597 C C . SER A 1 66 ? 9.693 -15.565 11.117 1.00 16.35 64 SER A C 11
ATOM 13598 O O . SER A 1 66 ? 9.154 -16.550 11.610 1.00 17.02 64 SER A O 11
ATOM 13606 N N . SER A 1 67 ? 10.259 -14.615 11.861 1.00 17.09 65 SER A N 11
ATOM 13607 C CA . SER A 1 67 ? 9.985 -14.492 13.281 1.00 18.68 65 SER A CA 11
ATOM 13608 C C . SER A 1 67 ? 8.475 -14.319 13.523 1.00 19.69 65 SER A C 11
ATOM 13609 O O . SER A 1 67 ? 7.838 -15.199 14.100 1.00 20.50 65 SER A O 11
ATOM 13617 N N . PRO A 1 68 ? 7.863 -13.233 13.035 1.00 19.85 66 PRO A N 11
ATOM 13618 C CA . PRO A 1 68 ? 6.424 -13.051 13.040 1.00 20.90 66 PRO A CA 11
ATOM 13619 C C . PRO A 1 68 ? 5.805 -13.888 11.913 1.00 20.80 66 PRO A C 11
ATOM 13620 O O . PRO A 1 68 ? 5.325 -13.342 10.921 1.00 20.81 66 PRO A O 11
ATOM 13631 N N . GLU A 1 69 ? 5.845 -15.217 12.059 1.00 20.94 67 GLU A N 11
ATOM 13632 C CA . GLU A 1 69 ? 5.028 -16.140 11.275 1.00 21.35 67 GLU A CA 11
ATOM 13633 C C . GLU A 1 69 ? 3.812 -16.502 12.145 1.00 22.58 67 GLU A C 11
ATOM 13634 O O . GLU A 1 69 ? 3.247 -15.624 12.797 1.00 23.25 67 GLU A O 11
ATOM 13646 N N . HIS A 1 70 ? 3.429 -17.778 12.196 1.00 23.09 68 HIS A N 11
ATOM 13647 C CA . HIS A 1 70 ? 2.357 -18.322 13.001 1.00 24.39 68 HIS A CA 11
ATOM 13648 C C . HIS A 1 70 ? 2.540 -19.838 12.965 1.00 24.55 68 HIS A C 11
ATOM 13649 O O . HIS A 1 70 ? 1.949 -20.525 13.792 1.00 25.44 68 HIS A O 11
ATOM 13663 N N . MET A 1 1 ? 19.168 9.484 -5.674 1.00 24.72 -1 MET A N 12
ATOM 13664 C CA . MET A 1 1 ? 19.590 8.079 -5.796 1.00 24.67 -1 MET A CA 12
ATOM 13665 C C . MET A 1 1 ? 18.928 7.333 -4.643 1.00 24.15 -1 MET A C 12
ATOM 13666 O O . MET A 1 1 ? 18.602 7.993 -3.658 1.00 24.58 -1 MET A O 12
ATOM 13680 N N . ASP A 1 2 ? 18.737 6.019 -4.760 1.00 23.45 0 ASP A N 12
ATOM 13681 C CA . ASP A 1 2 ? 18.285 5.135 -3.692 1.00 23.23 0 ASP A CA 12
ATOM 13682 C C . ASP A 1 2 ? 18.666 3.719 -4.111 1.00 22.54 0 ASP A C 12
ATOM 13683 O O . ASP A 1 2 ? 18.752 3.437 -5.304 1.00 21.76 0 ASP A O 12
ATOM 13692 N N . SER A 1 3 ? 18.892 2.847 -3.130 1.00 23.03 1 SER A N 12
ATOM 13693 C CA . SER A 1 3 ? 19.149 1.427 -3.302 1.00 22.67 1 SER A CA 12
ATOM 13694 C C . SER A 1 3 ? 20.198 1.180 -4.388 1.00 22.49 1 SER A C 12
ATOM 13695 O O . SER A 1 3 ? 19.871 0.831 -5.521 1.00 21.71 1 SER A O 12
ATOM 13703 N N . LYS A 1 4 ? 21.470 1.371 -4.029 1.00 23.44 2 LYS A N 12
ATOM 13704 C CA . LYS A 1 4 ? 22.639 1.145 -4.875 1.00 23.74 2 LYS A CA 12
ATOM 13705 C C . LYS A 1 4 ? 22.832 2.256 -5.915 1.00 22.81 2 LYS A C 12
ATOM 13706 O O . LYS A 1 4 ? 23.965 2.699 -6.131 1.00 23.42 2 LYS A O 12
ATOM 13725 N N . ARG A 1 5 ? 21.765 2.646 -6.620 1.00 21.55 3 ARG A N 12
ATOM 13726 C CA . ARG A 1 5 ? 21.720 3.684 -7.635 1.00 20.70 3 ARG A CA 12
ATOM 13727 C C . ARG A 1 5 ? 20.296 4.227 -7.734 1.00 18.70 3 ARG A C 12
ATOM 13728 O O . ARG A 1 5 ? 19.986 5.294 -7.202 1.00 18.68 3 ARG A O 12
ATOM 13749 N N . THR A 1 6 ? 19.447 3.540 -8.494 1.00 17.17 4 THR A N 12
ATOM 13750 C CA . THR A 1 6 ? 18.038 3.852 -8.641 1.00 15.20 4 THR A CA 12
ATOM 13751 C C . THR A 1 6 ? 17.325 2.593 -9.124 1.00 13.81 4 THR A C 12
ATOM 13752 O O . THR A 1 6 ? 17.521 2.144 -10.248 1.00 13.50 4 THR A O 12
ATOM 13763 N N . ARG A 1 7 ? 16.557 1.994 -8.219 1.00 13.36 5 ARG A N 12
ATOM 13764 C CA . ARG A 1 7 ? 15.918 0.704 -8.384 1.00 12.56 5 ARG A CA 12
ATOM 13765 C C . ARG A 1 7 ? 14.748 0.806 -9.369 1.00 10.61 5 ARG A C 12
ATOM 13766 O O . ARG A 1 7 ? 14.605 -0.015 -10.269 1.00 10.50 5 ARG A O 12
ATOM 13787 N N . GLN A 1 8 ? 13.873 1.784 -9.133 1.00 9.44 6 GLN A N 12
ATOM 13788 C CA . GLN A 1 8 ? 12.566 1.950 -9.729 1.00 7.63 6 GLN A CA 12
ATOM 13789 C C . GLN A 1 8 ? 12.032 3.278 -9.194 1.00 5.86 6 GLN A C 12
ATOM 13790 O O . GLN A 1 8 ? 12.723 3.972 -8.445 1.00 6.41 6 GLN A O 12
ATOM 13804 N N . THR A 1 9 ? 10.775 3.572 -9.510 1.00 4.12 7 THR A N 12
ATOM 13805 C CA . THR A 1 9 ? 9.995 4.637 -8.920 1.00 2.42 7 THR A CA 12
ATOM 13806 C C . THR A 1 9 ? 9.591 4.243 -7.490 1.00 2.18 7 THR A C 12
ATOM 13807 O O . THR A 1 9 ? 10.069 3.250 -6.937 1.00 3.67 7 THR A O 12
ATOM 13818 N N . TYR A 1 10 ? 8.757 5.078 -6.869 1.00 1.29 8 TYR A N 12
ATOM 13819 C CA . TYR A 1 10 ? 8.299 5.061 -5.507 1.00 1.13 8 TYR A CA 12
ATOM 13820 C C . TYR A 1 10 ? 9.413 5.485 -4.556 1.00 1.01 8 TYR A C 12
ATOM 13821 O O . TYR A 1 10 ? 10.574 5.117 -4.742 1.00 1.26 8 TYR A O 12
ATOM 13839 N N . THR A 1 11 ? 9.067 6.255 -3.528 1.00 1.20 9 THR A N 12
ATOM 13840 C CA . THR A 1 11 ? 10.036 6.693 -2.535 1.00 1.19 9 THR A CA 12
ATOM 13841 C C . THR A 1 11 ? 10.419 5.555 -1.575 1.00 0.92 9 THR A C 12
ATOM 13842 O O . THR A 1 11 ? 9.719 4.543 -1.442 1.00 0.76 9 THR A O 12
ATOM 13853 N N . ARG A 1 12 ? 11.559 5.730 -0.899 1.00 0.91 10 ARG A N 12
ATOM 13854 C CA . ARG A 1 12 ? 11.983 4.852 0.180 1.00 0.73 10 ARG A CA 12
ATOM 13855 C C . ARG A 1 12 ? 10.894 4.847 1.257 1.00 0.59 10 ARG A C 12
ATOM 13856 O O . ARG A 1 12 ? 10.418 3.784 1.654 1.00 0.50 10 ARG A O 12
ATOM 13877 N N . TYR A 1 13 ? 10.474 6.046 1.687 1.00 0.69 11 TYR A N 12
ATOM 13878 C CA . TYR A 1 13 ? 9.364 6.223 2.611 1.00 0.72 11 TYR A CA 12
ATOM 13879 C C . TYR A 1 13 ? 8.140 5.465 2.115 1.00 0.61 11 TYR A C 12
ATOM 13880 O O . TYR A 1 13 ? 7.539 4.741 2.894 1.00 0.58 11 TYR A O 12
ATOM 13898 N N . GLN A 1 14 ? 7.782 5.604 0.838 1.00 0.60 12 GLN A N 12
ATOM 13899 C CA . GLN A 1 14 ? 6.623 4.930 0.271 1.00 0.55 12 GLN A CA 12
ATOM 13900 C C . GLN A 1 14 ? 6.730 3.435 0.551 1.00 0.46 12 GLN A C 12
ATOM 13901 O O . GLN A 1 14 ? 5.852 2.846 1.173 1.00 0.47 12 GLN A O 12
ATOM 13915 N N . THR A 1 15 ? 7.836 2.834 0.119 1.00 0.44 13 THR A N 12
ATOM 13916 C CA . THR A 1 15 ? 8.081 1.411 0.288 1.00 0.40 13 THR A CA 12
ATOM 13917 C C . THR A 1 15 ? 8.008 1.001 1.768 1.00 0.44 13 THR A C 12
ATOM 13918 O O . THR A 1 15 ? 7.352 0.016 2.105 1.00 0.47 13 THR A O 12
ATOM 13929 N N . LEU A 1 16 ? 8.673 1.744 2.659 1.00 0.50 14 LEU A N 12
ATOM 13930 C CA . LEU A 1 16 ? 8.685 1.454 4.085 1.00 0.62 14 LEU A CA 12
ATOM 13931 C C . LEU A 1 16 ? 7.262 1.541 4.647 1.00 0.61 14 LEU A C 12
ATOM 13932 O O . LEU A 1 16 ? 6.804 0.611 5.308 1.00 0.66 14 LEU A O 12
ATOM 13948 N N . GLU A 1 17 ? 6.545 2.621 4.334 1.00 0.61 15 GLU A N 12
ATOM 13949 C CA . GLU A 1 17 ? 5.162 2.854 4.724 1.00 0.62 15 GLU A CA 12
ATOM 13950 C C . GLU A 1 17 ? 4.310 1.668 4.281 1.00 0.54 15 GLU A C 12
ATOM 13951 O O . GLU A 1 17 ? 3.476 1.170 5.030 1.00 0.51 15 GLU A O 12
ATOM 13963 N N . LEU A 1 18 ? 4.549 1.201 3.059 1.00 0.53 16 LEU A N 12
ATOM 13964 C CA . LEU A 1 18 ? 3.845 0.089 2.452 1.00 0.43 16 LEU A CA 12
ATOM 13965 C C . LEU A 1 18 ? 4.142 -1.245 3.150 1.00 0.44 16 LEU A C 12
ATOM 13966 O O . LEU A 1 18 ? 3.226 -2.028 3.399 1.00 0.44 16 LEU A O 12
ATOM 13982 N N . GLU A 1 19 ? 5.397 -1.513 3.514 1.00 0.54 17 GLU A N 12
ATOM 13983 C CA . GLU A 1 19 ? 5.773 -2.757 4.176 1.00 0.72 17 GLU A CA 12
ATOM 13984 C C . GLU A 1 19 ? 5.221 -2.698 5.619 1.00 0.69 17 GLU A C 12
ATOM 13985 O O . GLU A 1 19 ? 4.723 -3.687 6.155 1.00 0.72 17 GLU A O 12
ATOM 13997 N N . LYS A 1 20 ? 5.236 -1.518 6.244 1.00 0.70 18 LYS A N 12
ATOM 13998 C CA . LYS A 1 20 ? 4.564 -1.281 7.518 1.00 0.71 18 LYS A CA 12
ATOM 13999 C C . LYS A 1 20 ? 3.058 -1.562 7.380 1.00 0.70 18 LYS A C 12
ATOM 14000 O O . LYS A 1 20 ? 2.479 -2.283 8.188 1.00 1.02 18 LYS A O 12
ATOM 14019 N N . GLU A 1 21 ? 2.405 -1.024 6.348 1.00 0.55 19 GLU A N 12
ATOM 14020 C CA . GLU A 1 21 ? 1.004 -1.296 6.060 1.00 0.56 19 GLU A CA 12
ATOM 14021 C C . GLU A 1 21 ? 0.745 -2.789 5.891 1.00 0.45 19 GLU A C 12
ATOM 14022 O O . GLU A 1 21 ? -0.271 -3.334 6.323 1.00 0.47 19 GLU A O 12
ATOM 14034 N N . PHE A 1 22 ? 1.716 -3.468 5.298 1.00 0.40 20 PHE A N 12
ATOM 14035 C CA . PHE A 1 22 ? 1.642 -4.907 5.143 1.00 0.40 20 PHE A CA 12
ATOM 14036 C C . PHE A 1 22 ? 1.630 -5.559 6.529 1.00 0.44 20 PHE A C 12
ATOM 14037 O O . PHE A 1 22 ? 0.836 -6.464 6.780 1.00 0.57 20 PHE A O 12
ATOM 14054 N N . HIS A 1 23 ? 2.474 -5.075 7.446 1.00 0.52 21 HIS A N 12
ATOM 14055 C CA . HIS A 1 23 ? 2.414 -5.475 8.850 1.00 0.67 21 HIS A CA 12
ATOM 14056 C C . HIS A 1 23 ? 1.059 -5.113 9.486 1.00 0.70 21 HIS A C 12
ATOM 14057 O O . HIS A 1 23 ? 0.645 -5.781 10.432 1.00 0.86 21 HIS A O 12
ATOM 14071 N N . PHE A 1 24 ? 0.347 -4.100 8.975 1.00 0.62 22 PHE A N 12
ATOM 14072 C CA . PHE A 1 24 ? -0.988 -3.758 9.458 1.00 0.74 22 PHE A CA 12
ATOM 14073 C C . PHE A 1 24 ? -1.911 -4.937 9.165 1.00 0.87 22 PHE A C 12
ATOM 14074 O O . PHE A 1 24 ? -2.537 -5.492 10.064 1.00 1.17 22 PHE A O 12
ATOM 14091 N N . ASN A 1 25 ? -2.009 -5.289 7.882 1.00 0.72 23 ASN A N 12
ATOM 14092 C CA . ASN A 1 25 ? -2.855 -6.356 7.378 1.00 0.89 23 ASN A CA 12
ATOM 14093 C C . ASN A 1 25 ? -2.287 -6.761 6.026 1.00 0.76 23 ASN A C 12
ATOM 14094 O O . ASN A 1 25 ? -2.031 -5.892 5.197 1.00 0.92 23 ASN A O 12
ATOM 14105 N N . ARG A 1 26 ? -2.171 -8.065 5.749 1.00 0.80 24 ARG A N 12
ATOM 14106 C CA . ARG A 1 26 ? -1.788 -8.543 4.420 1.00 0.73 24 ARG A CA 12
ATOM 14107 C C . ARG A 1 26 ? -2.811 -8.094 3.355 1.00 0.65 24 ARG A C 12
ATOM 14108 O O . ARG A 1 26 ? -2.495 -8.052 2.161 1.00 0.86 24 ARG A O 12
ATOM 14129 N N . TYR A 1 27 ? -4.028 -7.736 3.785 1.00 0.82 25 TYR A N 12
ATOM 14130 C CA . TYR A 1 27 ? -5.061 -7.072 3.003 1.00 1.08 25 TYR A CA 12
ATOM 14131 C C . TYR A 1 27 ? -5.661 -5.913 3.818 1.00 1.17 25 TYR A C 12
ATOM 14132 O O . TYR A 1 27 ? -6.573 -6.122 4.613 1.00 1.15 25 TYR A O 12
ATOM 14150 N N . ILE A 1 28 ? -5.194 -4.681 3.589 1.00 1.36 26 ILE A N 12
ATOM 14151 C CA . ILE A 1 28 ? -5.869 -3.470 4.061 1.00 1.22 26 ILE A CA 12
ATOM 14152 C C . ILE A 1 28 ? -7.244 -3.356 3.364 1.00 1.04 26 ILE A C 12
ATOM 14153 O O . ILE A 1 28 ? -7.415 -3.900 2.265 1.00 1.15 26 ILE A O 12
ATOM 14169 N N . THR A 1 29 ? -8.217 -2.660 3.975 1.00 0.87 27 THR A N 12
ATOM 14170 C CA . THR A 1 29 ? -9.560 -2.504 3.426 1.00 0.73 27 THR A CA 12
ATOM 14171 C C . THR A 1 29 ? -9.517 -1.733 2.109 1.00 0.60 27 THR A C 12
ATOM 14172 O O . THR A 1 29 ? -8.616 -0.931 1.894 1.00 0.52 27 THR A O 12
ATOM 14183 N N . ARG A 1 30 ? -10.482 -1.950 1.212 1.00 0.71 28 ARG A N 12
ATOM 14184 C CA . ARG A 1 30 ? -10.558 -1.174 -0.020 1.00 0.75 28 ARG A CA 12
ATOM 14185 C C . ARG A 1 30 ? -10.710 0.317 0.310 1.00 0.67 28 ARG A C 12
ATOM 14186 O O . ARG A 1 30 ? -9.928 1.130 -0.179 1.00 0.66 28 ARG A O 12
ATOM 14207 N N . ARG A 1 31 ? -11.699 0.648 1.152 1.00 0.77 29 ARG A N 12
ATOM 14208 C CA . ARG A 1 31 ? -11.934 1.991 1.684 1.00 0.89 29 ARG A CA 12
ATOM 14209 C C . ARG A 1 31 ? -10.606 2.652 2.048 1.00 0.84 29 ARG A C 12
ATOM 14210 O O . ARG A 1 31 ? -10.300 3.738 1.556 1.00 1.02 29 ARG A O 12
ATOM 14231 N N . ARG A 1 32 ? -9.813 2.003 2.902 1.00 0.71 30 ARG A N 12
ATOM 14232 C CA . ARG A 1 32 ? -8.553 2.597 3.304 1.00 0.86 30 ARG A CA 12
ATOM 14233 C C . ARG A 1 32 ? -7.574 2.590 2.128 1.00 0.75 30 ARG A C 12
ATOM 14234 O O . ARG A 1 32 ? -6.825 3.537 1.968 1.00 0.96 30 ARG A O 12
ATOM 14255 N N . ARG A 1 33 ? -7.536 1.541 1.306 1.00 0.49 31 ARG A N 12
ATOM 14256 C CA . ARG A 1 33 ? -6.525 1.410 0.263 1.00 0.37 31 ARG A CA 12
ATOM 14257 C C . ARG A 1 33 ? -6.581 2.567 -0.725 1.00 0.42 31 ARG A C 12
ATOM 14258 O O . ARG A 1 33 ? -5.545 3.140 -1.044 1.00 0.34 31 ARG A O 12
ATOM 14279 N N . ILE A 1 34 ? -7.772 2.907 -1.220 1.00 0.69 32 ILE A N 12
ATOM 14280 C CA . ILE A 1 34 ? -7.917 4.096 -2.077 1.00 0.91 32 ILE A CA 12
ATOM 14281 C C . ILE A 1 34 ? -7.281 5.307 -1.380 1.00 0.98 32 ILE A C 12
ATOM 14282 O O . ILE A 1 34 ? -6.411 5.990 -1.917 1.00 1.05 32 ILE A O 12
ATOM 14298 N N . ASP A 1 35 ? -7.779 5.559 -0.176 1.00 1.07 33 ASP A N 12
ATOM 14299 C CA . ASP A 1 35 ? -7.523 6.703 0.679 1.00 1.23 33 ASP A CA 12
ATOM 14300 C C . ASP A 1 35 ? -6.004 6.850 0.879 1.00 0.93 33 ASP A C 12
ATOM 14301 O O . ASP A 1 35 ? -5.397 7.845 0.482 1.00 0.91 33 ASP A O 12
ATOM 14310 N N . ILE A 1 36 ? -5.403 5.839 1.500 1.00 0.78 34 ILE A N 12
ATOM 14311 C CA . ILE A 1 36 ? -3.975 5.672 1.681 1.00 0.67 34 ILE A CA 12
ATOM 14312 C C . ILE A 1 36 ? -3.284 5.894 0.347 1.00 0.41 34 ILE A C 12
ATOM 14313 O O . ILE A 1 36 ? -2.492 6.815 0.249 1.00 0.47 34 ILE A O 12
ATOM 14329 N N . ALA A 1 37 ? -3.599 5.116 -0.692 1.00 0.30 35 ALA A N 12
ATOM 14330 C CA . ALA A 1 37 ? -2.884 5.176 -1.957 1.00 0.62 35 ALA A CA 12
ATOM 14331 C C . ALA A 1 37 ? -2.842 6.599 -2.483 1.00 0.76 35 ALA A C 12
ATOM 14332 O O . ALA A 1 37 ? -1.818 7.033 -3.011 1.00 0.95 35 ALA A O 12
ATOM 14339 N N . ASN A 1 38 ? -3.955 7.314 -2.306 1.00 0.88 36 ASN A N 12
ATOM 14340 C CA . ASN A 1 38 ? -4.034 8.710 -2.697 1.00 1.14 36 ASN A CA 12
ATOM 14341 C C . ASN A 1 38 ? -3.009 9.506 -1.884 1.00 1.04 36 ASN A C 12
ATOM 14342 O O . ASN A 1 38 ? -2.056 10.060 -2.432 1.00 1.23 36 ASN A O 12
ATOM 14353 N N . ALA A 1 39 ? -3.153 9.489 -0.557 1.00 0.87 37 ALA A N 12
ATOM 14354 C CA . ALA A 1 39 ? -2.279 10.224 0.350 1.00 0.83 37 ALA A CA 12
ATOM 14355 C C . ALA A 1 39 ? -0.799 9.824 0.236 1.00 0.66 37 ALA A C 12
ATOM 14356 O O . ALA A 1 39 ? 0.084 10.635 0.506 1.00 0.58 37 ALA A O 12
ATOM 14363 N N . LEU A 1 40 ? -0.520 8.571 -0.129 1.00 0.77 38 LEU A N 12
ATOM 14364 C CA . LEU A 1 40 ? 0.804 7.961 -0.100 1.00 0.58 38 LEU A CA 12
ATOM 14365 C C . LEU A 1 40 ? 1.472 8.141 -1.472 1.00 0.71 38 LEU A C 12
ATOM 14366 O O . LEU A 1 40 ? 2.615 7.730 -1.659 1.00 1.01 38 LEU A O 12
ATOM 14382 N N . SER A 1 41 ? 0.751 8.711 -2.447 1.00 0.83 39 SER A N 12
ATOM 14383 C CA . SER A 1 41 ? 1.216 8.968 -3.801 1.00 1.09 39 SER A CA 12
ATOM 14384 C C . SER A 1 41 ? 1.499 7.678 -4.577 1.00 0.98 39 SER A C 12
ATOM 14385 O O . SER A 1 41 ? 2.472 7.607 -5.333 1.00 1.11 39 SER A O 12
ATOM 14393 N N . LEU A 1 42 ? 0.641 6.668 -4.419 1.00 0.84 40 LEU A N 12
ATOM 14394 C CA . LEU A 1 42 ? 0.653 5.467 -5.246 1.00 0.76 40 LEU A CA 12
ATOM 14395 C C . LEU A 1 42 ? -0.730 5.351 -5.925 1.00 0.75 40 LEU A C 12
ATOM 14396 O O . LEU A 1 42 ? -1.279 6.373 -6.330 1.00 1.55 40 LEU A O 12
ATOM 14412 N N . SER A 1 43 ? -1.330 4.160 -6.060 1.00 0.66 41 SER A N 12
ATOM 14413 C CA . SER A 1 43 ? -2.722 4.024 -6.496 1.00 0.67 41 SER A CA 12
ATOM 14414 C C . SER A 1 43 ? -3.315 2.751 -5.908 1.00 0.68 41 SER A C 12
ATOM 14415 O O . SER A 1 43 ? -2.585 1.923 -5.379 1.00 0.85 41 SER A O 12
ATOM 14423 N N . GLU A 1 44 ? -4.632 2.585 -6.003 1.00 0.70 42 GLU A N 12
ATOM 14424 C CA . GLU A 1 44 ? -5.317 1.407 -5.476 1.00 0.82 42 GLU A CA 12
ATOM 14425 C C . GLU A 1 44 ? -4.881 0.155 -6.255 1.00 0.83 42 GLU A C 12
ATOM 14426 O O . GLU A 1 44 ? -4.686 -0.933 -5.700 1.00 0.93 42 GLU A O 12
ATOM 14438 N N . ARG A 1 45 ? -4.721 0.305 -7.571 1.00 0.79 43 ARG A N 12
ATOM 14439 C CA . ARG A 1 45 ? -4.151 -0.701 -8.423 1.00 0.80 43 ARG A CA 12
ATOM 14440 C C . ARG A 1 45 ? -2.717 -0.983 -7.971 1.00 0.75 43 ARG A C 12
ATOM 14441 O O . ARG A 1 45 ? -2.383 -2.112 -7.613 1.00 0.87 43 ARG A O 12
ATOM 14462 N N . GLN A 1 46 ? -1.871 0.048 -7.987 1.00 0.65 44 GLN A N 12
ATOM 14463 C CA . GLN A 1 46 ? -0.450 -0.108 -7.758 1.00 0.58 44 GLN A CA 12
ATOM 14464 C C . GLN A 1 46 ? -0.163 -0.672 -6.361 1.00 0.57 44 GLN A C 12
ATOM 14465 O O . GLN A 1 46 ? 0.712 -1.526 -6.229 1.00 0.63 44 GLN A O 12
ATOM 14479 N N . ILE A 1 47 ? -0.898 -0.230 -5.333 1.00 0.57 45 ILE A N 12
ATOM 14480 C CA . ILE A 1 47 ? -0.793 -0.772 -3.984 1.00 0.58 45 ILE A CA 12
ATOM 14481 C C . ILE A 1 47 ? -1.155 -2.248 -4.025 1.00 0.58 45 ILE A C 12
ATOM 14482 O O . ILE A 1 47 ? -0.385 -3.072 -3.554 1.00 0.55 45 ILE A O 12
ATOM 14498 N N . LYS A 1 48 ? -2.328 -2.602 -4.551 1.00 0.69 46 LYS A N 12
ATOM 14499 C CA . LYS A 1 48 ? -2.745 -3.996 -4.613 1.00 0.77 46 LYS A CA 12
ATOM 14500 C C . LYS A 1 48 ? -1.657 -4.864 -5.252 1.00 0.67 46 LYS A C 12
ATOM 14501 O O . LYS A 1 48 ? -1.287 -5.898 -4.698 1.00 0.63 46 LYS A O 12
ATOM 14520 N N . ILE A 1 49 ? -1.139 -4.431 -6.402 1.00 0.68 47 ILE A N 12
ATOM 14521 C CA . ILE A 1 49 ? -0.100 -5.147 -7.132 1.00 0.70 47 ILE A CA 12
ATOM 14522 C C . ILE A 1 49 ? 1.189 -5.229 -6.298 1.00 0.59 47 ILE A C 12
ATOM 14523 O O . ILE A 1 49 ? 1.822 -6.288 -6.246 1.00 0.68 47 ILE A O 12
ATOM 14539 N N . TRP A 1 50 ? 1.577 -4.128 -5.641 1.00 0.52 48 TRP A N 12
ATOM 14540 C CA . TRP A 1 50 ? 2.734 -4.088 -4.753 1.00 0.50 48 TRP A CA 12
ATOM 14541 C C . TRP A 1 50 ? 2.563 -5.102 -3.620 1.00 0.50 48 TRP A C 12
ATOM 14542 O O . TRP A 1 50 ? 3.461 -5.892 -3.346 1.00 0.54 48 TRP A O 12
ATOM 14563 N N . PHE A 1 51 ? 1.404 -5.081 -2.959 1.00 0.51 49 PHE A N 12
ATOM 14564 C CA . PHE A 1 51 ? 1.069 -5.999 -1.884 1.00 0.56 49 PHE A CA 12
ATOM 14565 C C . PHE A 1 51 ? 1.196 -7.416 -2.411 1.00 0.62 49 PHE A C 12
ATOM 14566 O O . PHE A 1 51 ? 1.912 -8.212 -1.818 1.00 0.84 49 PHE A O 12
ATOM 14583 N N . GLN A 1 52 ? 0.520 -7.733 -3.519 1.00 0.58 50 GLN A N 12
ATOM 14584 C CA . GLN A 1 52 ? 0.602 -9.045 -4.143 1.00 0.64 50 GLN A CA 12
ATOM 14585 C C . GLN A 1 52 ? 2.071 -9.475 -4.257 1.00 0.69 50 GLN A C 12
ATOM 14586 O O . GLN A 1 52 ? 2.466 -10.524 -3.747 1.00 0.84 50 GLN A O 12
ATOM 14600 N N . ASN A 1 53 ? 2.879 -8.614 -4.876 1.00 0.65 51 ASN A N 12
ATOM 14601 C CA . ASN A 1 53 ? 4.271 -8.862 -5.174 1.00 0.75 51 ASN A CA 12
ATOM 14602 C C . ASN A 1 53 ? 5.015 -9.140 -3.866 1.00 0.75 51 ASN A C 12
ATOM 14603 O O . ASN A 1 53 ? 5.814 -10.067 -3.767 1.00 0.90 51 ASN A O 12
ATOM 14614 N N . ARG A 1 54 ? 4.751 -8.308 -2.856 1.00 0.68 52 ARG A N 12
ATOM 14615 C CA . ARG A 1 54 ? 5.415 -8.325 -1.565 1.00 0.71 52 ARG A CA 12
ATOM 14616 C C . ARG A 1 54 ? 4.791 -9.357 -0.606 1.00 0.92 52 ARG A C 12
ATOM 14617 O O . ARG A 1 54 ? 5.311 -9.553 0.496 1.00 1.48 52 ARG A O 12
ATOM 14638 N N . ARG A 1 55 ? 3.688 -10.021 -0.978 1.00 0.85 53 ARG A N 12
ATOM 14639 C CA . ARG A 1 55 ? 3.297 -11.283 -0.375 1.00 0.96 53 ARG A CA 12
ATOM 14640 C C . ARG A 1 55 ? 4.181 -12.336 -0.994 1.00 1.36 53 ARG A C 12
ATOM 14641 O O . ARG A 1 55 ? 5.054 -12.891 -0.328 1.00 1.67 53 ARG A O 12
ATOM 14662 N N . MET A 1 56 ? 3.960 -12.578 -2.284 1.00 2.15 54 MET A N 12
ATOM 14663 C CA . MET A 1 56 ? 4.532 -13.698 -2.992 1.00 2.88 54 MET A CA 12
ATOM 14664 C C . MET A 1 56 ? 5.958 -13.352 -3.409 1.00 2.62 54 MET A C 12
ATOM 14665 O O . MET A 1 56 ? 6.400 -13.686 -4.505 1.00 3.05 54 MET A O 12
ATOM 14679 N N . LYS A 1 57 ? 6.742 -12.746 -2.508 1.00 2.13 55 LYS A N 12
ATOM 14680 C CA . LYS A 1 57 ? 8.084 -12.294 -2.841 1.00 2.11 55 LYS A CA 12
ATOM 14681 C C . LYS A 1 57 ? 9.110 -13.421 -2.728 1.00 2.70 55 LYS A C 12
ATOM 14682 O O . LYS A 1 57 ? 10.291 -13.190 -2.466 1.00 2.55 55 LYS A O 12
ATOM 14701 N N . SER A 1 58 ? 8.601 -14.639 -2.817 1.00 3.92 56 SER A N 12
ATOM 14702 C CA . SER A 1 58 ? 9.207 -15.866 -2.344 1.00 4.79 56 SER A CA 12
ATOM 14703 C C . SER A 1 58 ? 10.026 -15.628 -1.082 1.00 4.34 56 SER A C 12
ATOM 14704 O O . SER A 1 58 ? 11.184 -16.020 -1.010 1.00 4.94 56 SER A O 12
ATOM 14712 N N . LYS A 1 59 ? 9.430 -14.969 -0.082 1.00 3.64 57 LYS A N 12
ATOM 14713 C CA . LYS A 1 59 ? 10.106 -14.787 1.190 1.00 3.57 57 LYS A CA 12
ATOM 14714 C C . LYS A 1 59 ? 9.157 -14.359 2.303 1.00 3.58 57 LYS A C 12
ATOM 14715 O O . LYS A 1 59 ? 9.307 -14.820 3.436 1.00 4.18 57 LYS A O 12
ATOM 14734 N N . LYS A 1 60 ? 8.150 -13.530 1.996 1.00 3.39 58 LYS A N 12
ATOM 14735 C CA . LYS A 1 60 ? 6.967 -13.385 2.821 1.00 4.23 58 LYS A CA 12
ATOM 14736 C C . LYS A 1 60 ? 5.900 -14.419 2.434 1.00 5.10 58 LYS A C 12
ATOM 14737 O O . LYS A 1 60 ? 4.689 -14.156 2.503 1.00 5.78 58 LYS A O 12
ATOM 14756 N N . ASP A 1 61 ? 6.417 -15.591 2.048 1.00 5.42 59 ASP A N 12
ATOM 14757 C CA . ASP A 1 61 ? 5.824 -16.636 1.248 1.00 6.49 59 ASP A CA 12
ATOM 14758 C C . ASP A 1 61 ? 6.916 -17.726 1.155 1.00 6.86 59 ASP A C 12
ATOM 14759 O O . ASP A 1 61 ? 7.335 -18.246 2.186 1.00 7.29 59 ASP A O 12
ATOM 14768 N N . ARG A 1 62 ? 7.462 -18.029 -0.021 1.00 6.95 60 ARG A N 12
ATOM 14769 C CA . ARG A 1 62 ? 8.152 -19.289 -0.284 1.00 7.80 60 ARG A CA 12
ATOM 14770 C C . ARG A 1 62 ? 9.664 -19.180 -0.068 1.00 7.38 60 ARG A C 12
ATOM 14771 O O . ARG A 1 62 ? 10.437 -19.518 -0.958 1.00 7.78 60 ARG A O 12
ATOM 14792 N N . THR A 1 63 ? 10.064 -18.718 1.121 1.00 7.27 61 THR A N 12
ATOM 14793 C CA . THR A 1 63 ? 11.386 -18.930 1.718 1.00 7.52 61 THR A CA 12
ATOM 14794 C C . THR A 1 63 ? 12.566 -19.003 0.729 1.00 8.15 61 THR A C 12
ATOM 14795 O O . THR A 1 63 ? 13.248 -20.022 0.665 1.00 8.72 61 THR A O 12
ATOM 14806 N N . LEU A 1 64 ? 12.824 -17.930 -0.023 1.00 8.69 62 LEU A N 12
ATOM 14807 C CA . LEU A 1 64 ? 13.892 -17.862 -1.015 1.00 9.93 62 LEU A CA 12
ATOM 14808 C C . LEU A 1 64 ? 14.621 -16.513 -0.910 1.00 10.69 62 LEU A C 12
ATOM 14809 O O . LEU A 1 64 ? 14.994 -16.109 0.191 1.00 10.68 62 LEU A O 12
ATOM 14825 N N . ASP A 1 65 ? 14.876 -15.843 -2.033 1.00 11.75 63 ASP A N 12
ATOM 14826 C CA . ASP A 1 65 ? 15.849 -14.783 -2.207 1.00 12.94 63 ASP A CA 12
ATOM 14827 C C . ASP A 1 65 ? 15.155 -13.416 -2.296 1.00 13.71 63 ASP A C 12
ATOM 14828 O O . ASP A 1 65 ? 14.106 -13.182 -1.682 1.00 13.78 63 ASP A O 12
ATOM 14837 N N . SER A 1 66 ? 15.727 -12.494 -3.079 1.00 14.58 64 SER A N 12
ATOM 14838 C CA . SER A 1 66 ? 15.055 -11.288 -3.528 1.00 15.65 64 SER A CA 12
ATOM 14839 C C . SER A 1 66 ? 15.816 -10.697 -4.715 1.00 17.03 64 SER A C 12
ATOM 14840 O O . SER A 1 66 ? 16.164 -9.517 -4.692 1.00 17.58 64 SER A O 12
ATOM 14848 N N . SER A 1 67 ? 16.047 -11.524 -5.736 1.00 17.78 65 SER A N 12
ATOM 14849 C CA . SER A 1 67 ? 17.077 -11.386 -6.757 1.00 19.12 65 SER A CA 12
ATOM 14850 C C . SER A 1 67 ? 18.286 -12.142 -6.184 1.00 19.26 65 SER A C 12
ATOM 14851 O O . SER A 1 67 ? 18.475 -12.112 -4.962 1.00 19.16 65 SER A O 12
ATOM 14859 N N . PRO A 1 68 ? 19.083 -12.846 -7.006 1.00 19.78 66 PRO A N 12
ATOM 14860 C CA . PRO A 1 68 ? 20.207 -13.639 -6.528 1.00 20.26 66 PRO A CA 12
ATOM 14861 C C . PRO A 1 68 ? 21.359 -12.730 -6.082 1.00 21.07 66 PRO A C 12
ATOM 14862 O O . PRO A 1 68 ? 22.391 -12.642 -6.745 1.00 21.97 66 PRO A O 12
ATOM 14873 N N . GLU A 1 69 ? 21.168 -12.068 -4.940 1.00 20.97 67 GLU A N 12
ATOM 14874 C CA . GLU A 1 69 ? 22.173 -11.356 -4.192 1.00 21.85 67 GLU A CA 12
ATOM 14875 C C . GLU A 1 69 ? 22.778 -12.318 -3.173 1.00 22.05 67 GLU A C 12
ATOM 14876 O O . GLU A 1 69 ? 22.346 -13.464 -3.032 1.00 21.81 67 GLU A O 12
ATOM 14888 N N . HIS A 1 70 ? 23.778 -11.809 -2.471 1.00 22.68 68 HIS A N 12
ATOM 14889 C CA . HIS A 1 70 ? 24.443 -12.470 -1.360 1.00 23.09 68 HIS A CA 12
ATOM 14890 C C . HIS A 1 70 ? 23.778 -12.056 -0.042 1.00 22.51 68 HIS A C 12
ATOM 14891 O O . HIS A 1 70 ? 23.284 -10.933 0.046 1.00 22.89 68 HIS A O 12
ATOM 14905 N N . MET A 1 1 ? 28.100 -0.705 -13.178 1.00 30.14 -1 MET A N 13
ATOM 14906 C CA . MET A 1 1 ? 29.147 -1.531 -13.797 1.00 31.03 -1 MET A CA 13
ATOM 14907 C C . MET A 1 1 ? 29.539 -0.843 -15.104 1.00 30.59 -1 MET A C 13
ATOM 14908 O O . MET A 1 1 ? 29.865 0.342 -15.045 1.00 30.81 -1 MET A O 13
ATOM 14922 N N . ASP A 1 2 ? 29.416 -1.497 -16.259 1.00 30.06 0 ASP A N 13
ATOM 14923 C CA . ASP A 1 2 ? 29.435 -0.858 -17.568 1.00 29.46 0 ASP A CA 13
ATOM 14924 C C . ASP A 1 2 ? 28.157 -0.022 -17.709 1.00 27.55 0 ASP A C 13
ATOM 14925 O O . ASP A 1 2 ? 27.219 -0.381 -18.416 1.00 26.67 0 ASP A O 13
ATOM 14934 N N . SER A 1 3 ? 28.096 1.085 -16.963 1.00 27.04 1 SER A N 13
ATOM 14935 C CA . SER A 1 3 ? 26.842 1.743 -16.632 1.00 25.29 1 SER A CA 13
ATOM 14936 C C . SER A 1 3 ? 25.916 0.692 -15.996 1.00 24.30 1 SER A C 13
ATOM 14937 O O . SER A 1 3 ? 26.297 0.101 -14.980 1.00 24.69 1 SER A O 13
ATOM 14945 N N . LYS A 1 4 ? 24.749 0.428 -16.596 1.00 23.25 2 LYS A N 13
ATOM 14946 C CA . LYS A 1 4 ? 23.852 -0.666 -16.243 1.00 22.52 2 LYS A CA 13
ATOM 14947 C C . LYS A 1 4 ? 23.590 -0.742 -14.731 1.00 21.86 2 LYS A C 13
ATOM 14948 O O . LYS A 1 4 ? 23.939 -1.720 -14.071 1.00 22.25 2 LYS A O 13
ATOM 14967 N N . ARG A 1 5 ? 22.946 0.293 -14.185 1.00 21.02 3 ARG A N 13
ATOM 14968 C CA . ARG A 1 5 ? 22.418 0.311 -12.829 1.00 20.36 3 ARG A CA 13
ATOM 14969 C C . ARG A 1 5 ? 21.206 1.242 -12.848 1.00 18.48 3 ARG A C 13
ATOM 14970 O O . ARG A 1 5 ? 21.209 2.209 -13.608 1.00 18.35 3 ARG A O 13
ATOM 14991 N N . THR A 1 6 ? 20.175 0.942 -12.054 1.00 17.20 4 THR A N 13
ATOM 14992 C CA . THR A 1 6 ? 18.884 1.614 -12.108 1.00 15.32 4 THR A CA 13
ATOM 14993 C C . THR A 1 6 ? 18.218 1.513 -10.731 1.00 14.32 4 THR A C 13
ATOM 14994 O O . THR A 1 6 ? 17.587 0.513 -10.398 1.00 13.81 4 THR A O 13
ATOM 15005 N N . ARG A 1 7 ? 18.354 2.564 -9.921 1.00 14.31 5 ARG A N 13
ATOM 15006 C CA . ARG A 1 7 ? 17.509 2.744 -8.746 1.00 13.43 5 ARG A CA 13
ATOM 15007 C C . ARG A 1 7 ? 16.072 2.890 -9.268 1.00 11.36 5 ARG A C 13
ATOM 15008 O O . ARG A 1 7 ? 15.808 3.796 -10.056 1.00 10.74 5 ARG A O 13
ATOM 15029 N N . GLN A 1 8 ? 15.165 1.984 -8.882 1.00 10.56 6 GLN A N 13
ATOM 15030 C CA . GLN A 1 8 ? 13.772 2.002 -9.330 1.00 8.73 6 GLN A CA 13
ATOM 15031 C C . GLN A 1 8 ? 13.064 3.279 -8.846 1.00 6.84 6 GLN A C 13
ATOM 15032 O O . GLN A 1 8 ? 13.655 4.123 -8.180 1.00 7.28 6 GLN A O 13
ATOM 15046 N N . THR A 1 9 ? 11.778 3.419 -9.141 1.00 5.07 7 THR A N 13
ATOM 15047 C CA . THR A 1 9 ? 10.904 4.496 -8.711 1.00 3.24 7 THR A CA 13
ATOM 15048 C C . THR A 1 9 ? 10.527 4.354 -7.221 1.00 3.04 7 THR A C 13
ATOM 15049 O O . THR A 1 9 ? 11.069 3.504 -6.514 1.00 4.50 7 THR A O 13
ATOM 15060 N N . TYR A 1 10 ? 9.629 5.224 -6.745 1.00 1.91 8 TYR A N 13
ATOM 15061 C CA . TYR A 1 10 ? 9.012 5.279 -5.429 1.00 1.57 8 TYR A CA 13
ATOM 15062 C C . TYR A 1 10 ? 9.965 5.747 -4.329 1.00 1.42 8 TYR A C 13
ATOM 15063 O O . TYR A 1 10 ? 11.155 5.411 -4.302 1.00 1.81 8 TYR A O 13
ATOM 15081 N N . THR A 1 11 ? 9.436 6.556 -3.414 1.00 1.45 9 THR A N 13
ATOM 15082 C CA . THR A 1 11 ? 10.239 7.105 -2.333 1.00 1.53 9 THR A CA 13
ATOM 15083 C C . THR A 1 11 ? 10.547 6.019 -1.299 1.00 1.30 9 THR A C 13
ATOM 15084 O O . THR A 1 11 ? 9.834 5.018 -1.191 1.00 1.11 9 THR A O 13
ATOM 15095 N N . ARG A 1 12 ? 11.622 6.223 -0.530 1.00 1.35 10 ARG A N 13
ATOM 15096 C CA . ARG A 1 12 ? 11.927 5.375 0.613 1.00 1.19 10 ARG A CA 13
ATOM 15097 C C . ARG A 1 12 ? 10.705 5.339 1.525 1.00 0.95 10 ARG A C 13
ATOM 15098 O O . ARG A 1 12 ? 10.230 4.257 1.862 1.00 0.75 10 ARG A O 13
ATOM 15119 N N . TYR A 1 13 ? 10.192 6.519 1.896 1.00 1.04 11 TYR A N 13
ATOM 15120 C CA . TYR A 1 13 ? 8.998 6.626 2.718 1.00 0.95 11 TYR A CA 13
ATOM 15121 C C . TYR A 1 13 ? 7.855 5.820 2.112 1.00 0.75 11 TYR A C 13
ATOM 15122 O O . TYR A 1 13 ? 7.198 5.083 2.832 1.00 0.72 11 TYR A O 13
ATOM 15140 N N . GLN A 1 14 ? 7.628 5.939 0.804 1.00 0.67 12 GLN A N 13
ATOM 15141 C CA . GLN A 1 14 ? 6.554 5.236 0.120 1.00 0.53 12 GLN A CA 13
ATOM 15142 C C . GLN A 1 14 ? 6.639 3.732 0.391 1.00 0.44 12 GLN A C 13
ATOM 15143 O O . GLN A 1 14 ? 5.709 3.127 0.926 1.00 0.42 12 GLN A O 13
ATOM 15157 N N . THR A 1 15 ? 7.776 3.130 0.046 1.00 0.48 13 THR A N 13
ATOM 15158 C CA . THR A 1 15 ? 7.997 1.709 0.255 1.00 0.44 13 THR A CA 13
ATOM 15159 C C . THR A 1 15 ? 7.902 1.345 1.739 1.00 0.38 13 THR A C 13
ATOM 15160 O O . THR A 1 15 ? 7.243 0.362 2.075 1.00 0.41 13 THR A O 13
ATOM 15171 N N . LEU A 1 16 ? 8.545 2.107 2.635 1.00 0.37 14 LEU A N 13
ATOM 15172 C CA . LEU A 1 16 ? 8.493 1.837 4.061 1.00 0.39 14 LEU A CA 13
ATOM 15173 C C . LEU A 1 16 ? 7.035 1.836 4.520 1.00 0.40 14 LEU A C 13
ATOM 15174 O O . LEU A 1 16 ? 6.610 0.886 5.173 1.00 0.46 14 LEU A O 13
ATOM 15190 N N . GLU A 1 17 ? 6.263 2.854 4.126 1.00 0.41 15 GLU A N 13
ATOM 15191 C CA . GLU A 1 17 ? 4.860 3.007 4.469 1.00 0.46 15 GLU A CA 13
ATOM 15192 C C . GLU A 1 17 ? 4.121 1.738 4.066 1.00 0.44 15 GLU A C 13
ATOM 15193 O O . GLU A 1 17 ? 3.478 1.091 4.884 1.00 0.52 15 GLU A O 13
ATOM 15205 N N . LEU A 1 18 ? 4.278 1.346 2.806 1.00 0.40 16 LEU A N 13
ATOM 15206 C CA . LEU A 1 18 ? 3.670 0.144 2.262 1.00 0.39 16 LEU A CA 13
ATOM 15207 C C . LEU A 1 18 ? 4.105 -1.126 3.005 1.00 0.40 16 LEU A C 13
ATOM 15208 O O . LEU A 1 18 ? 3.308 -2.047 3.201 1.00 0.48 16 LEU A O 13
ATOM 15224 N N . GLU A 1 19 ? 5.351 -1.185 3.473 1.00 0.39 17 GLU A N 13
ATOM 15225 C CA . GLU A 1 19 ? 5.836 -2.315 4.234 1.00 0.45 17 GLU A CA 13
ATOM 15226 C C . GLU A 1 19 ? 5.135 -2.330 5.604 1.00 0.46 17 GLU A C 13
ATOM 15227 O O . GLU A 1 19 ? 4.598 -3.360 6.007 1.00 0.52 17 GLU A O 13
ATOM 15239 N N . LYS A 1 20 ? 5.070 -1.195 6.313 1.00 0.46 18 LYS A N 13
ATOM 15240 C CA . LYS A 1 20 ? 4.323 -1.138 7.572 1.00 0.54 18 LYS A CA 13
ATOM 15241 C C . LYS A 1 20 ? 2.826 -1.404 7.361 1.00 0.55 18 LYS A C 13
ATOM 15242 O O . LYS A 1 20 ? 2.216 -2.066 8.192 1.00 0.86 18 LYS A O 13
ATOM 15261 N N . GLU A 1 21 ? 2.239 -0.955 6.247 1.00 0.48 19 GLU A N 13
ATOM 15262 C CA . GLU A 1 21 ? 0.874 -1.284 5.841 1.00 0.48 19 GLU A CA 13
ATOM 15263 C C . GLU A 1 21 ? 0.721 -2.810 5.814 1.00 0.42 19 GLU A C 13
ATOM 15264 O O . GLU A 1 21 ? -0.181 -3.371 6.435 1.00 0.55 19 GLU A O 13
ATOM 15276 N N . PHE A 1 22 ? 1.669 -3.484 5.156 1.00 0.40 20 PHE A N 13
ATOM 15277 C CA . PHE A 1 22 ? 1.680 -4.938 5.045 1.00 0.41 20 PHE A CA 13
ATOM 15278 C C . PHE A 1 22 ? 1.843 -5.590 6.421 1.00 0.52 20 PHE A C 13
ATOM 15279 O O . PHE A 1 22 ? 1.168 -6.569 6.736 1.00 0.66 20 PHE A O 13
ATOM 15296 N N . HIS A 1 23 ? 2.734 -5.043 7.251 1.00 0.67 21 HIS A N 13
ATOM 15297 C CA . HIS A 1 23 ? 2.917 -5.489 8.625 1.00 1.00 21 HIS A CA 13
ATOM 15298 C C . HIS A 1 23 ? 1.639 -5.267 9.445 1.00 1.11 21 HIS A C 13
ATOM 15299 O O . HIS A 1 23 ? 1.368 -6.026 10.375 1.00 1.37 21 HIS A O 13
ATOM 15313 N N . PHE A 1 24 ? 0.864 -4.231 9.112 1.00 1.00 22 PHE A N 13
ATOM 15314 C CA . PHE A 1 24 ? -0.364 -3.876 9.807 1.00 1.25 22 PHE A CA 13
ATOM 15315 C C . PHE A 1 24 ? -1.360 -5.016 9.628 1.00 1.40 22 PHE A C 13
ATOM 15316 O O . PHE A 1 24 ? -1.950 -5.492 10.595 1.00 1.75 22 PHE A O 13
ATOM 15333 N N . ASN A 1 25 ? -1.557 -5.443 8.379 1.00 1.23 23 ASN A N 13
ATOM 15334 C CA . ASN A 1 25 ? -2.395 -6.563 8.017 1.00 1.51 23 ASN A CA 13
ATOM 15335 C C . ASN A 1 25 ? -2.137 -6.877 6.545 1.00 1.16 23 ASN A C 13
ATOM 15336 O O . ASN A 1 25 ? -1.620 -6.036 5.813 1.00 1.34 23 ASN A O 13
ATOM 15347 N N . ARG A 1 26 ? -2.524 -8.073 6.096 1.00 0.91 24 ARG A N 13
ATOM 15348 C CA . ARG A 1 26 ? -2.150 -8.541 4.770 1.00 0.85 24 ARG A CA 13
ATOM 15349 C C . ARG A 1 26 ? -3.126 -8.115 3.666 1.00 0.91 24 ARG A C 13
ATOM 15350 O O . ARG A 1 26 ? -2.969 -8.581 2.536 1.00 1.26 24 ARG A O 13
ATOM 15371 N N . TYR A 1 27 ? -4.136 -7.285 3.942 1.00 1.00 25 TYR A N 13
ATOM 15372 C CA . TYR A 1 27 ? -5.105 -6.817 2.953 1.00 1.09 25 TYR A CA 13
ATOM 15373 C C . TYR A 1 27 ? -6.136 -5.946 3.681 1.00 1.15 25 TYR A C 13
ATOM 15374 O O . TYR A 1 27 ? -6.972 -6.461 4.420 1.00 1.13 25 TYR A O 13
ATOM 15392 N N . ILE A 1 28 ? -6.021 -4.627 3.511 1.00 1.37 26 ILE A N 13
ATOM 15393 C CA . ILE A 1 28 ? -6.632 -3.635 4.392 1.00 1.55 26 ILE A CA 13
ATOM 15394 C C . ILE A 1 28 ? -8.047 -3.295 3.895 1.00 1.52 26 ILE A C 13
ATOM 15395 O O . ILE A 1 28 ? -8.449 -3.776 2.835 1.00 1.61 26 ILE A O 13
ATOM 15411 N N . THR A 1 29 ? -8.830 -2.494 4.636 1.00 1.47 27 THR A N 13
ATOM 15412 C CA . THR A 1 29 ? -10.178 -2.167 4.182 1.00 1.38 27 THR A CA 13
ATOM 15413 C C . THR A 1 29 ? -10.084 -1.413 2.860 1.00 1.10 27 THR A C 13
ATOM 15414 O O . THR A 1 29 ? -9.158 -0.627 2.679 1.00 0.97 27 THR A O 13
ATOM 15425 N N . ARG A 1 30 ? -11.020 -1.617 1.928 1.00 1.07 28 ARG A N 13
ATOM 15426 C CA . ARG A 1 30 ? -10.974 -0.878 0.674 1.00 0.94 28 ARG A CA 13
ATOM 15427 C C . ARG A 1 30 ? -10.990 0.628 0.952 1.00 0.74 28 ARG A C 13
ATOM 15428 O O . ARG A 1 30 ? -10.195 1.358 0.365 1.00 0.70 28 ARG A O 13
ATOM 15449 N N . ARG A 1 31 ? -11.859 1.091 1.859 1.00 0.73 29 ARG A N 13
ATOM 15450 C CA . ARG A 1 31 ? -11.891 2.495 2.257 1.00 0.71 29 ARG A CA 13
ATOM 15451 C C . ARG A 1 31 ? -10.485 2.984 2.607 1.00 0.67 29 ARG A C 13
ATOM 15452 O O . ARG A 1 31 ? -10.062 4.025 2.097 1.00 0.70 29 ARG A O 13
ATOM 15473 N N . ARG A 1 32 ? -9.786 2.254 3.485 1.00 0.71 30 ARG A N 13
ATOM 15474 C CA . ARG A 1 32 ? -8.469 2.652 3.955 1.00 0.76 30 ARG A CA 13
ATOM 15475 C C . ARG A 1 32 ? -7.414 2.480 2.853 1.00 0.57 30 ARG A C 13
ATOM 15476 O O . ARG A 1 32 ? -6.484 3.272 2.767 1.00 0.53 30 ARG A O 13
ATOM 15497 N N . ARG A 1 33 ? -7.512 1.454 2.004 1.00 0.59 31 ARG A N 13
ATOM 15498 C CA . ARG A 1 33 ? -6.506 1.213 0.979 1.00 0.66 31 ARG A CA 13
ATOM 15499 C C . ARG A 1 33 ? -6.640 2.255 -0.135 1.00 0.58 31 ARG A C 13
ATOM 15500 O O . ARG A 1 33 ? -5.635 2.665 -0.721 1.00 0.63 31 ARG A O 13
ATOM 15521 N N . ILE A 1 34 ? -7.864 2.696 -0.443 1.00 0.60 32 ILE A N 13
ATOM 15522 C CA . ILE A 1 34 ? -8.073 3.899 -1.246 1.00 0.65 32 ILE A CA 13
ATOM 15523 C C . ILE A 1 34 ? -7.416 5.071 -0.518 1.00 0.59 32 ILE A C 13
ATOM 15524 O O . ILE A 1 34 ? -6.622 5.799 -1.108 1.00 0.68 32 ILE A O 13
ATOM 15540 N N . ASP A 1 35 ? -7.778 5.249 0.758 1.00 0.52 33 ASP A N 13
ATOM 15541 C CA . ASP A 1 35 ? -7.497 6.435 1.557 1.00 0.62 33 ASP A CA 13
ATOM 15542 C C . ASP A 1 35 ? -5.978 6.647 1.463 1.00 0.56 33 ASP A C 13
ATOM 15543 O O . ASP A 1 35 ? -5.495 7.665 0.972 1.00 0.64 33 ASP A O 13
ATOM 15552 N N . ILE A 1 36 ? -5.239 5.660 1.978 1.00 0.50 34 ILE A N 13
ATOM 15553 C CA . ILE A 1 36 ? -3.808 5.594 2.011 1.00 0.58 34 ILE A CA 13
ATOM 15554 C C . ILE A 1 36 ? -3.267 5.940 0.637 1.00 0.49 34 ILE A C 13
ATOM 15555 O O . ILE A 1 36 ? -2.592 6.952 0.520 1.00 0.64 34 ILE A O 13
ATOM 15571 N N . ALA A 1 37 ? -3.614 5.176 -0.406 1.00 0.39 35 ALA A N 13
ATOM 15572 C CA . ALA A 1 37 ? -3.095 5.396 -1.749 1.00 0.49 35 ALA A CA 13
ATOM 15573 C C . ALA A 1 37 ? -3.257 6.857 -2.141 1.00 0.42 35 ALA A C 13
ATOM 15574 O O . ALA A 1 37 ? -2.327 7.477 -2.664 1.00 0.52 35 ALA A O 13
ATOM 15581 N N . ASN A 1 38 ? -4.440 7.398 -1.833 1.00 0.49 36 ASN A N 13
ATOM 15582 C CA . ASN A 1 38 ? -4.802 8.751 -2.231 1.00 0.77 36 ASN A CA 13
ATOM 15583 C C . ASN A 1 38 ? -3.857 9.768 -1.586 1.00 0.84 36 ASN A C 13
ATOM 15584 O O . ASN A 1 38 ? -3.486 10.757 -2.211 1.00 1.18 36 ASN A O 13
ATOM 15595 N N . ALA A 1 39 ? -3.440 9.506 -0.344 1.00 0.73 37 ALA A N 13
ATOM 15596 C CA . ALA A 1 39 ? -2.480 10.332 0.377 1.00 0.84 37 ALA A CA 13
ATOM 15597 C C . ALA A 1 39 ? -1.024 9.999 0.015 1.00 0.85 37 ALA A C 13
ATOM 15598 O O . ALA A 1 39 ? -0.163 10.876 0.040 1.00 0.85 37 ALA A O 13
ATOM 15605 N N . LEU A 1 40 ? -0.725 8.726 -0.259 1.00 0.89 38 LEU A N 13
ATOM 15606 C CA . LEU A 1 40 ? 0.633 8.185 -0.270 1.00 0.68 38 LEU A CA 13
ATOM 15607 C C . LEU A 1 40 ? 1.257 8.458 -1.642 1.00 0.67 38 LEU A C 13
ATOM 15608 O O . LEU A 1 40 ? 2.474 8.575 -1.770 1.00 0.75 38 LEU A O 13
ATOM 15624 N N . SER A 1 41 ? 0.409 8.531 -2.675 1.00 0.88 39 SER A N 13
ATOM 15625 C CA . SER A 1 41 ? 0.765 8.885 -4.040 1.00 0.98 39 SER A CA 13
ATOM 15626 C C . SER A 1 41 ? 1.385 7.698 -4.784 1.00 0.99 39 SER A C 13
ATOM 15627 O O . SER A 1 41 ? 2.344 7.843 -5.541 1.00 1.05 39 SER A O 13
ATOM 15635 N N . LEU A 1 42 ? 0.818 6.507 -4.580 1.00 1.08 40 LEU A N 13
ATOM 15636 C CA . LEU A 1 42 ? 1.035 5.349 -5.435 1.00 1.12 40 LEU A CA 13
ATOM 15637 C C . LEU A 1 42 ? -0.350 4.940 -5.921 1.00 1.12 40 LEU A C 13
ATOM 15638 O O . LEU A 1 42 ? -1.347 5.337 -5.316 1.00 1.34 40 LEU A O 13
ATOM 15654 N N . SER A 1 43 ? -0.436 4.185 -7.016 1.00 1.36 41 SER A N 13
ATOM 15655 C CA . SER A 1 43 ? -1.745 3.956 -7.624 1.00 1.44 41 SER A CA 13
ATOM 15656 C C . SER A 1 43 ? -2.453 2.791 -6.954 1.00 1.14 41 SER A C 13
ATOM 15657 O O . SER A 1 43 ? -1.826 1.957 -6.302 1.00 0.79 41 SER A O 13
ATOM 15665 N N . GLU A 1 44 ? -3.767 2.705 -7.163 1.00 1.40 42 GLU A N 13
ATOM 15666 C CA . GLU A 1 44 ? -4.534 1.570 -6.678 1.00 1.38 42 GLU A CA 13
ATOM 15667 C C . GLU A 1 44 ? -3.940 0.288 -7.256 1.00 1.23 42 GLU A C 13
ATOM 15668 O O . GLU A 1 44 ? -3.637 -0.653 -6.518 1.00 1.15 42 GLU A O 13
ATOM 15680 N N . ARG A 1 45 ? -3.819 0.273 -8.584 1.00 1.24 43 ARG A N 13
ATOM 15681 C CA . ARG A 1 45 ? -3.346 -0.861 -9.353 1.00 1.13 43 ARG A CA 13
ATOM 15682 C C . ARG A 1 45 ? -1.933 -1.218 -8.894 1.00 0.98 43 ARG A C 13
ATOM 15683 O O . ARG A 1 45 ? -1.630 -2.386 -8.649 1.00 0.90 43 ARG A O 13
ATOM 15704 N N . GLN A 1 46 ? -1.064 -0.211 -8.760 1.00 0.96 44 GLN A N 13
ATOM 15705 C CA . GLN A 1 46 ? 0.300 -0.457 -8.353 1.00 0.86 44 GLN A CA 13
ATOM 15706 C C . GLN A 1 46 ? 0.353 -1.007 -6.928 1.00 0.68 44 GLN A C 13
ATOM 15707 O O . GLN A 1 46 ? 1.066 -1.976 -6.694 1.00 0.60 44 GLN A O 13
ATOM 15721 N N . ILE A 1 47 ? -0.403 -0.443 -5.980 1.00 0.72 45 ILE A N 13
ATOM 15722 C CA . ILE A 1 47 ? -0.453 -0.981 -4.625 1.00 0.67 45 ILE A CA 13
ATOM 15723 C C . ILE A 1 47 ? -0.940 -2.432 -4.641 1.00 0.60 45 ILE A C 13
ATOM 15724 O O . ILE A 1 47 ? -0.314 -3.295 -4.028 1.00 0.56 45 ILE A O 13
ATOM 15740 N N . LYS A 1 48 ? -2.052 -2.716 -5.327 1.00 0.63 46 LYS A N 13
ATOM 15741 C CA . LYS A 1 48 ? -2.501 -4.088 -5.532 1.00 0.69 46 LYS A CA 13
ATOM 15742 C C . LYS A 1 48 ? -1.327 -4.977 -5.981 1.00 0.61 46 LYS A C 13
ATOM 15743 O O . LYS A 1 48 ? -1.043 -5.981 -5.329 1.00 0.60 46 LYS A O 13
ATOM 15762 N N . ILE A 1 49 ? -0.644 -4.617 -7.073 1.00 0.58 47 ILE A N 13
ATOM 15763 C CA . ILE A 1 49 ? 0.478 -5.401 -7.595 1.00 0.56 47 ILE A CA 13
ATOM 15764 C C . ILE A 1 49 ? 1.615 -5.520 -6.569 1.00 0.58 47 ILE A C 13
ATOM 15765 O O . ILE A 1 49 ? 2.223 -6.585 -6.456 1.00 0.71 47 ILE A O 13
ATOM 15781 N N . TRP A 1 50 ? 1.922 -4.444 -5.839 1.00 0.49 48 TRP A N 13
ATOM 15782 C CA . TRP A 1 50 ? 2.955 -4.422 -4.810 1.00 0.46 48 TRP A CA 13
ATOM 15783 C C . TRP A 1 50 ? 2.619 -5.475 -3.752 1.00 0.50 48 TRP A C 13
ATOM 15784 O O . TRP A 1 50 ? 3.425 -6.356 -3.448 1.00 0.58 48 TRP A O 13
ATOM 15805 N N . PHE A 1 51 ? 1.398 -5.410 -3.216 1.00 0.50 49 PHE A N 13
ATOM 15806 C CA . PHE A 1 51 ? 0.925 -6.368 -2.231 1.00 0.58 49 PHE A CA 13
ATOM 15807 C C . PHE A 1 51 ? 0.978 -7.780 -2.791 1.00 0.66 49 PHE A C 13
ATOM 15808 O O . PHE A 1 51 ? 1.474 -8.685 -2.126 1.00 0.79 49 PHE A O 13
ATOM 15825 N N . GLN A 1 52 ? 0.441 -7.971 -3.993 1.00 0.64 50 GLN A N 13
ATOM 15826 C CA . GLN A 1 52 ? 0.441 -9.247 -4.691 1.00 0.76 50 GLN A CA 13
ATOM 15827 C C . GLN A 1 52 ? 1.870 -9.786 -4.840 1.00 0.84 50 GLN A C 13
ATOM 15828 O O . GLN A 1 52 ? 2.098 -10.985 -4.715 1.00 1.11 50 GLN A O 13
ATOM 15842 N N . ASN A 1 53 ? 2.845 -8.906 -5.073 1.00 0.67 51 ASN A N 13
ATOM 15843 C CA . ASN A 1 53 ? 4.241 -9.265 -5.191 1.00 0.76 51 ASN A CA 13
ATOM 15844 C C . ASN A 1 53 ? 4.785 -9.698 -3.832 1.00 0.81 51 ASN A C 13
ATOM 15845 O O . ASN A 1 53 ? 5.571 -10.643 -3.743 1.00 0.88 51 ASN A O 13
ATOM 15856 N N . ARG A 1 54 ? 4.423 -8.962 -2.781 1.00 0.84 52 ARG A N 13
ATOM 15857 C CA . ARG A 1 54 ? 4.879 -9.210 -1.422 1.00 1.03 52 ARG A CA 13
ATOM 15858 C C . ARG A 1 54 ? 4.347 -10.565 -0.939 1.00 1.29 52 ARG A C 13
ATOM 15859 O O . ARG A 1 54 ? 5.107 -11.428 -0.500 1.00 1.73 52 ARG A O 13
ATOM 15880 N N . ARG A 1 55 ? 3.030 -10.761 -1.038 1.00 1.23 53 ARG A N 13
ATOM 15881 C CA . ARG A 1 55 ? 2.300 -11.833 -0.385 1.00 1.56 53 ARG A CA 13
ATOM 15882 C C . ARG A 1 55 ? 2.531 -13.224 -0.959 1.00 2.41 53 ARG A C 13
ATOM 15883 O O . ARG A 1 55 ? 1.899 -14.161 -0.486 1.00 3.28 53 ARG A O 13
ATOM 15904 N N . MET A 1 56 ? 3.404 -13.367 -1.953 1.00 2.47 54 MET A N 13
ATOM 15905 C CA . MET A 1 56 ? 3.884 -14.665 -2.394 1.00 3.24 54 MET A CA 13
ATOM 15906 C C . MET A 1 56 ? 5.359 -14.571 -2.749 1.00 3.11 54 MET A C 13
ATOM 15907 O O . MET A 1 56 ? 5.862 -15.342 -3.568 1.00 3.54 54 MET A O 13
ATOM 15921 N N . LYS A 1 57 ? 6.094 -13.687 -2.060 1.00 2.76 55 LYS A N 13
ATOM 15922 C CA . LYS A 1 57 ? 7.530 -13.599 -2.245 1.00 2.93 55 LYS A CA 13
ATOM 15923 C C . LYS A 1 57 ? 8.250 -14.872 -1.785 1.00 3.80 55 LYS A C 13
ATOM 15924 O O . LYS A 1 57 ? 9.449 -15.010 -2.002 1.00 3.75 55 LYS A O 13
ATOM 15943 N N . SER A 1 58 ? 7.508 -15.828 -1.213 1.00 4.94 56 SER A N 13
ATOM 15944 C CA . SER A 1 58 ? 7.965 -17.189 -0.970 1.00 6.05 56 SER A CA 13
ATOM 15945 C C . SER A 1 58 ? 9.174 -17.203 -0.038 1.00 5.63 56 SER A C 13
ATOM 15946 O O . SER A 1 58 ? 10.021 -18.090 -0.086 1.00 6.60 56 SER A O 13
ATOM 15954 N N . LYS A 1 59 ? 9.161 -16.212 0.849 1.00 4.48 57 LYS A N 13
ATOM 15955 C CA . LYS A 1 59 ? 9.897 -16.175 2.093 1.00 4.47 57 LYS A CA 13
ATOM 15956 C C . LYS A 1 59 ? 9.008 -15.401 3.066 1.00 4.19 57 LYS A C 13
ATOM 15957 O O . LYS A 1 59 ? 8.705 -15.872 4.158 1.00 5.00 57 LYS A O 13
ATOM 15976 N N . LYS A 1 60 ? 8.462 -14.260 2.619 1.00 3.52 58 LYS A N 13
ATOM 15977 C CA . LYS A 1 60 ? 7.509 -13.494 3.422 1.00 4.11 58 LYS A CA 13
ATOM 15978 C C . LYS A 1 60 ? 6.087 -14.064 3.271 1.00 5.14 58 LYS A C 13
ATOM 15979 O O . LYS A 1 60 ? 5.112 -13.310 3.170 1.00 5.68 58 LYS A O 13
ATOM 15998 N N . ASP A 1 61 ? 5.977 -15.399 3.220 1.00 5.88 59 ASP A N 13
ATOM 15999 C CA . ASP A 1 61 ? 4.753 -16.108 2.877 1.00 7.28 59 ASP A CA 13
ATOM 16000 C C . ASP A 1 61 ? 4.839 -17.563 3.353 1.00 8.34 59 ASP A C 13
ATOM 16001 O O . ASP A 1 61 ? 4.375 -17.876 4.445 1.00 9.32 59 ASP A O 13
ATOM 16010 N N . ARG A 1 62 ? 5.486 -18.434 2.572 1.00 8.33 60 ARG A N 13
ATOM 16011 C CA . ARG A 1 62 ? 6.027 -19.697 3.069 1.00 9.20 60 ARG A CA 13
ATOM 16012 C C . ARG A 1 62 ? 7.516 -19.450 3.316 1.00 8.43 60 ARG A C 13
ATOM 16013 O O . ARG A 1 62 ? 8.025 -18.398 2.938 1.00 7.94 60 ARG A O 13
ATOM 16034 N N . THR A 1 63 ? 8.230 -20.409 3.904 1.00 8.75 61 THR A N 13
ATOM 16035 C CA . THR A 1 63 ? 9.682 -20.382 4.014 1.00 8.58 61 THR A CA 13
ATOM 16036 C C . THR A 1 63 ? 10.164 -21.823 4.171 1.00 9.55 61 THR A C 13
ATOM 16037 O O . THR A 1 63 ? 9.844 -22.465 5.166 1.00 10.37 61 THR A O 13
ATOM 16048 N N . LEU A 1 64 ? 10.933 -22.316 3.193 1.00 9.89 62 LEU A N 13
ATOM 16049 C CA . LEU A 1 64 ? 11.696 -23.560 3.312 1.00 11.12 62 LEU A CA 13
ATOM 16050 C C . LEU A 1 64 ? 13.180 -23.271 3.613 1.00 11.38 62 LEU A C 13
ATOM 16051 O O . LEU A 1 64 ? 13.979 -24.191 3.753 1.00 12.01 62 LEU A O 13
ATOM 16067 N N . ASP A 1 65 ? 13.505 -21.983 3.779 1.00 11.27 63 ASP A N 13
ATOM 16068 C CA . ASP A 1 65 ? 14.794 -21.375 4.077 1.00 11.88 63 ASP A CA 13
ATOM 16069 C C . ASP A 1 65 ? 15.904 -22.188 3.426 1.00 12.88 63 ASP A C 13
ATOM 16070 O O . ASP A 1 65 ? 16.711 -22.839 4.082 1.00 13.79 63 ASP A O 13
ATOM 16079 N N . SER A 1 66 ? 15.857 -22.201 2.092 1.00 13.11 64 SER A N 13
ATOM 16080 C CA . SER A 1 66 ? 16.511 -23.249 1.341 1.00 14.41 64 SER A CA 13
ATOM 16081 C C . SER A 1 66 ? 18.027 -23.203 1.554 1.00 15.33 64 SER A C 13
ATOM 16082 O O . SER A 1 66 ? 18.643 -22.158 1.354 1.00 15.35 64 SER A O 13
ATOM 16090 N N . SER A 1 67 ? 18.612 -24.338 1.947 1.00 16.33 65 SER A N 13
ATOM 16091 C CA . SER A 1 67 ? 20.014 -24.459 2.330 1.00 17.46 65 SER A CA 13
ATOM 16092 C C . SER A 1 67 ? 20.284 -23.691 3.636 1.00 17.77 65 SER A C 13
ATOM 16093 O O . SER A 1 67 ? 20.985 -22.680 3.624 1.00 18.03 65 SER A O 13
ATOM 16101 N N . PRO A 1 68 ? 19.736 -24.162 4.770 1.00 18.07 66 PRO A N 13
ATOM 16102 C CA . PRO A 1 68 ? 20.034 -23.609 6.081 1.00 18.78 66 PRO A CA 13
ATOM 16103 C C . PRO A 1 68 ? 21.389 -24.150 6.560 1.00 19.99 66 PRO A C 13
ATOM 16104 O O . PRO A 1 68 ? 22.099 -24.815 5.805 1.00 20.68 66 PRO A O 13
ATOM 16115 N N . GLU A 1 69 ? 21.726 -23.901 7.829 1.00 20.51 67 GLU A N 13
ATOM 16116 C CA . GLU A 1 69 ? 22.795 -24.566 8.539 1.00 21.91 67 GLU A CA 13
ATOM 16117 C C . GLU A 1 69 ? 22.148 -25.735 9.286 1.00 22.88 67 GLU A C 13
ATOM 16118 O O . GLU A 1 69 ? 20.928 -25.767 9.465 1.00 22.84 67 GLU A O 13
ATOM 16130 N N . HIS A 1 70 ? 22.977 -26.693 9.672 1.00 23.93 68 HIS A N 13
ATOM 16131 C CA . HIS A 1 70 ? 22.607 -27.918 10.365 1.00 25.11 68 HIS A CA 13
ATOM 16132 C C . HIS A 1 70 ? 22.332 -27.630 11.850 1.00 25.24 68 HIS A C 13
ATOM 16133 O O . HIS A 1 70 ? 21.177 -27.762 12.245 1.00 25.38 68 HIS A O 13
ATOM 16147 N N . MET A 1 1 ? -9.532 -5.348 -18.896 1.00 25.75 -1 MET A N 14
ATOM 16148 C CA . MET A 1 1 ? -8.373 -5.733 -19.719 1.00 25.12 -1 MET A CA 14
ATOM 16149 C C . MET A 1 1 ? -7.207 -4.805 -19.386 1.00 23.38 -1 MET A C 14
ATOM 16150 O O . MET A 1 1 ? -7.186 -3.644 -19.807 1.00 22.88 -1 MET A O 14
ATOM 16164 N N . ASP A 1 2 ? -6.260 -5.299 -18.590 1.00 22.63 0 ASP A N 14
ATOM 16165 C CA . ASP A 1 2 ? -5.264 -4.469 -17.933 1.00 21.11 0 ASP A CA 14
ATOM 16166 C C . ASP A 1 2 ? -4.035 -4.300 -18.828 1.00 20.04 0 ASP A C 14
ATOM 16167 O O . ASP A 1 2 ? -2.898 -4.482 -18.401 1.00 19.33 0 ASP A O 14
ATOM 16176 N N . SER A 1 3 ? -4.268 -3.890 -20.078 1.00 20.12 1 SER A N 14
ATOM 16177 C CA . SER A 1 3 ? -3.235 -3.572 -21.055 1.00 19.43 1 SER A CA 14
ATOM 16178 C C . SER A 1 3 ? -2.556 -2.233 -20.718 1.00 18.06 1 SER A C 14
ATOM 16179 O O . SER A 1 3 ? -2.571 -1.312 -21.535 1.00 17.97 1 SER A O 14
ATOM 16187 N N . LYS A 1 4 ? -2.058 -2.087 -19.489 1.00 17.32 2 LYS A N 14
ATOM 16188 C CA . LYS A 1 4 ? -1.541 -0.842 -18.940 1.00 16.35 2 LYS A CA 14
ATOM 16189 C C . LYS A 1 4 ? -0.283 -1.180 -18.139 1.00 15.18 2 LYS A C 14
ATOM 16190 O O . LYS A 1 4 ? -0.285 -1.162 -16.910 1.00 15.02 2 LYS A O 14
ATOM 16209 N N . ARG A 1 5 ? 0.786 -1.526 -18.863 1.00 14.71 3 ARG A N 14
ATOM 16210 C CA . ARG A 1 5 ? 2.088 -1.822 -18.281 1.00 13.84 3 ARG A CA 14
ATOM 16211 C C . ARG A 1 5 ? 2.647 -0.625 -17.502 1.00 12.13 3 ARG A C 14
ATOM 16212 O O . ARG A 1 5 ? 2.204 0.505 -17.697 1.00 11.96 3 ARG A O 14
ATOM 16233 N N . THR A 1 6 ? 3.648 -0.885 -16.651 1.00 11.13 4 THR A N 14
ATOM 16234 C CA . THR A 1 6 ? 4.367 0.075 -15.831 1.00 9.55 4 THR A CA 14
ATOM 16235 C C . THR A 1 6 ? 3.429 1.032 -15.087 1.00 8.68 4 THR A C 14
ATOM 16236 O O . THR A 1 6 ? 3.062 2.080 -15.614 1.00 8.60 4 THR A O 14
ATOM 16247 N N . ARG A 1 7 ? 3.081 0.684 -13.842 1.00 8.59 5 ARG A N 14
ATOM 16248 C CA . ARG A 1 7 ? 2.221 1.513 -13.010 1.00 8.32 5 ARG A CA 14
ATOM 16249 C C . ARG A 1 7 ? 3.072 2.584 -12.303 1.00 6.66 5 ARG A C 14
ATOM 16250 O O . ARG A 1 7 ? 4.016 3.106 -12.889 1.00 6.09 5 ARG A O 14
ATOM 16271 N N . GLN A 1 8 ? 2.727 2.952 -11.067 1.00 6.32 6 GLN A N 14
ATOM 16272 C CA . GLN A 1 8 ? 3.367 4.054 -10.364 1.00 5.19 6 GLN A CA 14
ATOM 16273 C C . GLN A 1 8 ? 4.714 3.645 -9.753 1.00 4.11 6 GLN A C 14
ATOM 16274 O O . GLN A 1 8 ? 5.031 2.462 -9.644 1.00 4.74 6 GLN A O 14
ATOM 16288 N N . THR A 1 9 ? 5.498 4.658 -9.386 1.00 3.11 7 THR A N 14
ATOM 16289 C CA . THR A 1 9 ? 6.860 4.573 -8.896 1.00 1.98 7 THR A CA 14
ATOM 16290 C C . THR A 1 9 ? 6.905 4.350 -7.377 1.00 1.72 7 THR A C 14
ATOM 16291 O O . THR A 1 9 ? 5.879 4.168 -6.727 1.00 2.79 7 THR A O 14
ATOM 16302 N N . TYR A 1 10 ? 8.116 4.372 -6.815 1.00 0.91 8 TYR A N 14
ATOM 16303 C CA . TYR A 1 10 ? 8.407 4.221 -5.402 1.00 0.82 8 TYR A CA 14
ATOM 16304 C C . TYR A 1 10 ? 9.479 5.219 -4.979 1.00 0.84 8 TYR A C 14
ATOM 16305 O O . TYR A 1 10 ? 10.167 5.796 -5.819 1.00 1.42 8 TYR A O 14
ATOM 16323 N N . THR A 1 11 ? 9.614 5.380 -3.665 1.00 0.90 9 THR A N 14
ATOM 16324 C CA . THR A 1 11 ? 10.662 6.094 -2.961 1.00 0.91 9 THR A CA 14
ATOM 16325 C C . THR A 1 11 ? 11.015 5.229 -1.753 1.00 0.83 9 THR A C 14
ATOM 16326 O O . THR A 1 11 ? 10.226 4.353 -1.394 1.00 0.77 9 THR A O 14
ATOM 16337 N N . ARG A 1 12 ? 12.164 5.470 -1.111 1.00 0.85 10 ARG A N 14
ATOM 16338 C CA . ARG A 1 12 ? 12.526 4.760 0.112 1.00 0.80 10 ARG A CA 14
ATOM 16339 C C . ARG A 1 12 ? 11.398 4.910 1.136 1.00 0.68 10 ARG A C 14
ATOM 16340 O O . ARG A 1 12 ? 10.910 3.918 1.675 1.00 0.64 10 ARG A O 14
ATOM 16361 N N . TYR A 1 13 ? 10.979 6.158 1.371 1.00 0.68 11 TYR A N 14
ATOM 16362 C CA . TYR A 1 13 ? 9.841 6.489 2.217 1.00 0.62 11 TYR A CA 14
ATOM 16363 C C . TYR A 1 13 ? 8.623 5.657 1.812 1.00 0.58 11 TYR A C 14
ATOM 16364 O O . TYR A 1 13 ? 8.056 4.959 2.650 1.00 0.57 11 TYR A O 14
ATOM 16382 N N . GLN A 1 14 ? 8.243 5.703 0.533 1.00 0.60 12 GLN A N 14
ATOM 16383 C CA . GLN A 1 14 ? 7.085 4.982 0.037 1.00 0.62 12 GLN A CA 14
ATOM 16384 C C . GLN A 1 14 ? 7.170 3.499 0.394 1.00 0.60 12 GLN A C 14
ATOM 16385 O O . GLN A 1 14 ? 6.269 2.960 1.033 1.00 0.60 12 GLN A O 14
ATOM 16399 N N . THR A 1 15 ? 8.254 2.838 -0.021 1.00 0.62 13 THR A N 14
ATOM 16400 C CA . THR A 1 15 ? 8.485 1.443 0.295 1.00 0.62 13 THR A CA 14
ATOM 16401 C C . THR A 1 15 ? 8.403 1.199 1.802 1.00 0.59 13 THR A C 14
ATOM 16402 O O . THR A 1 15 ? 7.802 0.209 2.203 1.00 0.62 13 THR A O 14
ATOM 16413 N N . LEU A 1 16 ? 8.965 2.076 2.644 1.00 0.53 14 LEU A N 14
ATOM 16414 C CA . LEU A 1 16 ? 8.867 1.935 4.088 1.00 0.51 14 LEU A CA 14
ATOM 16415 C C . LEU A 1 16 ? 7.393 1.969 4.507 1.00 0.49 14 LEU A C 14
ATOM 16416 O O . LEU A 1 16 ? 6.943 1.066 5.216 1.00 0.52 14 LEU A O 14
ATOM 16432 N N . GLU A 1 17 ? 6.626 2.967 4.047 1.00 0.48 15 GLU A N 14
ATOM 16433 C CA . GLU A 1 17 ? 5.222 3.067 4.414 1.00 0.51 15 GLU A CA 14
ATOM 16434 C C . GLU A 1 17 ? 4.483 1.792 4.007 1.00 0.54 15 GLU A C 14
ATOM 16435 O O . GLU A 1 17 ? 3.742 1.217 4.797 1.00 0.58 15 GLU A O 14
ATOM 16447 N N . LEU A 1 18 ? 4.738 1.320 2.788 1.00 0.55 16 LEU A N 14
ATOM 16448 C CA . LEU A 1 18 ? 4.144 0.110 2.242 1.00 0.57 16 LEU A CA 14
ATOM 16449 C C . LEU A 1 18 ? 4.532 -1.142 3.032 1.00 0.59 16 LEU A C 14
ATOM 16450 O O . LEU A 1 18 ? 3.688 -1.992 3.315 1.00 0.61 16 LEU A O 14
ATOM 16466 N N . GLU A 1 19 ? 5.795 -1.266 3.435 1.00 0.60 17 GLU A N 14
ATOM 16467 C CA . GLU A 1 19 ? 6.226 -2.301 4.341 1.00 0.59 17 GLU A CA 14
ATOM 16468 C C . GLU A 1 19 ? 5.390 -2.252 5.625 1.00 0.54 17 GLU A C 14
ATOM 16469 O O . GLU A 1 19 ? 4.733 -3.234 5.968 1.00 0.55 17 GLU A O 14
ATOM 16481 N N . LYS A 1 20 ? 5.328 -1.089 6.281 1.00 0.55 18 LYS A N 14
ATOM 16482 C CA . LYS A 1 20 ? 4.508 -0.918 7.476 1.00 0.56 18 LYS A CA 14
ATOM 16483 C C . LYS A 1 20 ? 3.039 -1.280 7.202 1.00 0.60 18 LYS A C 14
ATOM 16484 O O . LYS A 1 20 ? 2.385 -1.912 8.030 1.00 0.85 18 LYS A O 14
ATOM 16503 N N . GLU A 1 21 ? 2.523 -0.918 6.027 1.00 0.61 19 GLU A N 14
ATOM 16504 C CA . GLU A 1 21 ? 1.176 -1.229 5.572 1.00 0.63 19 GLU A CA 14
ATOM 16505 C C . GLU A 1 21 ? 0.903 -2.730 5.649 1.00 0.46 19 GLU A C 14
ATOM 16506 O O . GLU A 1 21 ? -0.188 -3.157 6.020 1.00 0.47 19 GLU A O 14
ATOM 16518 N N . PHE A 1 22 ? 1.927 -3.535 5.374 1.00 0.51 20 PHE A N 14
ATOM 16519 C CA . PHE A 1 22 ? 1.820 -4.987 5.431 1.00 0.57 20 PHE A CA 14
ATOM 16520 C C . PHE A 1 22 ? 1.519 -5.454 6.866 1.00 0.58 20 PHE A C 14
ATOM 16521 O O . PHE A 1 22 ? 0.904 -6.502 7.057 1.00 0.69 20 PHE A O 14
ATOM 16538 N N . HIS A 1 23 ? 1.908 -4.662 7.874 1.00 0.76 21 HIS A N 14
ATOM 16539 C CA . HIS A 1 23 ? 1.547 -4.873 9.272 1.00 1.06 21 HIS A CA 14
ATOM 16540 C C . HIS A 1 23 ? 0.167 -4.270 9.588 1.00 1.13 21 HIS A C 14
ATOM 16541 O O . HIS A 1 23 ? -0.473 -4.681 10.554 1.00 1.48 21 HIS A O 14
ATOM 16555 N N . PHE A 1 24 ? -0.312 -3.315 8.781 1.00 0.93 22 PHE A N 14
ATOM 16556 C CA . PHE A 1 24 ? -1.635 -2.706 8.935 1.00 1.18 22 PHE A CA 14
ATOM 16557 C C . PHE A 1 24 ? -2.693 -3.788 8.718 1.00 1.17 22 PHE A C 14
ATOM 16558 O O . PHE A 1 24 ? -3.715 -3.820 9.403 1.00 1.68 22 PHE A O 14
ATOM 16575 N N . ASN A 1 25 ? -2.429 -4.676 7.756 1.00 0.72 23 ASN A N 14
ATOM 16576 C CA . ASN A 1 25 ? -3.020 -5.981 7.564 1.00 0.87 23 ASN A CA 14
ATOM 16577 C C . ASN A 1 25 ? -2.487 -6.516 6.237 1.00 0.80 23 ASN A C 14
ATOM 16578 O O . ASN A 1 25 ? -1.775 -5.814 5.526 1.00 1.08 23 ASN A O 14
ATOM 16589 N N . ARG A 1 26 ? -2.815 -7.766 5.905 1.00 0.76 24 ARG A N 14
ATOM 16590 C CA . ARG A 1 26 ? -2.192 -8.469 4.794 1.00 0.85 24 ARG A CA 14
ATOM 16591 C C . ARG A 1 26 ? -2.637 -7.949 3.422 1.00 0.71 24 ARG A C 14
ATOM 16592 O O . ARG A 1 26 ? -2.029 -8.317 2.411 1.00 1.01 24 ARG A O 14
ATOM 16613 N N . TYR A 1 27 ? -3.713 -7.161 3.343 1.00 0.80 25 TYR A N 14
ATOM 16614 C CA . TYR A 1 27 ? -4.277 -6.715 2.077 1.00 1.04 25 TYR A CA 14
ATOM 16615 C C . TYR A 1 27 ? -5.421 -5.752 2.396 1.00 0.90 25 TYR A C 14
ATOM 16616 O O . TYR A 1 27 ? -6.457 -6.171 2.910 1.00 1.10 25 TYR A O 14
ATOM 16634 N N . ILE A 1 28 ? -5.235 -4.461 2.132 1.00 0.87 26 ILE A N 14
ATOM 16635 C CA . ILE A 1 28 ? -6.187 -3.487 2.651 1.00 0.79 26 ILE A CA 14
ATOM 16636 C C . ILE A 1 28 ? -7.527 -3.495 1.928 1.00 0.93 26 ILE A C 14
ATOM 16637 O O . ILE A 1 28 ? -7.617 -3.659 0.703 1.00 1.14 26 ILE A O 14
ATOM 16653 N N . THR A 1 29 ? -8.551 -3.218 2.733 1.00 1.00 27 THR A N 14
ATOM 16654 C CA . THR A 1 29 ? -9.898 -2.916 2.280 1.00 1.08 27 THR A CA 14
ATOM 16655 C C . THR A 1 29 ? -9.853 -1.741 1.324 1.00 0.82 27 THR A C 14
ATOM 16656 O O . THR A 1 29 ? -9.059 -0.819 1.504 1.00 0.60 27 THR A O 14
ATOM 16667 N N . ARG A 1 30 ? -10.704 -1.762 0.301 1.00 0.95 28 ARG A N 14
ATOM 16668 C CA . ARG A 1 30 ? -10.570 -0.802 -0.772 1.00 0.93 28 ARG A CA 14
ATOM 16669 C C . ARG A 1 30 ? -10.730 0.631 -0.266 1.00 0.89 28 ARG A C 14
ATOM 16670 O O . ARG A 1 30 ? -10.042 1.522 -0.751 1.00 0.84 28 ARG A O 14
ATOM 16691 N N . ARG A 1 31 ? -11.583 0.862 0.736 1.00 0.95 29 ARG A N 14
ATOM 16692 C CA . ARG A 1 31 ? -11.714 2.195 1.315 1.00 0.99 29 ARG A CA 14
ATOM 16693 C C . ARG A 1 31 ? -10.373 2.637 1.909 1.00 0.82 29 ARG A C 14
ATOM 16694 O O . ARG A 1 31 ? -9.911 3.753 1.657 1.00 0.76 29 ARG A O 14
ATOM 16715 N N . ARG A 1 32 ? -9.745 1.774 2.707 1.00 0.81 30 ARG A N 14
ATOM 16716 C CA . ARG A 1 32 ? -8.529 2.161 3.415 1.00 0.71 30 ARG A CA 14
ATOM 16717 C C . ARG A 1 32 ? -7.392 2.314 2.408 1.00 0.47 30 ARG A C 14
ATOM 16718 O O . ARG A 1 32 ? -6.509 3.156 2.527 1.00 0.47 30 ARG A O 14
ATOM 16739 N N . ARG A 1 33 ? -7.408 1.446 1.406 1.00 0.39 31 ARG A N 14
ATOM 16740 C CA . ARG A 1 33 ? -6.387 1.410 0.393 1.00 0.32 31 ARG A CA 14
ATOM 16741 C C . ARG A 1 33 ? -6.524 2.618 -0.540 1.00 0.31 31 ARG A C 14
ATOM 16742 O O . ARG A 1 33 ? -5.519 3.175 -0.961 1.00 0.31 31 ARG A O 14
ATOM 16763 N N . ILE A 1 34 ? -7.751 3.065 -0.828 1.00 0.37 32 ILE A N 14
ATOM 16764 C CA . ILE A 1 34 ? -7.984 4.347 -1.492 1.00 0.41 32 ILE A CA 14
ATOM 16765 C C . ILE A 1 34 ? -7.480 5.490 -0.607 1.00 0.39 32 ILE A C 14
ATOM 16766 O O . ILE A 1 34 ? -6.821 6.397 -1.104 1.00 0.42 32 ILE A O 14
ATOM 16782 N N . ASP A 1 35 ? -7.779 5.455 0.697 1.00 0.44 33 ASP A N 14
ATOM 16783 C CA . ASP A 1 35 ? -7.299 6.460 1.645 1.00 0.49 33 ASP A CA 14
ATOM 16784 C C . ASP A 1 35 ? -5.777 6.577 1.538 1.00 0.43 33 ASP A C 14
ATOM 16785 O O . ASP A 1 35 ? -5.245 7.616 1.151 1.00 0.44 33 ASP A O 14
ATOM 16794 N N . ILE A 1 36 ? -5.076 5.496 1.862 1.00 0.39 34 ILE A N 14
ATOM 16795 C CA . ILE A 1 36 ? -3.641 5.443 1.789 1.00 0.41 34 ILE A CA 14
ATOM 16796 C C . ILE A 1 36 ? -3.161 5.847 0.401 1.00 0.35 34 ILE A C 14
ATOM 16797 O O . ILE A 1 36 ? -2.355 6.756 0.290 1.00 0.41 34 ILE A O 14
ATOM 16813 N N . ALA A 1 37 ? -3.681 5.245 -0.671 1.00 0.31 35 ALA A N 14
ATOM 16814 C CA . ALA A 1 37 ? -3.339 5.653 -2.024 1.00 0.39 35 ALA A CA 14
ATOM 16815 C C . ALA A 1 37 ? -3.456 7.171 -2.170 1.00 0.44 35 ALA A C 14
ATOM 16816 O O . ALA A 1 37 ? -2.596 7.789 -2.789 1.00 0.55 35 ALA A O 14
ATOM 16823 N N . ASN A 1 38 ? -4.476 7.780 -1.558 1.00 0.44 36 ASN A N 14
ATOM 16824 C CA . ASN A 1 38 ? -4.646 9.226 -1.632 1.00 0.54 36 ASN A CA 14
ATOM 16825 C C . ASN A 1 38 ? -3.492 9.935 -0.916 1.00 0.52 36 ASN A C 14
ATOM 16826 O O . ASN A 1 38 ? -2.751 10.696 -1.529 1.00 0.64 36 ASN A O 14
ATOM 16837 N N . ALA A 1 39 ? -3.309 9.659 0.377 1.00 0.47 37 ALA A N 14
ATOM 16838 C CA . ALA A 1 39 ? -2.313 10.346 1.200 1.00 0.49 37 ALA A CA 14
ATOM 16839 C C . ALA A 1 39 ? -0.874 10.046 0.752 1.00 0.43 37 ALA A C 14
ATOM 16840 O O . ALA A 1 39 ? -0.083 10.945 0.470 1.00 0.56 37 ALA A O 14
ATOM 16847 N N . LEU A 1 40 ? -0.554 8.756 0.650 1.00 0.46 38 LEU A N 14
ATOM 16848 C CA . LEU A 1 40 ? 0.742 8.199 0.260 1.00 0.40 38 LEU A CA 14
ATOM 16849 C C . LEU A 1 40 ? 1.028 8.612 -1.189 1.00 0.50 38 LEU A C 14
ATOM 16850 O O . LEU A 1 40 ? 2.171 8.590 -1.639 1.00 0.71 38 LEU A O 14
ATOM 16866 N N . SER A 1 41 ? -0.034 8.987 -1.914 1.00 0.61 39 SER A N 14
ATOM 16867 C CA . SER A 1 41 ? -0.025 9.583 -3.232 1.00 0.85 39 SER A CA 14
ATOM 16868 C C . SER A 1 41 ? 0.307 8.539 -4.299 1.00 0.95 39 SER A C 14
ATOM 16869 O O . SER A 1 41 ? 1.025 8.814 -5.260 1.00 1.33 39 SER A O 14
ATOM 16877 N N . LEU A 1 42 ? -0.241 7.335 -4.119 1.00 0.75 40 LEU A N 14
ATOM 16878 C CA . LEU A 1 42 ? -0.031 6.159 -4.951 1.00 0.73 40 LEU A CA 14
ATOM 16879 C C . LEU A 1 42 ? -1.375 5.700 -5.528 1.00 0.70 40 LEU A C 14
ATOM 16880 O O . LEU A 1 42 ? -2.312 6.494 -5.565 1.00 1.09 40 LEU A O 14
ATOM 16896 N N . SER A 1 43 ? -1.505 4.449 -5.997 1.00 0.69 41 SER A N 14
ATOM 16897 C CA . SER A 1 43 ? -2.757 3.976 -6.575 1.00 0.64 41 SER A CA 14
ATOM 16898 C C . SER A 1 43 ? -3.188 2.622 -5.990 1.00 0.60 41 SER A C 14
ATOM 16899 O O . SER A 1 43 ? -2.372 1.724 -5.802 1.00 0.54 41 SER A O 14
ATOM 16907 N N . GLU A 1 44 ? -4.489 2.479 -5.715 1.00 0.78 42 GLU A N 14
ATOM 16908 C CA . GLU A 1 44 ? -5.132 1.310 -5.115 1.00 0.90 42 GLU A CA 14
ATOM 16909 C C . GLU A 1 44 ? -4.734 0.001 -5.816 1.00 0.95 42 GLU A C 14
ATOM 16910 O O . GLU A 1 44 ? -4.381 -0.992 -5.169 1.00 1.02 42 GLU A O 14
ATOM 16922 N N . ARG A 1 45 ? -4.761 0.016 -7.150 1.00 0.98 43 ARG A N 14
ATOM 16923 C CA . ARG A 1 45 ? -4.254 -1.030 -8.011 1.00 1.02 43 ARG A CA 14
ATOM 16924 C C . ARG A 1 45 ? -2.780 -1.312 -7.703 1.00 0.90 43 ARG A C 14
ATOM 16925 O O . ARG A 1 45 ? -2.376 -2.459 -7.524 1.00 0.89 43 ARG A O 14
ATOM 16946 N N . GLN A 1 46 ? -1.967 -0.255 -7.664 1.00 0.82 44 GLN A N 14
ATOM 16947 C CA . GLN A 1 46 ? -0.536 -0.363 -7.444 1.00 0.73 44 GLN A CA 14
ATOM 16948 C C . GLN A 1 46 ? -0.277 -1.046 -6.107 1.00 0.66 44 GLN A C 14
ATOM 16949 O O . GLN A 1 46 ? 0.610 -1.893 -6.014 1.00 0.62 44 GLN A O 14
ATOM 16963 N N . ILE A 1 47 ? -1.023 -0.670 -5.069 1.00 0.70 45 ILE A N 14
ATOM 16964 C CA . ILE A 1 47 ? -0.912 -1.314 -3.770 1.00 0.67 45 ILE A CA 14
ATOM 16965 C C . ILE A 1 47 ? -1.302 -2.787 -3.890 1.00 0.63 45 ILE A C 14
ATOM 16966 O O . ILE A 1 47 ? -0.550 -3.651 -3.438 1.00 0.56 45 ILE A O 14
ATOM 16982 N N . LYS A 1 48 ? -2.442 -3.092 -4.527 1.00 0.70 46 LYS A N 14
ATOM 16983 C CA . LYS A 1 48 ? -2.836 -4.480 -4.758 1.00 0.67 46 LYS A CA 14
ATOM 16984 C C . LYS A 1 48 ? -1.661 -5.282 -5.334 1.00 0.58 46 LYS A C 14
ATOM 16985 O O . LYS A 1 48 ? -1.298 -6.318 -4.772 1.00 0.57 46 LYS A O 14
ATOM 17004 N N . ILE A 1 49 ? -1.052 -4.800 -6.427 1.00 0.56 47 ILE A N 14
ATOM 17005 C CA . ILE A 1 49 ? 0.121 -5.451 -6.994 1.00 0.54 47 ILE A CA 14
ATOM 17006 C C . ILE A 1 49 ? 1.207 -5.560 -5.933 1.00 0.59 47 ILE A C 14
ATOM 17007 O O . ILE A 1 49 ? 1.685 -6.663 -5.689 1.00 0.73 47 ILE A O 14
ATOM 17023 N N . TRP A 1 50 ? 1.627 -4.438 -5.338 1.00 0.49 48 TRP A N 14
ATOM 17024 C CA . TRP A 1 50 ? 2.792 -4.424 -4.461 1.00 0.42 48 TRP A CA 14
ATOM 17025 C C . TRP A 1 50 ? 2.657 -5.502 -3.388 1.00 0.44 48 TRP A C 14
ATOM 17026 O O . TRP A 1 50 ? 3.599 -6.264 -3.183 1.00 0.46 48 TRP A O 14
ATOM 17047 N N . PHE A 1 51 ? 1.490 -5.602 -2.746 1.00 0.49 49 PHE A N 14
ATOM 17048 C CA . PHE A 1 51 ? 1.230 -6.633 -1.747 1.00 0.57 49 PHE A CA 14
ATOM 17049 C C . PHE A 1 51 ? 1.297 -8.035 -2.356 1.00 0.61 49 PHE A C 14
ATOM 17050 O O . PHE A 1 51 ? 1.900 -8.938 -1.769 1.00 0.78 49 PHE A O 14
ATOM 17067 N N . GLN A 1 52 ? 0.632 -8.232 -3.501 1.00 0.55 50 GLN A N 14
ATOM 17068 C CA . GLN A 1 52 ? 0.593 -9.520 -4.182 1.00 0.63 50 GLN A CA 14
ATOM 17069 C C . GLN A 1 52 ? 2.012 -10.017 -4.477 1.00 0.71 50 GLN A C 14
ATOM 17070 O O . GLN A 1 52 ? 2.343 -11.176 -4.242 1.00 0.85 50 GLN A O 14
ATOM 17084 N N . ASN A 1 53 ? 2.839 -9.109 -4.987 1.00 0.71 51 ASN A N 14
ATOM 17085 C CA . ASN A 1 53 ? 4.259 -9.285 -5.248 1.00 0.80 51 ASN A CA 14
ATOM 17086 C C . ASN A 1 53 ? 4.976 -9.635 -3.948 1.00 0.79 51 ASN A C 14
ATOM 17087 O O . ASN A 1 53 ? 5.568 -10.703 -3.815 1.00 0.95 51 ASN A O 14
ATOM 17098 N N . ARG A 1 54 ? 4.894 -8.720 -2.986 1.00 0.72 52 ARG A N 14
ATOM 17099 C CA . ARG A 1 54 ? 5.593 -8.774 -1.710 1.00 0.80 52 ARG A CA 14
ATOM 17100 C C . ARG A 1 54 ? 5.405 -10.135 -1.037 1.00 0.86 52 ARG A C 14
ATOM 17101 O O . ARG A 1 54 ? 6.366 -10.676 -0.495 1.00 1.08 52 ARG A O 14
ATOM 17122 N N . ARG A 1 55 ? 4.181 -10.682 -1.079 1.00 0.79 53 ARG A N 14
ATOM 17123 C CA . ARG A 1 55 ? 3.866 -12.045 -0.677 1.00 1.03 53 ARG A CA 14
ATOM 17124 C C . ARG A 1 55 ? 4.979 -13.059 -0.957 1.00 1.35 53 ARG A C 14
ATOM 17125 O O . ARG A 1 55 ? 5.276 -13.889 -0.098 1.00 1.51 53 ARG A O 14
ATOM 17146 N N . MET A 1 56 ? 5.564 -13.014 -2.155 1.00 1.87 54 MET A N 14
ATOM 17147 C CA . MET A 1 56 ? 6.627 -13.906 -2.566 1.00 2.41 54 MET A CA 14
ATOM 17148 C C . MET A 1 56 ? 7.300 -13.297 -3.795 1.00 2.56 54 MET A C 14
ATOM 17149 O O . MET A 1 56 ? 6.844 -13.515 -4.917 1.00 3.14 54 MET A O 14
ATOM 17163 N N . LYS A 1 57 ? 8.387 -12.542 -3.587 1.00 2.59 55 LYS A N 14
ATOM 17164 C CA . LYS A 1 57 ? 9.216 -12.099 -4.699 1.00 3.11 55 LYS A CA 14
ATOM 17165 C C . LYS A 1 57 ? 10.699 -12.385 -4.459 1.00 3.45 55 LYS A C 14
ATOM 17166 O O . LYS A 1 57 ? 11.069 -13.551 -4.478 1.00 3.58 55 LYS A O 14
ATOM 17185 N N . SER A 1 58 ? 11.551 -11.393 -4.171 1.00 4.50 56 SER A N 14
ATOM 17186 C CA . SER A 1 58 ? 13.002 -11.575 -4.299 1.00 5.53 56 SER A CA 14
ATOM 17187 C C . SER A 1 58 ? 13.700 -11.770 -2.960 1.00 5.09 56 SER A C 14
ATOM 17188 O O . SER A 1 58 ? 14.914 -11.560 -2.837 1.00 5.79 56 SER A O 14
ATOM 17196 N N . LYS A 1 59 ? 12.908 -12.101 -1.948 1.00 4.22 57 LYS A N 14
ATOM 17197 C CA . LYS A 1 59 ? 13.293 -12.364 -0.592 1.00 4.05 57 LYS A CA 14
ATOM 17198 C C . LYS A 1 59 ? 12.885 -13.807 -0.310 1.00 4.17 57 LYS A C 14
ATOM 17199 O O . LYS A 1 59 ? 13.727 -14.634 0.027 1.00 5.09 57 LYS A O 14
ATOM 17218 N N . LYS A 1 60 ? 11.623 -14.150 -0.596 1.00 3.95 58 LYS A N 14
ATOM 17219 C CA . LYS A 1 60 ? 11.141 -15.527 -0.586 1.00 5.18 58 LYS A CA 14
ATOM 17220 C C . LYS A 1 60 ? 11.521 -16.189 -1.924 1.00 6.41 58 LYS A C 14
ATOM 17221 O O . LYS A 1 60 ? 10.681 -16.765 -2.611 1.00 7.30 58 LYS A O 14
ATOM 17240 N N . ASP A 1 61 ? 12.797 -16.067 -2.293 1.00 6.79 59 ASP A N 14
ATOM 17241 C CA . ASP A 1 61 ? 13.412 -16.611 -3.492 1.00 8.13 59 ASP A CA 14
ATOM 17242 C C . ASP A 1 61 ? 14.804 -17.069 -3.081 1.00 8.60 59 ASP A C 14
ATOM 17243 O O . ASP A 1 61 ? 15.069 -18.261 -2.958 1.00 9.55 59 ASP A O 14
ATOM 17252 N N . ARG A 1 62 ? 15.656 -16.071 -2.837 1.00 8.15 60 ARG A N 14
ATOM 17253 C CA . ARG A 1 62 ? 17.105 -16.159 -2.858 1.00 9.02 60 ARG A CA 14
ATOM 17254 C C . ARG A 1 62 ? 17.742 -17.471 -3.306 1.00 9.78 60 ARG A C 14
ATOM 17255 O O . ARG A 1 62 ? 18.562 -18.055 -2.600 1.00 10.00 60 ARG A O 14
ATOM 17276 N N . THR A 1 63 ? 17.430 -17.834 -4.553 1.00 10.77 61 THR A N 14
ATOM 17277 C CA . THR A 1 63 ? 18.212 -18.747 -5.360 1.00 12.21 61 THR A CA 14
ATOM 17278 C C . THR A 1 63 ? 18.944 -17.896 -6.409 1.00 13.54 61 THR A C 14
ATOM 17279 O O . THR A 1 63 ? 18.878 -16.657 -6.384 1.00 13.79 61 THR A O 14
ATOM 17290 N N . LEU A 1 64 ? 19.682 -18.559 -7.299 1.00 14.70 62 LEU A N 14
ATOM 17291 C CA . LEU A 1 64 ? 20.515 -17.940 -8.321 1.00 16.29 62 LEU A CA 14
ATOM 17292 C C . LEU A 1 64 ? 20.763 -18.946 -9.456 1.00 17.66 62 LEU A C 14
ATOM 17293 O O . LEU A 1 64 ? 21.801 -18.926 -10.115 1.00 18.62 62 LEU A O 14
ATOM 17309 N N . ASP A 1 65 ? 19.808 -19.847 -9.697 1.00 18.00 63 ASP A N 14
ATOM 17310 C CA . ASP A 1 65 ? 19.884 -20.929 -10.658 1.00 19.46 63 ASP A CA 14
ATOM 17311 C C . ASP A 1 65 ? 19.531 -20.407 -12.051 1.00 20.70 63 ASP A C 14
ATOM 17312 O O . ASP A 1 65 ? 18.686 -20.962 -12.748 1.00 21.37 63 ASP A O 14
ATOM 17321 N N . SER A 1 66 ? 20.212 -19.338 -12.467 1.00 21.18 64 SER A N 14
ATOM 17322 C CA . SER A 1 66 ? 19.926 -18.642 -13.707 1.00 22.40 64 SER A CA 14
ATOM 17323 C C . SER A 1 66 ? 20.184 -19.576 -14.893 1.00 23.81 64 SER A C 14
ATOM 17324 O O . SER A 1 66 ? 21.341 -19.803 -15.244 1.00 24.45 64 SER A O 14
ATOM 17332 N N . SER A 1 67 ? 19.133 -20.148 -15.488 1.00 24.46 65 SER A N 14
ATOM 17333 C CA . SER A 1 67 ? 19.280 -21.228 -16.458 1.00 25.86 65 SER A CA 14
ATOM 17334 C C . SER A 1 67 ? 18.076 -21.374 -17.405 1.00 26.79 65 SER A C 14
ATOM 17335 O O . SER A 1 67 ? 18.216 -21.066 -18.589 1.00 27.98 65 SER A O 14
ATOM 17343 N N . PRO A 1 68 ? 16.919 -21.861 -16.940 1.00 26.48 66 PRO A N 14
ATOM 17344 C CA . PRO A 1 68 ? 15.732 -22.068 -17.761 1.00 27.53 66 PRO A CA 14
ATOM 17345 C C . PRO A 1 68 ? 15.063 -20.728 -18.098 1.00 27.86 66 PRO A C 14
ATOM 17346 O O . PRO A 1 68 ? 15.646 -19.664 -17.915 1.00 27.73 66 PRO A O 14
ATOM 17357 N N . GLU A 1 69 ? 13.820 -20.767 -18.583 1.00 28.46 67 GLU A N 14
ATOM 17358 C CA . GLU A 1 69 ? 13.000 -19.586 -18.774 1.00 28.93 67 GLU A CA 14
ATOM 17359 C C . GLU A 1 69 ? 12.563 -18.953 -17.440 1.00 28.33 67 GLU A C 14
ATOM 17360 O O . GLU A 1 69 ? 12.377 -17.739 -17.368 1.00 28.16 67 GLU A O 14
ATOM 17372 N N . HIS A 1 70 ? 12.501 -19.772 -16.383 1.00 28.17 68 HIS A N 14
ATOM 17373 C CA . HIS A 1 70 ? 12.125 -19.468 -15.020 1.00 27.72 68 HIS A CA 14
ATOM 17374 C C . HIS A 1 70 ? 10.624 -19.185 -14.895 1.00 27.92 68 HIS A C 14
ATOM 17375 O O . HIS A 1 70 ? 9.854 -20.083 -15.229 1.00 28.78 68 HIS A O 14
ATOM 17389 N N . MET A 1 1 ? 1.916 5.101 -23.194 1.00 19.33 -1 MET A N 15
ATOM 17390 C CA . MET A 1 1 ? 2.375 5.351 -21.816 1.00 18.44 -1 MET A CA 15
ATOM 17391 C C . MET A 1 1 ? 1.160 5.796 -21.008 1.00 17.72 -1 MET A C 15
ATOM 17392 O O . MET A 1 1 ? 0.171 6.190 -21.625 1.00 18.26 -1 MET A O 15
ATOM 17406 N N . ASP A 1 2 ? 1.225 5.757 -19.673 1.00 16.81 0 ASP A N 15
ATOM 17407 C CA . ASP A 1 2 ? 0.170 6.282 -18.810 1.00 16.43 0 ASP A CA 15
ATOM 17408 C C . ASP A 1 2 ? 0.237 7.812 -18.837 1.00 16.05 0 ASP A C 15
ATOM 17409 O O . ASP A 1 2 ? 0.690 8.448 -17.881 1.00 15.70 0 ASP A O 15
ATOM 17418 N N . SER A 1 3 ? -0.130 8.387 -19.989 1.00 16.45 1 SER A N 15
ATOM 17419 C CA . SER A 1 3 ? 0.153 9.768 -20.364 1.00 16.54 1 SER A CA 15
ATOM 17420 C C . SER A 1 3 ? 1.590 10.115 -19.942 1.00 15.87 1 SER A C 15
ATOM 17421 O O . SER A 1 3 ? 2.509 9.353 -20.245 1.00 15.46 1 SER A O 15
ATOM 17429 N N . LYS A 1 4 ? 1.780 11.202 -19.184 1.00 16.09 2 LYS A N 15
ATOM 17430 C CA . LYS A 1 4 ? 2.970 11.389 -18.365 1.00 15.77 2 LYS A CA 15
ATOM 17431 C C . LYS A 1 4 ? 2.589 11.377 -16.885 1.00 15.13 2 LYS A C 15
ATOM 17432 O O . LYS A 1 4 ? 3.343 11.896 -16.062 1.00 15.40 2 LYS A O 15
ATOM 17451 N N . ARG A 1 5 ? 1.481 10.722 -16.530 1.00 14.58 3 ARG A N 15
ATOM 17452 C CA . ARG A 1 5 ? 1.223 10.380 -15.143 1.00 14.06 3 ARG A CA 15
ATOM 17453 C C . ARG A 1 5 ? 2.261 9.339 -14.727 1.00 12.20 3 ARG A C 15
ATOM 17454 O O . ARG A 1 5 ? 2.922 9.509 -13.708 1.00 11.95 3 ARG A O 15
ATOM 17475 N N . THR A 1 6 ? 2.473 8.330 -15.578 1.00 11.21 4 THR A N 15
ATOM 17476 C CA . THR A 1 6 ? 3.455 7.272 -15.440 1.00 9.61 4 THR A CA 15
ATOM 17477 C C . THR A 1 6 ? 3.487 6.698 -14.017 1.00 8.60 4 THR A C 15
ATOM 17478 O O . THR A 1 6 ? 4.232 7.142 -13.149 1.00 8.48 4 THR A O 15
ATOM 17489 N N . ARG A 1 7 ? 2.711 5.631 -13.833 1.00 8.37 5 ARG A N 15
ATOM 17490 C CA . ARG A 1 7 ? 2.234 5.166 -12.541 1.00 8.12 5 ARG A CA 15
ATOM 17491 C C . ARG A 1 7 ? 2.908 3.843 -12.188 1.00 6.62 5 ARG A C 15
ATOM 17492 O O . ARG A 1 7 ? 2.266 2.796 -12.101 1.00 7.13 5 ARG A O 15
ATOM 17513 N N . GLN A 1 8 ? 4.227 3.903 -11.990 1.00 5.44 6 GLN A N 15
ATOM 17514 C CA . GLN A 1 8 ? 5.004 2.837 -11.403 1.00 4.40 6 GLN A CA 15
ATOM 17515 C C . GLN A 1 8 ? 6.005 3.436 -10.414 1.00 3.39 6 GLN A C 15
ATOM 17516 O O . GLN A 1 8 ? 6.027 4.649 -10.205 1.00 3.93 6 GLN A O 15
ATOM 17530 N N . THR A 1 9 ? 6.857 2.587 -9.839 1.00 2.93 7 THR A N 15
ATOM 17531 C CA . THR A 1 9 ? 7.880 2.917 -8.895 1.00 2.22 7 THR A CA 15
ATOM 17532 C C . THR A 1 9 ? 7.338 3.450 -7.564 1.00 1.74 7 THR A C 15
ATOM 17533 O O . THR A 1 9 ? 6.124 3.579 -7.386 1.00 2.68 7 THR A O 15
ATOM 17544 N N . TYR A 1 10 ? 8.248 3.669 -6.608 1.00 1.14 8 TYR A N 15
ATOM 17545 C CA . TYR A 1 10 ? 7.978 4.013 -5.227 1.00 0.88 8 TYR A CA 15
ATOM 17546 C C . TYR A 1 10 ? 9.173 4.827 -4.743 1.00 0.81 8 TYR A C 15
ATOM 17547 O O . TYR A 1 10 ? 10.296 4.562 -5.170 1.00 1.14 8 TYR A O 15
ATOM 17565 N N . THR A 1 11 ? 8.949 5.757 -3.821 1.00 0.94 9 THR A N 15
ATOM 17566 C CA . THR A 1 11 ? 10.012 6.272 -2.971 1.00 0.93 9 THR A CA 15
ATOM 17567 C C . THR A 1 11 ? 10.359 5.248 -1.885 1.00 0.81 9 THR A C 15
ATOM 17568 O O . THR A 1 11 ? 9.574 4.338 -1.597 1.00 0.75 9 THR A O 15
ATOM 17579 N N . ARG A 1 12 ? 11.528 5.408 -1.257 1.00 0.80 10 ARG A N 15
ATOM 17580 C CA . ARG A 1 12 ? 11.906 4.619 -0.093 1.00 0.72 10 ARG A CA 15
ATOM 17581 C C . ARG A 1 12 ? 10.841 4.763 0.992 1.00 0.59 10 ARG A C 15
ATOM 17582 O O . ARG A 1 12 ? 10.444 3.762 1.587 1.00 0.51 10 ARG A O 15
ATOM 17603 N N . TYR A 1 13 ? 10.379 5.998 1.228 1.00 0.64 11 TYR A N 15
ATOM 17604 C CA . TYR A 1 13 ? 9.321 6.281 2.185 1.00 0.59 11 TYR A CA 15
ATOM 17605 C C . TYR A 1 13 ? 8.041 5.555 1.786 1.00 0.54 11 TYR A C 15
ATOM 17606 O O . TYR A 1 13 ? 7.465 4.847 2.607 1.00 0.51 11 TYR A O 15
ATOM 17624 N N . GLN A 1 14 ? 7.594 5.716 0.536 1.00 0.58 12 GLN A N 15
ATOM 17625 C CA . GLN A 1 14 ? 6.387 5.078 0.058 1.00 0.57 12 GLN A CA 15
ATOM 17626 C C . GLN A 1 14 ? 6.470 3.569 0.298 1.00 0.50 12 GLN A C 15
ATOM 17627 O O . GLN A 1 14 ? 5.541 2.973 0.841 1.00 0.53 12 GLN A O 15
ATOM 17641 N N . THR A 1 15 ? 7.611 2.969 -0.051 1.00 0.47 13 THR A N 15
ATOM 17642 C CA . THR A 1 15 ? 7.878 1.568 0.231 1.00 0.42 13 THR A CA 15
ATOM 17643 C C . THR A 1 15 ? 7.774 1.282 1.732 1.00 0.41 13 THR A C 15
ATOM 17644 O O . THR A 1 15 ? 7.042 0.376 2.101 1.00 0.49 13 THR A O 15
ATOM 17655 N N . LEU A 1 16 ? 8.479 2.019 2.601 1.00 0.38 14 LEU A N 15
ATOM 17656 C CA . LEU A 1 16 ? 8.456 1.812 4.047 1.00 0.40 14 LEU A CA 15
ATOM 17657 C C . LEU A 1 16 ? 7.013 1.827 4.570 1.00 0.41 14 LEU A C 15
ATOM 17658 O O . LEU A 1 16 ? 6.581 0.923 5.289 1.00 0.44 14 LEU A O 15
ATOM 17674 N N . GLU A 1 17 ? 6.251 2.842 4.165 1.00 0.42 15 GLU A N 15
ATOM 17675 C CA . GLU A 1 17 ? 4.863 3.001 4.551 1.00 0.46 15 GLU A CA 15
ATOM 17676 C C . GLU A 1 17 ? 4.061 1.766 4.122 1.00 0.44 15 GLU A C 15
ATOM 17677 O O . GLU A 1 17 ? 3.347 1.160 4.925 1.00 0.49 15 GLU A O 15
ATOM 17689 N N . LEU A 1 18 ? 4.203 1.373 2.855 1.00 0.42 16 LEU A N 15
ATOM 17690 C CA . LEU A 1 18 ? 3.592 0.167 2.309 1.00 0.40 16 LEU A CA 15
ATOM 17691 C C . LEU A 1 18 ? 4.024 -1.096 3.060 1.00 0.39 16 LEU A C 15
ATOM 17692 O O . LEU A 1 18 ? 3.214 -2.000 3.283 1.00 0.44 16 LEU A O 15
ATOM 17708 N N . GLU A 1 19 ? 5.291 -1.151 3.466 1.00 0.39 17 GLU A N 15
ATOM 17709 C CA . GLU A 1 19 ? 5.917 -2.297 4.072 1.00 0.53 17 GLU A CA 15
ATOM 17710 C C . GLU A 1 19 ? 5.186 -2.527 5.394 1.00 0.64 17 GLU A C 15
ATOM 17711 O O . GLU A 1 19 ? 4.565 -3.571 5.581 1.00 0.83 17 GLU A O 15
ATOM 17723 N N . LYS A 1 20 ? 5.149 -1.517 6.272 1.00 0.67 18 LYS A N 15
ATOM 17724 C CA . LYS A 1 20 ? 4.353 -1.641 7.490 1.00 0.91 18 LYS A CA 15
ATOM 17725 C C . LYS A 1 20 ? 2.859 -1.797 7.185 1.00 0.81 18 LYS A C 15
ATOM 17726 O O . LYS A 1 20 ? 2.157 -2.494 7.918 1.00 1.11 18 LYS A O 15
ATOM 17745 N N . GLU A 1 21 ? 2.344 -1.194 6.101 1.00 0.60 19 GLU A N 15
ATOM 17746 C CA . GLU A 1 21 ? 0.932 -1.354 5.746 1.00 0.50 19 GLU A CA 15
ATOM 17747 C C . GLU A 1 21 ? 0.549 -2.827 5.620 1.00 0.44 19 GLU A C 15
ATOM 17748 O O . GLU A 1 21 ? -0.538 -3.249 6.009 1.00 0.49 19 GLU A O 15
ATOM 17760 N N . PHE A 1 22 ? 1.508 -3.616 5.146 1.00 0.49 20 PHE A N 15
ATOM 17761 C CA . PHE A 1 22 ? 1.309 -5.052 4.966 1.00 0.59 20 PHE A CA 15
ATOM 17762 C C . PHE A 1 22 ? 1.044 -5.692 6.332 1.00 0.74 20 PHE A C 15
ATOM 17763 O O . PHE A 1 22 ? 0.211 -6.588 6.450 1.00 0.91 20 PHE A O 15
ATOM 17780 N N . HIS A 1 23 ? 1.750 -5.240 7.369 1.00 0.78 21 HIS A N 15
ATOM 17781 C CA . HIS A 1 23 ? 1.582 -5.749 8.721 1.00 0.95 21 HIS A CA 15
ATOM 17782 C C . HIS A 1 23 ? 0.385 -5.095 9.416 1.00 0.74 21 HIS A C 15
ATOM 17783 O O . HIS A 1 23 ? -0.174 -5.680 10.339 1.00 0.89 21 HIS A O 15
ATOM 17797 N N . PHE A 1 24 ? -0.062 -3.929 8.938 1.00 0.57 22 PHE A N 15
ATOM 17798 C CA . PHE A 1 24 ? -1.319 -3.329 9.347 1.00 0.68 22 PHE A CA 15
ATOM 17799 C C . PHE A 1 24 ? -2.445 -4.261 8.902 1.00 0.79 22 PHE A C 15
ATOM 17800 O O . PHE A 1 24 ? -3.336 -4.596 9.677 1.00 1.02 22 PHE A O 15
ATOM 17817 N N . ASN A 1 25 ? -2.421 -4.639 7.619 1.00 0.72 23 ASN A N 15
ATOM 17818 C CA . ASN A 1 25 ? -3.473 -5.410 6.984 1.00 0.98 23 ASN A CA 15
ATOM 17819 C C . ASN A 1 25 ? -2.855 -6.308 5.914 1.00 0.77 23 ASN A C 15
ATOM 17820 O O . ASN A 1 25 ? -2.306 -5.804 4.936 1.00 0.92 23 ASN A O 15
ATOM 17831 N N . ARG A 1 26 ? -3.003 -7.632 6.048 1.00 0.94 24 ARG A N 15
ATOM 17832 C CA . ARG A 1 26 ? -2.511 -8.581 5.051 1.00 1.16 24 ARG A CA 15
ATOM 17833 C C . ARG A 1 26 ? -3.049 -8.242 3.654 1.00 0.90 24 ARG A C 15
ATOM 17834 O O . ARG A 1 26 ? -2.351 -8.437 2.657 1.00 1.11 24 ARG A O 15
ATOM 17855 N N . TYR A 1 27 ? -4.282 -7.736 3.576 1.00 0.73 25 TYR A N 15
ATOM 17856 C CA . TYR A 1 27 ? -4.783 -6.966 2.448 1.00 0.77 25 TYR A CA 15
ATOM 17857 C C . TYR A 1 27 ? -5.645 -5.860 3.053 1.00 0.70 25 TYR A C 15
ATOM 17858 O O . TYR A 1 27 ? -6.461 -6.135 3.929 1.00 0.74 25 TYR A O 15
ATOM 17876 N N . ILE A 1 28 ? -5.404 -4.615 2.645 1.00 0.72 26 ILE A N 15
ATOM 17877 C CA . ILE A 1 28 ? -5.907 -3.417 3.313 1.00 0.75 26 ILE A CA 15
ATOM 17878 C C . ILE A 1 28 ? -7.262 -3.046 2.716 1.00 0.83 26 ILE A C 15
ATOM 17879 O O . ILE A 1 28 ? -7.451 -3.145 1.496 1.00 1.12 26 ILE A O 15
ATOM 17895 N N . THR A 1 29 ? -8.206 -2.661 3.588 1.00 0.70 27 THR A N 15
ATOM 17896 C CA . THR A 1 29 ? -9.593 -2.424 3.211 1.00 0.66 27 THR A CA 15
ATOM 17897 C C . THR A 1 29 ? -9.631 -1.429 2.065 1.00 0.55 27 THR A C 15
ATOM 17898 O O . THR A 1 29 ? -8.795 -0.534 2.029 1.00 0.52 27 THR A O 15
ATOM 17909 N N . ARG A 1 30 ? -10.560 -1.559 1.116 1.00 0.59 28 ARG A N 15
ATOM 17910 C CA . ARG A 1 30 ? -10.568 -0.639 -0.010 1.00 0.57 28 ARG A CA 15
ATOM 17911 C C . ARG A 1 30 ? -10.659 0.816 0.460 1.00 0.51 28 ARG A C 15
ATOM 17912 O O . ARG A 1 30 ? -10.010 1.670 -0.131 1.00 0.49 28 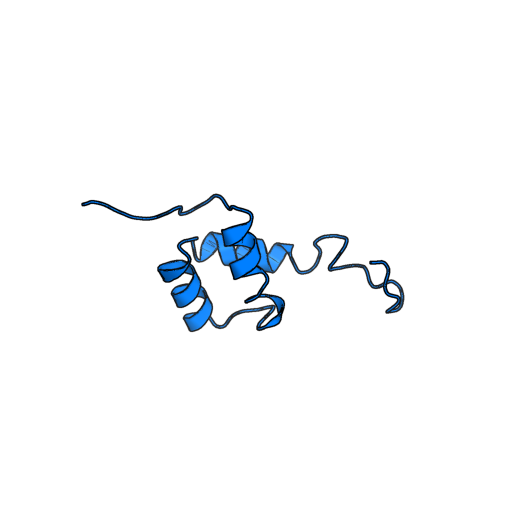ARG A O 15
ATOM 17933 N N . ARG A 1 31 ? -11.398 1.103 1.537 1.00 0.56 29 ARG A N 15
ATOM 17934 C CA . ARG A 1 31 ? -11.403 2.445 2.107 1.00 0.61 29 ARG A CA 15
ATOM 17935 C C . ARG A 1 31 ? -9.982 2.856 2.505 1.00 0.56 29 ARG A C 15
ATOM 17936 O O . ARG A 1 31 ? -9.492 3.894 2.064 1.00 0.59 29 ARG A O 15
ATOM 17957 N N . ARG A 1 32 ? -9.315 2.034 3.324 1.00 0.54 30 ARG A N 15
ATOM 17958 C CA . ARG A 1 32 ? -7.955 2.324 3.767 1.00 0.54 30 ARG A CA 15
ATOM 17959 C C . ARG A 1 32 ? -7.021 2.467 2.557 1.00 0.45 30 ARG A C 15
ATOM 17960 O O . ARG A 1 32 ? -6.141 3.315 2.538 1.00 0.47 30 ARG A O 15
ATOM 17981 N N . ARG A 1 33 ? -7.187 1.631 1.538 1.00 0.41 31 ARG A N 15
ATOM 17982 C CA . ARG A 1 33 ? -6.313 1.589 0.380 1.00 0.38 31 ARG A CA 15
ATOM 17983 C C . ARG A 1 33 ? -6.541 2.776 -0.550 1.00 0.34 31 ARG A C 15
ATOM 17984 O O . ARG A 1 33 ? -5.577 3.318 -1.080 1.00 0.39 31 ARG A O 15
ATOM 18005 N N . ILE A 1 34 ? -7.789 3.223 -0.704 1.00 0.35 32 ILE A N 15
ATOM 18006 C CA . ILE A 1 34 ? -8.081 4.521 -1.318 1.00 0.40 32 ILE A CA 15
ATOM 18007 C C . ILE A 1 34 ? -7.375 5.626 -0.531 1.00 0.38 32 ILE A C 15
ATOM 18008 O O . ILE A 1 34 ? -6.647 6.426 -1.113 1.00 0.38 32 ILE A O 15
ATOM 18024 N N . ASP A 1 35 ? -7.581 5.650 0.790 1.00 0.41 33 ASP A N 15
ATOM 18025 C CA . ASP A 1 35 ? -7.054 6.671 1.691 1.00 0.47 33 ASP A CA 15
ATOM 18026 C C . ASP A 1 35 ? -5.548 6.762 1.469 1.00 0.43 33 ASP A C 15
ATOM 18027 O O . ASP A 1 35 ? -5.018 7.781 1.033 1.00 0.45 33 ASP A O 15
ATOM 18036 N N . ILE A 1 36 ? -4.864 5.666 1.763 1.00 0.42 34 ILE A N 15
ATOM 18037 C CA . ILE A 1 36 ? -3.437 5.553 1.661 1.00 0.44 34 ILE A CA 15
ATOM 18038 C C . ILE A 1 36 ? -2.981 5.882 0.243 1.00 0.39 34 ILE A C 15
ATOM 18039 O O . ILE A 1 36 ? -2.139 6.750 0.072 1.00 0.45 34 ILE A O 15
ATOM 18055 N N . ALA A 1 37 ? -3.552 5.257 -0.790 1.00 0.33 35 ALA A N 15
ATOM 18056 C CA . ALA A 1 37 ? -3.195 5.576 -2.166 1.00 0.39 35 ALA A CA 15
ATOM 18057 C C . ALA A 1 37 ? -3.222 7.088 -2.375 1.00 0.40 35 ALA A C 15
ATOM 18058 O O . ALA A 1 37 ? -2.280 7.658 -2.928 1.00 0.49 35 ALA A O 15
ATOM 18065 N N . ASN A 1 38 ? -4.286 7.722 -1.875 1.00 0.40 36 ASN A N 15
ATOM 18066 C CA . ASN A 1 38 ? -4.522 9.142 -2.078 1.00 0.50 36 ASN A CA 15
ATOM 18067 C C . ASN A 1 38 ? -3.467 9.976 -1.346 1.00 0.53 36 ASN A C 15
ATOM 18068 O O . ASN A 1 38 ? -2.723 10.729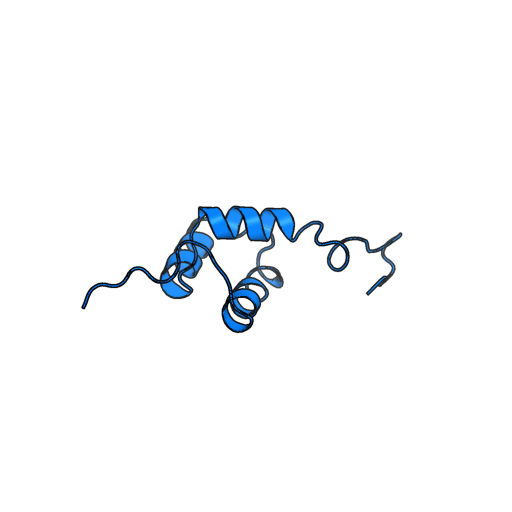 -1.968 1.00 0.65 36 ASN A O 15
ATOM 18079 N N . ALA A 1 39 ? -3.387 9.834 -0.022 1.00 0.53 37 ALA A N 15
ATOM 18080 C CA . ALA A 1 39 ? -2.522 10.660 0.812 1.00 0.64 37 ALA A CA 15
ATOM 18081 C C . ALA A 1 39 ? -1.039 10.361 0.569 1.00 0.61 37 ALA A C 15
ATOM 18082 O O . ALA A 1 39 ? -0.201 11.258 0.564 1.00 0.70 37 ALA A O 15
ATOM 18089 N N . LEU A 1 40 ? -0.720 9.078 0.410 1.00 0.57 38 LEU A N 15
ATOM 18090 C CA . LEU A 1 40 ? 0.627 8.528 0.354 1.00 0.57 38 LEU A CA 15
ATOM 18091 C C . LEU A 1 40 ? 1.182 8.669 -1.072 1.00 0.51 38 LEU A C 15
ATOM 18092 O O . LEU A 1 40 ? 2.393 8.723 -1.270 1.00 0.76 38 LEU A O 15
ATOM 18108 N N . SER A 1 41 ? 0.292 8.759 -2.068 1.00 0.49 39 SER A N 15
ATOM 18109 C CA . SER A 1 41 ? 0.597 9.100 -3.452 1.00 0.59 39 SER A CA 15
ATOM 18110 C C . SER A 1 41 ? 1.035 7.867 -4.249 1.00 0.60 39 SER A C 15
ATOM 18111 O O . SER A 1 41 ? 2.101 7.835 -4.866 1.00 0.77 39 SER A O 15
ATOM 18119 N N . LEU A 1 42 ? 0.180 6.843 -4.260 1.00 0.54 40 LEU A N 15
ATOM 18120 C CA . LEU A 1 42 ? 0.278 5.718 -5.187 1.00 0.53 40 LEU A CA 15
ATOM 18121 C C . LEU A 1 42 ? -1.144 5.414 -5.695 1.00 0.56 40 LEU A C 15
ATOM 18122 O O . LEU A 1 42 ? -2.025 6.252 -5.517 1.00 0.95 40 LEU A O 15
ATOM 18138 N N . SER A 1 43 ? -1.420 4.257 -6.317 1.00 0.60 41 SER A N 15
ATOM 18139 C CA . SER A 1 43 ? -2.798 3.876 -6.654 1.00 0.63 41 SER A CA 15
ATOM 18140 C C . SER A 1 43 ? -3.113 2.493 -6.112 1.00 0.56 41 SER A C 15
ATOM 18141 O O . SER A 1 43 ? -2.222 1.654 -6.037 1.00 0.53 41 SER A O 15
ATOM 18149 N N . GLU A 1 44 ? -4.377 2.241 -5.753 1.00 0.76 42 GLU A N 15
ATOM 18150 C CA . GLU A 1 44 ? -4.737 1.026 -5.021 1.00 0.96 42 GLU A CA 15
ATOM 18151 C C . GLU A 1 44 ? -4.410 -0.251 -5.814 1.00 0.92 42 GLU A C 15
ATOM 18152 O O . GLU A 1 44 ? -4.192 -1.303 -5.211 1.00 0.98 42 GLU A O 15
ATOM 18164 N N . ARG A 1 45 ? -4.376 -0.156 -7.151 1.00 0.92 43 ARG A N 15
ATOM 18165 C CA . ARG A 1 45 ? -3.939 -1.190 -8.067 1.00 0.91 43 ARG A CA 15
ATOM 18166 C C . ARG A 1 45 ? -2.429 -1.391 -7.963 1.00 0.65 43 ARG A C 15
ATOM 18167 O O . ARG A 1 45 ? -1.957 -2.518 -7.849 1.00 0.62 43 ARG A O 15
ATOM 18188 N N . GLN A 1 46 ? -1.669 -0.300 -8.045 1.00 0.53 44 GLN A N 15
ATOM 18189 C CA . GLN A 1 46 ? -0.219 -0.359 -7.986 1.00 0.48 44 GLN A CA 15
ATOM 18190 C C . GLN A 1 46 ? 0.197 -0.919 -6.618 1.00 0.47 44 GLN A C 15
ATOM 18191 O O . GLN A 1 46 ? 1.082 -1.762 -6.517 1.00 0.57 44 GLN A O 15
ATOM 18205 N N . ILE A 1 47 ? -0.511 -0.490 -5.574 1.00 0.47 45 ILE A N 15
ATOM 18206 C CA . ILE A 1 47 ? -0.472 -1.027 -4.226 1.00 0.48 45 ILE A CA 15
ATOM 18207 C C . ILE A 1 47 ? -0.799 -2.528 -4.231 1.00 0.50 45 ILE A C 15
ATOM 18208 O O . ILE A 1 47 ? -0.055 -3.328 -3.678 1.00 0.55 45 ILE A O 15
ATOM 18224 N N . LYS A 1 48 ? -1.934 -2.925 -4.810 1.00 0.52 46 LYS A N 15
ATOM 18225 C CA . LYS A 1 48 ? -2.366 -4.320 -4.886 1.00 0.57 46 LYS A CA 15
ATOM 18226 C C . LYS A 1 48 ? -1.272 -5.188 -5.512 1.00 0.46 46 LYS A C 15
ATOM 18227 O O . LYS A 1 48 ? -0.910 -6.219 -4.944 1.00 0.50 46 LYS A O 15
ATOM 18246 N N . ILE A 1 49 ? -0.705 -4.748 -6.640 1.00 0.41 47 ILE A N 15
ATOM 18247 C CA . ILE A 1 49 ? 0.483 -5.374 -7.207 1.00 0.43 47 ILE A CA 15
ATOM 18248 C C . ILE A 1 49 ? 1.576 -5.414 -6.149 1.00 0.44 47 ILE A C 15
ATOM 18249 O O . ILE A 1 49 ? 2.079 -6.491 -5.860 1.00 0.53 47 ILE A O 15
ATOM 18265 N N . TRP A 1 50 ? 1.962 -4.264 -5.590 1.00 0.41 48 TRP A N 15
ATOM 18266 C CA . TRP A 1 50 ? 3.053 -4.184 -4.631 1.00 0.42 48 TRP A CA 15
ATOM 18267 C C . TRP A 1 50 ? 2.894 -5.258 -3.549 1.00 0.48 48 TRP A C 15
ATOM 18268 O O . TRP A 1 50 ? 3.846 -5.981 -3.263 1.00 0.57 48 TRP A O 15
ATOM 18289 N N . PHE A 1 51 ? 1.687 -5.392 -2.995 1.00 0.47 49 PHE A N 15
ATOM 18290 C CA . PHE A 1 51 ? 1.322 -6.387 -1.999 1.00 0.52 49 PHE A CA 15
ATOM 18291 C C . PHE A 1 51 ? 1.458 -7.815 -2.531 1.00 0.61 49 PHE A C 15
ATOM 18292 O O . PHE A 1 51 ? 2.007 -8.677 -1.836 1.00 0.76 49 PHE A O 15
ATOM 18309 N N . GLN A 1 52 ? 0.908 -8.079 -3.720 1.00 0.55 50 GLN A N 15
ATOM 18310 C CA . GLN A 1 52 ? 0.990 -9.367 -4.404 1.00 0.62 50 GLN A CA 15
ATOM 18311 C C . GLN A 1 52 ? 2.459 -9.789 -4.527 1.00 0.68 50 GLN A C 15
ATOM 18312 O O . GLN A 1 52 ? 2.848 -10.889 -4.147 1.00 0.80 50 GLN A O 15
ATOM 18326 N N . ASN A 1 53 ? 3.269 -8.876 -5.050 1.00 0.65 51 ASN A N 15
ATOM 18327 C CA . ASN A 1 53 ? 4.706 -8.996 -5.218 1.00 0.73 51 ASN A CA 15
ATOM 18328 C C . ASN A 1 53 ? 5.351 -9.309 -3.873 1.00 0.75 51 ASN A C 15
ATOM 18329 O O . ASN A 1 53 ? 5.925 -10.378 -3.683 1.00 0.81 51 ASN A O 15
ATOM 18340 N N . ARG A 1 54 ? 5.195 -8.392 -2.925 1.00 0.77 52 ARG A N 15
ATOM 18341 C CA . ARG A 1 54 ? 5.753 -8.450 -1.580 1.00 0.77 52 ARG A CA 15
ATOM 18342 C C . ARG A 1 54 ? 5.594 -9.842 -0.960 1.00 0.85 52 ARG A C 15
ATOM 18343 O O . ARG A 1 54 ? 6.595 -10.428 -0.545 1.00 1.16 52 ARG A O 15
ATOM 18364 N N . ARG A 1 55 ? 4.375 -10.398 -0.907 1.00 0.76 53 ARG A N 15
ATOM 18365 C CA . ARG A 1 55 ? 4.177 -11.695 -0.248 1.00 0.94 53 ARG A CA 15
ATOM 18366 C C . ARG A 1 55 ? 4.912 -12.875 -0.901 1.00 1.27 53 ARG A C 15
ATOM 18367 O O . ARG A 1 55 ? 4.912 -13.958 -0.319 1.00 1.49 53 ARG A O 15
ATOM 18388 N N . MET A 1 56 ? 5.562 -12.685 -2.055 1.00 1.79 54 MET A N 15
ATOM 18389 C CA . MET A 1 56 ? 6.473 -13.670 -2.630 1.00 2.37 54 MET A CA 15
ATOM 18390 C C . MET A 1 56 ? 7.862 -13.085 -2.929 1.00 2.26 54 MET A C 15
ATOM 18391 O O . MET A 1 56 ? 8.699 -13.779 -3.499 1.00 2.83 54 MET A O 15
ATOM 18405 N N . LYS A 1 57 ? 8.130 -11.823 -2.571 1.00 1.95 55 LYS A N 15
ATOM 18406 C CA . LYS A 1 57 ? 9.296 -11.118 -3.096 1.00 2.14 55 LYS A CA 15
ATOM 18407 C C . LYS A 1 57 ? 10.544 -11.477 -2.301 1.00 2.52 55 LYS A C 15
ATOM 18408 O O . LYS A 1 57 ? 11.446 -12.154 -2.788 1.00 2.61 55 LYS A O 15
ATOM 18427 N N . SER A 1 58 ? 10.559 -11.073 -1.034 1.00 3.56 56 SER A N 15
ATOM 18428 C CA . SER A 1 58 ? 11.661 -11.336 -0.124 1.00 4.47 56 SER A CA 15
ATOM 18429 C C . SER A 1 58 ? 11.468 -12.718 0.439 1.00 3.56 56 SER A C 15
ATOM 18430 O O . SER A 1 58 ? 11.625 -12.904 1.620 1.00 4.55 56 SER A O 15
ATOM 18438 N N . LYS A 1 59 ? 11.077 -13.697 -0.374 1.00 2.84 57 LYS A N 15
ATOM 18439 C CA . LYS A 1 59 ? 10.457 -14.918 0.041 1.00 3.67 57 LYS A CA 15
ATOM 18440 C C . LYS A 1 59 ? 9.353 -14.770 1.104 1.00 3.65 57 LYS A C 15
ATOM 18441 O O . LYS A 1 59 ? 8.892 -15.766 1.670 1.00 4.69 57 LYS A O 15
ATOM 18460 N N . LYS A 1 60 ? 8.890 -13.535 1.363 1.00 2.98 58 LYS A N 15
ATOM 18461 C CA . LYS A 1 60 ? 8.137 -13.201 2.567 1.00 3.61 58 LYS A CA 15
ATOM 18462 C C . LYS A 1 60 ? 8.898 -13.767 3.785 1.00 4.33 58 LYS A C 15
ATOM 18463 O O . LYS A 1 60 ? 8.311 -14.402 4.658 1.00 5.35 58 LYS A O 15
ATOM 18482 N N . ASP A 1 61 ? 10.227 -13.629 3.782 1.00 4.67 59 ASP A N 15
ATOM 18483 C CA . ASP A 1 61 ? 11.123 -14.450 4.590 1.00 6.11 59 ASP A CA 15
ATOM 18484 C C . ASP A 1 61 ? 12.564 -13.964 4.455 1.00 6.76 59 ASP A C 15
ATOM 18485 O O . ASP A 1 61 ? 13.123 -13.414 5.406 1.00 8.10 59 ASP A O 15
ATOM 18494 N N . ARG A 1 62 ? 13.152 -14.112 3.259 1.00 6.18 60 ARG A N 15
ATOM 18495 C CA . ARG A 1 62 ? 14.472 -13.552 2.980 1.00 7.26 60 ARG A CA 15
ATOM 18496 C C . ARG A 1 62 ? 14.376 -12.022 2.892 1.00 8.09 60 ARG A C 15
ATOM 18497 O O . ARG A 1 62 ? 14.434 -11.429 1.812 1.00 8.24 60 ARG A O 15
ATOM 18518 N N . THR A 1 63 ? 14.235 -11.381 4.050 1.00 9.23 61 THR A N 15
ATOM 18519 C CA . THR A 1 63 ? 13.931 -9.968 4.216 1.00 10.63 61 THR A CA 15
ATOM 18520 C C . THR A 1 63 ? 15.208 -9.134 4.038 1.00 11.79 61 THR A C 15
ATOM 18521 O O . THR A 1 63 ? 15.637 -8.402 4.927 1.00 12.62 61 THR A O 15
ATOM 18532 N N . LEU A 1 64 ? 15.835 -9.254 2.864 1.00 12.19 62 LEU A N 15
ATOM 18533 C CA . LEU A 1 64 ? 17.174 -8.726 2.620 1.00 13.52 62 LEU A CA 15
ATOM 18534 C C . LEU A 1 64 ? 17.193 -7.209 2.373 1.00 15.01 62 LEU A C 15
ATOM 18535 O O . LEU A 1 64 ? 18.256 -6.626 2.188 1.00 15.91 62 LEU A O 15
ATOM 18551 N N . ASP A 1 65 ? 16.031 -6.562 2.474 1.00 15.48 63 ASP A N 15
ATOM 18552 C CA . ASP A 1 65 ? 15.885 -5.107 2.522 1.00 17.07 63 ASP A CA 15
ATOM 18553 C C . ASP A 1 65 ? 15.588 -4.636 3.955 1.00 17.67 63 ASP A C 15
ATOM 18554 O O . ASP A 1 65 ? 15.271 -3.471 4.192 1.00 18.77 63 ASP A O 15
ATOM 18563 N N . SER A 1 66 ? 15.780 -5.523 4.939 1.00 17.20 64 SER A N 15
ATOM 18564 C CA . SER A 1 66 ? 15.388 -5.285 6.322 1.00 17.91 64 SER A CA 15
ATOM 18565 C C . SER A 1 66 ? 13.930 -4.798 6.378 1.00 18.67 64 SER A C 15
ATOM 18566 O O . SER A 1 66 ? 13.117 -5.141 5.521 1.00 18.41 64 SER A O 15
ATOM 18574 N N . SER A 1 67 ? 13.609 -3.975 7.375 1.00 19.90 65 SER A N 15
ATOM 18575 C CA . SER A 1 67 ? 12.456 -3.091 7.359 1.00 21.17 65 SER A CA 15
ATOM 18576 C C . SER A 1 67 ? 12.874 -1.825 8.112 1.00 22.55 65 SER A C 15
ATOM 18577 O O . SER A 1 67 ? 12.956 -1.869 9.341 1.00 23.28 65 SER A O 15
ATOM 18585 N N . PRO A 1 68 ? 13.203 -0.715 7.426 1.00 23.11 66 PRO A N 15
ATOM 18586 C CA . PRO A 1 68 ? 13.563 0.535 8.082 1.00 24.54 66 PRO A CA 15
ATOM 18587 C C . PRO A 1 68 ? 12.281 1.168 8.634 1.00 25.52 66 PRO A C 15
ATOM 18588 O O . PRO A 1 68 ? 11.757 2.135 8.085 1.00 26.24 66 PRO A O 15
ATOM 18599 N N . GLU A 1 69 ? 11.750 0.550 9.689 1.00 25.68 67 GLU A N 15
ATOM 18600 C CA . GLU A 1 69 ? 10.410 0.753 10.218 1.00 26.53 67 GLU A CA 15
ATOM 18601 C C . GLU A 1 69 ? 10.518 1.483 11.560 1.00 27.56 67 GLU A C 15
ATOM 18602 O O . GLU A 1 69 ? 10.029 1.010 12.586 1.00 27.76 67 GLU A O 15
ATOM 18614 N N . HIS A 1 70 ? 11.256 2.594 11.547 1.00 28.31 68 HIS A N 15
ATOM 18615 C CA . HIS A 1 70 ? 11.769 3.346 12.672 1.00 29.30 68 HIS A CA 15
ATOM 18616 C C . HIS A 1 70 ? 12.750 4.355 12.076 1.00 29.75 68 HIS A C 15
ATOM 18617 O O . HIS A 1 70 ? 13.143 5.280 12.781 1.00 30.66 68 HIS A O 15
ATOM 18631 N N . MET A 1 1 ? 5.137 7.280 -20.231 1.00 18.00 -1 MET A N 16
ATOM 18632 C CA . MET A 1 1 ? 5.479 6.361 -19.118 1.00 17.42 -1 MET A CA 16
ATOM 18633 C C . MET A 1 1 ? 5.308 4.924 -19.609 1.00 16.82 -1 MET A C 16
ATOM 18634 O O . MET A 1 1 ? 4.551 4.122 -19.060 1.00 16.80 -1 MET A O 16
ATOM 18648 N N . ASP A 1 2 ? 6.032 4.643 -20.685 1.00 16.61 0 ASP A N 16
ATOM 18649 C CA . ASP A 1 2 ? 5.818 3.585 -21.650 1.00 16.39 0 ASP A CA 16
ATOM 18650 C C . ASP A 1 2 ? 6.387 2.270 -21.122 1.00 15.63 0 ASP A C 16
ATOM 18651 O O . ASP A 1 2 ? 7.272 1.644 -21.700 1.00 15.82 0 ASP A O 16
ATOM 18660 N N . SER A 1 3 ? 5.859 1.888 -19.964 1.00 15.04 1 SER A N 16
ATOM 18661 C CA . SER A 1 3 ? 6.315 0.816 -19.114 1.00 14.48 1 SER A CA 16
ATOM 18662 C C . SER A 1 3 ? 5.382 -0.373 -19.328 1.00 14.49 1 SER A C 16
ATOM 18663 O O . SER A 1 3 ? 4.162 -0.219 -19.252 1.00 14.48 1 SER A O 16
ATOM 18671 N N . LYS A 1 4 ? 5.930 -1.559 -19.588 1.00 14.84 2 LYS A N 16
ATOM 18672 C CA . LYS A 1 4 ? 5.121 -2.761 -19.747 1.00 15.23 2 LYS A CA 16
ATOM 18673 C C . LYS A 1 4 ? 4.514 -3.166 -18.396 1.00 14.60 2 LYS A C 16
ATOM 18674 O O . LYS A 1 4 ? 3.314 -3.406 -18.297 1.00 14.90 2 LYS A O 16
ATOM 18693 N N . ARG A 1 5 ? 5.343 -3.200 -17.350 1.00 14.06 3 ARG A N 16
ATOM 18694 C CA . ARG A 1 5 ? 4.963 -3.478 -15.973 1.00 13.67 3 ARG A CA 16
ATOM 18695 C C . ARG A 1 5 ? 5.370 -2.279 -15.114 1.00 11.95 3 ARG A C 16
ATOM 18696 O O . ARG A 1 5 ? 6.164 -1.465 -15.579 1.00 11.55 3 ARG A O 16
ATOM 18717 N N . THR A 1 6 ? 4.836 -2.174 -13.888 1.00 11.24 4 THR A N 16
ATOM 18718 C CA . THR A 1 6 ? 5.169 -1.180 -12.878 1.00 9.76 4 THR A CA 16
ATOM 18719 C C . THR A 1 6 ? 4.978 0.246 -13.411 1.00 8.29 4 THR A C 16
ATOM 18720 O O . THR A 1 6 ? 5.835 0.780 -14.106 1.00 7.78 4 THR A O 16
ATOM 18731 N N . ARG A 1 7 ? 3.798 0.821 -13.164 1.00 8.20 5 ARG A N 16
ATOM 18732 C CA . ARG A 1 7 ? 3.286 1.960 -13.895 1.00 7.78 5 ARG A CA 16
ATOM 18733 C C . ARG A 1 7 ? 3.693 3.287 -13.246 1.00 6.34 5 ARG A C 16
ATOM 18734 O O . ARG A 1 7 ? 4.067 4.224 -13.945 1.00 6.24 5 ARG A O 16
ATOM 18755 N N . GLN A 1 8 ? 3.600 3.365 -11.917 1.00 5.76 6 GLN A N 16
ATOM 18756 C CA . GLN A 1 8 ? 4.088 4.496 -11.135 1.00 4.75 6 GLN A CA 16
ATOM 18757 C C . GLN A 1 8 ? 5.412 4.060 -10.512 1.00 3.63 6 GLN A C 16
ATOM 18758 O O . GLN A 1 8 ? 5.652 2.868 -10.319 1.00 4.26 6 GLN A O 16
ATOM 18772 N N . THR A 1 9 ? 6.256 5.030 -10.184 1.00 2.71 7 THR A N 16
ATOM 18773 C CA . THR A 1 9 ? 7.482 4.823 -9.438 1.00 1.68 7 THR A CA 16
ATOM 18774 C C . THR A 1 9 ? 7.129 4.679 -7.960 1.00 1.61 7 THR A C 16
ATOM 18775 O O . THR A 1 9 ? 6.142 5.269 -7.518 1.00 2.73 7 THR A O 16
ATOM 18786 N N . TYR A 1 10 ? 7.949 3.953 -7.195 1.00 1.08 8 TYR A N 16
ATOM 18787 C CA . TYR A 1 10 ? 7.871 3.948 -5.742 1.00 0.94 8 TYR A CA 16
ATOM 18788 C C . TYR A 1 10 ? 9.162 4.578 -5.232 1.00 0.96 8 TYR A C 16
ATOM 18789 O O . TYR A 1 10 ? 10.240 4.211 -5.696 1.00 1.35 8 TYR A O 16
ATOM 18807 N N . THR A 1 11 ? 9.060 5.491 -4.272 1.00 1.02 9 THR A N 16
ATOM 18808 C CA . THR A 1 11 ? 10.196 5.887 -3.450 1.00 1.01 9 THR A CA 16
ATOM 18809 C C . THR A 1 11 ? 10.431 4.859 -2.341 1.00 0.99 9 THR A C 16
ATOM 18810 O O . THR A 1 11 ? 9.555 4.029 -2.066 1.00 0.97 9 THR A O 16
ATOM 18821 N N . ARG A 1 12 ? 11.590 4.928 -1.669 1.00 1.04 10 ARG A N 16
ATOM 18822 C CA . ARG A 1 12 ? 11.770 4.102 -0.489 1.00 1.10 10 ARG A CA 16
ATOM 18823 C C . ARG A 1 12 ? 10.780 4.520 0.589 1.00 0.87 10 ARG A C 16
ATOM 18824 O O . ARG A 1 12 ? 10.162 3.642 1.167 1.00 0.82 10 ARG A O 16
ATOM 18845 N N . TYR A 1 13 ? 10.600 5.821 0.854 1.00 0.81 11 TYR A N 16
ATOM 18846 C CA . TYR A 1 13 ? 9.572 6.298 1.776 1.00 0.71 11 TYR A CA 16
ATOM 18847 C C . TYR A 1 13 ? 8.247 5.586 1.499 1.00 0.57 11 TYR A C 16
ATOM 18848 O O . TYR A 1 13 ? 7.672 4.966 2.393 1.00 0.51 11 TYR A O 16
ATOM 18866 N N . GLN A 1 14 ? 7.787 5.660 0.249 1.00 0.58 12 GLN A N 16
ATOM 18867 C CA . GLN A 1 14 ? 6.548 5.026 -0.169 1.00 0.55 12 GLN A CA 16
ATOM 18868 C C . GLN A 1 14 ? 6.586 3.541 0.188 1.00 0.48 12 GLN A C 16
ATOM 18869 O O . GLN A 1 14 ? 5.729 3.047 0.914 1.00 0.42 12 GLN A O 16
ATOM 18883 N N . THR A 1 15 ? 7.597 2.833 -0.312 1.00 0.57 13 THR A N 16
ATOM 18884 C CA . THR A 1 15 ? 7.789 1.414 -0.055 1.00 0.58 13 THR A CA 16
ATOM 18885 C C . THR A 1 15 ? 7.803 1.113 1.447 1.00 0.54 13 THR A C 16
ATOM 18886 O O . THR A 1 15 ? 7.241 0.105 1.858 1.00 0.54 13 THR A O 16
ATOM 18897 N N . LEU A 1 16 ? 8.419 1.964 2.274 1.00 0.55 14 LEU A N 16
ATOM 18898 C CA . LEU A 1 16 ? 8.514 1.800 3.709 1.00 0.54 14 LEU A CA 16
ATOM 18899 C C . LEU A 1 16 ? 7.097 1.888 4.265 1.00 0.48 14 LEU A C 16
ATOM 18900 O O . LEU A 1 16 ? 6.672 1.000 5.002 1.00 0.50 14 LEU A O 16
ATOM 18916 N N . GLU A 1 17 ? 6.349 2.920 3.861 1.00 0.46 15 GLU A N 16
ATOM 18917 C CA . GLU A 1 17 ? 4.970 3.093 4.277 1.00 0.47 15 GLU A CA 16
ATOM 18918 C C . GLU A 1 17 ? 4.162 1.840 3.921 1.00 0.44 15 GLU A C 16
ATOM 18919 O O . GLU A 1 17 ? 3.527 1.236 4.782 1.00 0.48 15 GLU A O 16
ATOM 18931 N N . LEU A 1 18 ? 4.264 1.392 2.669 1.00 0.43 16 LEU A N 16
ATOM 18932 C CA . LEU A 1 18 ? 3.666 0.150 2.198 1.00 0.40 16 LEU A CA 16
ATOM 18933 C C . LEU A 1 18 ? 4.116 -1.072 3.027 1.00 0.38 16 LEU A C 16
ATOM 18934 O O . LEU A 1 18 ? 3.308 -1.957 3.310 1.00 0.42 16 LEU A O 16
ATOM 18950 N N . GLU A 1 19 ? 5.386 -1.138 3.433 1.00 0.39 17 GLU A N 16
ATOM 18951 C CA . GLU A 1 19 ? 5.948 -2.210 4.246 1.00 0.45 17 GLU A CA 16
ATOM 18952 C C . GLU A 1 19 ? 5.254 -2.231 5.613 1.00 0.47 17 GLU A C 16
ATOM 18953 O O . GLU A 1 19 ? 4.708 -3.256 6.014 1.00 0.53 17 GLU A O 16
ATOM 18965 N N . LYS A 1 20 ? 5.209 -1.098 6.319 1.00 0.48 18 LYS A N 16
ATOM 18966 C CA . LYS A 1 20 ? 4.441 -1.036 7.564 1.00 0.54 18 LYS A CA 16
ATOM 18967 C C . LYS A 1 20 ? 2.950 -1.304 7.313 1.00 0.55 18 LYS A C 16
ATOM 18968 O O . LYS A 1 20 ? 2.298 -1.948 8.130 1.00 0.83 18 LYS A O 16
ATOM 18987 N N . GLU A 1 21 ? 2.404 -0.912 6.160 1.00 0.52 19 GLU A N 16
ATOM 18988 C CA . GLU A 1 21 ? 1.041 -1.282 5.787 1.00 0.51 19 GLU A CA 16
ATOM 18989 C C . GLU A 1 21 ? 0.912 -2.813 5.685 1.00 0.48 19 GLU A C 16
ATOM 18990 O O . GLU A 1 21 ? -0.052 -3.407 6.164 1.00 0.53 19 GLU A O 16
ATOM 19002 N N . PHE A 1 22 ? 1.948 -3.486 5.181 1.00 0.48 20 PHE A N 16
ATOM 19003 C CA . PHE A 1 22 ? 1.995 -4.944 5.165 1.00 0.54 20 PHE A CA 16
ATOM 19004 C C . PHE A 1 22 ? 2.009 -5.537 6.586 1.00 0.63 20 PHE A C 16
ATOM 19005 O O . PHE A 1 22 ? 1.767 -6.735 6.766 1.00 1.14 20 PHE A O 16
ATOM 19022 N N . HIS A 1 23 ? 2.286 -4.713 7.602 1.00 0.51 21 HIS A N 16
ATOM 19023 C CA . HIS A 1 23 ? 2.163 -5.053 9.010 1.00 0.66 21 HIS A CA 16
ATOM 19024 C C . HIS A 1 23 ? 0.800 -4.610 9.572 1.00 0.73 21 HIS A C 16
ATOM 19025 O O . HIS A 1 23 ? 0.399 -5.117 10.619 1.00 0.99 21 HIS A O 16
ATOM 19039 N N . PHE A 1 24 ? 0.062 -3.707 8.907 1.00 0.58 22 PHE A N 16
ATOM 19040 C CA . PHE A 1 24 ? -1.289 -3.359 9.290 1.00 0.66 22 PHE A CA 16
ATOM 19041 C C . PHE A 1 24 ? -2.143 -4.605 9.034 1.00 0.68 22 PHE A C 16
ATOM 19042 O O . PHE A 1 24 ? -2.990 -4.975 9.842 1.00 0.88 22 PHE A O 16
ATOM 19059 N N . ASN A 1 25 ? -1.946 -5.205 7.855 1.00 0.68 23 ASN A N 16
ATOM 19060 C CA . ASN A 1 25 ? -2.725 -6.296 7.293 1.00 0.86 23 ASN A CA 16
ATOM 19061 C C . ASN A 1 25 ? -2.002 -6.726 6.015 1.00 0.86 23 ASN A C 16
ATOM 19062 O O . ASN A 1 25 ? -0.961 -6.171 5.683 1.00 1.62 23 ASN A O 16
ATOM 19073 N N . ARG A 1 26 ? -2.562 -7.675 5.264 1.00 0.60 24 ARG A N 16
ATOM 19074 C CA . ARG A 1 26 ? -2.129 -7.999 3.921 1.00 0.82 24 ARG A CA 16
ATOM 19075 C C . ARG A 1 26 ? -3.337 -8.265 3.020 1.00 0.83 24 ARG A C 16
ATOM 19076 O O . ARG A 1 26 ? -3.274 -9.111 2.125 1.00 1.61 24 ARG A O 16
ATOM 19097 N N . TYR A 1 27 ? -4.418 -7.531 3.296 1.00 0.70 25 TYR A N 16
ATOM 19098 C CA . TYR A 1 27 ? -5.756 -7.598 2.731 1.00 1.36 25 TYR A CA 16
ATOM 19099 C C . TYR A 1 27 ? -6.531 -6.436 3.366 1.00 1.28 25 TYR A C 16
ATOM 19100 O O . TYR A 1 27 ? -7.123 -6.601 4.430 1.00 1.24 25 TYR A O 16
ATOM 19118 N N . ILE A 1 28 ? -6.476 -5.252 2.749 1.00 1.35 26 ILE A N 16
ATOM 19119 C CA . ILE A 1 28 ? -6.976 -4.007 3.324 1.00 1.15 26 ILE A CA 16
ATOM 19120 C C . ILE A 1 28 ? -8.294 -3.589 2.657 1.00 0.94 26 ILE A C 16
ATOM 19121 O O . ILE A 1 28 ? -8.521 -3.876 1.475 1.00 0.92 26 ILE A O 16
ATOM 19137 N N . THR A 1 29 ? -9.163 -2.895 3.407 1.00 0.95 27 THR A N 16
ATOM 19138 C CA . THR A 1 29 ? -10.449 -2.442 2.902 1.00 0.92 27 THR A CA 16
ATOM 19139 C C . THR A 1 29 ? -10.230 -1.434 1.779 1.00 0.71 27 THR A C 16
ATOM 19140 O O . THR A 1 29 ? -9.261 -0.678 1.806 1.00 0.58 27 THR A O 16
ATOM 19151 N N . ARG A 1 30 ? -11.121 -1.394 0.787 1.00 0.75 28 ARG A N 16
ATOM 19152 C CA . ARG A 1 30 ? -10.990 -0.390 -0.256 1.00 0.70 28 ARG A CA 16
ATOM 19153 C C . ARG A 1 30 ? -11.105 1.018 0.337 1.00 0.68 28 ARG A C 16
ATOM 19154 O O . ARG A 1 30 ? -10.376 1.914 -0.077 1.00 0.70 28 ARG A O 16
ATOM 19175 N N . ARG A 1 31 ? -11.984 1.199 1.329 1.00 0.74 29 ARG A N 16
ATOM 19176 C CA . ARG A 1 31 ? -12.133 2.464 2.038 1.00 0.83 29 ARG A CA 16
ATOM 19177 C C . ARG A 1 31 ? -10.768 2.928 2.555 1.00 0.83 29 ARG A C 16
ATOM 19178 O O . ARG A 1 31 ? -10.389 4.086 2.375 1.00 0.97 29 ARG A O 16
ATOM 19199 N N . ARG A 1 32 ? -10.030 2.033 3.218 1.00 0.76 30 ARG A N 16
ATOM 19200 C CA . ARG A 1 32 ? -8.710 2.364 3.729 1.00 0.77 30 ARG A CA 16
ATOM 19201 C C . ARG A 1 32 ? -7.694 2.498 2.590 1.00 0.67 30 ARG A C 16
ATOM 19202 O O . ARG A 1 32 ? -6.803 3.338 2.663 1.00 0.70 30 ARG A O 16
ATOM 19223 N N . ARG A 1 33 ? -7.779 1.670 1.547 1.00 0.61 31 ARG A N 16
ATOM 19224 C CA . ARG A 1 33 ? -6.755 1.682 0.509 1.00 0.54 31 ARG A CA 16
ATOM 19225 C C . ARG A 1 33 ? -6.843 2.932 -0.346 1.00 0.51 31 ARG A C 16
ATOM 19226 O O . ARG A 1 33 ? -5.812 3.478 -0.699 1.00 0.53 31 ARG A O 16
ATOM 19247 N N . ILE A 1 34 ? -8.044 3.389 -0.692 1.00 0.51 32 ILE A N 16
ATOM 19248 C CA . ILE A 1 34 ? -8.203 4.671 -1.389 1.00 0.51 32 ILE A CA 16
ATOM 19249 C C . ILE A 1 34 ? -7.583 5.796 -0.549 1.00 0.51 32 ILE A C 16
ATOM 19250 O O . ILE A 1 34 ? -6.808 6.609 -1.044 1.00 0.49 32 ILE A O 16
ATOM 19266 N N . ASP A 1 35 ? -7.909 5.807 0.744 1.00 0.56 33 ASP A N 16
ATOM 19267 C CA . ASP A 1 35 ? -7.416 6.756 1.736 1.00 0.58 33 ASP A CA 16
ATOM 19268 C C . ASP A 1 35 ? -5.888 6.766 1.702 1.00 0.52 33 ASP A C 16
ATOM 19269 O O . ASP A 1 35 ? -5.261 7.768 1.353 1.00 0.49 33 ASP A O 16
ATOM 19278 N N . ILE A 1 36 ? -5.290 5.627 2.033 1.00 0.54 34 ILE A N 16
ATOM 19279 C CA . ILE A 1 36 ? -3.858 5.480 2.091 1.00 0.62 34 ILE A CA 16
ATOM 19280 C C . ILE A 1 36 ? -3.244 5.788 0.733 1.00 0.53 34 ILE A C 16
ATOM 19281 O O . ILE A 1 36 ? -2.307 6.564 0.660 1.00 0.60 34 ILE A O 16
ATOM 19297 N N . ALA A 1 37 ? -3.789 5.244 -0.353 1.00 0.48 35 ALA A N 16
ATOM 19298 C CA . ALA A 1 37 ? -3.340 5.528 -1.706 1.00 0.50 35 ALA A CA 16
ATOM 19299 C C . ALA A 1 37 ? -3.219 7.031 -1.897 1.00 0.52 35 ALA A C 16
ATOM 19300 O O . ALA A 1 37 ? -2.209 7.513 -2.411 1.00 0.69 35 ALA A O 16
ATOM 19307 N N . ASN A 1 38 ? -4.247 7.753 -1.442 1.00 0.46 36 ASN A N 16
ATOM 19308 C CA . ASN A 1 38 ? -4.327 9.195 -1.616 1.00 0.54 36 ASN A CA 16
ATOM 19309 C C . ASN A 1 38 ? -3.233 9.883 -0.796 1.00 0.58 36 ASN A C 16
ATOM 19310 O O . ASN A 1 38 ? -2.380 10.574 -1.345 1.00 0.75 36 ASN A O 16
ATOM 19321 N N . ALA A 1 39 ? -3.234 9.665 0.520 1.00 0.54 37 ALA A N 16
ATOM 19322 C CA . ALA A 1 39 ? -2.306 10.330 1.429 1.00 0.61 37 ALA A CA 16
ATOM 19323 C C . ALA A 1 39 ? -0.844 9.957 1.143 1.00 0.62 37 ALA A C 16
ATOM 19324 O O . ALA A 1 39 ? 0.038 10.810 1.102 1.00 0.68 37 ALA A O 16
ATOM 19331 N N . LEU A 1 40 ? -0.595 8.659 0.978 1.00 0.67 38 LEU A N 16
ATOM 19332 C CA . LEU A 1 40 ? 0.704 8.041 0.771 1.00 0.67 38 LEU A CA 16
ATOM 19333 C C . LEU A 1 40 ? 1.235 8.447 -0.604 1.00 0.74 38 LEU A C 16
ATOM 19334 O O . LEU A 1 40 ? 2.422 8.749 -0.751 1.00 1.05 38 LEU A O 16
ATOM 19350 N N . SER A 1 41 ? 0.327 8.475 -1.589 1.00 0.74 39 SER A N 16
ATOM 19351 C CA . SER A 1 41 ? 0.491 8.973 -2.948 1.00 0.77 39 SER A CA 16
ATOM 19352 C C . SER A 1 41 ? 0.906 7.847 -3.900 1.00 0.71 39 SER A C 16
ATOM 19353 O O . SER A 1 41 ? 1.784 8.018 -4.747 1.00 0.71 39 SER A O 16
ATOM 19361 N N . LEU A 1 42 ? 0.282 6.672 -3.777 1.00 0.80 40 LEU A N 16
ATOM 19362 C CA . LEU A 1 42 ? 0.509 5.561 -4.696 1.00 0.78 40 LEU A CA 16
ATOM 19363 C C . LEU A 1 42 ? -0.834 4.946 -5.053 1.00 0.97 40 LEU A C 16
ATOM 19364 O O . LEU A 1 42 ? -1.745 4.916 -4.237 1.00 1.90 40 LEU A O 16
ATOM 19380 N N . SER A 1 43 ? -0.962 4.491 -6.291 1.00 0.74 41 SER A N 16
ATOM 19381 C CA . SER A 1 43 ? -2.236 4.102 -6.882 1.00 0.78 41 SER A CA 16
ATOM 19382 C C . SER A 1 43 ? -2.679 2.710 -6.405 1.00 0.71 41 SER A C 16
ATOM 19383 O O . SER A 1 43 ? -1.840 1.827 -6.249 1.00 0.73 41 SER A O 16
ATOM 19391 N N . GLU A 1 44 ? -3.990 2.480 -6.215 1.00 0.75 42 GLU A N 16
ATOM 19392 C CA . GLU A 1 44 ? -4.523 1.183 -5.778 1.00 0.81 42 GLU A CA 16
ATOM 19393 C C . GLU A 1 44 ? -3.951 0.027 -6.601 1.00 0.83 42 GLU A C 16
ATOM 19394 O O . GLU A 1 44 ? -3.516 -0.981 -6.051 1.00 0.92 42 GLU A O 16
ATOM 19406 N N . ARG A 1 45 ? -3.984 0.164 -7.928 1.00 0.79 43 ARG A N 16
ATOM 19407 C CA . ARG A 1 45 ? -3.457 -0.838 -8.848 1.00 0.81 43 ARG A CA 16
ATOM 19408 C C . ARG A 1 45 ? -2.003 -1.163 -8.484 1.00 0.72 43 ARG A C 16
ATOM 19409 O O . ARG A 1 45 ? -1.597 -2.326 -8.463 1.00 0.80 43 ARG A O 16
ATOM 19430 N N . GLN A 1 46 ? -1.229 -0.118 -8.182 1.00 0.62 44 GLN A N 16
ATOM 19431 C CA . GLN A 1 46 ? 0.159 -0.229 -7.801 1.00 0.60 44 GLN A CA 16
ATOM 19432 C C . GLN A 1 46 ? 0.245 -0.996 -6.489 1.00 0.48 44 GLN A C 16
ATOM 19433 O O . GLN A 1 46 ? 0.954 -1.991 -6.404 1.00 0.47 44 GLN A O 16
ATOM 19447 N N . ILE A 1 47 ? -0.489 -0.527 -5.477 1.00 0.48 45 ILE A N 16
ATOM 19448 C CA . ILE A 1 47 ? -0.507 -1.100 -4.141 1.00 0.46 45 ILE A CA 16
ATOM 19449 C C . ILE A 1 47 ? -0.841 -2.590 -4.227 1.00 0.48 45 ILE A C 16
ATOM 19450 O O . ILE A 1 47 ? -0.196 -3.404 -3.575 1.00 0.47 45 ILE A O 16
ATOM 19466 N N . LYS A 1 48 ? -1.829 -2.968 -5.042 1.00 0.57 46 LYS A N 16
ATOM 19467 C CA . LYS A 1 48 ? -2.191 -4.363 -5.223 1.00 0.64 46 LYS A CA 16
ATOM 19468 C C . LYS A 1 48 ? -0.985 -5.170 -5.719 1.00 0.63 46 LYS A C 16
ATOM 19469 O O . LYS A 1 48 ? -0.635 -6.181 -5.112 1.00 0.66 46 LYS A O 16
ATOM 19488 N N . ILE A 1 49 ? -0.354 -4.739 -6.818 1.00 0.60 47 ILE A N 16
ATOM 19489 C CA . ILE A 1 49 ? 0.808 -5.437 -7.373 1.00 0.62 47 ILE A CA 16
ATOM 19490 C C . ILE A 1 49 ? 1.953 -5.479 -6.351 1.00 0.65 47 ILE A C 16
ATOM 19491 O O . ILE A 1 49 ? 2.604 -6.517 -6.183 1.00 0.77 47 ILE A O 16
ATOM 19507 N N . TRP A 1 50 ? 2.201 -4.347 -5.686 1.00 0.55 48 TRP A N 16
ATOM 19508 C CA . TRP A 1 50 ? 3.222 -4.199 -4.664 1.00 0.51 48 TRP A CA 16
ATOM 19509 C C . TRP A 1 50 ? 2.973 -5.224 -3.559 1.00 0.53 48 TRP A C 16
ATOM 19510 O O . TRP A 1 50 ? 3.893 -5.929 -3.158 1.00 0.60 48 TRP A O 16
ATOM 19531 N N . PHE A 1 51 ? 1.733 -5.329 -3.071 1.00 0.52 49 PHE A N 16
ATOM 19532 C CA . PHE A 1 51 ? 1.387 -6.286 -2.033 1.00 0.56 49 PHE A CA 16
ATOM 19533 C C . PHE A 1 51 ? 1.571 -7.708 -2.534 1.00 0.67 49 PHE A C 16
ATOM 19534 O O . PHE A 1 51 ? 2.206 -8.510 -1.854 1.00 0.89 49 PHE A O 16
ATOM 19551 N N . GLN A 1 52 ? 1.027 -8.030 -3.711 1.00 0.60 50 GLN A N 16
ATOM 19552 C CA . GLN A 1 52 ? 1.173 -9.357 -4.297 1.00 0.70 50 GLN A CA 16
ATOM 19553 C C . GLN A 1 52 ? 2.652 -9.765 -4.295 1.00 0.76 50 GLN A C 16
ATOM 19554 O O . GLN A 1 52 ? 2.992 -10.888 -3.933 1.00 0.86 50 GLN A O 16
ATOM 19568 N N . ASN A 1 53 ? 3.525 -8.825 -4.667 1.00 0.73 51 ASN A N 16
ATOM 19569 C CA . ASN A 1 53 ? 4.956 -9.023 -4.723 1.00 0.80 51 ASN A CA 16
ATOM 19570 C C . ASN A 1 53 ? 5.447 -9.257 -3.289 1.00 0.77 51 ASN A C 16
ATOM 19571 O O . ASN A 1 53 ? 6.018 -10.295 -2.966 1.00 0.89 51 ASN A O 16
ATOM 19582 N N . ARG A 1 54 ? 5.208 -8.266 -2.426 1.00 0.74 52 ARG A N 16
ATOM 19583 C CA . ARG A 1 54 ? 5.643 -8.183 -1.039 1.00 0.78 52 ARG A CA 16
ATOM 19584 C C . ARG A 1 54 ? 5.309 -9.436 -0.236 1.00 0.86 52 ARG A C 16
ATOM 19585 O O . ARG A 1 54 ? 6.083 -9.815 0.649 1.00 1.18 52 ARG A O 16
ATOM 19606 N N . ARG A 1 55 ? 4.143 -10.032 -0.500 1.00 0.76 53 ARG A N 16
ATOM 19607 C CA . ARG A 1 55 ? 3.697 -11.262 0.137 1.00 0.90 53 ARG A CA 16
ATOM 19608 C C . ARG A 1 55 ? 4.762 -12.350 0.032 1.00 1.24 53 ARG A C 16
ATOM 19609 O O . ARG A 1 55 ? 4.847 -13.196 0.919 1.00 1.52 53 ARG A O 16
ATOM 19630 N N . MET A 1 56 ? 5.553 -12.337 -1.046 1.00 1.68 54 MET A N 16
ATOM 19631 C CA . MET A 1 56 ? 6.548 -13.356 -1.299 1.00 2.23 54 MET A CA 16
ATOM 19632 C C . MET A 1 56 ? 7.664 -12.811 -2.194 1.00 2.12 54 MET A C 16
ATOM 19633 O O . MET A 1 56 ? 7.939 -13.369 -3.255 1.00 2.55 54 MET A O 16
ATOM 19647 N N . LYS A 1 57 ? 8.335 -11.727 -1.783 1.00 1.86 55 LYS A N 16
ATOM 19648 C CA . LYS A 1 57 ? 9.283 -11.085 -2.688 1.00 2.03 55 LYS A CA 16
ATOM 19649 C C . LYS A 1 57 ? 10.555 -11.922 -2.942 1.00 2.55 55 LYS A C 16
ATOM 19650 O O . LYS A 1 57 ? 11.364 -11.547 -3.788 1.00 3.15 55 LYS A O 16
ATOM 19669 N N . SER A 1 58 ? 10.769 -13.019 -2.204 1.00 3.07 56 SER A N 16
ATOM 19670 C CA . SER A 1 58 ? 12.069 -13.675 -2.085 1.00 3.82 56 SER A CA 16
ATOM 19671 C C . SER A 1 58 ? 13.104 -12.635 -1.666 1.00 3.99 56 SER A C 16
ATOM 19672 O O . SER A 1 58 ? 14.174 -12.507 -2.268 1.00 4.94 56 SER A O 16
ATOM 19680 N N . LYS A 1 59 ? 12.748 -11.879 -0.629 1.00 3.70 57 LYS A N 16
ATOM 19681 C CA . LYS A 1 59 ? 13.605 -10.916 0.031 1.00 4.62 57 LYS A CA 16
ATOM 19682 C C . LYS A 1 59 ? 13.038 -10.536 1.402 1.00 4.83 57 LYS A C 16
ATOM 19683 O O . LYS A 1 59 ? 13.776 -10.415 2.374 1.00 5.75 57 LYS A O 16
ATOM 19702 N N . LYS A 1 60 ? 11.729 -10.267 1.454 1.00 4.40 58 LYS A N 16
ATOM 19703 C CA . LYS A 1 60 ? 10.964 -9.837 2.603 1.00 5.19 58 LYS A CA 16
ATOM 19704 C C . LYS A 1 60 ? 10.064 -10.908 3.220 1.00 5.20 58 LYS A C 16
ATOM 19705 O O . LYS A 1 60 ? 8.999 -10.613 3.765 1.00 5.89 58 LYS A O 16
ATOM 19724 N N . ASP A 1 61 ? 10.535 -12.145 3.159 1.00 4.99 59 ASP A N 16
ATOM 19725 C CA . ASP A 1 61 ? 9.781 -13.356 3.345 1.00 5.55 59 ASP A CA 16
ATOM 19726 C C . ASP A 1 61 ? 10.761 -14.519 3.543 1.00 5.91 59 ASP A C 16
ATOM 19727 O O . ASP A 1 61 ? 10.642 -15.277 4.501 1.00 6.74 59 ASP A O 16
ATOM 19736 N N . ARG A 1 62 ? 11.724 -14.656 2.629 1.00 5.53 60 ARG A N 16
ATOM 19737 C CA . ARG A 1 62 ? 12.832 -15.597 2.677 1.00 6.10 60 ARG A CA 16
ATOM 19738 C C . ARG A 1 62 ? 14.113 -14.824 2.360 1.00 6.59 60 ARG A C 16
ATOM 19739 O O . ARG A 1 62 ? 14.069 -13.857 1.599 1.00 6.84 60 ARG A O 16
ATOM 19760 N N . THR A 1 63 ? 15.235 -15.289 2.922 1.00 7.39 61 THR A N 16
ATOM 19761 C CA . THR A 1 63 ? 16.568 -14.699 2.819 1.00 8.53 61 THR A CA 16
ATOM 19762 C C . THR A 1 63 ? 16.591 -13.199 3.164 1.00 9.57 61 THR A C 16
ATOM 19763 O O . THR A 1 63 ? 15.661 -12.694 3.790 1.00 9.69 61 THR A O 16
ATOM 19774 N N . LEU A 1 64 ? 17.699 -12.514 2.856 1.00 10.78 62 LEU A N 16
ATOM 19775 C CA . LEU A 1 64 ? 17.986 -11.162 3.330 1.00 12.26 62 LEU A CA 16
ATOM 19776 C C . LEU A 1 64 ? 19.134 -10.526 2.522 1.00 13.44 62 LEU A C 16
ATOM 19777 O O . LEU A 1 64 ? 19.852 -9.656 3.011 1.00 14.36 62 LEU A O 16
ATOM 19793 N N . ASP A 1 65 ? 19.318 -10.939 1.267 1.00 13.76 63 ASP A N 16
ATOM 19794 C CA . ASP A 1 65 ? 20.345 -10.475 0.344 1.00 15.13 63 ASP A CA 16
ATOM 19795 C C . ASP A 1 65 ? 19.970 -9.096 -0.215 1.00 16.18 63 ASP A C 16
ATOM 19796 O O . ASP A 1 65 ? 19.916 -8.893 -1.426 1.00 16.90 63 ASP A O 16
ATOM 19805 N N . SER A 1 66 ? 19.681 -8.133 0.662 1.00 16.51 64 SER A N 16
ATOM 19806 C CA . SER A 1 66 ? 18.962 -6.912 0.320 1.00 17.49 64 SER A CA 16
ATOM 19807 C C . SER A 1 66 ? 19.798 -5.831 -0.357 1.00 18.94 64 SER A C 16
ATOM 19808 O O . SER A 1 66 ? 19.792 -4.685 0.084 1.00 19.57 64 SER A O 16
ATOM 19816 N N . SER A 1 67 ? 20.430 -6.176 -1.483 1.00 19.66 65 SER A N 16
ATOM 19817 C CA . SER A 1 67 ? 20.869 -5.186 -2.456 1.00 21.15 65 SER A CA 16
ATOM 19818 C C . SER A 1 67 ? 19.702 -4.663 -3.313 1.00 21.79 65 SER A C 16
ATOM 19819 O O . SER A 1 67 ? 19.463 -3.457 -3.342 1.00 22.93 65 SER A O 16
ATOM 19827 N N . PRO A 1 68 ? 18.922 -5.529 -3.977 1.00 21.29 66 PRO A N 16
ATOM 19828 C CA . PRO A 1 68 ? 17.800 -5.136 -4.811 1.00 22.06 66 PRO A CA 16
ATOM 19829 C C . PRO A 1 68 ? 16.557 -4.915 -3.936 1.00 22.10 66 PRO A C 16
ATOM 19830 O O . PRO A 1 68 ? 15.494 -5.491 -4.179 1.00 21.87 66 PRO A O 16
ATOM 19841 N N . GLU A 1 69 ? 16.690 -4.059 -2.918 1.00 22.65 67 GLU A N 16
ATOM 19842 C CA . GLU A 1 69 ? 15.567 -3.447 -2.236 1.00 23.26 67 GLU A CA 16
ATOM 19843 C C . GLU A 1 69 ? 15.213 -2.199 -3.050 1.00 24.56 67 GLU A C 16
ATOM 19844 O O . GLU A 1 69 ? 15.760 -1.970 -4.133 1.00 25.14 67 GLU A O 16
ATOM 19856 N N . HIS A 1 70 ? 14.252 -1.427 -2.564 1.00 25.14 68 HIS A N 16
ATOM 19857 C CA . HIS A 1 70 ? 13.856 -0.151 -3.143 1.00 26.46 68 HIS A CA 16
ATOM 19858 C C . HIS A 1 70 ? 13.954 0.903 -2.046 1.00 26.89 68 HIS A C 16
ATOM 19859 O O . HIS A 1 70 ? 12.927 1.186 -1.435 1.00 27.16 68 HIS A O 16
ATOM 19873 N N . MET A 1 1 ? -0.785 18.451 -7.312 1.00 23.57 -1 MET A N 17
ATOM 19874 C CA . MET A 1 1 ? -1.190 17.380 -6.378 1.00 23.37 -1 MET A CA 17
ATOM 19875 C C . MET A 1 1 ? -1.790 16.252 -7.217 1.00 22.36 -1 MET A C 17
ATOM 19876 O O . MET A 1 1 ? -3.006 16.045 -7.216 1.00 22.64 -1 MET A O 17
ATOM 19890 N N . ASP A 1 2 ? -0.954 15.588 -8.026 1.00 21.34 0 ASP A N 17
ATOM 19891 C CA . ASP A 1 2 ? -1.461 14.844 -9.172 1.00 20.54 0 ASP A CA 17
ATOM 19892 C C . ASP A 1 2 ? -0.782 13.494 -9.364 1.00 19.11 0 ASP A C 17
ATOM 19893 O O . ASP A 1 2 ? -0.353 13.146 -10.466 1.00 18.35 0 ASP A O 17
ATOM 19902 N N . SER A 1 3 ? -0.782 12.710 -8.286 1.00 18.97 1 SER A N 17
ATOM 19903 C CA . SER A 1 3 ? -0.428 11.304 -8.258 1.00 17.96 1 SER A CA 17
ATOM 19904 C C . SER A 1 3 ? -1.525 10.419 -8.868 1.00 17.74 1 SER A C 17
ATOM 19905 O O . SER A 1 3 ? -1.261 9.263 -9.198 1.00 17.06 1 SER A O 17
ATOM 19913 N N . LYS A 1 4 ? -2.749 10.950 -9.019 1.00 18.60 2 LYS A N 17
ATOM 19914 C CA . LYS A 1 4 ? -3.908 10.183 -9.468 1.00 18.89 2 LYS A CA 17
ATOM 19915 C C . LYS A 1 4 ? -3.686 9.476 -10.811 1.00 17.64 2 LYS A C 17
ATOM 19916 O O . LYS A 1 4 ? -4.254 8.410 -11.038 1.00 17.77 2 LYS A O 17
ATOM 19935 N N . ARG A 1 5 ? -2.847 10.033 -11.692 1.00 16.68 3 ARG A N 17
ATOM 19936 C CA . ARG A 1 5 ? -2.482 9.412 -12.967 1.00 15.63 3 ARG A CA 17
ATOM 19937 C C . ARG A 1 5 ? -1.514 8.233 -12.764 1.00 13.72 3 ARG A C 17
ATOM 19938 O O . ARG A 1 5 ? -0.496 8.135 -13.444 1.00 12.90 3 ARG A O 17
ATOM 19959 N N . THR A 1 6 ? -1.825 7.348 -11.815 1.00 13.29 4 THR A N 17
ATOM 19960 C CA . THR A 1 6 ? -1.004 6.259 -11.333 1.00 11.74 4 THR A CA 17
ATOM 19961 C C . THR A 1 6 ? 0.452 6.676 -11.111 1.00 10.38 4 THR A C 17
ATOM 19962 O O . THR A 1 6 ? 1.294 6.554 -12.001 1.00 9.72 4 THR A O 17
ATOM 19973 N N . ARG A 1 7 ? 0.777 7.073 -9.880 1.00 10.27 5 ARG A N 17
ATOM 19974 C CA . ARG A 1 7 ? 2.142 7.407 -9.505 1.00 9.37 5 ARG A CA 17
ATOM 19975 C C . ARG A 1 7 ? 2.973 6.125 -9.423 1.00 7.46 5 ARG A C 17
ATOM 19976 O O . ARG A 1 7 ? 3.172 5.565 -8.346 1.00 7.64 5 ARG A O 17
ATOM 19997 N N . GLN A 1 8 ? 3.459 5.665 -10.577 1.00 6.20 6 GLN A N 17
ATOM 19998 C CA . GLN A 1 8 ? 4.555 4.712 -10.649 1.00 4.55 6 GLN A CA 17
ATOM 19999 C C . GLN A 1 8 ? 5.840 5.375 -10.135 1.00 3.65 6 GLN A C 17
ATOM 20000 O O . GLN A 1 8 ? 5.878 6.595 -9.950 1.00 4.73 6 GLN A O 17
ATOM 20014 N N . THR A 1 9 ? 6.894 4.576 -9.926 1.00 2.35 7 THR A N 17
ATOM 20015 C CA . THR A 1 9 ? 8.131 4.883 -9.272 1.00 1.52 7 THR A CA 17
ATOM 20016 C C . THR A 1 9 ? 7.942 5.331 -7.815 1.00 1.65 7 THR A C 17
ATOM 20017 O O . THR A 1 9 ? 7.152 6.226 -7.530 1.00 2.93 7 THR A O 17
ATOM 20028 N N . TYR A 1 10 ? 8.601 4.656 -6.868 1.00 1.01 8 TYR A N 17
ATOM 20029 C CA . TYR A 1 10 ? 8.265 4.776 -5.452 1.00 0.94 8 TYR A CA 17
ATOM 20030 C C . TYR A 1 10 ? 9.388 5.495 -4.723 1.00 0.96 8 TYR A C 17
ATOM 20031 O O . TYR A 1 10 ? 10.562 5.246 -4.995 1.00 1.16 8 TYR A O 17
ATOM 20049 N N . THR A 1 11 ? 9.035 6.360 -3.777 1.00 1.26 9 THR A N 17
ATOM 20050 C CA . THR A 1 11 ? 10.014 6.893 -2.842 1.00 1.26 9 THR A CA 17
ATOM 20051 C C . THR A 1 11 ? 10.409 5.836 -1.804 1.00 1.08 9 THR A C 17
ATOM 20052 O O . THR A 1 11 ? 9.673 4.874 -1.553 1.00 0.98 9 THR A O 17
ATOM 20063 N N . ARG A 1 12 ? 11.577 6.025 -1.180 1.00 1.05 10 ARG A N 17
ATOM 20064 C CA . ARG A 1 12 ? 11.990 5.206 -0.050 1.00 0.92 10 ARG A CA 17
ATOM 20065 C C . ARG A 1 12 ? 10.918 5.288 1.036 1.00 0.74 10 ARG A C 17
ATOM 20066 O O . ARG A 1 12 ? 10.465 4.258 1.526 1.00 0.66 10 ARG A O 17
ATOM 20087 N N . TYR A 1 13 ? 10.495 6.511 1.378 1.00 0.74 11 TYR A N 17
ATOM 20088 C CA . TYR A 1 13 ? 9.419 6.738 2.332 1.00 0.64 11 TYR A CA 17
ATOM 20089 C C . TYR A 1 13 ? 8.175 5.940 1.942 1.00 0.59 11 TYR A C 17
ATOM 20090 O O . TYR A 1 13 ? 7.627 5.230 2.780 1.00 0.54 11 TYR A O 17
ATOM 20108 N N . GLN A 1 14 ? 7.747 6.038 0.678 1.00 0.62 12 GLN A N 17
ATOM 20109 C CA . GLN A 1 14 ? 6.565 5.338 0.196 1.00 0.58 12 GLN A CA 17
ATOM 20110 C C . GLN A 1 14 ? 6.711 3.852 0.514 1.00 0.50 12 GLN A C 17
ATOM 20111 O O . GLN A 1 14 ? 5.872 3.254 1.184 1.00 0.46 12 GLN A O 17
ATOM 20125 N N . THR A 1 15 ? 7.809 3.271 0.033 1.00 0.56 13 THR A N 17
ATOM 20126 C CA . THR A 1 15 ? 8.104 1.863 0.216 1.00 0.54 13 THR A CA 17
ATOM 20127 C C . THR A 1 15 ? 8.098 1.498 1.702 1.00 0.48 13 THR A C 17
ATOM 20128 O O . THR A 1 15 ? 7.480 0.503 2.061 1.00 0.49 13 THR A O 17
ATOM 20139 N N . LEU A 1 16 ? 8.749 2.283 2.570 1.00 0.46 14 LEU A N 17
ATOM 20140 C CA . LEU A 1 16 ? 8.783 2.034 4.003 1.00 0.49 14 LEU A CA 17
ATOM 20141 C C . LEU A 1 16 ? 7.356 2.032 4.563 1.00 0.48 14 LEU A C 17
ATOM 20142 O O . LEU A 1 16 ? 6.954 1.078 5.234 1.00 0.53 14 LEU A O 17
ATOM 20158 N N . GLU A 1 17 ? 6.576 3.074 4.254 1.00 0.48 15 GLU A N 17
ATOM 20159 C CA . GLU A 1 17 ? 5.202 3.200 4.714 1.00 0.55 15 GLU A CA 17
ATOM 20160 C C . GLU A 1 17 ? 4.417 1.950 4.317 1.00 0.54 15 GLU A C 17
ATOM 20161 O O . GLU A 1 17 ? 3.684 1.384 5.119 1.00 0.58 15 GLU A O 17
ATOM 20173 N N . LEU A 1 18 ? 4.600 1.504 3.077 1.00 0.50 16 LEU A N 17
ATOM 20174 C CA . LEU A 1 18 ? 3.964 0.319 2.524 1.00 0.48 16 LEU A CA 17
ATOM 20175 C C . LEU A 1 18 ? 4.414 -0.976 3.214 1.00 0.49 16 LEU A C 17
ATOM 20176 O O . LEU A 1 18 ? 3.583 -1.807 3.589 1.00 0.56 16 LEU A O 17
ATOM 20192 N N . GLU A 1 19 ? 5.721 -1.134 3.429 1.00 0.53 17 GLU A N 17
ATOM 20193 C CA . GLU A 1 19 ? 6.329 -2.209 4.198 1.00 0.69 17 GLU A CA 17
ATOM 20194 C C . GLU A 1 19 ? 5.601 -2.338 5.542 1.00 0.72 17 GLU A C 17
ATOM 20195 O O . GLU A 1 19 ? 5.145 -3.429 5.898 1.00 0.86 17 GLU A O 17
ATOM 20207 N N . LYS A 1 20 ? 5.448 -1.206 6.234 1.00 0.66 18 LYS A N 17
ATOM 20208 C CA . LYS A 1 20 ? 4.701 -1.065 7.478 1.00 0.71 18 LYS A CA 17
ATOM 20209 C C . LYS A 1 20 ? 3.209 -1.400 7.297 1.00 0.72 18 LYS A C 17
ATOM 20210 O O . LYS A 1 20 ? 2.662 -2.188 8.065 1.00 1.05 18 LYS A O 17
ATOM 20229 N N . GLU A 1 21 ? 2.543 -0.838 6.285 1.00 0.59 19 GLU A N 17
ATOM 20230 C CA . GLU A 1 21 ? 1.131 -1.054 5.963 1.00 0.59 19 GLU A CA 17
ATOM 20231 C C . GLU A 1 21 ? 0.859 -2.559 5.823 1.00 0.48 19 GLU A C 17
ATOM 20232 O O . GLU A 1 21 ? -0.192 -3.062 6.209 1.00 0.50 19 GLU A O 17
ATOM 20244 N N . PHE A 1 22 ? 1.835 -3.321 5.327 1.00 0.44 20 PHE A N 17
ATOM 20245 C CA . PHE A 1 22 ? 1.629 -4.755 5.190 1.00 0.42 20 PHE A CA 17
ATOM 20246 C C . PHE A 1 22 ? 1.421 -5.424 6.559 1.00 0.46 20 PHE A C 17
ATOM 20247 O O . PHE A 1 22 ? 0.720 -6.430 6.655 1.00 0.58 20 PHE A O 17
ATOM 20264 N N . HIS A 1 23 ? 1.979 -4.853 7.631 1.00 0.57 21 HIS A N 17
ATOM 20265 C CA . HIS A 1 23 ? 1.703 -5.297 8.993 1.00 0.76 21 HIS A CA 17
ATOM 20266 C C . HIS A 1 23 ? 0.267 -4.934 9.408 1.00 0.79 21 HIS A C 17
ATOM 20267 O O . HIS A 1 23 ? -0.303 -5.595 10.274 1.00 0.96 21 HIS A O 17
ATOM 20281 N N . PHE A 1 24 ? -0.319 -3.897 8.799 1.00 0.70 22 PHE A N 17
ATOM 20282 C CA . PHE A 1 24 ? -1.721 -3.536 8.988 1.00 0.86 22 PHE A CA 17
ATOM 20283 C C . PHE A 1 24 ? -2.591 -4.674 8.456 1.00 0.86 22 PHE A C 17
ATOM 20284 O O . PHE A 1 24 ? -3.547 -5.088 9.106 1.00 1.14 22 PHE A O 17
ATOM 20301 N N . ASN A 1 25 ? -2.278 -5.158 7.249 1.00 0.69 23 ASN A N 17
ATOM 20302 C CA . ASN A 1 25 ? -3.126 -6.099 6.529 1.00 0.85 23 ASN A CA 17
ATOM 20303 C C . ASN A 1 25 ? -2.404 -6.681 5.312 1.00 0.77 23 ASN A C 17
ATOM 20304 O O . ASN A 1 25 ? -1.638 -5.983 4.654 1.00 1.01 23 ASN A O 17
ATOM 20315 N N . ARG A 1 26 ? -2.685 -7.946 4.984 1.00 0.81 24 ARG A N 17
ATOM 20316 C CA . ARG A 1 26 ? -2.060 -8.648 3.865 1.00 0.84 24 ARG A CA 17
ATOM 20317 C C . ARG A 1 26 ? -2.640 -8.216 2.507 1.00 0.86 24 ARG A C 17
ATOM 20318 O O . ARG A 1 26 ? -1.988 -8.385 1.477 1.00 1.09 24 ARG A O 17
ATOM 20339 N N . TYR A 1 27 ? -3.852 -7.654 2.503 1.00 0.93 25 TYR A N 17
ATOM 20340 C CA . TYR A 1 27 ? -4.436 -6.896 1.404 1.00 1.22 25 TYR A CA 17
ATOM 20341 C C . TYR A 1 27 ? -5.283 -5.805 2.064 1.00 1.16 25 TYR A C 17
ATOM 20342 O O . TYR A 1 27 ? -5.893 -6.074 3.098 1.00 1.15 25 TYR A O 17
ATOM 20360 N N . ILE A 1 28 ? -5.315 -4.594 1.500 1.00 1.24 26 ILE A N 17
ATOM 20361 C CA . ILE A 1 28 ? -6.011 -3.461 2.110 1.00 1.20 26 ILE A CA 17
ATOM 20362 C C . ILE A 1 28 ? -7.498 -3.408 1.775 1.00 1.05 26 ILE A C 17
ATOM 20363 O O . ILE A 1 28 ? -7.916 -3.725 0.658 1.00 1.11 26 ILE A O 17
ATOM 20379 N N . THR A 1 29 ? -8.263 -2.903 2.742 1.00 0.94 27 THR A N 17
ATOM 20380 C CA . THR A 1 29 ? -9.693 -2.616 2.627 1.00 0.77 27 THR A CA 17
ATOM 20381 C C . THR A 1 29 ? -9.890 -1.425 1.700 1.00 0.59 27 THR A C 17
ATOM 20382 O O . THR A 1 29 ? -9.026 -0.564 1.691 1.00 0.54 27 THR A O 17
ATOM 20393 N N . ARG A 1 30 ? -10.989 -1.318 0.940 1.00 0.68 28 ARG A N 17
ATOM 20394 C CA . ARG A 1 30 ? -11.174 -0.151 0.074 1.00 0.90 28 ARG A CA 17
ATOM 20395 C C . ARG A 1 30 ? -11.029 1.159 0.862 1.00 0.84 28 ARG A C 17
ATOM 20396 O O . ARG A 1 30 ? -10.329 2.068 0.416 1.00 0.93 28 ARG A O 17
ATOM 20417 N N . ARG A 1 31 ? -11.674 1.250 2.030 1.00 0.83 29 ARG A N 17
ATOM 20418 C CA . ARG A 1 31 ? -11.637 2.451 2.860 1.00 1.03 29 ARG A CA 17
ATOM 20419 C C . ARG A 1 31 ? -10.194 2.841 3.192 1.00 0.91 29 ARG A C 17
ATOM 20420 O O . ARG A 1 31 ? -9.839 4.018 3.116 1.00 1.20 29 ARG A O 17
ATOM 20441 N N . ARG A 1 32 ? -9.374 1.875 3.606 1.00 0.64 30 ARG A N 17
ATOM 20442 C CA . ARG A 1 32 ? -7.976 2.142 3.922 1.00 0.59 30 ARG A CA 17
ATOM 20443 C C . ARG A 1 32 ? -7.165 2.354 2.636 1.00 0.41 30 ARG A C 17
ATOM 20444 O O . ARG A 1 32 ? -6.209 3.123 2.613 1.00 0.45 30 ARG A O 17
ATOM 20465 N N . ARG A 1 33 ? -7.521 1.652 1.561 1.00 0.44 31 ARG A N 17
ATOM 20466 C CA . ARG A 1 33 ? -6.754 1.633 0.331 1.00 0.52 31 ARG A CA 17
ATOM 20467 C C . ARG A 1 33 ? -6.827 2.991 -0.342 1.00 0.54 31 ARG A C 17
ATOM 20468 O O . ARG A 1 33 ? -5.805 3.495 -0.787 1.00 0.51 31 ARG A O 17
ATOM 20489 N N . ILE A 1 34 ? -8.020 3.587 -0.411 1.00 0.69 32 ILE A N 17
ATOM 20490 C CA . ILE A 1 34 ? -8.160 4.952 -0.919 1.00 0.82 32 ILE A CA 17
ATOM 20491 C C . ILE A 1 34 ? -7.277 5.899 -0.102 1.00 0.69 32 ILE A C 17
ATOM 20492 O O . ILE A 1 34 ? -6.510 6.676 -0.661 1.00 0.66 32 ILE A O 17
ATOM 20508 N N . ASP A 1 35 ? -7.396 5.810 1.226 1.00 0.71 33 ASP A N 17
ATOM 20509 C CA . ASP A 1 35 ? -6.710 6.662 2.189 1.00 0.81 33 ASP A CA 17
ATOM 20510 C C . ASP A 1 35 ? -5.220 6.614 1.875 1.00 0.65 33 ASP A C 17
ATOM 20511 O O . ASP A 1 35 ? -4.606 7.614 1.515 1.00 0.72 33 ASP A O 17
ATOM 20520 N N . ILE A 1 36 ? -4.651 5.426 2.000 1.00 0.50 34 ILE A N 17
ATOM 20521 C CA . ILE A 1 36 ? -3.275 5.136 1.660 1.00 0.55 34 ILE A CA 17
ATOM 20522 C C . ILE A 1 36 ? -2.934 5.633 0.260 1.00 0.42 34 ILE A C 17
ATOM 20523 O O . ILE A 1 36 ? -2.077 6.492 0.102 1.00 0.50 34 ILE A O 17
ATOM 20539 N N . ALA A 1 37 ? -3.597 5.106 -0.763 1.00 0.32 35 ALA A N 17
ATOM 20540 C CA . ALA A 1 37 ? -3.333 5.450 -2.153 1.00 0.39 35 ALA A CA 17
ATOM 20541 C C . ALA A 1 37 ? -3.261 6.961 -2.333 1.00 0.38 35 ALA A C 17
ATOM 20542 O O . ALA A 1 37 ? -2.426 7.439 -3.096 1.00 0.54 35 ALA A O 17
ATOM 20549 N N . ASN A 1 38 ? -4.110 7.695 -1.611 1.00 0.42 36 ASN A N 17
ATOM 20550 C CA . ASN A 1 38 ? -4.123 9.148 -1.639 1.00 0.61 36 ASN A CA 17
ATOM 20551 C C . ASN A 1 38 ? -2.913 9.713 -0.885 1.00 0.71 36 ASN A C 17
ATOM 20552 O O . ASN A 1 38 ? -2.024 10.318 -1.490 1.00 0.93 36 ASN A O 17
ATOM 20563 N N . ALA A 1 39 ? -2.847 9.504 0.434 1.00 0.64 37 ALA A N 17
ATOM 20564 C CA . ALA A 1 39 ? -1.898 10.209 1.292 1.00 0.69 37 ALA A CA 17
ATOM 20565 C C . ALA A 1 39 ? -0.464 9.795 0.964 1.00 0.68 37 ALA A C 17
ATOM 20566 O O . ALA A 1 39 ? 0.463 10.600 0.970 1.00 0.80 37 ALA A O 17
ATOM 20573 N N . LEU A 1 40 ? -0.316 8.510 0.660 1.00 0.59 38 LEU A N 17
ATOM 20574 C CA . LEU A 1 40 ? 0.910 7.826 0.300 1.00 0.56 38 LEU A CA 17
ATOM 20575 C C . LEU A 1 40 ? 1.152 7.967 -1.214 1.00 0.68 38 LEU A C 17
ATOM 20576 O O . LEU A 1 40 ? 2.185 7.525 -1.716 1.00 1.15 38 LEU A O 17
ATOM 20592 N N . SER A 1 41 ? 0.202 8.582 -1.941 1.00 0.54 39 SER A N 17
ATOM 20593 C CA . SER A 1 41 ? 0.279 8.916 -3.353 1.00 0.65 39 SER A CA 17
ATOM 20594 C C . SER A 1 41 ? 0.839 7.777 -4.200 1.00 0.61 39 SER A C 17
ATOM 20595 O O . SER A 1 41 ? 1.858 7.924 -4.870 1.00 0.70 39 SER A O 17
ATOM 20603 N N . LEU A 1 42 ? 0.113 6.659 -4.194 1.00 0.60 40 LEU A N 17
ATOM 20604 C CA . LEU A 1 42 ? 0.319 5.515 -5.074 1.00 0.61 40 LEU A CA 17
ATOM 20605 C C . LEU A 1 42 ? -1.030 5.274 -5.782 1.00 0.59 40 LEU A C 17
ATOM 20606 O O . LEU A 1 42 ? -1.786 6.229 -5.948 1.00 1.11 40 LEU A O 17
ATOM 20622 N N . SER A 1 43 ? -1.382 4.055 -6.216 1.00 0.67 41 SER A N 17
ATOM 20623 C CA . SER A 1 43 ? -2.702 3.808 -6.795 1.00 0.62 41 SER A CA 17
ATOM 20624 C C . SER A 1 43 ? -3.151 2.364 -6.600 1.00 0.69 41 SER A C 17
ATOM 20625 O O . SER A 1 43 ? -2.311 1.477 -6.488 1.00 0.81 41 SER A O 17
ATOM 20633 N N . GLU A 1 44 ? -4.470 2.133 -6.560 1.00 0.78 42 GLU A N 17
ATOM 20634 C CA . GLU A 1 44 ? -5.072 0.852 -6.189 1.00 0.91 42 GLU A CA 17
ATOM 20635 C C . GLU A 1 44 ? -4.474 -0.341 -6.939 1.00 0.87 42 GLU A C 17
ATOM 20636 O O . GLU A 1 44 ? -4.131 -1.352 -6.328 1.00 0.88 42 GLU A O 17
ATOM 20648 N N . ARG A 1 45 ? -4.382 -0.243 -8.268 1.00 0.88 43 ARG A N 17
ATOM 20649 C CA . ARG A 1 45 ? -3.803 -1.300 -9.090 1.00 0.89 43 ARG A CA 17
ATOM 20650 C C . ARG A 1 45 ? -2.385 -1.602 -8.605 1.00 0.75 43 ARG A C 17
ATOM 20651 O O . ARG A 1 45 ? -2.035 -2.758 -8.362 1.00 0.73 43 ARG A O 17
ATOM 20672 N N . GLN A 1 46 ? -1.582 -0.546 -8.451 1.00 0.68 44 GLN A N 17
ATOM 20673 C CA . GLN A 1 46 ? -0.217 -0.654 -7.976 1.00 0.59 44 GLN A CA 17
ATOM 20674 C C . GLN A 1 46 ? -0.228 -1.366 -6.630 1.00 0.62 44 GLN A C 17
ATOM 20675 O O . GLN A 1 46 ? 0.483 -2.352 -6.463 1.00 0.68 44 GLN A O 17
ATOM 20689 N N . ILE A 1 47 ? -1.058 -0.888 -5.702 1.00 0.68 45 ILE A N 17
ATOM 20690 C CA . ILE A 1 47 ? -1.165 -1.434 -4.365 1.00 0.74 45 ILE A CA 17
ATOM 20691 C C . ILE A 1 47 ? -1.435 -2.930 -4.449 1.00 0.68 45 ILE A C 17
ATOM 20692 O O . ILE A 1 47 ? -0.668 -3.701 -3.883 1.00 0.62 45 ILE A O 17
ATOM 20708 N N . LYS A 1 48 ? -2.504 -3.350 -5.133 1.00 0.74 46 LYS A N 17
ATOM 20709 C CA . LYS A 1 48 ? -2.830 -4.764 -5.233 1.00 0.74 46 LYS A CA 17
ATOM 20710 C C . LYS A 1 48 ? -1.575 -5.568 -5.601 1.00 0.63 46 LYS A C 17
ATOM 20711 O O . LYS A 1 48 ? -1.212 -6.502 -4.886 1.00 0.60 46 LYS A O 17
ATOM 20730 N N . ILE A 1 49 ? -0.895 -5.185 -6.689 1.00 0.63 47 ILE A N 17
ATOM 20731 C CA . ILE A 1 49 ? 0.300 -5.889 -7.136 1.00 0.64 47 ILE A CA 17
ATOM 20732 C C . ILE A 1 49 ? 1.432 -5.795 -6.098 1.00 0.55 47 ILE A C 17
ATOM 20733 O O . ILE A 1 49 ? 2.156 -6.775 -5.910 1.00 0.58 47 ILE A O 17
ATOM 20749 N N . TRP A 1 50 ? 1.605 -4.646 -5.431 1.00 0.55 48 TRP A N 17
ATOM 20750 C CA . TRP A 1 50 ? 2.637 -4.468 -4.414 1.00 0.52 48 TRP A CA 17
ATOM 20751 C C . TRP A 1 50 ? 2.405 -5.445 -3.262 1.00 0.54 48 TRP A C 17
ATOM 20752 O O . TRP A 1 50 ? 3.309 -6.190 -2.888 1.00 0.59 48 TRP A O 17
ATOM 20773 N N . PHE A 1 51 ? 1.195 -5.451 -2.694 1.00 0.54 49 PHE A N 17
ATOM 20774 C CA . PHE A 1 51 ? 0.867 -6.338 -1.585 1.00 0.59 49 PHE A CA 17
ATOM 20775 C C . PHE A 1 51 ? 1.056 -7.781 -2.043 1.00 0.66 49 PHE A C 17
ATOM 20776 O O . PHE A 1 51 ? 1.687 -8.560 -1.332 1.00 0.78 49 PHE A O 17
ATOM 20793 N N . GLN A 1 52 ? 0.562 -8.124 -3.243 1.00 0.64 50 GLN A N 17
ATOM 20794 C CA . GLN A 1 52 ? 0.787 -9.444 -3.820 1.00 0.74 50 GLN A CA 17
ATOM 20795 C C . GLN A 1 52 ? 2.281 -9.789 -3.795 1.00 0.84 50 GLN A C 17
ATOM 20796 O O . GLN A 1 52 ? 2.665 -10.846 -3.306 1.00 1.02 50 GLN A O 17
ATOM 20810 N N . ASN A 1 53 ? 3.116 -8.884 -4.313 1.00 0.75 51 ASN A N 17
ATOM 20811 C CA . ASN A 1 53 ? 4.547 -9.060 -4.430 1.00 0.80 51 ASN A CA 17
ATOM 20812 C C . ASN A 1 53 ? 5.123 -9.312 -3.040 1.00 0.82 51 ASN A C 17
ATOM 20813 O O . ASN A 1 53 ? 5.908 -10.230 -2.846 1.00 0.94 51 ASN A O 17
ATOM 20824 N N . ARG A 1 54 ? 4.709 -8.507 -2.063 1.00 0.78 52 ARG A N 17
ATOM 20825 C CA . ARG A 1 54 ? 5.103 -8.620 -0.665 1.00 0.90 52 ARG A CA 17
ATOM 20826 C C . ARG A 1 54 ? 4.886 -10.051 -0.152 1.00 0.81 52 ARG A C 17
ATOM 20827 O O . ARG A 1 54 ? 5.804 -10.639 0.418 1.00 0.95 52 ARG A O 17
ATOM 20848 N N . ARG A 1 55 ? 3.687 -10.612 -0.363 1.00 0.74 53 ARG A N 17
ATOM 20849 C CA . ARG A 1 55 ? 3.388 -12.000 0.013 1.00 0.82 53 ARG A CA 17
ATOM 20850 C C . ARG A 1 55 ? 3.964 -13.033 -0.965 1.00 1.37 53 ARG A C 17
ATOM 20851 O O . ARG A 1 55 ? 3.743 -14.224 -0.769 1.00 2.04 53 ARG A O 17
ATOM 20872 N N . MET A 1 56 ? 4.676 -12.605 -2.012 1.00 1.74 54 MET A N 17
ATOM 20873 C CA . MET A 1 56 ? 5.318 -13.480 -2.973 1.00 2.56 54 MET A CA 17
ATOM 20874 C C . MET A 1 56 ? 6.766 -13.030 -3.184 1.00 2.25 54 MET A C 17
ATOM 20875 O O . MET A 1 56 ? 7.282 -13.036 -4.299 1.00 2.80 54 MET A O 17
ATOM 20889 N N . LYS A 1 57 ? 7.429 -12.617 -2.098 1.00 1.75 55 LYS A N 17
ATOM 20890 C CA . LYS A 1 57 ? 8.799 -12.133 -2.156 1.00 1.85 55 LYS A CA 17
ATOM 20891 C C . LYS A 1 57 ? 9.806 -13.268 -1.904 1.00 2.40 55 LYS A C 17
ATOM 20892 O O . LYS A 1 57 ? 10.957 -13.005 -1.560 1.00 2.51 55 LYS A O 17
ATOM 20911 N N . SER A 1 58 ? 9.379 -14.529 -2.060 1.00 3.46 56 SER A N 17
ATOM 20912 C CA . SER A 1 58 ? 10.148 -15.751 -1.846 1.00 4.35 56 SER A CA 17
ATOM 20913 C C . SER A 1 58 ? 11.028 -15.699 -0.605 1.00 4.05 56 SER A C 17
ATOM 20914 O O . SER A 1 58 ? 12.145 -16.211 -0.572 1.00 4.83 56 SER A O 17
ATOM 20922 N N . LYS A 1 59 ? 10.442 -15.104 0.433 1.00 3.30 57 LYS A N 17
ATOM 20923 C CA . LYS A 1 59 ? 10.969 -14.926 1.757 1.00 3.37 57 LYS A CA 17
ATOM 20924 C C . LYS A 1 59 ? 9.771 -14.917 2.703 1.00 3.54 57 LYS A C 17
ATOM 20925 O O . LYS A 1 59 ? 9.682 -15.739 3.610 1.00 4.32 57 LYS A O 17
ATOM 20944 N N . LYS A 1 60 ? 8.830 -13.997 2.462 1.00 3.22 58 LYS A N 17
ATOM 20945 C CA . LYS A 1 60 ? 7.563 -13.939 3.182 1.00 4.03 58 LYS A CA 17
ATOM 20946 C C . LYS A 1 60 ? 6.507 -14.583 2.283 1.00 4.73 58 LYS A C 17
ATOM 20947 O O . LYS A 1 60 ? 5.520 -13.949 1.919 1.00 5.20 58 LYS A O 17
ATOM 20966 N N . ASP A 1 61 ? 6.780 -15.824 1.873 1.00 5.25 59 ASP A N 17
ATOM 20967 C CA . ASP A 1 61 ? 6.170 -16.434 0.702 1.00 6.27 59 ASP A CA 17
ATOM 20968 C C . ASP A 1 61 ? 6.388 -17.942 0.766 1.00 7.26 59 ASP A C 17
ATOM 20969 O O . ASP A 1 61 ? 5.497 -18.686 1.176 1.00 8.49 59 ASP A O 17
ATOM 20978 N N . ARG A 1 62 ? 7.591 -18.389 0.394 1.00 6.92 60 ARG A N 17
ATOM 20979 C CA . ARG A 1 62 ? 7.852 -19.813 0.279 1.00 8.05 60 ARG A CA 17
ATOM 20980 C C . ARG A 1 62 ? 7.952 -20.437 1.668 1.00 8.44 60 ARG A C 17
ATOM 20981 O O . ARG A 1 62 ? 8.305 -19.747 2.622 1.00 8.19 60 ARG A O 17
ATOM 21002 N N . THR A 1 63 ? 7.666 -21.738 1.741 1.00 9.47 61 THR A N 17
ATOM 21003 C CA . THR A 1 63 ? 7.772 -22.587 2.910 1.00 10.35 61 THR A CA 17
ATOM 21004 C C . THR A 1 63 ? 7.065 -21.981 4.133 1.00 11.03 61 THR A C 17
ATOM 21005 O O . THR A 1 63 ? 7.597 -21.133 4.851 1.00 10.70 61 THR A O 17
ATOM 21016 N N . LEU A 1 64 ? 5.815 -22.407 4.335 1.00 12.40 62 LEU A N 17
ATOM 21017 C CA . LEU A 1 64 ? 4.874 -21.765 5.239 1.00 13.61 62 LEU A CA 17
ATOM 21018 C C . LEU A 1 64 ? 5.391 -21.613 6.675 1.00 14.17 62 LEU A C 17
ATOM 21019 O O . LEU A 1 64 ? 6.402 -22.194 7.071 1.00 14.20 62 LEU A O 17
ATOM 21035 N N . ASP A 1 65 ? 4.690 -20.752 7.419 1.00 14.84 63 ASP A N 17
ATOM 21036 C CA . ASP A 1 65 ? 5.108 -20.135 8.664 1.00 15.59 63 ASP A CA 17
ATOM 21037 C C . ASP A 1 65 ? 6.474 -19.468 8.474 1.00 15.05 63 ASP A C 17
ATOM 21038 O O . ASP A 1 65 ? 7.339 -19.445 9.344 1.00 15.22 63 ASP A O 17
ATOM 21047 N N . SER A 1 66 ? 6.637 -18.878 7.283 1.00 14.77 64 SER A N 17
ATOM 21048 C CA . SER A 1 66 ? 7.774 -18.067 6.898 1.00 14.58 64 SER A CA 17
ATOM 21049 C C . SER A 1 66 ? 9.103 -18.772 7.194 1.00 14.97 64 SER A C 17
ATOM 21050 O O . SER A 1 66 ? 10.047 -18.115 7.640 1.00 15.07 64 SER A O 17
ATOM 21058 N N . SER A 1 67 ? 9.177 -20.090 6.998 1.00 15.50 65 SER A N 17
ATOM 21059 C CA . SER A 1 67 ? 10.270 -20.869 7.556 1.00 16.31 65 SER A CA 17
ATOM 21060 C C . SER A 1 67 ? 11.560 -20.640 6.749 1.00 16.31 65 SER A C 17
ATOM 21061 O O . SER A 1 67 ? 11.511 -20.503 5.525 1.00 16.49 65 SER A O 17
ATOM 21069 N N . PRO A 1 68 ? 12.725 -20.551 7.416 1.00 16.46 66 PRO A N 17
ATOM 21070 C CA . PRO A 1 68 ? 13.966 -20.095 6.802 1.00 16.83 66 PRO A CA 17
ATOM 21071 C C . PRO A 1 68 ? 14.625 -21.195 5.960 1.00 17.38 66 PRO A C 17
ATOM 21072 O O . PRO A 1 68 ? 15.740 -21.622 6.249 1.00 17.86 66 PRO A O 17
ATOM 21083 N N . GLU A 1 69 ? 13.954 -21.644 4.897 1.00 17.63 67 GLU A N 17
ATOM 21084 C CA . GLU A 1 69 ? 14.495 -22.645 3.988 1.00 18.49 67 GLU A CA 17
ATOM 21085 C C . GLU A 1 69 ? 15.538 -21.989 3.069 1.00 19.03 67 GLU A C 17
ATOM 21086 O O . GLU A 1 69 ? 15.288 -21.782 1.880 1.00 19.22 67 GLU A O 17
ATOM 21098 N N . HIS A 1 70 ? 16.700 -21.631 3.613 1.00 19.47 68 HIS A N 17
ATOM 21099 C CA . HIS A 1 70 ? 17.796 -21.002 2.906 1.00 20.21 68 HIS A CA 17
ATOM 21100 C C . HIS A 1 70 ? 18.974 -20.909 3.874 1.00 20.42 68 HIS A C 17
ATOM 21101 O O . HIS A 1 70 ? 18.703 -20.876 5.077 1.00 20.76 68 HIS A O 17
ATOM 21115 N N . MET A 1 1 ? 14.078 6.584 -10.172 1.00 20.14 -1 MET A N 18
ATOM 21116 C CA . MET A 1 1 ? 13.877 7.996 -9.819 1.00 20.10 -1 MET A CA 18
ATOM 21117 C C . MET A 1 1 ? 14.598 8.897 -10.821 1.00 19.74 -1 MET A C 18
ATOM 21118 O O . MET A 1 1 ? 13.962 9.705 -11.488 1.00 19.58 -1 MET A O 18
ATOM 21132 N N . ASP A 1 2 ? 15.915 8.720 -10.964 1.00 19.85 0 ASP A N 18
ATOM 21133 C CA . ASP A 1 2 ? 16.693 9.479 -11.928 1.00 19.77 0 ASP A CA 18
ATOM 21134 C C . ASP A 1 2 ? 16.331 9.042 -13.352 1.00 18.49 0 ASP A C 18
ATOM 21135 O O . ASP A 1 2 ? 15.873 7.913 -13.568 1.00 17.71 0 ASP A O 18
ATOM 21144 N N . SER A 1 3 ? 16.544 9.962 -14.289 1.00 18.53 1 SER A N 18
ATOM 21145 C CA . SER A 1 3 ? 16.354 9.820 -15.721 1.00 17.79 1 SER A CA 18
ATOM 21146 C C . SER A 1 3 ? 17.594 9.130 -16.309 1.00 18.18 1 SER A C 18
ATOM 21147 O O . SER A 1 3 ? 18.227 8.340 -15.614 1.00 18.39 1 SER A O 18
ATOM 21155 N N . LYS A 1 4 ? 17.955 9.401 -17.571 1.00 18.55 2 LYS A N 18
ATOM 21156 C CA . LYS A 1 4 ? 19.125 8.868 -18.282 1.00 19.27 2 LYS A CA 18
ATOM 21157 C C . LYS A 1 4 ? 19.135 7.336 -18.427 1.00 18.48 2 LYS A C 18
ATOM 21158 O O . LYS A 1 4 ? 19.155 6.814 -19.542 1.00 18.68 2 LYS A O 18
ATOM 21177 N N . ARG A 1 5 ? 19.216 6.603 -17.316 1.00 17.96 3 ARG A N 18
ATOM 21178 C CA . ARG A 1 5 ? 19.011 5.160 -17.216 1.00 17.30 3 ARG A CA 18
ATOM 21179 C C . ARG A 1 5 ? 17.603 4.845 -16.693 1.00 15.43 3 ARG A C 18
ATOM 21180 O O . ARG A 1 5 ? 17.261 3.669 -16.586 1.00 15.18 3 ARG A O 18
ATOM 21201 N N . THR A 1 6 ? 16.804 5.876 -16.383 1.00 14.36 4 THR A N 18
ATOM 21202 C CA . THR A 1 6 ? 15.369 5.843 -16.157 1.00 12.62 4 THR A CA 18
ATOM 21203 C C . THR A 1 6 ? 14.946 4.670 -15.274 1.00 11.42 4 THR A C 18
ATOM 21204 O O . THR A 1 6 ? 14.650 3.589 -15.779 1.00 11.05 4 THR A O 18
ATOM 21215 N N . ARG A 1 7 ? 14.855 4.911 -13.966 1.00 11.09 5 ARG A N 18
ATOM 21216 C CA . ARG A 1 7 ? 14.470 3.904 -12.983 1.00 10.28 5 ARG A CA 18
ATOM 21217 C C . ARG A 1 7 ? 13.189 4.346 -12.272 1.00 8.51 5 ARG A C 18
ATOM 21218 O O . ARG A 1 7 ? 12.866 5.533 -12.269 1.00 8.17 5 ARG A O 18
ATOM 21239 N N . GLN A 1 8 ? 12.492 3.391 -11.649 1.00 7.76 6 GLN A N 18
ATOM 21240 C CA . GLN A 1 8 ? 11.151 3.521 -11.075 1.00 6.10 6 GLN A CA 18
ATOM 21241 C C . GLN A 1 8 ? 10.998 4.679 -10.075 1.00 4.87 6 GLN A C 18
ATOM 21242 O O . GLN A 1 8 ? 11.978 5.161 -9.501 1.00 5.72 6 GLN A O 18
ATOM 21256 N N . THR A 1 9 ? 9.744 5.060 -9.828 1.00 3.29 7 THR A N 18
ATOM 21257 C CA . THR A 1 9 ? 9.283 5.810 -8.671 1.00 2.34 7 THR A CA 18
ATOM 21258 C C . THR A 1 9 ? 9.279 4.891 -7.437 1.00 2.01 7 THR A C 18
ATOM 21259 O O . THR A 1 9 ? 9.755 3.754 -7.484 1.00 3.28 7 THR A O 18
ATOM 21270 N N . TYR A 1 10 ? 8.756 5.413 -6.329 1.00 1.62 8 TYR A N 18
ATOM 21271 C CA . TYR A 1 10 ? 8.905 5.007 -4.967 1.00 1.43 8 TYR A CA 18
ATOM 21272 C C . TYR A 1 10 ? 10.274 5.476 -4.474 1.00 1.40 8 TYR A C 18
ATOM 21273 O O . TYR A 1 10 ? 11.146 5.863 -5.253 1.00 1.62 8 TYR A O 18
ATOM 21291 N N . THR A 1 11 ? 10.422 5.512 -3.158 1.00 1.56 9 THR A N 18
ATOM 21292 C CA . THR A 1 11 ? 11.551 6.053 -2.430 1.00 1.60 9 THR A CA 18
ATOM 21293 C C . THR A 1 11 ? 11.715 5.144 -1.219 1.00 1.43 9 THR A C 18
ATOM 21294 O O . THR A 1 11 ? 10.771 4.423 -0.901 1.00 1.29 9 THR A O 18
ATOM 21305 N N . ARG A 1 12 ? 12.857 5.142 -0.523 1.00 1.47 10 ARG A N 18
ATOM 21306 C CA . ARG A 1 12 ? 12.953 4.288 0.656 1.00 1.27 10 ARG A CA 18
ATOM 21307 C C . ARG A 1 12 ? 11.859 4.659 1.659 1.00 1.17 10 ARG A C 18
ATOM 21308 O O . ARG A 1 12 ? 11.260 3.751 2.232 1.00 1.08 10 ARG A O 18
ATOM 21329 N N . TYR A 1 13 ? 11.569 5.959 1.824 1.00 1.22 11 TYR A N 18
ATOM 21330 C CA . TYR A 1 13 ? 10.413 6.434 2.577 1.00 1.11 11 TYR A CA 18
ATOM 21331 C C . TYR A 1 13 ? 9.142 5.779 2.039 1.00 1.03 11 TYR A C 18
ATOM 21332 O O . TYR A 1 13 ? 8.462 5.068 2.774 1.00 0.91 11 TYR A O 18
ATOM 21350 N N . GLN A 1 14 ? 8.814 6.016 0.766 1.00 1.12 12 GLN A N 18
ATOM 21351 C CA . GLN A 1 14 ? 7.555 5.562 0.201 1.00 1.13 12 GLN A CA 18
ATOM 21352 C C . GLN A 1 14 ? 7.385 4.061 0.419 1.00 0.92 12 GLN A C 18
ATOM 21353 O O . GLN A 1 14 ? 6.358 3.588 0.900 1.00 0.86 12 GLN A O 18
ATOM 21367 N N . THR A 1 15 ? 8.426 3.308 0.085 1.00 0.86 13 THR A N 18
ATOM 21368 C CA . THR A 1 15 ? 8.453 1.882 0.271 1.00 0.70 13 THR A CA 18
ATOM 21369 C C . THR A 1 15 ? 8.415 1.512 1.758 1.00 0.66 13 THR A C 18
ATOM 21370 O O . THR A 1 15 ? 7.915 0.442 2.062 1.00 0.75 13 THR A O 18
ATOM 21381 N N . LEU A 1 16 ? 8.928 2.323 2.699 1.00 0.58 14 LEU A N 18
ATOM 21382 C CA . LEU A 1 16 ? 8.783 2.090 4.133 1.00 0.50 14 LEU A CA 18
ATOM 21383 C C . LEU A 1 16 ? 7.301 2.225 4.493 1.00 0.51 14 LEU A C 18
ATOM 21384 O O . LEU A 1 16 ? 6.752 1.383 5.201 1.00 0.53 14 LEU A O 18
ATOM 21400 N N . GLU A 1 17 ? 6.649 3.256 3.950 1.00 0.59 15 GLU A N 18
ATOM 21401 C CA . GLU A 1 17 ? 5.232 3.515 4.121 1.00 0.73 15 GLU A CA 18
ATOM 21402 C C . GLU A 1 17 ? 4.496 2.223 3.706 1.00 0.72 15 GLU A C 18
ATOM 21403 O O . GLU A 1 17 ? 3.764 1.600 4.474 1.00 0.75 15 GLU A O 18
ATOM 21415 N N . LEU A 1 18 ? 4.826 1.747 2.505 1.00 0.76 16 LEU A N 18
ATOM 21416 C CA . LEU A 1 18 ? 4.261 0.550 1.905 1.00 0.83 16 LEU A CA 18
ATOM 21417 C C . LEU A 1 18 ? 4.559 -0.711 2.737 1.00 0.76 16 LEU A C 18
ATOM 21418 O O . LEU A 1 18 ? 3.686 -1.539 2.985 1.00 0.78 16 LEU A O 18
ATOM 21434 N N . GLU A 1 19 ? 5.794 -0.872 3.200 1.00 0.72 17 GLU A N 18
ATOM 21435 C CA . GLU A 1 19 ? 6.187 -1.904 4.135 1.00 0.69 17 GLU A CA 18
ATOM 21436 C C . GLU A 1 19 ? 5.278 -1.899 5.378 1.00 0.66 17 GLU A C 18
ATOM 21437 O O . GLU A 1 19 ? 4.725 -2.941 5.736 1.00 0.71 17 GLU A O 18
ATOM 21449 N N . LYS A 1 20 ? 5.081 -0.749 6.036 1.00 0.62 18 LYS A N 18
ATOM 21450 C CA . LYS A 1 20 ? 4.181 -0.719 7.186 1.00 0.65 18 LYS A CA 18
ATOM 21451 C C . LYS A 1 20 ? 2.732 -1.008 6.773 1.00 0.79 18 LYS A C 18
ATOM 21452 O O . LYS A 1 20 ? 2.012 -1.660 7.516 1.00 1.03 18 LYS A O 18
ATOM 21471 N N . GLU A 1 21 ? 2.304 -0.581 5.582 1.00 0.86 19 GLU A N 18
ATOM 21472 C CA . GLU A 1 21 ? 1.039 -0.980 4.974 1.00 1.03 19 GLU A CA 18
ATOM 21473 C C . GLU A 1 21 ? 0.935 -2.510 4.916 1.00 0.96 19 GLU A C 18
ATOM 21474 O O . GLU A 1 21 ? -0.106 -3.089 5.220 1.00 1.07 19 GLU A O 18
ATOM 21486 N N . PHE A 1 22 ? 2.028 -3.182 4.561 1.00 0.86 20 PHE A N 18
ATOM 21487 C CA . PHE A 1 22 ? 2.059 -4.638 4.563 1.00 0.81 20 PHE A CA 18
ATOM 21488 C C . PHE A 1 22 ? 1.871 -5.166 5.982 1.00 0.78 20 PHE A C 18
ATOM 21489 O O . PHE A 1 22 ? 1.057 -6.060 6.218 1.00 0.84 20 PHE A O 18
ATOM 21506 N N . HIS A 1 23 ? 2.609 -4.592 6.934 1.00 0.82 21 HIS A N 18
ATOM 21507 C CA . HIS A 1 23 ? 2.454 -4.921 8.345 1.00 0.91 21 HIS A CA 18
ATOM 21508 C C . HIS A 1 23 ? 1.033 -4.603 8.844 1.00 0.93 21 HIS A C 18
ATOM 21509 O O . HIS A 1 23 ? 0.564 -5.235 9.789 1.00 1.01 21 HIS A O 18
ATOM 21523 N N . PHE A 1 24 ? 0.362 -3.626 8.227 1.00 0.92 22 PHE A N 18
ATOM 21524 C CA . PHE A 1 24 ? -0.950 -3.139 8.621 1.00 1.02 22 PHE A CA 18
ATOM 21525 C C . PHE A 1 24 ? -1.966 -4.265 8.454 1.00 0.87 22 PHE A C 18
ATOM 21526 O O . PHE A 1 24 ? -2.519 -4.748 9.437 1.00 1.04 22 PHE A O 18
ATOM 21543 N N . ASN A 1 25 ? -2.214 -4.686 7.209 1.00 0.75 23 ASN A N 18
ATOM 21544 C CA . ASN A 1 25 ? -3.158 -5.753 6.890 1.00 0.72 23 ASN A CA 18
ATOM 21545 C C . ASN A 1 25 ? -2.798 -6.339 5.531 1.00 0.74 23 ASN A C 18
ATOM 21546 O O . ASN A 1 25 ? -2.651 -5.593 4.569 1.00 1.17 23 ASN A O 18
ATOM 21557 N N . ARG A 1 26 ? -2.713 -7.670 5.432 1.00 0.59 24 ARG A N 18
ATOM 21558 C CA . ARG A 1 26 ? -2.399 -8.368 4.186 1.00 0.76 24 ARG A CA 18
ATOM 21559 C C . ARG A 1 26 ? -3.400 -8.030 3.069 1.00 0.83 24 ARG A C 18
ATOM 21560 O O . ARG A 1 26 ? -3.049 -8.075 1.890 1.00 1.10 24 ARG A O 18
ATOM 21581 N N . TYR A 1 27 ? -4.647 -7.722 3.435 1.00 0.89 25 TYR A N 18
ATOM 21582 C CA . TYR A 1 27 ? -5.670 -7.196 2.544 1.00 1.13 25 TYR A CA 18
ATOM 21583 C C . TYR A 1 27 ? -6.281 -5.975 3.228 1.00 0.96 25 TYR A C 18
ATOM 21584 O O . TYR A 1 27 ? -6.823 -6.110 4.321 1.00 1.00 25 TYR A O 18
ATOM 21602 N N . ILE A 1 28 ? -6.205 -4.800 2.597 1.00 1.00 26 ILE A N 18
ATOM 21603 C CA . ILE A 1 28 ? -6.844 -3.585 3.099 1.00 0.94 26 ILE A CA 18
ATOM 21604 C C . ILE A 1 28 ? -8.222 -3.463 2.461 1.00 0.90 26 ILE A C 18
ATOM 21605 O O . ILE A 1 28 ? -8.443 -3.895 1.325 1.00 0.89 26 ILE A O 18
ATOM 21621 N N . THR A 1 29 ? -9.124 -2.823 3.198 1.00 0.96 27 THR A N 18
ATOM 21622 C CA . THR A 1 29 ? -10.467 -2.477 2.739 1.00 0.99 27 THR A CA 18
ATOM 21623 C C . THR A 1 29 ? -10.332 -1.473 1.604 1.00 0.84 27 THR A C 18
ATOM 21624 O O . THR A 1 29 ? -9.366 -0.720 1.608 1.00 0.71 27 THR A O 18
ATOM 21635 N N . ARG A 1 30 ? -11.242 -1.425 0.623 1.00 0.88 28 ARG A N 18
ATOM 21636 C CA . ARG A 1 30 ? -11.054 -0.441 -0.439 1.00 0.78 28 ARG A CA 18
ATOM 21637 C C . ARG A 1 30 ? -11.069 0.982 0.124 1.00 0.73 28 ARG A C 18
ATOM 21638 O O . ARG A 1 30 ? -10.267 1.801 -0.307 1.00 0.64 28 ARG A O 18
ATOM 21659 N N . ARG A 1 31 ? -11.934 1.275 1.100 1.00 0.82 29 ARG A N 18
ATOM 21660 C CA . ARG A 1 31 ? -11.933 2.579 1.753 1.00 0.80 29 ARG A CA 18
ATOM 21661 C C . ARG A 1 31 ? -10.537 2.889 2.297 1.00 0.69 29 ARG A C 18
ATOM 21662 O O . ARG A 1 31 ? -9.989 3.955 2.008 1.00 0.65 29 ARG A O 18
ATOM 21683 N N . ARG A 1 32 ? -9.968 1.982 3.093 1.00 0.73 30 ARG A N 18
ATOM 21684 C CA . ARG A 1 32 ? -8.679 2.237 3.716 1.00 0.74 30 ARG A CA 18
ATOM 21685 C C . ARG A 1 32 ? -7.574 2.297 2.659 1.00 0.57 30 ARG A C 18
ATOM 21686 O O . ARG A 1 32 ? -6.674 3.125 2.736 1.00 0.61 30 ARG A O 18
ATOM 21707 N N . ARG A 1 33 ? -7.626 1.412 1.669 1.00 0.47 31 ARG A N 18
ATOM 21708 C CA . ARG A 1 33 ? -6.613 1.330 0.632 1.00 0.42 31 ARG A CA 18
ATOM 21709 C C . ARG A 1 33 ? -6.646 2.625 -0.198 1.00 0.39 31 ARG A C 18
ATOM 21710 O O . ARG A 1 33 ? -5.595 3.189 -0.477 1.00 0.50 31 ARG A O 18
ATOM 21731 N N . ILE A 1 34 ? -7.838 3.130 -0.559 1.00 0.35 32 ILE A N 18
ATOM 21732 C CA . ILE A 1 34 ? -7.994 4.437 -1.205 1.00 0.40 32 ILE A CA 18
ATOM 21733 C C . ILE A 1 34 ? -7.452 5.533 -0.297 1.00 0.43 32 ILE A C 18
ATOM 21734 O O . ILE A 1 34 ? -6.722 6.397 -0.758 1.00 0.49 32 ILE A O 18
ATOM 21750 N N . ASP A 1 35 ? -7.832 5.522 0.981 1.00 0.49 33 ASP A N 18
ATOM 21751 C CA . ASP A 1 35 ? -7.408 6.522 1.957 1.00 0.59 33 ASP A CA 18
ATOM 21752 C C . ASP A 1 35 ? -5.881 6.604 1.930 1.00 0.60 33 ASP A C 18
ATOM 21753 O O . ASP A 1 35 ? -5.300 7.631 1.581 1.00 0.62 33 ASP A O 18
ATOM 21762 N N . ILE A 1 36 ? -5.242 5.498 2.299 1.00 0.64 34 ILE A N 18
ATOM 21763 C CA . ILE A 1 36 ? -3.806 5.371 2.301 1.00 0.72 34 ILE A CA 18
ATOM 21764 C C . ILE A 1 36 ? -3.241 5.809 0.956 1.00 0.70 34 ILE A C 18
ATOM 21765 O O . ILE A 1 36 ? -2.464 6.753 0.910 1.00 0.81 34 ILE A O 18
ATOM 21781 N N . ALA A 1 37 ? -3.676 5.191 -0.145 1.00 0.61 35 ALA A N 18
ATOM 21782 C CA . ALA A 1 37 ? -3.202 5.504 -1.483 1.00 0.66 35 ALA A CA 18
ATOM 21783 C C . ALA A 1 37 ? -3.304 6.999 -1.761 1.00 0.61 35 ALA A C 18
ATOM 21784 O O . ALA A 1 37 ? -2.407 7.574 -2.372 1.00 0.68 35 ALA A O 18
ATOM 21791 N N . ASN A 1 38 ? -4.384 7.629 -1.300 1.00 0.54 36 ASN A N 18
ATOM 21792 C CA . ASN A 1 38 ? -4.632 9.042 -1.544 1.00 0.55 36 ASN A CA 18
ATOM 21793 C C . ASN A 1 38 ? -3.602 9.878 -0.789 1.00 0.60 36 ASN A C 18
ATOM 21794 O O . ASN A 1 38 ? -2.964 10.756 -1.363 1.00 0.78 36 ASN A O 18
ATOM 21805 N N . ALA A 1 39 ? -3.401 9.571 0.494 1.00 0.54 37 ALA A N 18
ATOM 21806 C CA . ALA A 1 39 ? -2.398 10.244 1.310 1.00 0.55 37 ALA A CA 18
ATOM 21807 C C . ALA A 1 39 ? -0.974 10.000 0.790 1.00 0.45 37 ALA A C 18
ATOM 21808 O O . ALA A 1 39 ? -0.128 10.890 0.837 1.00 0.56 37 ALA A O 18
ATOM 21815 N N . LEU A 1 40 ? -0.697 8.777 0.334 1.00 0.46 38 LEU A N 18
ATOM 21816 C CA . LEU A 1 40 ? 0.637 8.303 -0.018 1.00 0.52 38 LEU A CA 18
ATOM 21817 C C . LEU A 1 40 ? 0.995 8.779 -1.431 1.00 0.64 38 LEU A C 18
ATOM 21818 O O . LEU A 1 40 ? 2.163 8.997 -1.743 1.00 0.94 38 LEU A O 18
ATOM 21834 N N . SER A 1 41 ? -0.028 8.918 -2.281 1.00 0.63 39 SER A N 18
ATOM 21835 C CA . SER A 1 41 ? 0.014 9.326 -3.678 1.00 0.76 39 SER A CA 18
ATOM 21836 C C . SER A 1 41 ? 0.297 8.115 -4.576 1.00 0.85 39 SER A C 18
ATOM 21837 O O . SER A 1 41 ? 1.241 8.107 -5.363 1.00 0.98 39 SER A O 18
ATOM 21845 N N . LEU A 1 42 ? -0.528 7.075 -4.427 1.00 0.84 40 LEU A N 18
ATOM 21846 C CA . LEU A 1 42 ? -0.409 5.773 -5.082 1.00 0.85 40 LEU A CA 18
ATOM 21847 C C . LEU A 1 42 ? -1.812 5.273 -5.479 1.00 0.90 40 LEU A C 18
ATOM 21848 O O . LEU A 1 42 ? -2.722 6.093 -5.587 1.00 1.18 40 LEU A O 18
ATOM 21864 N N . SER A 1 43 ? -2.027 3.967 -5.730 1.00 1.14 41 SER A N 18
ATOM 21865 C CA . SER A 1 43 ? -3.359 3.468 -6.103 1.00 1.26 41 SER A CA 18
ATOM 21866 C C . SER A 1 43 ? -3.620 2.063 -5.574 1.00 1.17 41 SER A C 18
ATOM 21867 O O . SER A 1 43 ? -2.678 1.338 -5.255 1.00 1.08 41 SER A O 18
ATOM 21875 N N . GLU A 1 44 ? -4.891 1.645 -5.577 1.00 1.26 42 GLU A N 18
ATOM 21876 C CA . GLU A 1 44 ? -5.263 0.262 -5.313 1.00 1.22 42 GLU A CA 18
ATOM 21877 C C . GLU A 1 44 ? -4.622 -0.668 -6.339 1.00 0.93 42 GLU A C 18
ATOM 21878 O O . GLU A 1 44 ? -4.266 -1.790 -6.003 1.00 1.03 42 GLU A O 18
ATOM 21890 N N . ARG A 1 45 ? -4.522 -0.228 -7.597 1.00 0.74 43 ARG A N 18
ATOM 21891 C CA . ARG A 1 45 ? -3.882 -0.998 -8.654 1.00 0.67 43 ARG A CA 18
ATOM 21892 C C . ARG A 1 45 ? -2.437 -1.282 -8.265 1.00 0.55 43 ARG A C 18
ATOM 21893 O O . ARG A 1 45 ? -2.028 -2.442 -8.221 1.00 0.58 43 ARG A O 18
ATOM 21914 N N . GLN A 1 46 ? -1.673 -0.232 -7.952 1.00 0.55 44 GLN A N 18
ATOM 21915 C CA . GLN A 1 46 ? -0.321 -0.431 -7.463 1.00 0.65 44 GLN A CA 18
ATOM 21916 C C . GLN A 1 46 ? -0.327 -1.358 -6.251 1.00 0.71 44 GLN A C 18
ATOM 21917 O O . GLN A 1 46 ? 0.362 -2.376 -6.251 1.00 0.77 44 GLN A O 18
ATOM 21931 N N . ILE A 1 47 ? -1.062 -0.981 -5.207 1.00 0.78 45 ILE A N 18
ATOM 21932 C CA . ILE A 1 47 ? -1.033 -1.690 -3.942 1.00 0.85 45 ILE A CA 18
ATOM 21933 C C . ILE A 1 47 ? -1.342 -3.172 -4.164 1.00 0.79 45 ILE A C 18
ATOM 21934 O O . ILE A 1 47 ? -0.633 -4.029 -3.644 1.00 0.80 45 ILE A O 18
ATOM 21950 N N . LYS A 1 48 ? -2.365 -3.492 -4.959 1.00 0.77 46 LYS A N 18
ATOM 21951 C CA . LYS A 1 48 ? -2.717 -4.864 -5.288 1.00 0.79 46 LYS A CA 18
ATOM 21952 C C . LYS A 1 48 ? -1.449 -5.621 -5.722 1.00 0.67 46 LYS A C 18
ATOM 21953 O O . LYS A 1 48 ? -1.082 -6.630 -5.114 1.00 0.68 46 LYS A O 18
ATOM 21972 N N . ILE A 1 49 ? -0.785 -5.120 -6.772 1.00 0.58 47 ILE A N 18
ATOM 21973 C CA . ILE A 1 49 ? 0.402 -5.756 -7.339 1.00 0.55 47 ILE A CA 18
ATOM 21974 C C . ILE A 1 49 ? 1.558 -5.794 -6.328 1.00 0.56 47 ILE A C 18
ATOM 21975 O O . ILE A 1 49 ? 2.221 -6.829 -6.203 1.00 0.65 47 ILE A O 18
ATOM 21991 N N . TRP A 1 50 ? 1.817 -4.689 -5.615 1.00 0.51 48 TRP A N 18
ATOM 21992 C CA . TRP A 1 50 ? 2.890 -4.625 -4.627 1.00 0.50 48 TRP A CA 18
ATOM 21993 C C . TRP A 1 50 ? 2.660 -5.714 -3.575 1.00 0.56 48 TRP A C 18
ATOM 21994 O O . TRP A 1 50 ? 3.567 -6.481 -3.277 1.00 0.58 48 TRP A O 18
ATOM 22015 N N . PHE A 1 51 ? 1.444 -5.822 -3.032 1.00 0.62 49 PHE A N 18
ATOM 22016 C CA . PHE A 1 51 ? 1.121 -6.800 -1.996 1.00 0.66 49 PHE A CA 18
ATOM 22017 C C . PHE A 1 51 ? 1.186 -8.216 -2.553 1.00 0.71 49 PHE A C 18
ATOM 22018 O O . PHE A 1 51 ? 1.538 -9.148 -1.829 1.00 0.87 49 PHE A O 18
ATOM 22035 N N . GLN A 1 52 ? 0.778 -8.415 -3.811 1.00 0.68 50 GLN A N 18
ATOM 22036 C CA . GLN A 1 52 ? 0.983 -9.691 -4.488 1.00 0.76 50 GLN A CA 18
ATOM 22037 C C . GLN A 1 52 ? 2.470 -10.056 -4.403 1.00 0.74 50 GLN A C 18
ATOM 22038 O O . GLN A 1 52 ? 2.842 -11.107 -3.880 1.00 0.84 50 GLN A O 18
ATOM 22052 N N . ASN A 1 53 ? 3.312 -9.132 -4.867 1.00 0.69 51 ASN A N 18
ATOM 22053 C CA . ASN A 1 53 ? 4.744 -9.293 -4.966 1.00 0.72 51 ASN A CA 18
ATOM 22054 C C . ASN A 1 53 ? 5.315 -9.565 -3.574 1.00 0.68 51 ASN A C 18
ATOM 22055 O O . ASN A 1 53 ? 6.189 -10.403 -3.400 1.00 0.85 51 ASN A O 18
ATOM 22066 N N . ARG A 1 54 ? 4.848 -8.820 -2.572 1.00 0.62 52 ARG A N 18
ATOM 22067 C CA . ARG A 1 54 ? 5.434 -8.822 -1.244 1.00 0.63 52 ARG A CA 18
ATOM 22068 C C . ARG A 1 54 ? 5.012 -10.062 -0.470 1.00 0.66 52 ARG A C 18
ATOM 22069 O O . ARG A 1 54 ? 5.828 -10.572 0.302 1.00 0.90 52 ARG A O 18
ATOM 22090 N N . ARG A 1 55 ? 3.775 -10.548 -0.640 1.00 0.63 53 ARG A N 18
ATOM 22091 C CA . ARG A 1 55 ? 3.410 -11.794 0.004 1.00 0.77 53 ARG A CA 18
ATOM 22092 C C . ARG A 1 55 ? 4.152 -12.937 -0.690 1.00 1.18 53 ARG A C 18
ATOM 22093 O O . ARG A 1 55 ? 4.893 -13.659 -0.030 1.00 1.35 53 ARG A O 18
ATOM 22114 N N . MET A 1 56 ? 4.045 -13.052 -2.020 1.00 2.02 54 MET A N 18
ATOM 22115 C CA . MET A 1 56 ? 4.784 -14.061 -2.765 1.00 2.69 54 MET A CA 18
ATOM 22116 C C . MET A 1 56 ? 6.153 -13.501 -3.142 1.00 2.43 54 MET A C 18
ATOM 22117 O O . MET A 1 56 ? 6.513 -13.417 -4.313 1.00 2.92 54 MET A O 18
ATOM 22131 N N . LYS A 1 57 ? 6.915 -13.114 -2.115 1.00 2.06 55 LYS A N 18
ATOM 22132 C CA . LYS A 1 57 ? 8.227 -12.511 -2.285 1.00 2.06 55 LYS A CA 18
ATOM 22133 C C . LYS A 1 57 ? 9.299 -13.528 -2.709 1.00 2.69 55 LYS A C 18
ATOM 22134 O O . LYS A 1 57 ? 10.447 -13.147 -2.934 1.00 2.63 55 LYS A O 18
ATOM 22153 N N . SER A 1 58 ? 8.962 -14.816 -2.828 1.00 3.89 56 SER A N 18
ATOM 22154 C CA . SER A 1 58 ? 9.920 -15.889 -3.060 1.00 4.79 56 SER A CA 18
ATOM 22155 C C . SER A 1 58 ? 11.100 -15.805 -2.091 1.00 4.44 56 SER A C 18
ATOM 22156 O O . SER A 1 58 ? 12.257 -15.968 -2.465 1.00 5.20 56 SER A O 18
ATOM 22164 N N . LYS A 1 59 ? 10.758 -15.564 -0.825 1.00 3.66 57 LYS A N 18
ATOM 22165 C CA . LYS A 1 59 ? 11.672 -15.581 0.305 1.00 3.71 57 LYS A CA 18
ATOM 22166 C C . LYS A 1 59 ? 10.825 -15.873 1.535 1.00 3.73 57 LYS A C 18
ATOM 22167 O O . LYS A 1 59 ? 11.033 -16.861 2.230 1.00 4.51 57 LYS A O 18
ATOM 22186 N N . LYS A 1 60 ? 9.801 -15.047 1.766 1.00 3.29 58 LYS A N 18
ATOM 22187 C CA . LYS A 1 60 ? 8.844 -15.288 2.844 1.00 4.00 58 LYS A CA 18
ATOM 22188 C C . LYS A 1 60 ? 7.708 -16.135 2.261 1.00 4.70 58 LYS A C 18
ATOM 22189 O O . LYS A 1 60 ? 6.537 -15.831 2.480 1.00 5.21 58 LYS A O 18
ATOM 22208 N N . ASP A 1 61 ? 8.062 -17.166 1.484 1.00 5.20 59 ASP A N 18
ATOM 22209 C CA . ASP A 1 61 ? 7.131 -17.735 0.523 1.00 6.25 59 ASP A CA 18
ATOM 22210 C C . ASP A 1 61 ? 7.633 -19.073 -0.043 1.00 7.22 59 ASP A C 18
ATOM 22211 O O . ASP A 1 61 ? 7.263 -20.131 0.463 1.00 8.25 59 ASP A O 18
ATOM 22220 N N . ARG A 1 62 ? 8.470 -19.050 -1.085 1.00 7.15 60 ARG A N 18
ATOM 22221 C CA . ARG A 1 62 ? 8.973 -20.276 -1.697 1.00 8.28 60 ARG A CA 18
ATOM 22222 C C . ARG A 1 62 ? 10.113 -20.825 -0.842 1.00 8.19 60 ARG A C 18
ATOM 22223 O O . ARG A 1 62 ? 11.214 -20.280 -0.873 1.00 7.91 60 ARG A O 18
ATOM 22244 N N . THR A 1 63 ? 9.832 -21.907 -0.108 1.00 8.91 61 THR A N 18
ATOM 22245 C CA . THR A 1 63 ? 10.737 -22.561 0.830 1.00 9.34 61 THR A CA 18
ATOM 22246 C C . THR A 1 63 ? 11.321 -21.567 1.847 1.00 9.03 61 THR A C 18
ATOM 22247 O O . THR A 1 63 ? 10.770 -20.487 2.057 1.00 8.97 61 THR A O 18
ATOM 22258 N N . LEU A 1 64 ? 12.391 -21.975 2.531 1.00 9.45 62 LEU A N 18
ATOM 22259 C CA . LEU A 1 64 ? 13.061 -21.209 3.568 1.00 9.90 62 LEU A CA 18
ATOM 22260 C C . LEU A 1 64 ? 14.556 -21.171 3.261 1.00 10.47 62 LEU A C 18
ATOM 22261 O O . LEU A 1 64 ? 15.265 -22.152 3.469 1.00 11.06 62 LEU A O 18
ATOM 22277 N N . ASP A 1 65 ? 15.037 -20.030 2.770 1.00 10.70 63 ASP A N 18
ATOM 22278 C CA . ASP A 1 65 ? 16.404 -19.777 2.354 1.00 11.70 63 ASP A CA 18
ATOM 22279 C C . ASP A 1 65 ? 17.249 -19.247 3.519 1.00 12.37 63 ASP A C 18
ATOM 22280 O O . ASP A 1 65 ? 18.310 -18.665 3.303 1.00 13.12 63 ASP A O 18
ATOM 22289 N N . SER A 1 66 ? 16.793 -19.439 4.761 1.00 12.54 64 SER A N 18
ATOM 22290 C CA . SER A 1 66 ? 17.402 -18.870 5.946 1.00 13.49 64 SER A CA 18
ATOM 22291 C C . SER A 1 66 ? 17.633 -17.364 5.752 1.00 14.05 64 SER A C 18
ATOM 22292 O O . SER A 1 66 ? 16.735 -16.677 5.269 1.00 13.99 64 SER A O 18
ATOM 22300 N N . SER A 1 67 ? 18.810 -16.843 6.101 1.00 14.93 65 SER A N 18
ATOM 22301 C CA . SER A 1 67 ? 19.242 -15.495 5.758 1.00 15.83 65 SER A CA 18
ATOM 22302 C C . SER A 1 67 ? 20.764 -15.539 5.632 1.00 16.91 65 SER A C 18
ATOM 22303 O O . SER A 1 67 ? 21.382 -16.367 6.301 1.00 17.65 65 SER A O 18
ATOM 22311 N N . PRO A 1 68 ? 21.373 -14.681 4.800 1.00 17.30 66 PRO A N 18
ATOM 22312 C CA . PRO A 1 68 ? 22.810 -14.503 4.793 1.00 18.63 66 PRO A CA 18
ATOM 22313 C C . PRO A 1 68 ? 23.226 -13.753 6.060 1.00 19.58 66 PRO A C 18
ATOM 22314 O O . PRO A 1 68 ? 22.396 -13.132 6.725 1.00 19.61 66 PRO A O 18
ATOM 22325 N N . GLU A 1 69 ? 24.522 -13.803 6.362 1.00 20.59 67 GLU A N 18
ATOM 22326 C CA . GLU A 1 69 ? 25.163 -13.073 7.442 1.00 21.85 67 GLU A CA 18
ATOM 22327 C C . GLU A 1 69 ? 26.600 -12.774 6.994 1.00 23.12 67 GLU A C 18
ATOM 22328 O O . GLU A 1 69 ? 26.797 -12.350 5.855 1.00 23.50 67 GLU A O 18
ATOM 22340 N N . HIS A 1 70 ? 27.591 -13.004 7.854 1.00 23.90 68 HIS A N 18
ATOM 22341 C CA . HIS A 1 70 ? 29.009 -12.855 7.582 1.00 25.19 68 HIS A CA 18
ATOM 22342 C C . HIS A 1 70 ? 29.713 -14.036 8.246 1.00 25.46 68 HIS A C 18
ATOM 22343 O O . HIS A 1 70 ? 30.766 -14.443 7.764 1.00 26.35 68 HIS A O 18
ATOM 22357 N N . MET A 1 1 ? -5.267 7.186 -18.633 1.00 20.46 -1 MET A N 19
ATOM 22358 C CA . MET A 1 1 ? -5.682 5.928 -19.280 1.00 20.54 -1 MET A CA 19
ATOM 22359 C C . MET A 1 1 ? -4.591 4.890 -19.018 1.00 19.37 -1 MET A C 19
ATOM 22360 O O . MET A 1 1 ? -3.477 5.287 -18.672 1.00 18.72 -1 MET A O 19
ATOM 22374 N N . ASP A 1 2 ? -4.902 3.597 -19.135 1.00 19.31 0 ASP A N 19
ATOM 22375 C CA . ASP A 1 2 ? -3.984 2.507 -18.821 1.00 18.40 0 ASP A CA 19
ATOM 22376 C C . ASP A 1 2 ? -2.838 2.441 -19.844 1.00 17.53 0 ASP A C 19
ATOM 22377 O O . ASP A 1 2 ? -2.808 1.578 -20.716 1.00 17.78 0 ASP A O 19
ATOM 22386 N N . SER A 1 3 ? -1.869 3.351 -19.707 1.00 16.75 1 SER A N 19
ATOM 22387 C CA . SER A 1 3 ? -0.701 3.464 -20.575 1.00 16.13 1 SER A CA 19
ATOM 22388 C C . SER A 1 3 ? -0.010 2.116 -20.801 1.00 15.74 1 SER A C 19
ATOM 22389 O O . SER A 1 3 ? 0.116 1.303 -19.882 1.00 15.45 1 SER A O 19
ATOM 22397 N N . LYS A 1 4 ? 0.507 1.909 -22.012 1.00 15.99 2 LYS A N 19
ATOM 22398 C CA . LYS A 1 4 ? 1.343 0.766 -22.331 1.00 15.90 2 LYS A CA 19
ATOM 22399 C C . LYS A 1 4 ? 2.658 0.801 -21.539 1.00 14.68 2 LYS A C 19
ATOM 22400 O O . LYS A 1 4 ? 3.268 -0.256 -21.354 1.00 14.79 2 LYS A O 19
ATOM 22419 N N . ARG A 1 5 ? 3.115 1.985 -21.111 1.00 13.78 3 ARG A N 19
ATOM 22420 C CA . ARG A 1 5 ? 4.414 2.186 -20.485 1.00 12.85 3 ARG A CA 19
ATOM 22421 C C . ARG A 1 5 ? 4.285 2.979 -19.181 1.00 11.40 3 ARG A C 19
ATOM 22422 O O . ARG A 1 5 ? 3.231 3.552 -18.911 1.00 11.51 3 ARG A O 19
ATOM 22443 N N . THR A 1 6 ? 5.380 3.024 -18.411 1.00 10.32 4 THR A N 19
ATOM 22444 C CA . THR A 1 6 ? 5.608 3.863 -17.243 1.00 9.00 4 THR A CA 19
ATOM 22445 C C . THR A 1 6 ? 4.417 3.915 -16.284 1.00 8.28 4 THR A C 19
ATOM 22446 O O . THR A 1 6 ? 3.546 4.775 -16.406 1.00 8.64 4 THR A O 19
ATOM 22457 N N . ARG A 1 7 ? 4.432 3.039 -15.282 1.00 7.84 5 ARG A N 19
ATOM 22458 C CA . ARG A 1 7 ? 3.394 2.876 -14.299 1.00 7.66 5 ARG A CA 19
ATOM 22459 C C . ARG A 1 7 ? 3.957 3.217 -12.919 1.00 6.15 5 ARG A C 19
ATOM 22460 O O . ARG A 1 7 ? 3.977 2.367 -12.032 1.00 6.21 5 ARG A O 19
ATOM 22481 N N . GLN A 1 8 ? 4.387 4.476 -12.770 1.00 5.55 6 GLN A N 19
ATOM 22482 C CA . GLN A 1 8 ? 4.981 5.081 -11.587 1.00 4.48 6 GLN A CA 19
ATOM 22483 C C . GLN A 1 8 ? 6.217 4.320 -11.083 1.00 3.36 6 GLN A C 19
ATOM 22484 O O . GLN A 1 8 ? 6.584 3.255 -11.575 1.00 4.06 6 GLN A O 19
ATOM 22498 N N . THR A 1 9 ? 6.883 4.917 -10.102 1.00 2.42 7 THR A N 19
ATOM 22499 C CA . THR A 1 9 ? 8.050 4.426 -9.417 1.00 1.51 7 THR A CA 19
ATOM 22500 C C . THR A 1 9 ? 7.907 4.825 -7.952 1.00 1.43 7 THR A C 19
ATOM 22501 O O . THR A 1 9 ? 7.588 5.976 -7.663 1.00 2.76 7 THR A O 19
ATOM 22512 N N . TYR A 1 10 ? 8.134 3.877 -7.048 1.00 1.02 8 TYR A N 19
ATOM 22513 C CA . TYR A 1 10 ? 8.056 4.079 -5.609 1.00 0.82 8 TYR A CA 19
ATOM 22514 C C . TYR A 1 10 ? 9.327 4.765 -5.097 1.00 0.83 8 TYR A C 19
ATOM 22515 O O . TYR A 1 10 ? 10.261 5.013 -5.859 1.00 1.15 8 TYR A O 19
ATOM 22533 N N . THR A 1 11 ? 9.363 5.045 -3.793 1.00 0.93 9 THR A N 19
ATOM 22534 C CA . THR A 1 11 ? 10.482 5.658 -3.091 1.00 0.95 9 THR A CA 19
ATOM 22535 C C . THR A 1 11 ? 10.866 4.803 -1.885 1.00 0.82 9 THR A C 19
ATOM 22536 O O . THR A 1 11 ? 10.135 3.881 -1.515 1.00 0.77 9 THR A O 19
ATOM 22547 N N . ARG A 1 12 ? 12.000 5.118 -1.250 1.00 0.81 10 ARG A N 19
ATOM 22548 C CA . ARG A 1 12 ? 12.396 4.484 -0.001 1.00 0.74 10 ARG A CA 19
ATOM 22549 C C . ARG A 1 12 ? 11.313 4.694 1.055 1.00 0.64 10 ARG A C 19
ATOM 22550 O O . ARG A 1 12 ? 10.907 3.732 1.713 1.00 0.65 10 ARG A O 19
ATOM 22571 N N . TYR A 1 13 ? 10.873 5.946 1.223 1.00 0.65 11 TYR A N 19
ATOM 22572 C CA . TYR A 1 13 ? 9.796 6.298 2.136 1.00 0.61 11 TYR A CA 19
ATOM 22573 C C . TYR A 1 13 ? 8.559 5.484 1.779 1.00 0.56 11 TYR A C 19
ATOM 22574 O O . TYR A 1 13 ? 8.012 4.791 2.632 1.00 0.57 11 TYR A O 19
ATOM 22592 N N . GLN A 1 14 ? 8.142 5.545 0.512 1.00 0.57 12 GLN A N 19
ATOM 22593 C CA . GLN A 1 14 ? 6.946 4.862 0.053 1.00 0.57 12 GLN A CA 19
ATOM 22594 C C . GLN A 1 14 ? 7.012 3.379 0.410 1.00 0.53 12 GLN A C 19
ATOM 22595 O O . GLN A 1 14 ? 6.071 2.825 0.968 1.00 0.52 12 GLN A O 19
ATOM 22609 N N . THR A 1 15 ? 8.143 2.743 0.103 1.00 0.57 13 THR A N 19
ATOM 22610 C CA . THR A 1 15 ? 8.361 1.344 0.416 1.00 0.56 13 THR A CA 19
ATOM 22611 C C . THR A 1 15 ? 8.276 1.110 1.922 1.00 0.53 13 THR A C 19
ATOM 22612 O O . THR A 1 15 ? 7.680 0.121 2.332 1.00 0.57 13 THR A O 19
ATOM 22623 N N . LEU A 1 16 ? 8.852 1.990 2.754 1.00 0.48 14 LEU A N 19
ATOM 22624 C CA . LEU A 1 16 ? 8.681 1.904 4.194 1.00 0.42 14 LEU A CA 19
ATOM 22625 C C . LEU A 1 16 ? 7.187 1.917 4.528 1.00 0.39 14 LEU A C 19
ATOM 22626 O O . LEU A 1 16 ? 6.710 1.004 5.199 1.00 0.43 14 LEU A O 19
ATOM 22642 N N . GLU A 1 17 ? 6.452 2.916 4.030 1.00 0.41 15 GLU A N 19
ATOM 22643 C CA . GLU A 1 17 ? 5.028 3.054 4.295 1.00 0.48 15 GLU A CA 19
ATOM 22644 C C . GLU A 1 17 ? 4.284 1.779 3.889 1.00 0.48 15 GLU A C 19
ATOM 22645 O O . GLU A 1 17 ? 3.421 1.294 4.611 1.00 0.52 15 GLU A O 19
ATOM 22657 N N . LEU A 1 18 ? 4.663 1.196 2.755 1.00 0.56 16 LEU A N 19
ATOM 22658 C CA . LEU A 1 18 ? 4.045 -0.002 2.215 1.00 0.55 16 LEU A CA 19
ATOM 22659 C C . LEU A 1 18 ? 4.399 -1.276 3.001 1.00 0.56 16 LEU A C 19
ATOM 22660 O O . LEU A 1 18 ? 3.519 -2.087 3.291 1.00 0.55 16 LEU A O 19
ATOM 22676 N N . GLU A 1 19 ? 5.651 -1.450 3.433 1.00 0.59 17 GLU A N 19
ATOM 22677 C CA . GLU A 1 19 ? 6.014 -2.448 4.425 1.00 0.52 17 GLU A CA 19
ATOM 22678 C C . GLU A 1 19 ? 5.115 -2.290 5.667 1.00 0.44 17 GLU A C 19
ATOM 22679 O O . GLU A 1 19 ? 4.472 -3.238 6.122 1.00 0.49 17 GLU A O 19
ATOM 22691 N N . LYS A 1 20 ? 5.041 -1.064 6.189 1.00 0.47 18 LYS A N 19
ATOM 22692 C CA . LYS A 1 20 ? 4.165 -0.686 7.291 1.00 0.60 18 LYS A CA 19
ATOM 22693 C C . LYS A 1 20 ? 2.695 -1.012 6.974 1.00 0.66 18 LYS A C 19
ATOM 22694 O O . LYS A 1 20 ? 1.953 -1.431 7.861 1.00 0.93 18 LYS A O 19
ATOM 22713 N N . GLU A 1 21 ? 2.270 -0.873 5.719 1.00 0.70 19 GLU A N 19
ATOM 22714 C CA . GLU A 1 21 ? 0.952 -1.276 5.246 1.00 0.76 19 GLU A CA 19
ATOM 22715 C C . GLU A 1 21 ? 0.760 -2.785 5.378 1.00 0.53 19 GLU A C 19
ATOM 22716 O O . GLU A 1 21 ? -0.289 -3.239 5.823 1.00 0.53 19 GLU A O 19
ATOM 22728 N N . PHE A 1 22 ? 1.791 -3.566 5.052 1.00 0.47 20 PHE A N 19
ATOM 22729 C CA . PHE A 1 22 ? 1.729 -5.019 5.200 1.00 0.46 20 PHE A CA 19
ATOM 22730 C C . PHE A 1 22 ? 1.566 -5.366 6.682 1.00 0.48 20 PHE A C 19
ATOM 22731 O O . PHE A 1 22 ? 0.773 -6.238 7.035 1.00 0.70 20 PHE A O 19
ATOM 22748 N N . HIS A 1 23 ? 2.276 -4.643 7.553 1.00 0.53 21 HIS A N 19
ATOM 22749 C CA . HIS A 1 23 ? 2.046 -4.694 8.995 1.00 0.88 21 HIS A CA 19
ATOM 22750 C C . HIS A 1 23 ? 0.610 -4.261 9.351 1.00 0.95 21 HIS A C 19
ATOM 22751 O O . HIS A 1 23 ? 0.002 -4.831 10.253 1.00 1.15 21 HIS A O 19
ATOM 22765 N N . PHE A 1 24 ? 0.059 -3.269 8.641 1.00 0.89 22 PHE A N 19
ATOM 22766 C CA . PHE A 1 24 ? -1.290 -2.748 8.872 1.00 1.09 22 PHE A CA 19
ATOM 22767 C C . PHE A 1 24 ? -2.306 -3.856 8.596 1.00 1.04 22 PHE A C 19
ATOM 22768 O O . PHE A 1 24 ? -3.301 -3.978 9.309 1.00 1.45 22 PHE A O 19
ATOM 22785 N N . ASN A 1 25 ? -2.053 -4.656 7.554 1.00 0.66 23 ASN A N 19
ATOM 22786 C CA . ASN A 1 25 ? -2.591 -5.978 7.316 1.00 0.86 23 ASN A CA 19
ATOM 22787 C C . ASN A 1 25 ? -2.167 -6.448 5.923 1.00 0.71 23 ASN A C 19
ATOM 22788 O O . ASN A 1 25 ? -1.706 -5.663 5.101 1.00 0.94 23 ASN A O 19
ATOM 22799 N N . ARG A 1 26 ? -2.346 -7.743 5.649 1.00 0.61 24 ARG A N 19
ATOM 22800 C CA . ARG A 1 26 ? -1.808 -8.378 4.454 1.00 0.70 24 ARG A CA 19
ATOM 22801 C C . ARG A 1 26 ? -2.476 -7.910 3.149 1.00 0.69 24 ARG A C 19
ATOM 22802 O O . ARG A 1 26 ? -1.952 -8.210 2.074 1.00 0.94 24 ARG A O 19
ATOM 22823 N N . TYR A 1 27 ? -3.645 -7.261 3.209 1.00 0.77 25 TYR A N 19
ATOM 22824 C CA . TYR A 1 27 ? -4.374 -6.781 2.039 1.00 0.97 25 TYR A CA 19
ATOM 22825 C C . TYR A 1 27 ? -5.530 -5.897 2.516 1.00 0.78 25 TYR A C 19
ATOM 22826 O O . TYR A 1 27 ? -6.535 -6.410 3.003 1.00 1.03 25 TYR A O 19
ATOM 22844 N N . ILE A 1 28 ? -5.396 -4.573 2.379 1.00 0.72 26 ILE A N 19
ATOM 22845 C CA . ILE A 1 28 ? -6.360 -3.645 2.966 1.00 0.68 26 ILE A CA 19
ATOM 22846 C C . ILE A 1 28 ? -7.771 -3.756 2.375 1.00 0.72 26 ILE A C 19
ATOM 22847 O O . ILE A 1 28 ? -7.971 -4.335 1.303 1.00 0.85 26 ILE A O 19
ATOM 22863 N N . THR A 1 29 ? -8.728 -3.107 3.041 1.00 0.81 27 THR A N 19
ATOM 22864 C CA . THR A 1 29 ? -10.048 -2.810 2.499 1.00 0.91 27 THR A CA 19
ATOM 22865 C C . THR A 1 29 ? -9.907 -1.702 1.457 1.00 0.72 27 THR A C 19
ATOM 22866 O O . THR A 1 29 ? -9.027 -0.851 1.589 1.00 0.54 27 THR A O 19
ATOM 22877 N N . ARG A 1 30 ? -10.744 -1.684 0.411 1.00 0.85 28 ARG A N 19
ATOM 22878 C CA . ARG A 1 30 ? -10.588 -0.649 -0.603 1.00 0.80 28 ARG A CA 19
ATOM 22879 C C . ARG A 1 30 ? -10.746 0.748 0.005 1.00 0.67 28 ARG A C 19
ATOM 22880 O O . ARG A 1 30 ? -10.019 1.643 -0.399 1.00 0.58 28 ARG A O 19
ATOM 22901 N N . ARG A 1 31 ? -11.636 0.950 0.983 1.00 0.75 29 ARG A N 19
ATOM 22902 C CA . ARG A 1 31 ? -11.729 2.247 1.652 1.00 0.75 29 ARG A CA 19
ATOM 22903 C C . ARG A 1 31 ? -10.364 2.654 2.214 1.00 0.64 29 ARG A C 19
ATOM 22904 O O . ARG A 1 31 ? -9.900 3.771 1.978 1.00 0.61 29 ARG A O 19
ATOM 22925 N N . ARG A 1 32 ? -9.716 1.759 2.966 1.00 0.65 30 ARG A N 19
ATOM 22926 C CA . ARG A 1 32 ? -8.448 2.104 3.591 1.00 0.62 30 ARG A CA 19
ATOM 22927 C C . ARG A 1 32 ? -7.355 2.281 2.534 1.00 0.43 30 ARG A C 19
ATOM 22928 O O . ARG A 1 32 ? -6.383 3.004 2.723 1.00 0.51 30 ARG A O 19
ATOM 22949 N N . ARG A 1 33 ? -7.478 1.547 1.435 1.00 0.40 31 ARG A N 19
ATOM 22950 C CA . ARG A 1 33 ? -6.456 1.493 0.412 1.00 0.33 31 ARG A CA 19
ATOM 22951 C C . ARG A 1 33 ? -6.566 2.697 -0.526 1.00 0.31 31 ARG A C 19
ATOM 22952 O O . ARG A 1 33 ? -5.550 3.227 -0.953 1.00 0.31 31 ARG A O 19
ATOM 22973 N N . ILE A 1 34 ? -7.785 3.169 -0.790 1.00 0.35 32 ILE A N 19
ATOM 22974 C CA . ILE A 1 34 ? -8.042 4.494 -1.366 1.00 0.39 32 ILE A CA 19
ATOM 22975 C C . ILE A 1 34 ? -7.447 5.555 -0.442 1.00 0.38 32 ILE A C 19
ATOM 22976 O O . ILE A 1 34 ? -6.714 6.430 -0.889 1.00 0.43 32 ILE A O 19
ATOM 22992 N N . ASP A 1 35 ? -7.762 5.463 0.850 1.00 0.43 33 ASP A N 19
ATOM 22993 C CA . ASP A 1 35 ? -7.330 6.401 1.878 1.00 0.54 33 ASP A CA 19
ATOM 22994 C C . ASP A 1 35 ? -5.812 6.538 1.821 1.00 0.52 33 ASP A C 19
ATOM 22995 O O . ASP A 1 35 ? -5.282 7.613 1.531 1.00 0.58 33 ASP A O 19
ATOM 23004 N N . ILE A 1 36 ? -5.107 5.442 2.079 1.00 0.46 34 ILE A N 19
ATOM 23005 C CA . ILE A 1 36 ? -3.680 5.395 1.971 1.00 0.46 34 ILE A CA 19
ATOM 23006 C C . ILE A 1 36 ? -3.230 5.845 0.590 1.00 0.44 34 ILE A C 19
ATOM 23007 O O . ILE A 1 36 ? -2.452 6.778 0.514 1.00 0.53 34 ILE A O 19
ATOM 23023 N N . ALA A 1 37 ? -3.733 5.263 -0.501 1.00 0.37 35 ALA A N 19
ATOM 23024 C CA . ALA A 1 37 ? -3.362 5.687 -1.845 1.00 0.46 35 ALA A CA 19
ATOM 23025 C C . ALA A 1 37 ? -3.447 7.203 -1.989 1.00 0.52 35 ALA A C 19
ATOM 23026 O O . ALA A 1 37 ? -2.609 7.798 -2.662 1.00 0.59 35 ALA A O 19
ATOM 23033 N N . ASN A 1 38 ? -4.427 7.826 -1.331 1.00 0.56 36 ASN A N 19
ATOM 23034 C CA . ASN A 1 38 ? -4.560 9.274 -1.365 1.00 0.69 36 ASN A CA 19
ATOM 23035 C C . ASN A 1 38 ? -3.385 9.904 -0.612 1.00 0.69 36 ASN A C 19
ATOM 23036 O O . ASN A 1 38 ? -2.520 10.545 -1.209 1.00 0.79 36 ASN A O 19
ATOM 23047 N N . ALA A 1 39 ? -3.312 9.661 0.698 1.00 0.68 37 ALA A N 19
ATOM 23048 C CA . ALA A 1 39 ? -2.305 10.258 1.574 1.00 0.73 37 ALA A CA 19
ATOM 23049 C C . ALA A 1 39 ? -0.859 9.954 1.144 1.00 0.63 37 ALA A C 19
ATOM 23050 O O . ALA A 1 39 ? 0.045 10.755 1.367 1.00 0.90 37 ALA A O 19
ATOM 23057 N N . LEU A 1 40 ? -0.646 8.779 0.554 1.00 0.44 38 LEU A N 19
ATOM 23058 C CA . LEU A 1 40 ? 0.637 8.218 0.150 1.00 0.43 38 LEU A CA 19
ATOM 23059 C C . LEU A 1 40 ? 0.937 8.587 -1.313 1.00 0.54 38 LEU A C 19
ATOM 23060 O O . LEU A 1 40 ? 2.007 8.259 -1.822 1.00 0.82 38 LEU A O 19
ATOM 23076 N N . SER A 1 41 ? -0.007 9.237 -2.009 1.00 0.72 39 SER A N 19
ATOM 23077 C CA . SER A 1 41 ? 0.080 9.593 -3.420 1.00 0.78 39 SER A CA 19
ATOM 23078 C C . SER A 1 41 ? 0.440 8.398 -4.317 1.00 0.79 39 SER A C 19
ATOM 23079 O O . SER A 1 41 ? 1.377 8.468 -5.112 1.00 0.91 39 SER A O 19
ATOM 23087 N N . LEU A 1 42 ? -0.331 7.313 -4.210 1.00 0.77 40 LEU A N 19
ATOM 23088 C CA . LEU A 1 42 ? -0.228 6.128 -5.062 1.00 0.79 40 LEU A CA 19
ATOM 23089 C C . LEU A 1 42 ? -1.633 5.730 -5.564 1.00 0.84 40 LEU A C 19
ATOM 23090 O O . LEU A 1 42 ? -2.489 6.601 -5.694 1.00 1.23 40 LEU A O 19
ATOM 23106 N N . SER A 1 43 ? -1.902 4.452 -5.875 1.00 0.93 41 SER A N 19
ATOM 23107 C CA . SER A 1 43 ? -3.230 3.995 -6.295 1.00 0.96 41 SER A CA 19
ATOM 23108 C C . SER A 1 43 ? -3.456 2.543 -5.901 1.00 0.74 41 SER A C 19
ATOM 23109 O O . SER A 1 43 ? -2.497 1.803 -5.664 1.00 0.63 41 SER A O 19
ATOM 23117 N N . GLU A 1 44 ? -4.723 2.121 -5.873 1.00 0.81 42 GLU A N 19
ATOM 23118 C CA . GLU A 1 44 ? -5.067 0.771 -5.455 1.00 0.80 42 GLU A CA 19
ATOM 23119 C C . GLU A 1 44 ? -4.499 -0.271 -6.409 1.00 0.68 42 GLU A C 19
ATOM 23120 O O . GLU A 1 44 ? -4.171 -1.370 -5.976 1.00 0.76 42 GLU A O 19
ATOM 23132 N N . ARG A 1 45 ? -4.417 0.047 -7.704 1.00 0.64 43 ARG A N 19
ATOM 23133 C CA . ARG A 1 45 ? -3.789 -0.825 -8.687 1.00 0.68 43 ARG A CA 19
ATOM 23134 C C . ARG A 1 45 ? -2.354 -1.111 -8.234 1.00 0.56 43 ARG A C 19
ATOM 23135 O O . ARG A 1 45 ? -1.952 -2.265 -8.078 1.00 0.57 43 ARG A O 19
ATOM 23156 N N . GLN A 1 46 ? -1.600 -0.037 -7.997 1.00 0.55 44 GLN A N 19
ATOM 23157 C CA . GLN A 1 46 ? -0.215 -0.103 -7.588 1.00 0.59 44 GLN A CA 19
ATOM 23158 C C . GLN A 1 46 ? -0.083 -0.904 -6.290 1.00 0.49 44 GLN A C 19
ATOM 23159 O O . GLN A 1 46 ? 0.682 -1.863 -6.221 1.00 0.49 44 GLN A O 19
ATOM 23173 N N . ILE A 1 47 ? -0.840 -0.509 -5.263 1.00 0.50 45 ILE A N 19
ATOM 23174 C CA . ILE A 1 47 ? -0.803 -1.152 -3.956 1.00 0.49 45 ILE A CA 19
ATOM 23175 C C . ILE A 1 47 ? -1.181 -2.628 -4.088 1.00 0.45 45 ILE A C 19
ATOM 23176 O O . ILE A 1 47 ? -0.559 -3.481 -3.458 1.00 0.50 45 ILE A O 19
ATOM 23192 N N . LYS A 1 48 ? -2.180 -2.952 -4.916 1.00 0.44 46 LYS A N 19
ATOM 23193 C CA . LYS A 1 48 ? -2.589 -4.333 -5.113 1.00 0.48 46 LYS A CA 19
ATOM 23194 C C . LYS A 1 48 ? -1.379 -5.163 -5.565 1.00 0.43 46 LYS A C 19
ATOM 23195 O O . LYS A 1 48 ? -1.086 -6.218 -4.991 1.00 0.46 46 LYS A O 19
ATOM 23214 N N . ILE A 1 49 ? -0.704 -4.673 -6.610 1.00 0.42 47 ILE A N 19
ATOM 23215 C CA . ILE A 1 49 ? 0.466 -5.311 -7.200 1.00 0.44 47 ILE A CA 19
ATOM 23216 C C . ILE A 1 49 ? 1.596 -5.387 -6.172 1.00 0.44 47 ILE A C 19
ATOM 23217 O O . ILE A 1 49 ? 2.180 -6.451 -5.994 1.00 0.53 47 ILE A O 19
ATOM 23233 N N . TRP A 1 50 ? 1.911 -4.289 -5.480 1.00 0.40 48 TRP A N 19
ATOM 23234 C CA . TRP A 1 50 ? 2.943 -4.291 -4.448 1.00 0.39 48 TRP A CA 19
ATOM 23235 C C . TRP A 1 50 ? 2.635 -5.367 -3.397 1.00 0.41 48 TRP A C 19
ATOM 23236 O O . TRP A 1 50 ? 3.506 -6.121 -2.971 1.00 0.49 48 TRP A O 19
ATOM 23257 N N . PHE A 1 51 ? 1.378 -5.470 -2.973 1.00 0.43 49 PHE A N 19
ATOM 23258 C CA . PHE A 1 51 ? 0.991 -6.485 -2.009 1.00 0.50 49 PHE A CA 19
ATOM 23259 C C . PHE A 1 51 ? 1.259 -7.883 -2.551 1.00 0.56 49 PHE A C 19
ATOM 23260 O O . PHE A 1 51 ? 1.683 -8.757 -1.783 1.00 0.68 49 PHE A O 19
ATOM 23277 N N . GLN A 1 52 ? 0.972 -8.093 -3.837 1.00 0.61 50 GLN A N 19
ATOM 23278 C CA . GLN A 1 52 ? 1.240 -9.348 -4.515 1.00 0.79 50 GLN A CA 19
ATOM 23279 C C . GLN A 1 52 ? 2.748 -9.627 -4.540 1.00 0.85 50 GLN A C 19
ATOM 23280 O O . GLN A 1 52 ? 3.172 -10.728 -4.206 1.00 1.00 50 GLN A O 19
ATOM 23294 N N . ASN A 1 53 ? 3.556 -8.616 -4.883 1.00 0.78 51 ASN A N 19
ATOM 23295 C CA . ASN A 1 53 ? 5.007 -8.622 -4.786 1.00 0.93 51 ASN A CA 19
ATOM 23296 C C . ASN A 1 53 ? 5.485 -9.250 -3.482 1.00 0.75 51 ASN A C 19
ATOM 23297 O O . ASN A 1 53 ? 6.435 -10.028 -3.459 1.00 1.06 51 ASN A O 19
ATOM 23308 N N . ARG A 1 54 ? 4.868 -8.805 -2.385 1.00 0.65 52 ARG A N 19
ATOM 23309 C CA . ARG A 1 54 ? 5.386 -9.033 -1.053 1.00 0.77 52 ARG A CA 19
ATOM 23310 C C . ARG A 1 54 ? 4.929 -10.380 -0.501 1.00 0.83 52 ARG A C 19
ATOM 23311 O O . ARG A 1 54 ? 5.784 -11.185 -0.154 1.00 1.19 52 ARG A O 19
ATOM 23332 N N . ARG A 1 55 ? 3.611 -10.606 -0.396 1.00 0.76 53 ARG A N 19
ATOM 23333 C CA . ARG A 1 55 ? 2.922 -11.822 0.007 1.00 1.03 53 ARG A CA 19
ATOM 23334 C C . ARG A 1 55 ? 3.689 -12.805 0.892 1.00 1.87 53 ARG A C 19
ATOM 23335 O O . ARG A 1 55 ? 3.577 -14.014 0.715 1.00 1.83 53 ARG A O 19
ATOM 23356 N N . MET A 1 56 ? 4.411 -12.274 1.875 1.00 3.70 54 MET A N 19
ATOM 23357 C CA . MET A 1 56 ? 5.360 -13.021 2.679 1.00 5.00 54 MET A CA 19
ATOM 23358 C C . MET A 1 56 ? 6.228 -13.915 1.780 1.00 4.79 54 MET A C 19
ATOM 23359 O O . MET A 1 56 ? 6.125 -15.137 1.818 1.00 6.10 54 MET A O 19
ATOM 23373 N N . LYS A 1 57 ? 7.087 -13.274 0.979 1.00 3.50 55 LYS A N 19
ATOM 23374 C CA . LYS A 1 57 ? 7.880 -13.784 -0.145 1.00 3.66 55 LYS A CA 19
ATOM 23375 C C . LYS A 1 57 ? 8.801 -14.997 0.129 1.00 4.26 55 LYS A C 19
ATOM 23376 O O . LYS A 1 57 ? 9.664 -15.312 -0.685 1.00 4.17 55 LYS A O 19
ATOM 23395 N N . SER A 1 58 ? 8.683 -15.677 1.271 1.00 5.23 56 SER A N 19
ATOM 23396 C CA . SER A 1 58 ? 9.602 -16.673 1.819 1.00 5.95 56 SER A CA 19
ATOM 23397 C C . SER A 1 58 ? 11.044 -16.162 1.943 1.00 4.94 56 SER A C 19
ATOM 23398 O O . SER A 1 58 ? 11.957 -16.929 2.264 1.00 5.88 56 SER A O 19
ATOM 23406 N N . LYS A 1 59 ? 11.210 -14.841 1.816 1.00 3.48 57 LYS A N 19
ATOM 23407 C CA . LYS A 1 59 ? 12.404 -14.078 2.109 1.00 3.21 57 LYS A CA 19
ATOM 23408 C C . LYS A 1 59 ? 12.003 -12.598 2.216 1.00 3.30 57 LYS A C 19
ATOM 23409 O O . LYS A 1 59 ? 12.674 -11.721 1.669 1.00 4.60 57 LYS A O 19
ATOM 23428 N N . LYS A 1 60 ? 10.840 -12.349 2.829 1.00 3.22 58 LYS A N 19
ATOM 23429 C CA . LYS A 1 60 ? 10.390 -11.111 3.460 1.00 4.40 58 LYS A CA 19
ATOM 23430 C C . LYS A 1 60 ? 9.116 -11.439 4.249 1.00 5.21 58 LYS A C 19
ATOM 23431 O O . LYS A 1 60 ? 8.094 -10.765 4.149 1.00 5.92 58 LYS A O 19
ATOM 23450 N N . ASP A 1 61 ? 9.208 -12.544 4.983 1.00 5.63 59 ASP A N 19
ATOM 23451 C CA . ASP A 1 61 ? 8.188 -13.231 5.744 1.00 7.04 59 ASP A CA 19
ATOM 23452 C C . ASP A 1 61 ? 8.650 -13.296 7.203 1.00 8.49 59 ASP A C 19
ATOM 23453 O O . ASP A 1 61 ? 7.919 -12.891 8.103 1.00 9.77 59 ASP A O 19
ATOM 23462 N N . ARG A 1 62 ? 9.883 -13.764 7.435 1.00 8.51 60 ARG A N 19
ATOM 23463 C CA . ARG A 1 62 ? 10.516 -13.648 8.744 1.00 10.05 60 ARG A CA 19
ATOM 23464 C C . ARG A 1 62 ? 10.644 -12.160 9.079 1.00 10.75 60 ARG A C 19
ATOM 23465 O O . ARG A 1 62 ? 11.219 -11.406 8.295 1.00 10.34 60 ARG A O 19
ATOM 23486 N N . THR A 1 63 ? 10.145 -11.739 10.243 1.00 12.19 61 THR A N 19
ATOM 23487 C CA . THR A 1 63 ? 10.438 -10.406 10.748 1.00 13.38 61 THR A CA 19
ATOM 23488 C C . THR A 1 63 ? 11.914 -10.325 11.140 1.00 13.76 61 THR A C 19
ATOM 23489 O O . THR A 1 63 ? 12.518 -11.324 11.532 1.00 13.43 61 THR A O 19
ATOM 23500 N N . LEU A 1 64 ? 12.476 -9.118 11.068 1.00 14.83 62 LEU A N 19
ATOM 23501 C CA . LEU A 1 64 ? 13.706 -8.780 11.766 1.00 15.90 62 LEU A CA 19
ATOM 23502 C C . LEU A 1 64 ? 13.342 -8.388 13.202 1.00 17.26 62 LEU A C 19
ATOM 23503 O O . LEU A 1 64 ? 12.165 -8.419 13.566 1.00 17.78 62 LEU A O 19
ATOM 23519 N N . ASP A 1 65 ? 14.361 -8.032 13.992 1.00 18.09 63 ASP A N 19
ATOM 23520 C CA . ASP A 1 65 ? 14.278 -7.653 15.393 1.00 19.52 63 ASP A CA 19
ATOM 23521 C C . ASP A 1 65 ? 13.533 -8.742 16.158 1.00 19.76 63 ASP A C 19
ATOM 23522 O O . ASP A 1 65 ? 12.390 -8.592 16.590 1.00 20.39 63 ASP A O 19
ATOM 23531 N N . SER A 1 66 ? 14.182 -9.905 16.214 1.00 19.39 64 SER A N 19
ATOM 23532 C CA . SER A 1 66 ? 13.545 -11.175 16.484 1.00 19.52 64 SER A CA 19
ATOM 23533 C C . SER A 1 66 ? 13.182 -11.359 17.963 1.00 21.05 64 SER A C 19
ATOM 23534 O O . SER A 1 66 ? 13.742 -12.227 18.629 1.00 21.52 64 SER A O 19
ATOM 23542 N N . SER A 1 67 ? 12.231 -10.566 18.461 1.00 22.01 65 SER A N 19
ATOM 23543 C CA . SER A 1 67 ? 11.667 -10.688 19.799 1.00 23.57 65 SER A CA 19
ATOM 23544 C C . SER A 1 67 ? 12.722 -10.499 20.898 1.00 24.68 65 SER A C 19
ATOM 23545 O O . SER A 1 67 ? 12.995 -11.437 21.646 1.00 25.33 65 SER A O 19
ATOM 23553 N N . PRO A 1 68 ? 13.302 -9.295 21.030 1.00 25.12 66 PRO A N 19
ATOM 23554 C CA . PRO A 1 68 ? 14.178 -8.969 22.143 1.00 26.42 66 PRO A CA 19
ATOM 23555 C C . PRO A 1 68 ? 13.376 -8.874 23.448 1.00 27.72 66 PRO A C 19
ATOM 23556 O O . PRO A 1 68 ? 12.150 -8.980 23.446 1.00 27.85 66 PRO A O 19
ATOM 23567 N N . GLU A 1 69 ? 14.085 -8.637 24.554 1.00 28.84 67 GLU A N 19
ATOM 23568 C CA . GLU A 1 69 ? 13.544 -8.312 25.862 1.00 30.29 67 GLU A CA 19
ATOM 23569 C C . GLU A 1 69 ? 14.453 -7.211 26.417 1.00 31.22 67 GLU A C 19
ATOM 23570 O O . GLU A 1 69 ? 15.553 -7.017 25.886 1.00 31.21 67 GLU A O 19
ATOM 23582 N N . HIS A 1 70 ? 13.983 -6.444 27.400 1.00 32.12 68 HIS A N 19
ATOM 23583 C CA . HIS A 1 70 ? 14.707 -5.324 27.993 1.00 33.10 68 HIS A CA 19
ATOM 23584 C C . HIS A 1 70 ? 14.737 -5.479 29.516 1.00 34.10 68 HIS A C 19
ATOM 23585 O O . HIS A 1 70 ? 14.141 -4.652 30.205 1.00 34.90 68 HIS A O 19
ATOM 23599 N N . MET A 1 1 ? -2.175 7.572 -16.165 1.00 18.74 -1 MET A N 20
ATOM 23600 C CA . MET A 1 1 ? -3.455 7.076 -16.723 1.00 19.07 -1 MET A CA 20
ATOM 23601 C C . MET A 1 1 ? -3.232 5.668 -17.269 1.00 18.39 -1 MET A C 20
ATOM 23602 O O . MET A 1 1 ? -3.809 4.688 -16.787 1.00 18.59 -1 MET A O 20
ATOM 23616 N N . ASP A 1 2 ? -2.317 5.635 -18.236 1.00 17.76 0 ASP A N 20
ATOM 23617 C CA . ASP A 1 2 ? -1.516 4.530 -18.728 1.00 17.01 0 ASP A CA 20
ATOM 23618 C C . ASP A 1 2 ? -1.133 3.515 -17.649 1.00 16.11 0 ASP A C 20
ATOM 23619 O O . ASP A 1 2 ? -1.264 3.773 -16.454 1.00 15.86 0 ASP A O 20
ATOM 23628 N N . SER A 1 3 ? -0.584 2.384 -18.095 1.00 15.90 1 SER A N 20
ATOM 23629 C CA . SER A 1 3 ? 0.144 1.430 -17.271 1.00 15.23 1 SER A CA 20
ATOM 23630 C C . SER A 1 3 ? -0.745 0.614 -16.334 1.00 15.34 1 SER A C 20
ATOM 23631 O O . SER A 1 3 ? -1.038 1.015 -15.206 1.00 15.26 1 SER A O 20
ATOM 23639 N N . LYS A 1 4 ? -1.125 -0.582 -16.788 1.00 15.86 2 LYS A N 20
ATOM 23640 C CA . LYS A 1 4 ? -1.766 -1.585 -15.950 1.00 16.30 2 LYS A CA 20
ATOM 23641 C C . LYS A 1 4 ? -0.773 -2.131 -14.910 1.00 15.47 2 LYS A C 20
ATOM 23642 O O . LYS A 1 4 ? -1.183 -2.517 -13.819 1.00 15.88 2 LYS A O 20
ATOM 23661 N N . ARG A 1 5 ? 0.520 -2.186 -15.257 1.00 14.60 3 ARG A N 20
ATOM 23662 C CA . ARG A 1 5 ? 1.566 -2.847 -14.484 1.00 14.10 3 ARG A CA 20
ATOM 23663 C C . ARG A 1 5 ? 2.710 -1.878 -14.163 1.00 12.27 3 ARG A C 20
ATOM 23664 O O . ARG A 1 5 ? 3.577 -1.674 -15.006 1.00 11.95 3 ARG A O 20
ATOM 23685 N N . THR A 1 6 ? 2.692 -1.286 -12.962 1.00 11.38 4 THR A N 20
ATOM 23686 C CA . THR A 1 6 ? 3.838 -0.697 -12.268 1.00 9.87 4 THR A CA 20
ATOM 23687 C C . THR A 1 6 ? 4.753 0.150 -13.162 1.00 8.38 4 THR A C 20
ATOM 23688 O O . THR A 1 6 ? 5.708 -0.370 -13.738 1.00 8.26 4 THR A O 20
ATOM 23699 N N . ARG A 1 7 ? 4.502 1.459 -13.203 1.00 7.75 5 ARG A N 20
ATOM 23700 C CA . ARG A 1 7 ? 5.185 2.386 -14.103 1.00 7.06 5 ARG A CA 20
ATOM 23701 C C . ARG A 1 7 ? 5.363 3.775 -13.482 1.00 5.73 5 ARG A C 20
ATOM 23702 O O . ARG A 1 7 ? 6.282 4.510 -13.844 1.00 5.55 5 ARG A O 20
ATOM 23723 N N . GLN A 1 8 ? 4.490 4.177 -12.554 1.00 5.43 6 GLN A N 20
ATOM 23724 C CA . GLN A 1 8 ? 4.800 5.248 -11.630 1.00 4.61 6 GLN A CA 20
ATOM 23725 C C . GLN A 1 8 ? 5.885 4.742 -10.686 1.00 3.47 6 GLN A C 20
ATOM 23726 O O . GLN A 1 8 ? 5.826 3.578 -10.301 1.00 4.02 6 GLN A O 20
ATOM 23740 N N . THR A 1 9 ? 6.831 5.595 -10.300 1.00 2.73 7 THR A N 20
ATOM 23741 C CA . THR A 1 9 ? 7.865 5.266 -9.338 1.00 1.70 7 THR A CA 20
ATOM 23742 C C . THR A 1 9 ? 7.276 5.222 -7.922 1.00 1.73 7 THR A C 20
ATOM 23743 O O . THR A 1 9 ? 6.116 5.576 -7.705 1.00 2.88 7 THR A O 20
ATOM 23754 N N . TYR A 1 10 ? 8.081 4.770 -6.956 1.00 1.04 8 TYR A N 20
ATOM 23755 C CA . TYR A 1 10 ? 7.741 4.710 -5.545 1.00 1.00 8 TYR A CA 20
ATOM 23756 C C . TYR A 1 10 ? 8.939 5.269 -4.787 1.00 0.94 8 TYR A C 20
ATOM 23757 O O . TYR A 1 10 ? 10.074 4.914 -5.105 1.00 1.11 8 TYR A O 20
ATOM 23775 N N . THR A 1 11 ? 8.701 6.144 -3.812 1.00 1.23 9 THR A N 20
ATOM 23776 C CA . THR A 1 11 ? 9.762 6.688 -2.977 1.00 1.22 9 THR A CA 20
ATOM 23777 C C . THR A 1 11 ? 10.209 5.690 -1.904 1.00 1.06 9 THR A C 20
ATOM 23778 O O . THR A 1 11 ? 9.521 4.705 -1.614 1.00 0.93 9 THR A O 20
ATOM 23789 N N . ARG A 1 12 ? 11.367 5.967 -1.296 1.00 1.10 10 ARG A N 20
ATOM 23790 C CA . ARG A 1 12 ? 11.878 5.225 -0.153 1.00 0.99 10 ARG A CA 20
ATOM 23791 C C . ARG A 1 12 ? 10.842 5.288 0.971 1.00 0.77 10 ARG A C 20
ATOM 23792 O O . ARG A 1 12 ? 10.418 4.252 1.479 1.00 0.68 10 ARG A O 20
ATOM 23813 N N . TYR A 1 13 ? 10.421 6.506 1.333 1.00 0.76 11 TYR A N 20
ATOM 23814 C CA . TYR A 1 13 ? 9.348 6.742 2.293 1.00 0.66 11 TYR A CA 20
ATOM 23815 C C . TYR A 1 13 ? 8.126 5.904 1.928 1.00 0.58 11 TYR A C 20
ATOM 23816 O O . TYR A 1 13 ? 7.635 5.140 2.756 1.00 0.50 11 TYR A O 20
ATOM 23834 N N . GLN A 1 14 ? 7.652 6.049 0.688 1.00 0.66 12 GLN A N 20
ATOM 23835 C CA . GLN A 1 14 ? 6.440 5.400 0.226 1.00 0.67 12 GLN A CA 20
ATOM 23836 C C . GLN A 1 14 ? 6.535 3.896 0.479 1.00 0.56 12 GLN A C 20
ATOM 23837 O O . GLN A 1 14 ? 5.669 3.300 1.121 1.00 0.50 12 GLN A O 20
ATOM 23851 N N . THR A 1 15 ? 7.628 3.298 0.007 1.00 0.61 13 THR A N 20
ATOM 23852 C CA . THR A 1 15 ? 7.901 1.891 0.228 1.00 0.57 13 THR A CA 20
ATOM 23853 C C . THR A 1 15 ? 7.911 1.568 1.721 1.00 0.50 13 THR A C 20
ATOM 23854 O O . THR A 1 15 ? 7.253 0.615 2.114 1.00 0.53 13 THR A O 20
ATOM 23865 N N . LEU A 1 16 ? 8.632 2.328 2.556 1.00 0.46 14 LEU A N 20
ATOM 23866 C CA . LEU A 1 16 ? 8.714 2.080 3.989 1.00 0.47 14 LEU A CA 20
ATOM 23867 C C . LEU A 1 16 ? 7.312 2.032 4.601 1.00 0.45 14 LEU A C 20
ATOM 23868 O O . LEU A 1 16 ? 6.974 1.080 5.306 1.00 0.54 14 LEU A O 20
ATOM 23884 N N . GLU A 1 17 ? 6.492 3.042 4.307 1.00 0.46 15 GLU A N 20
ATOM 23885 C CA . GLU A 1 17 ? 5.135 3.137 4.810 1.00 0.57 15 GLU A CA 20
ATOM 23886 C C . GLU A 1 17 ? 4.373 1.866 4.407 1.00 0.57 15 GLU A C 20
ATOM 23887 O O . GLU A 1 17 ? 3.788 1.174 5.237 1.00 0.71 15 GLU A O 20
ATOM 23899 N N . LEU A 1 18 ? 4.472 1.492 3.130 1.00 0.48 16 LEU A N 20
ATOM 23900 C CA . LEU A 1 18 ? 3.834 0.296 2.603 1.00 0.47 16 LEU A CA 20
ATOM 23901 C C . LEU A 1 18 ? 4.333 -0.987 3.282 1.00 0.46 16 LEU A C 20
ATOM 23902 O O . LEU A 1 18 ? 3.533 -1.852 3.640 1.00 0.55 16 LEU A O 20
ATOM 23918 N N . GLU A 1 19 ? 5.638 -1.113 3.521 1.00 0.47 17 GLU A N 20
ATOM 23919 C CA . GLU A 1 19 ? 6.234 -2.138 4.345 1.00 0.60 17 GLU A CA 20
ATOM 23920 C C . GLU A 1 19 ? 5.593 -2.183 5.738 1.00 0.67 17 GLU A C 20
ATOM 23921 O O . GLU A 1 19 ? 5.256 -3.272 6.203 1.00 0.89 17 GLU A O 20
ATOM 23933 N N . LYS A 1 20 ? 5.381 -1.031 6.392 1.00 0.57 18 LYS A N 20
ATOM 23934 C CA . LYS A 1 20 ? 4.566 -0.990 7.608 1.00 0.59 18 LYS A CA 20
ATOM 23935 C C . LYS A 1 20 ? 3.202 -1.618 7.307 1.00 0.80 18 LYS A C 20
ATOM 23936 O O . LYS A 1 20 ? 2.719 -2.469 8.053 1.00 1.23 18 LYS A O 20
ATOM 23955 N N . GLU A 1 21 ? 2.554 -1.145 6.241 1.00 0.66 19 GLU A N 20
ATOM 23956 C CA . GLU A 1 21 ? 1.183 -1.499 5.920 1.00 0.66 19 GLU A CA 20
ATOM 23957 C C . GLU A 1 21 ? 1.047 -3.016 5.781 1.00 0.64 19 GLU A C 20
ATOM 23958 O O . GLU A 1 21 ? 0.081 -3.615 6.240 1.00 0.70 19 GLU A O 20
ATOM 23970 N N . PHE A 1 22 ? 2.099 -3.658 5.277 1.00 0.64 20 PHE A N 20
ATOM 23971 C CA . PHE A 1 22 ? 2.128 -5.099 5.089 1.00 0.68 20 PHE A CA 20
ATOM 23972 C C . PHE A 1 22 ? 2.017 -5.841 6.428 1.00 0.74 20 PHE A C 20
ATOM 23973 O O . PHE A 1 22 ? 1.555 -6.979 6.465 1.00 1.11 20 PHE A O 20
ATOM 23990 N N . HIS A 1 23 ? 2.404 -5.198 7.534 1.00 0.56 21 HIS A N 20
ATOM 23991 C CA . HIS A 1 23 ? 2.205 -5.725 8.876 1.00 0.74 21 HIS A CA 20
ATOM 23992 C C . HIS A 1 23 ? 0.795 -5.402 9.402 1.00 0.76 21 HIS A C 20
ATOM 23993 O O . HIS A 1 23 ? 0.333 -6.052 10.339 1.00 0.86 21 HIS A O 20
ATOM 24007 N N . PHE A 1 24 ? 0.119 -4.391 8.846 1.00 0.72 22 PHE A N 20
ATOM 24008 C CA . PHE A 1 24 ? -1.171 -3.913 9.309 1.00 0.75 22 PHE A CA 20
ATOM 24009 C C . PHE A 1 24 ? -2.234 -4.810 8.659 1.00 0.72 22 PHE A C 20
ATOM 24010 O O . PHE A 1 24 ? -3.083 -5.373 9.345 1.00 0.96 22 PHE A O 20
ATOM 24027 N N . ASN A 1 25 ? -2.200 -4.906 7.323 1.00 0.63 23 ASN A N 20
ATOM 24028 C CA . ASN A 1 25 ? -3.195 -5.590 6.510 1.00 0.93 23 ASN A CA 20
ATOM 24029 C C . ASN A 1 25 ? -2.481 -6.391 5.424 1.00 0.69 23 ASN A C 20
ATOM 24030 O O . ASN A 1 25 ? -1.573 -5.882 4.774 1.00 0.99 23 ASN A O 20
ATOM 24041 N N . ARG A 1 26 ? -2.900 -7.639 5.186 1.00 0.74 24 ARG A N 20
ATOM 24042 C CA . ARG A 1 26 ? -2.329 -8.428 4.101 1.00 0.75 24 ARG A CA 20
ATOM 24043 C C . ARG A 1 26 ? -2.853 -7.936 2.745 1.00 0.67 24 ARG A C 20
ATOM 24044 O O . ARG A 1 26 ? -2.102 -7.915 1.771 1.00 0.94 24 ARG A O 20
ATOM 24065 N N . TYR A 1 27 ? -4.138 -7.573 2.669 1.00 0.80 25 TYR A N 20
ATOM 24066 C CA . TYR A 1 27 ? -4.753 -6.793 1.597 1.00 1.03 25 TYR A CA 20
ATOM 24067 C C . TYR A 1 27 ? -5.486 -5.657 2.325 1.00 0.95 25 TYR A C 20
ATOM 24068 O O . TYR A 1 27 ? -6.314 -5.969 3.178 1.00 0.96 25 TYR A O 20
ATOM 24086 N N . ILE A 1 28 ? -5.228 -4.376 2.033 1.00 0.94 26 ILE A N 20
ATOM 24087 C CA . ILE A 1 28 ? -5.981 -3.308 2.703 1.00 0.83 26 ILE A CA 20
ATOM 24088 C C . ILE A 1 28 ? -7.435 -3.248 2.235 1.00 0.77 26 ILE A C 20
ATOM 24089 O O . ILE A 1 28 ? -7.752 -3.505 1.066 1.00 0.92 26 ILE A O 20
ATOM 24105 N N . THR A 1 29 ? -8.292 -2.822 3.164 1.00 0.68 27 THR A N 20
ATOM 24106 C CA . THR A 1 29 ? -9.699 -2.528 2.921 1.00 0.63 27 THR A CA 20
ATOM 24107 C C . THR A 1 29 ? -9.799 -1.438 1.869 1.00 0.52 27 THR A C 20
ATOM 24108 O O . THR A 1 29 ? -8.950 -0.556 1.850 1.00 0.49 27 THR A O 20
ATOM 24119 N N . ARG A 1 30 ? -10.804 -1.469 0.990 1.00 0.57 28 ARG A N 20
ATOM 24120 C CA . ARG A 1 30 ? -10.902 -0.464 -0.061 1.00 0.61 28 ARG A CA 20
ATOM 24121 C C . ARG A 1 30 ? -10.849 0.955 0.511 1.00 0.56 28 ARG A C 20
ATOM 24122 O O . ARG A 1 30 ? -10.164 1.802 -0.053 1.00 0.56 28 ARG A O 20
ATOM 24143 N N . ARG A 1 31 ? -11.547 1.222 1.620 1.00 0.59 29 ARG A N 20
ATOM 24144 C CA . ARG A 1 31 ? -11.548 2.565 2.192 1.00 0.64 29 ARG A CA 20
ATOM 24145 C C . ARG A 1 31 ? -10.116 2.942 2.577 1.00 0.56 29 ARG A C 20
ATOM 24146 O O . ARG A 1 31 ? -9.584 3.944 2.097 1.00 0.57 29 ARG A O 20
ATOM 24167 N N . ARG A 1 32 ? -9.484 2.123 3.425 1.00 0.57 30 ARG A N 20
ATOM 24168 C CA . ARG A 1 32 ? -8.129 2.389 3.885 1.00 0.55 30 ARG A CA 20
ATOM 24169 C C . ARG A 1 32 ? -7.169 2.471 2.695 1.00 0.45 30 ARG A C 20
ATOM 24170 O O . ARG A 1 32 ? -6.226 3.248 2.713 1.00 0.48 30 ARG A O 20
ATOM 24191 N N . ARG A 1 33 ? -7.398 1.670 1.655 1.00 0.42 31 ARG A N 20
ATOM 24192 C CA . ARG A 1 33 ? -6.528 1.615 0.497 1.00 0.40 31 ARG A CA 20
ATOM 24193 C C . ARG A 1 33 ? -6.680 2.857 -0.373 1.00 0.39 31 ARG A C 20
ATOM 24194 O O . ARG A 1 33 ? -5.681 3.351 -0.876 1.00 0.36 31 ARG A O 20
ATOM 24215 N N . ILE A 1 34 ? -7.899 3.367 -0.568 1.00 0.45 32 ILE A N 20
ATOM 24216 C CA . ILE A 1 34 ? -8.096 4.651 -1.246 1.00 0.47 32 ILE A CA 20
ATOM 24217 C C . ILE A 1 34 ? -7.406 5.752 -0.439 1.00 0.44 32 ILE A C 20
ATOM 24218 O O . ILE A 1 34 ? -6.672 6.567 -0.994 1.00 0.44 32 ILE A O 20
ATOM 24234 N N . ASP A 1 35 ? -7.612 5.735 0.878 1.00 0.45 33 ASP A N 20
ATOM 24235 C CA . ASP A 1 35 ? -7.023 6.679 1.819 1.00 0.50 33 ASP A CA 20
ATOM 24236 C C . ASP A 1 35 ? -5.507 6.687 1.606 1.00 0.41 33 ASP A C 20
ATOM 24237 O O . ASP A 1 35 ? -4.926 7.703 1.232 1.00 0.44 33 ASP A O 20
ATOM 24246 N N . ILE A 1 36 ? -4.870 5.550 1.850 1.00 0.38 34 ILE A N 20
ATOM 24247 C CA . ILE A 1 36 ? -3.440 5.368 1.688 1.00 0.40 34 ILE A CA 20
ATOM 24248 C C . ILE A 1 36 ? -3.015 5.730 0.266 1.00 0.36 34 ILE A C 20
ATOM 24249 O O . ILE A 1 36 ? -2.141 6.564 0.093 1.00 0.46 34 ILE A O 20
ATOM 24265 N N . ALA A 1 37 ? -3.632 5.163 -0.768 1.00 0.31 35 ALA A N 20
ATOM 24266 C CA . ALA A 1 37 ? -3.317 5.506 -2.151 1.00 0.38 35 ALA A CA 20
ATOM 24267 C C . ALA A 1 37 ? -3.284 7.024 -2.328 1.00 0.38 35 ALA A C 20
ATOM 24268 O O . ALA A 1 37 ? -2.406 7.546 -3.011 1.00 0.49 35 ALA A O 20
ATOM 24275 N N . ASN A 1 38 ? -4.205 7.730 -1.664 1.00 0.38 36 ASN A N 20
ATOM 24276 C CA . ASN A 1 38 ? -4.239 9.184 -1.704 1.00 0.53 36 ASN A CA 20
ATOM 24277 C C . ASN A 1 38 ? -3.060 9.776 -0.917 1.00 0.60 36 ASN A C 20
ATOM 24278 O O . ASN A 1 38 ? -2.117 10.301 -1.504 1.00 0.87 36 ASN A O 20
ATOM 24289 N N . ALA A 1 39 ? -3.082 9.667 0.414 1.00 0.50 37 ALA A N 20
ATOM 24290 C CA . ALA A 1 39 ? -2.135 10.344 1.302 1.00 0.56 37 ALA A CA 20
ATOM 24291 C C . ALA A 1 39 ? -0.685 9.884 1.096 1.00 0.63 37 ALA A C 20
ATOM 24292 O O . ALA A 1 39 ? 0.256 10.662 1.229 1.00 0.84 37 ALA A O 20
ATOM 24299 N N . LEU A 1 40 ? -0.520 8.600 0.793 1.00 0.56 38 LEU A N 20
ATOM 24300 C CA . LEU A 1 40 ? 0.730 7.900 0.533 1.00 0.56 38 LEU A CA 20
ATOM 24301 C C . LEU A 1 40 ? 1.111 8.041 -0.954 1.00 0.66 38 LEU A C 20
ATOM 24302 O O . LEU A 1 40 ? 2.165 7.566 -1.367 1.00 1.10 38 LEU A O 20
ATOM 24318 N N . SER A 1 41 ? 0.251 8.670 -1.766 1.00 0.57 39 SER A N 20
ATOM 24319 C CA . SER A 1 41 ? 0.492 9.006 -3.160 1.00 0.65 39 SER A CA 20
ATOM 24320 C C . SER A 1 41 ? 0.958 7.818 -4.012 1.00 0.66 39 SER A C 20
ATOM 24321 O O . SER A 1 41 ? 2.049 7.847 -4.578 1.00 0.85 39 SER A O 20
ATOM 24329 N N . LEU A 1 42 ? 0.098 6.804 -4.153 1.00 0.55 40 LEU A N 20
ATOM 24330 C CA . LEU A 1 42 ? 0.272 5.673 -5.067 1.00 0.54 40 LEU A CA 20
ATOM 24331 C C . LEU A 1 42 ? -1.079 5.325 -5.717 1.00 0.56 40 LEU A C 20
ATOM 24332 O O . LEU A 1 42 ? -2.059 6.028 -5.483 1.00 0.91 40 LEU A O 20
ATOM 24348 N N . SER A 1 43 ? -1.163 4.257 -6.528 1.00 0.67 41 SER A N 20
ATOM 24349 C CA . SER A 1 43 ? -2.423 3.830 -7.141 1.00 0.76 41 SER A CA 20
ATOM 24350 C C . SER A 1 43 ? -2.918 2.515 -6.553 1.00 0.65 41 SER A C 20
ATOM 24351 O O . SER A 1 43 ? -2.139 1.731 -6.012 1.00 0.52 41 SER A O 20
ATOM 24359 N N . GLU A 1 44 ? -4.212 2.236 -6.751 1.00 0.89 42 GLU A N 20
ATOM 24360 C CA . GLU A 1 44 ? -4.756 0.929 -6.408 1.00 1.05 42 GLU A CA 20
ATOM 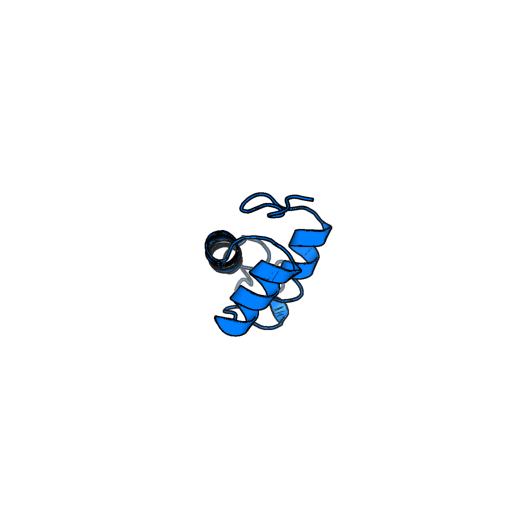24361 C C . GLU A 1 44 ? -4.063 -0.145 -7.245 1.00 1.11 42 GLU A C 20
ATOM 24362 O O . GLU A 1 44 ? -3.692 -1.176 -6.701 1.00 1.18 42 GLU A O 20
ATOM 24374 N N . ARG A 1 45 ? -3.862 0.087 -8.549 1.00 1.16 43 ARG A N 20
ATOM 24375 C CA . ARG A 1 45 ? -3.151 -0.809 -9.427 1.00 1.27 43 ARG A CA 20
ATOM 24376 C C . ARG A 1 45 ? -1.844 -1.258 -8.778 1.00 0.94 43 ARG A C 20
ATOM 24377 O O . ARG A 1 45 ? -1.610 -2.452 -8.582 1.00 0.85 43 ARG A O 20
ATOM 24398 N N . GLN A 1 46 ? -1.000 -0.276 -8.442 1.00 0.83 44 GLN A N 20
ATOM 24399 C CA . GLN A 1 46 ? 0.285 -0.537 -7.834 1.00 0.71 44 GLN A CA 20
ATOM 24400 C C . GLN A 1 46 ? 0.069 -1.292 -6.535 1.00 0.51 44 GLN A C 20
ATOM 24401 O O . GLN A 1 46 ? 0.562 -2.405 -6.400 1.00 0.68 44 GLN A O 20
ATOM 24415 N N . ILE A 1 47 ? -0.653 -0.696 -5.587 1.00 0.46 45 ILE A N 20
ATOM 24416 C CA . ILE A 1 47 ? -0.733 -1.226 -4.237 1.00 0.43 45 ILE A CA 20
ATOM 24417 C C . ILE A 1 47 ? -1.274 -2.663 -4.250 1.00 0.45 45 ILE A C 20
ATOM 24418 O O . ILE A 1 47 ? -0.718 -3.552 -3.602 1.00 0.55 45 ILE A O 20
ATOM 24434 N N . LYS A 1 48 ? -2.355 -2.895 -5.000 1.00 0.48 46 LYS A N 20
ATOM 24435 C CA . LYS A 1 48 ? -2.976 -4.200 -5.148 1.00 0.63 46 LYS A CA 20
ATOM 24436 C C . LYS A 1 48 ? -1.918 -5.217 -5.589 1.00 0.67 46 LYS A C 20
ATOM 24437 O O . LYS A 1 48 ? -1.780 -6.262 -4.949 1.00 0.85 46 LYS A O 20
ATOM 24456 N N . ILE A 1 49 ? -1.158 -4.923 -6.655 1.00 0.59 47 ILE A N 20
ATOM 24457 C CA . ILE A 1 49 ? -0.067 -5.813 -7.050 1.00 0.75 47 ILE A CA 20
ATOM 24458 C C . ILE A 1 49 ? 0.931 -5.948 -5.907 1.00 0.92 47 ILE A C 20
ATOM 24459 O O . ILE A 1 49 ? 1.302 -7.063 -5.547 1.00 1.18 47 ILE A O 20
ATOM 24475 N N . TRP A 1 50 ? 1.390 -4.821 -5.366 1.00 0.78 48 TRP A N 20
ATOM 24476 C CA . TRP A 1 50 ? 2.478 -4.766 -4.415 1.00 0.76 48 TRP A CA 20
ATOM 24477 C C . TRP A 1 50 ? 2.222 -5.745 -3.281 1.00 0.76 48 TRP A C 20
ATOM 24478 O O . TRP A 1 50 ? 3.071 -6.596 -3.050 1.00 0.82 48 TRP A O 20
ATOM 24499 N N . PHE A 1 51 ? 1.062 -5.684 -2.621 1.00 0.72 49 PHE A N 20
ATOM 24500 C CA . PHE A 1 51 ? 0.758 -6.623 -1.541 1.00 0.72 49 PHE A CA 20
ATOM 24501 C C . PHE A 1 51 ? 0.800 -8.062 -2.032 1.00 0.82 49 PHE A C 20
ATOM 24502 O O . PHE A 1 51 ? 1.234 -8.947 -1.296 1.00 0.96 49 PHE A O 20
ATOM 24519 N N . GLN A 1 52 ? 0.306 -8.311 -3.248 1.00 0.79 50 GLN A N 20
ATOM 24520 C CA . GLN A 1 52 ? 0.322 -9.646 -3.812 1.00 0.93 50 GLN A CA 20
ATOM 24521 C C . GLN A 1 52 ? 1.771 -10.139 -3.910 1.00 0.97 50 GLN A C 20
ATOM 24522 O O . GLN A 1 52 ? 2.095 -11.246 -3.491 1.00 1.07 50 GLN A O 20
ATOM 24536 N N . ASN A 1 53 ? 2.635 -9.276 -4.440 1.00 0.92 51 ASN A N 20
ATOM 24537 C CA . ASN A 1 53 ? 4.056 -9.512 -4.658 1.00 0.95 51 ASN A CA 20
ATOM 24538 C C . ASN A 1 53 ? 4.788 -9.761 -3.341 1.00 0.82 51 ASN A C 20
ATOM 24539 O O . ASN A 1 53 ? 5.478 -10.758 -3.158 1.00 0.92 51 ASN A O 20
ATOM 24550 N N . ARG A 1 54 ? 4.615 -8.817 -2.426 1.00 0.68 52 ARG A N 20
ATOM 24551 C CA . ARG A 1 54 ? 5.328 -8.702 -1.160 1.00 0.60 52 ARG A CA 20
ATOM 24552 C C . ARG A 1 54 ? 5.149 -9.927 -0.256 1.00 0.68 52 ARG A C 20
ATOM 24553 O O . ARG A 1 54 ? 6.009 -10.212 0.575 1.00 0.98 52 ARG A O 20
ATOM 24574 N N . ARG A 1 55 ? 4.064 -10.683 -0.436 1.00 0.68 53 ARG A N 20
ATOM 24575 C CA . ARG A 1 55 ? 3.922 -12.002 0.181 1.00 0.89 53 ARG A CA 20
ATOM 24576 C C . ARG A 1 55 ? 5.153 -12.874 -0.077 1.00 1.29 53 ARG A C 20
ATOM 24577 O O . ARG A 1 55 ? 5.600 -13.576 0.827 1.00 1.69 53 ARG A O 20
ATOM 24598 N N . MET A 1 56 ? 5.730 -12.788 -1.279 1.00 1.69 54 MET A N 20
ATOM 24599 C CA . MET A 1 56 ? 6.982 -13.431 -1.631 1.00 2.35 54 MET A CA 20
ATOM 24600 C C . MET A 1 56 ? 8.082 -12.366 -1.756 1.00 2.45 54 MET A C 20
ATOM 24601 O O . MET A 1 56 ? 8.823 -12.337 -2.734 1.00 3.14 54 MET A O 20
ATOM 24615 N N . LYS A 1 57 ? 8.264 -11.526 -0.727 1.00 2.20 55 LYS A N 20
ATOM 24616 C CA . LYS A 1 57 ? 9.294 -10.477 -0.668 1.00 2.83 55 LYS A CA 20
ATOM 24617 C C . LYS A 1 57 ? 10.745 -11.017 -0.636 1.00 3.11 55 LYS A C 20
ATOM 24618 O O . LYS A 1 57 ? 11.674 -10.282 -0.300 1.00 3.91 55 LYS A O 20
ATOM 24637 N N . SER A 1 58 ? 10.984 -12.279 -1.011 1.00 3.20 56 SER A N 20
ATOM 24638 C CA . SER A 1 58 ? 12.293 -12.930 -1.019 1.00 3.88 56 SER A CA 20
ATOM 24639 C C . SER A 1 58 ? 13.086 -12.659 0.263 1.00 3.83 56 SER A C 20
ATOM 24640 O O . SER A 1 58 ? 14.290 -12.415 0.232 1.00 4.59 56 SER A O 20
ATOM 24648 N N . LYS A 1 59 ? 12.381 -12.680 1.392 1.00 3.35 57 LYS A N 20
ATOM 24649 C CA . LYS A 1 59 ? 12.925 -12.452 2.718 1.00 3.74 57 LYS A CA 20
ATOM 24650 C C . LYS A 1 59 ? 11.910 -12.972 3.731 1.00 3.68 57 LYS A C 20
ATOM 24651 O O . LYS A 1 59 ? 12.264 -13.732 4.630 1.00 4.18 57 LYS A O 20
ATOM 24670 N N . LYS A 1 60 ? 10.633 -12.609 3.538 1.00 3.48 58 LYS A N 20
ATOM 24671 C CA . LYS A 1 60 ? 9.518 -13.168 4.300 1.00 4.04 58 LYS A CA 20
ATOM 24672 C C . LYS A 1 60 ? 8.911 -14.348 3.531 1.00 4.23 58 LYS A C 20
ATOM 24673 O O . LYS A 1 60 ? 7.730 -14.664 3.664 1.00 4.91 58 LYS A O 20
ATOM 24692 N N . ASP A 1 61 ? 9.764 -15.073 2.817 1.00 4.24 59 ASP A N 20
ATOM 24693 C CA . ASP A 1 61 ? 9.494 -16.342 2.186 1.00 5.13 59 ASP A CA 20
ATOM 24694 C C . ASP A 1 61 ? 9.967 -17.430 3.153 1.00 5.88 59 ASP A C 20
ATOM 24695 O O . ASP A 1 61 ? 9.148 -18.117 3.755 1.00 6.83 59 ASP A O 20
ATOM 24704 N N . ARG A 1 62 ? 11.289 -17.543 3.313 1.00 5.76 60 ARG A N 20
ATOM 24705 C CA . ARG A 1 62 ? 12.070 -18.677 3.802 1.00 6.58 60 ARG A CA 20
ATOM 24706 C C . ARG A 1 62 ? 11.289 -19.992 3.939 1.00 7.23 60 ARG A C 20
ATOM 24707 O O . ARG A 1 62 ? 11.370 -20.677 4.954 1.00 8.05 60 ARG A O 20
ATOM 24728 N N . THR A 1 63 ? 10.647 -20.368 2.831 1.00 7.58 61 THR A N 20
ATOM 24729 C CA . THR A 1 63 ? 9.997 -21.610 2.463 1.00 8.86 61 THR A CA 20
ATOM 24730 C C . THR A 1 63 ? 9.348 -21.326 1.108 1.00 9.63 61 THR A C 20
ATOM 24731 O O . THR A 1 63 ? 9.414 -20.193 0.624 1.00 9.58 61 THR A O 20
ATOM 24742 N N . LEU A 1 64 ? 8.710 -22.327 0.510 1.00 10.84 62 LEU A N 20
ATOM 24743 C CA . LEU A 1 64 ? 7.914 -22.179 -0.697 1.00 12.22 62 LEU A CA 20
ATOM 24744 C C . LEU A 1 64 ? 6.977 -23.384 -0.707 1.00 13.88 62 LEU A C 20
ATOM 24745 O O . LEU A 1 64 ? 7.424 -24.499 -0.435 1.00 14.43 62 LEU A O 20
ATOM 24761 N N . ASP A 1 65 ? 5.680 -23.171 -0.948 1.00 14.91 63 ASP A N 20
ATOM 24762 C CA . ASP A 1 65 ? 4.697 -24.239 -0.943 1.00 16.70 63 ASP A CA 20
ATOM 24763 C C . ASP A 1 65 ? 4.793 -24.953 -2.283 1.00 17.74 63 ASP A C 20
ATOM 24764 O O . ASP A 1 65 ? 3.928 -24.834 -3.152 1.00 18.62 63 ASP A O 20
ATOM 24773 N N . SER A 1 66 ? 5.909 -25.649 -2.481 1.00 17.83 64 SER A N 20
ATOM 24774 C CA . SER A 1 66 ? 6.229 -26.286 -3.740 1.00 18.93 64 SER A CA 20
ATOM 24775 C C . SER A 1 66 ? 5.454 -27.601 -3.872 1.00 20.61 64 SER A C 20
ATOM 24776 O O . SER A 1 66 ? 6.059 -28.650 -4.080 1.00 21.31 64 SER A O 20
ATOM 24784 N N . SER A 1 67 ? 4.125 -27.545 -3.740 1.00 21.46 65 SER A N 20
ATOM 24785 C CA . SER A 1 67 ? 3.245 -28.704 -3.679 1.00 23.12 65 SER A CA 20
ATOM 24786 C C . SER A 1 67 ? 2.227 -28.667 -4.826 1.00 24.37 65 SER A C 20
ATOM 24787 O O . SER A 1 67 ? 1.029 -28.543 -4.561 1.00 25.09 65 SER A O 20
ATOM 24795 N N . PRO A 1 68 ? 2.655 -28.786 -6.095 1.00 24.84 66 PRO A N 20
ATOM 24796 C CA . PRO A 1 68 ? 1.759 -28.744 -7.241 1.00 26.19 66 PRO A CA 20
ATOM 24797 C C . PRO A 1 68 ? 0.992 -30.066 -7.370 1.00 27.50 66 PRO A C 20
ATOM 24798 O O . PRO A 1 68 ? 1.173 -30.808 -8.335 1.00 28.32 66 PRO A O 20
ATOM 24809 N N . GLU A 1 69 ? 0.118 -30.358 -6.405 1.00 27.86 67 GLU A N 20
ATOM 24810 C CA . GLU A 1 69 ? -0.729 -31.543 -6.405 1.00 29.23 67 GLU A CA 20
ATOM 24811 C C . GLU A 1 69 ? -1.893 -31.308 -7.380 1.00 30.56 67 GLU A C 20
ATOM 24812 O O . GLU A 1 69 ? -3.050 -31.192 -6.975 1.00 30.90 67 GLU A O 20
ATOM 24824 N N . HIS A 1 70 ? -1.565 -31.168 -8.667 1.00 31.42 68 HIS A N 20
ATOM 24825 C CA . HIS A 1 70 ? -2.492 -30.814 -9.729 1.00 32.76 68 HIS A CA 20
ATOM 24826 C C . HIS A 1 70 ? -1.859 -31.201 -11.071 1.00 33.47 68 HIS A C 20
ATOM 24827 O O . HIS A 1 70 ? -1.130 -30.377 -11.625 1.00 33.33 68 HIS A O 20
#

Solvent-accessible surface area: 5681 Å² total; per-residue (Å²): 233,117,78,149,118,65,185,68,81,110,71,172,112,7,41,84,42,0,41,116,3,18,125,155,46,171,142,21,79,161,193,83,34,76,58,0,16,113,70,1,12,2,37,41,125,10,0,105,70,31,4,70,66,39,70,114,110,63,146,103,41,124,84,122,138,97,50,111,83,157

Sequence (70 aa):
MDSKRTRQTYTRYQTLELEKEFHFNRYITRRRRIDIANALSLSERQIKIWFQNRRMKSKKDRTLDSSPEHMDSKRTRQTYTRYQTLELEKEFHFNRYITRRRRIDIANALSLSERQIKIWFQNRRMKSKKDRTLDSSPEHMDSKRTRQTYTRYQTLELEKEFHFNRYITRRRRIDIANALSLSERQIKIWFQNRRMKSKKDRTLDSSPEHMDSKRTRQTYTRYQTLELEKEFHFNRYITRRRRIDIANALSLSERQIKIWFQNRRMKSKKDRTLDSSPEHMDSKRTRQTYTRYQTLELEKEFHFNRYITRRRRIDIANALSLSERQIKIWFQNRRMKSKKDRTLDSSPEHMDSKRTRQTYTRYQTLELEKEFHFNRYITRRRRIDIANALSLSERQIKIWFQNRRMKSKKDRTLDSSPEHMDSKRTRQTYTRYQTLELEKEFHFNRYITRRRRIDIANALSLSERQIKIWFQNRRMKSKKDRTLDSSPEHMDSKRTRQTYTRYQTLELEKEFHFNRYITRRRRIDIANALSLSERQIKIWFQNRRMKSKKDRTLDSSPEHMDSKRTRQTYTRYQTLELEKEFHFNRYITRRRRIDIANALSLSERQIKIWFQNRRMKSKKDRTLDSSPEHMDSKRTRQTYTRYQTLELEKEFHFNRYITRRRRIDIANALSLSERQIKIWFQNRRMKSKKDRTLDSSPEHMDSKRTRQTYTRYQTLELEKEFHFNRYITRRRRIDIANALSLSERQIKIWFQNRRMKSKKDRTLDSSPEHMDSKRTRQTYTRYQTLELEKEFHFNRYITRRRRIDIANALSLSERQIKIWFQNRRMKSKKDRTLDSSPEHMDSKRTRQTYTRYQTLELEKEFHFNRYITRRRRIDIANALSLSERQIKIWFQNRRMKSKKDRTLDSSPEHMDSKRTRQTYTRYQTLELEKEFHFNRYITRRRRIDIANALSLSERQIKIWFQNRRMKSKKDRTLDSSPEHMDSKRTRQTYTRYQTLELEKEFHFNRYITRRRRIDIANALSLSERQIKIWFQNRRMKSKKDRTLDSSPEHMDSKRTRQTYTRYQTLELEKEFHFNRYITRRRRIDIANALSLSERQIKIWFQNRRMKSKKDRTLDSSPEHMDSKRTRQTYTRYQTLELEKEFHFNRYITRRRRIDIANALSLSERQIKIWFQNRRMKSKKDRTLDSSPEHMDSKRTRQTYTRYQTLELEKEFHFNRYITRRRRIDIANALSLSERQIKIWFQNRRMKSKKDRTLDSSPEHMDSKRTRQTYTRYQTLELEKEFHFNRYITRRRRIDIANALSLSERQIKIWFQNRRMKSKKDRTLDSSPEHMDSKRTRQTYTRYQTLELEKEFHFNRYITRRRRIDIANALSLSERQIKIWFQNRRMKSKKDRTLDSSPEH

B-factor: mean 5.11, std 6.75, range [0.3, 30.99]

Secondary structure (DSSP, 8-state):
------SS---HHHHHHHHHHHTT-SS--HHHHHHHIIIII--HHHHHHHHHHHTT-TTSS--GGG----

InterPro domains:
  IPR001356 Homeodomain [PF00046] (255-311)
  IPR001356 Homeodomain [PS50071] (252-312)
  IPR001356 Homeodomain [SM00389] (254-316)
  IPR001356 Homeodomain [cd00086] (255-311)
  IPR005567 Fushi tarazu, N-terminal [PF03867] (1-248)
  IPR009057 Homedomain-like superfamily [SSF46689] (240-311)
  IPR017970 Homeobox, conserved site [PS00027] (287-310)
  IPR020479 Homeodomain, metazoa [PR00024] (276-287)
  IPR020479 Homeodomain, metazoa [PR00024] (291-301)
  IPR020479 Homeodomain, metazoa [PR00024] (301-310)
  IPR050296 Antennapedia-type homeobox [PTHR45659] (45-321)

GO terms:
  GO:0000978 RNA polymerase II cis-regulatory region sequence-specific DNA binding (F, IDA)
  GO:0000981 DNA-binding transcription factor activity, RNA polymerase II-specific (F, IDA)
  GO:0001228 DNA-binding transcription activator activity, RNA polymerase II-specific (F, IDA)
  GO:0045944 positive regulation of transcription by RNA polymerase II (P, IDA)
  GO:0000122 negative regulation of transcription by RNA polymerase II (P, IDA)
  GO:0001708 cell fate specification (P, TAS)
  GO:0007366 periodic partitioning by pair rule gene (P, TAS)
  GO:0007417 central nervous system development (P, TAS)
  GO:0035282 segmentation (P, IMP)
  GO:0006355 regulation of DNA-templated transcription (P, IMP)
  GO:0007506 gonadal mesoderm development (P, IMP)
  GO:0008354 germ cell migration (P, IMP)
  GO:0005515 protein binding (F, IPI)

Foldseek 3Di:
DDDLDDDDDADPVLVVVLVVVCVVDLQDDPVVLVVCCVVSVHDPSVSVVVSVCCCPVVVVPVDDCPPPPD

Radius of gyration: 13.64 Å; Cα contacts (8 Å, |Δi|>4): 53; chains: 1; bounding bo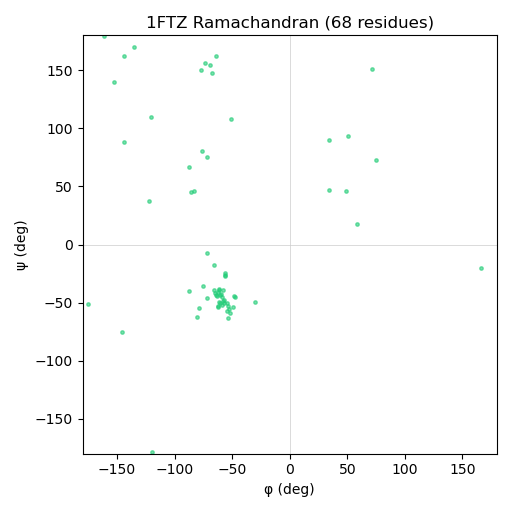x: 27×50×21 Å

Organism: Drosophila melanogaster (NCBI:txid7227)

CATH classification: 1.10.10.60